Protein 1G5C (pdb70)

Nearest PDB structures (foldseek):
  1g5c-assembly3_E  TM=1.006E+00  e=4.387E-35  Methanothermobacter thermautotrophicus
  1g5c-assembly2_D  TM=8.814E-01  e=3.408E-27  Methanothermobacter thermautotrophicus
  1g5c-assembly3_F  TM=8.674E-01  e=1.877E-25  Methanothermobacter thermautotrophicus
  3las-assembly1_B  TM=7.040E-01  e=7.911E-14  Streptococcus mutans
  1ym3-assembly1_A-2  TM=6.738E-01  e=2.216E-08  Mycobacterium tuberculosis H37Rv

B-factor: mean 30.69, std 14.31, range [6.42, 85.07]

Organism: Methanothermobacter thermautotrophicus (strain ATCC 29096 / DSM 1053 / JCM 10044 / NBRC 100330 / Delta H) (NCBI:txid187420)

Secondary structure (DSSP, 8-state):
-HHHHHHHHTT----SGGGSSSS--EEEEEE--GGGTTHHHHHHT--TTS-EEEEETT----HHHHHHHHHHHHHH---EEEEEEESS--TTS--HHHHHHHHHHTT--HHHHHHHIIIIISS---HHHHHHHHHHHHHH-TTS-TTSEEEEEEE-TTT--EEEEE---/-HHHHHHHHT---SEEEEEE--GGGTTHHHHHHT--TTS-EEEEEGGG---HHHHHHHHHHHHTTT--EEEEEEETT-GGGS--HHHHHHHHHHTT--HHHHHHHHHHTS---S-HHHHHHHHHHHHHT-TTS-TTSEEEEEEE-TTT--EEEEE---/-HHHHHHHHHT----SGGGSSSS--EEEEEE--GGGTTHHHHHHT--TTS-EEEEETT----HHHHHHHHHHHHHH---EEEEEEESS-GGGS--HHHHHHHHHHSS--HHHHHHHHHHTSS----HHHHHHHHHHHHHT-TTS-TTSEEEEEEE-TTT--EEEEE---/-HHHHHHHHH----EEEEEE--GGGTTHHHHHHT--TTS-EEEEETTS---HHHHHHHHHHHHHHT--EEEEEEESS-GGGG--HHHHHHHHHHTT--HHHHHHHHHHHS---S-HHHHHHHHHHHHHT-TTS-TTSEEEEEEE-TTT--EEEEE---/-HHHHHHHHTT----SGGGSSSS--EEEEEE--GGGTTHHHHHHT--TTS-EEEEEGGG---HHHHHHHHHHHHHH---EEEEEEESS-S--TTTTHHHHHHHHTTT--STTGGGTSSS-S----SHHHHHHHHHHHHHH-TTS-TTSEEEEEEE-TTT--EEEEE---/-HHHHHHH---EEEEEE--GGGTTHHHHHHT--TTS-EEEEEGGG---HHHHHHHHHHHHTT---EEEEEEETT-GGGG--HHHHHHHHHHTT--HHHHHHHHHHS----S-HHHHHHHHHHHHHT-TTS-TTSEEEEEEE-TTT--EEEEE---

Foldseek 3Di:
DVVVVVVVVVPQDCQAPLSPDPAALEEEQEEPDPLCVPLQCVLVVHDPRRYHYHYYQQSAADPVNLVVVLCSCPVRVHQEYEYEYEPPRCLQPDDLVVVLVVCVVVVNDPVVSVVCCVVRNPDDHDGLVSQVVNQVVLCPDPSRDVSHWYFYWYAYSPPSDIDGSGGGD/DVVVQQVCLVVLAQEEEQEEPDPLCVPLVCNNRVHDPPNYHYHYYQQSAQDPVNLVVVLCCVVPVNHAEYEYEYEPPRCLQVDDLVVVLVVCVVVPHDPVVSVVCCVVRVDDDDDSLRRQVVNQVVLCPDPSHDVRRWYFYWYAYSPSSRIDGSGGGD/DVVVVVVVVVVQDCQAPLSPDPAALEEEQEEPDPLCVPLLCVLVVHDPRRYHYHYYQQSAQDVVNLVVVLCSCVVRVHQEYEYEYEPPRCLQPDPLVVVLVVCVVDPNDDVRNVVCCVVSNDPHAHGLRSQVVNLVVQCPDPSHDPSRWYFYWYAHSVPSDIDGSGGDD/DVVVQLVQLVVVAQEEEQEEPDPLCVPLVCNNRVHDPSHYHYHYYQQSADDPVNLVVVLCCVVPVNHQEYEYEGEPPGCQQPDPLVVVLVVCVVVPNDPVVNVVCCVVRVPDDDDNLVRQVVNQVCNCPDPSHDVRRWYFYWYAYSVPSNIDGNGGGD/DVVVVVVVVVVDDCQAPLSDDPAAAEEEQEEPDPLCVPLVCVLVVHDPRRYHYHYYQQSAQDVVNLVVVLCSCVVRVHAEYEYEYEPPGDDDPVPPCVVVVVCVVVDHDDVCVVVDVVVDDRPNPDRLVSQVVNQVVNCPDPSHDVRRWYFYWYAYSPPSDIDGSGGRD/DVVVQLPVLCQEEEQEEPDPLCVVLVCVRSVHDPPNYHYHYYQQSADDVVNLVVVLCCCPVVNHQEYEYEGEPPRCLLVDDLVVVLVVCVVVPDDPVVSVVVVVPSDDNPDHRLVSQVVNLVVQCPDPSRDLSRWYFYWYAYSVSSRIDGSGGGD

Structure (mmCIF, N/CA/C/O backbone):
data_1G5C
#
_entry.id   1G5C
#
_cell.length_a   54.670
_cell.length_b   113.210
_cell.length_c   156.180
_cell.angle_alpha   90.00
_cell.angle_beta   90.00
_cell.angle_gamma   90.00
#
_symmetry.space_group_name_H-M   'P 21 21 21'
#
loop_
_entity.id
_entity.type
_entity.pdbx_description
1 polymer 'BETA-CARBONIC ANHYDRASE'
2 non-polymer 'ZINC ION'
3 non-polymer 'CALCIUM ION'
4 non-polymer '4-(2-HYDROXYETHYL)-1-PIPERAZINE ETHANESULFONIC ACID'
5 water water
#
loop_
_atom_site.group_PDB
_atom_site.id
_atom_site.type_symbol
_atom_site.label_atom_id
_atom_site.label_alt_id
_atom_site.label_comp_id
_atom_site.label_asym_id
_atom_site.label_entity_id
_atom_site.label_seq_id
_atom_site.pdbx_PDB_ins_code
_atom_site.Cartn_x
_atom_site.Cartn_y
_atom_site.Cartn_z
_atom_site.occupancy
_atom_site.B_iso_or_equiv
_atom_site.auth_seq_id
_atom_site.auth_comp_id
_atom_site.auth_asym_id
_atom_site.auth_atom_id
_atom_site.pdbx_PDB_model_num
ATOM 1 N N . ILE A 1 2 ? -47.172 33.473 12.800 1.00 35.39 2 ILE A N 1
ATOM 2 C CA . ILE A 1 2 ? -46.211 33.510 13.934 1.00 34.29 2 ILE A CA 1
ATOM 3 C C . ILE A 1 2 ? -44.761 33.662 13.454 1.00 31.46 2 ILE A C 1
ATOM 4 O O . ILE A 1 2 ? -43.907 34.163 14.181 1.00 31.46 2 ILE A O 1
ATOM 9 N N . ILE A 1 3 ? -44.483 33.233 12.230 1.00 28.76 3 ILE A N 1
ATOM 10 C CA . ILE A 1 3 ? -43.129 33.330 11.700 1.00 29.25 3 ILE A CA 1
ATOM 11 C C . ILE A 1 3 ? -42.660 34.796 11.648 1.00 30.21 3 ILE A C 1
ATOM 12 O O . ILE A 1 3 ? -41.491 35.097 11.889 1.00 27.81 3 ILE A O 1
ATOM 17 N N . LYS A 1 4 ? -43.580 35.709 11.362 1.00 32.01 4 LYS A N 1
ATOM 18 C CA . LYS A 1 4 ? -43.240 37.125 11.290 1.00 34.70 4 LYS A CA 1
ATOM 19 C C . LYS A 1 4 ? -42.774 37.655 12.637 1.00 34.43 4 LYS A C 1
ATOM 20 O O . LYS A 1 4 ? -41.897 38.507 12.709 1.00 33.01 4 LYS A O 1
ATOM 26 N N . ASP A 1 5 ? -43.356 37.134 13.707 1.00 35.41 5 ASP A N 1
ATOM 27 C CA . ASP A 1 5 ? -42.987 37.564 15.041 1.00 35.41 5 ASP A CA 1
ATOM 28 C C . ASP A 1 5 ? -41.678 36.937 15.482 1.00 33.62 5 ASP A C 1
ATOM 29 O O . ASP A 1 5 ? -40.941 37.510 16.286 1.00 33.07 5 ASP A O 1
ATOM 34 N N . ILE A 1 6 ? -41.392 35.754 14.960 1.00 30.56 6 ILE A N 1
ATOM 35 C CA . ILE A 1 6 ? -40.151 35.080 15.302 1.00 31.57 6 ILE A CA 1
ATOM 36 C C . ILE A 1 6 ? -38.993 35.810 14.619 1.00 28.83 6 ILE A C 1
ATOM 37 O O . ILE A 1 6 ? -37.934 35.998 15.213 1.00 29.50 6 ILE A O 1
ATOM 42 N N . LEU A 1 7 ? -39.210 36.236 13.379 1.00 28.18 7 LEU A N 1
ATOM 43 C CA . LEU A 1 7 ? -38.177 36.943 12.621 1.00 29.38 7 LEU A CA 1
ATOM 44 C C . LEU A 1 7 ? -37.859 38.317 13.200 1.00 28.99 7 LEU A C 1
ATOM 45 O O . LEU A 1 7 ? -36.694 38.705 13.266 1.00 27.02 7 LEU A O 1
ATOM 50 N N . ARG A 1 8 ? -38.892 39.053 13.606 1.00 30.53 8 ARG A N 1
ATOM 51 C CA . ARG A 1 8 ? -38.703 40.379 14.184 1.00 30.98 8 ARG A CA 1
ATOM 52 C C . ARG A 1 8 ? -37.900 40.292 15.478 1.00 30.30 8 ARG A C 1
ATOM 53 O O . ARG A 1 8 ? -37.018 41.104 15.722 1.00 30.65 8 ARG A O 1
ATOM 61 N N . GLU A 1 9 ? -38.209 39.306 16.307 1.00 29.97 9 GLU A N 1
ATOM 62 C CA . GLU A 1 9 ? -37.494 39.132 17.563 1.00 29.86 9 GLU A CA 1
ATOM 63 C C . GLU A 1 9 ? -36.073 38.650 17.312 1.00 28.99 9 GLU A C 1
ATOM 64 O O . GLU A 1 9 ? -35.150 39.007 18.035 1.00 27.59 9 GLU A O 1
ATOM 70 N N . ASN A 1 10 ? -35.896 37.830 16.284 1.00 27.40 10 ASN A N 1
ATOM 71 C CA . ASN A 1 10 ? -34.567 37.322 15.974 1.00 27.00 10 ASN A CA 1
ATOM 72 C C . ASN A 1 10 ? -33.614 38.436 15.510 1.00 26.70 10 ASN A C 1
ATOM 73 O O . ASN A 1 10 ? -32.414 38.378 15.766 1.00 25.65 10 ASN A O 1
ATOM 78 N N . GLN A 1 11 ? -34.142 39.464 14.848 1.00 29.65 11 GLN A N 1
ATOM 79 C CA . GLN A 1 11 ? -33.276 40.545 14.374 1.00 31.81 11 GLN A CA 1
ATOM 80 C C . GLN A 1 11 ? -32.545 41.208 15.529 1.00 31.91 11 GLN A C 1
ATOM 81 O O . GLN A 1 11 ? -31.558 41.905 15.324 1.00 31.69 11 GLN A O 1
ATOM 87 N N . ASP A 1 12 ? -33.023 40.986 16.746 1.00 33.02 12 ASP A N 1
ATOM 88 C CA . ASP A 1 12 ? -32.372 41.565 17.910 1.00 35.16 12 ASP A CA 1
ATOM 89 C C . ASP A 1 12 ? -31.613 40.513 18.722 1.00 35.43 12 ASP A C 1
ATOM 90 O O . ASP A 1 12 ? -30.901 40.843 19.674 1.00 35.57 12 ASP A O 1
ATOM 95 N N . PHE A 1 13 ? -31.752 39.246 18.341 1.00 31.22 13 PHE A N 1
ATOM 96 C CA . PHE A 1 13 ? -31.058 38.183 19.057 1.00 29.48 13 PHE A CA 1
ATOM 97 C C . PHE A 1 13 ? -29.569 38.217 18.758 1.00 28.35 13 PHE A C 1
ATOM 98 O O . PHE A 1 13 ? -29.153 38.400 17.612 1.00 27.78 13 PHE A O 1
ATOM 106 N N . ARG A 1 14 ? -28.768 38.022 19.795 1.00 27.29 14 ARG A N 1
ATOM 107 C CA . ARG A 1 14 ? -27.326 38.029 19.636 1.00 28.24 14 ARG A CA 1
ATOM 108 C C . ARG A 1 14 ? -26.654 36.893 20.396 1.00 26.35 14 ARG A C 1
ATOM 109 O O . ARG A 1 14 ? -26.800 36.772 21.611 1.00 28.81 14 ARG A O 1
ATOM 117 N N . PHE A 1 15 ? -25.916 36.060 19.676 1.00 23.42 15 PHE A N 1
ATOM 118 C CA . PHE A 1 15 ? -25.181 34.966 20.296 1.00 22.16 15 PHE A CA 1
ATOM 119 C C . PHE A 1 15 ? -23.744 35.465 20.500 1.00 21.36 15 PHE A C 1
ATOM 120 O O . PHE A 1 15 ? -22.862 35.187 19.689 1.00 20.92 15 PHE A O 1
ATOM 128 N N . ARG A 1 16 ? -23.509 36.224 21.567 1.00 19.07 16 ARG A N 1
ATOM 129 C CA . ARG A 1 16 ? -22.160 36.727 21.821 1.00 19.30 16 ARG A CA 1
ATOM 130 C C . ARG A 1 16 ? -21.263 35.655 22.455 1.00 17.18 16 ARG A C 1
ATOM 131 O O . ARG A 1 16 ? -20.132 35.461 22.011 1.00 16.97 16 ARG A O 1
ATOM 139 N N . ASP A 1 17 ? -21.768 34.964 23.473 1.00 17.36 17 ASP A N 1
ATOM 140 C CA . ASP A 1 17 ? -21.010 33.899 24.139 1.00 16.20 17 ASP A CA 1
ATOM 141 C C . ASP A 1 17 ? -21.921 32.943 24.913 1.00 15.72 17 ASP A C 1
ATOM 142 O O . ASP A 1 17 ? -23.140 32.964 24.725 1.00 17.08 17 ASP A O 1
ATOM 147 N N . LEU A 1 18 ? -21.350 32.113 25.785 1.00 14.89 18 LEU A N 1
ATOM 148 C CA . LEU A 1 18 ? -22.156 31.129 26.505 1.00 16.71 18 LEU A CA 1
ATOM 149 C C . LEU A 1 18 ? -23.305 31.697 27.324 1.00 16.87 18 LEU A C 1
ATOM 150 O O . LEU A 1 18 ? -24.286 31.003 27.561 1.00 17.31 18 LEU A O 1
ATOM 155 N N . SER A 1 19 ? -23.214 32.968 27.708 1.00 17.13 19 SER A N 1
ATOM 156 C CA . SER A 1 19 ? -24.278 33.607 28.491 1.00 19.70 19 SER A CA 1
ATOM 157 C C . SER A 1 19 ? -25.595 33.722 27.742 1.00 19.68 19 SER A C 1
ATOM 158 O O . SER A 1 19 ? -26.647 33.928 28.357 1.00 19.75 19 SER A O 1
ATOM 161 N N . ASP A 1 20 ? -25.536 33.601 26.420 1.00 16.86 20 ASP A N 1
ATOM 162 C CA . ASP A 1 20 ? -26.732 33.692 25.595 1.00 20.32 20 ASP A CA 1
ATOM 163 C C . ASP A 1 20 ? -27.404 32.335 25.378 1.00 22.25 20 ASP A C 1
ATOM 164 O O . ASP A 1 20 ? -28.422 32.239 24.682 1.00 23.79 20 ASP A O 1
ATOM 169 N N . LEU A 1 21 ? -26.832 31.286 25.961 1.00 20.28 21 LEU A N 1
ATOM 170 C CA . LEU A 1 21 ? -27.399 29.948 25.832 1.00 21.75 21 LEU A CA 1
ATOM 171 C C . LEU A 1 21 ? -27.972 29.547 27.184 1.00 21.89 21 LEU A C 1
ATOM 172 O O . LEU A 1 21 ? -27.570 30.063 28.201 1.00 25.09 21 LEU A O 1
ATOM 177 N N . LYS A 1 22 ? -28.907 28.616 27.193 1.00 24.04 22 LYS A N 1
ATOM 178 C CA . LYS A 1 22 ? -29.526 28.194 28.435 1.00 24.11 22 LYS A CA 1
ATOM 179 C C . LYS A 1 22 ? -28.808 27.042 29.145 1.00 24.84 22 LYS A C 1
ATOM 180 O O . LYS A 1 22 ? -28.779 26.998 30.371 1.00 23.60 22 LYS A O 1
ATOM 186 N N . HIS A 1 23 ? -28.193 26.134 28.392 1.00 21.92 23 HIS A N 1
ATOM 187 C CA . HIS A 1 23 ? -27.568 24.972 29.012 1.00 22.50 23 HIS A CA 1
ATOM 188 C C . HIS A 1 23 ? -26.052 24.954 29.139 1.00 26.19 23 HIS A C 1
ATOM 189 O O . HIS A 1 23 ? -25.486 23.908 29.419 1.00 29.08 23 HIS A O 1
ATOM 196 N N . SER A 1 24 ? -25.387 26.085 28.938 1.00 25.28 24 SER A N 1
ATOM 197 C CA . SER A 1 24 ? -23.938 26.108 29.061 1.00 24.70 24 SER A CA 1
ATOM 198 C C . SER A 1 24 ? -23.543 26.719 30.394 1.00 23.77 24 SER A C 1
ATOM 199 O O . SER A 1 24 ? -24.360 27.334 31.075 1.00 21.50 24 SER A O 1
ATOM 202 N N . PRO A 1 25 ? -22.296 26.495 30.815 1.00 25.84 25 PRO A N 1
ATOM 203 C CA . PRO A 1 25 ? -21.771 27.046 32.076 1.00 23.42 25 PRO A CA 1
ATOM 204 C C . PRO A 1 25 ? -21.668 28.568 31.959 1.00 20.61 25 PRO A C 1
ATOM 205 O O . PRO A 1 25 ? -21.254 29.066 30.913 1.00 19.75 25 PRO A O 1
ATOM 209 N N . LYS A 1 26 ? -22.047 29.305 32.999 1.00 20.52 26 LYS A N 1
ATOM 210 C CA . LYS A 1 26 ? -21.915 30.763 32.953 1.00 20.64 26 LYS A CA 1
ATOM 211 C C . LYS A 1 26 ? -20.864 31.011 34.021 1.00 18.95 26 LYS A C 1
ATOM 212 O O . LYS A 1 26 ? -21.169 31.158 35.207 1.00 16.87 26 LYS A O 1
ATOM 218 N N . LEU A 1 27 ? -19.625 31.043 33.551 1.00 20.15 27 LEU A N 1
ATOM 219 C CA . LEU A 1 27 ? -18.405 31.155 34.353 1.00 19.13 27 LEU A CA 1
ATOM 220 C C . LEU A 1 27 ? -17.681 32.502 34.451 1.00 18.25 27 LEU A C 1
ATOM 221 O O . LEU A 1 27 ? -17.572 33.255 33.472 1.00 13.32 27 LEU A O 1
ATOM 226 N N . CYS A 1 28 ? -17.142 32.780 35.632 1.00 13.69 28 CYS A N 1
ATOM 227 C CA . CYS A 1 28 ? -16.328 33.978 35.821 1.00 14.42 28 CYS A CA 1
ATOM 228 C C . CYS A 1 28 ? -15.081 33.496 36.539 1.00 15.65 28 CYS A C 1
ATOM 229 O O . CYS A 1 28 ? -15.173 32.847 37.593 1.00 17.40 28 CYS A O 1
ATOM 232 N N . ILE A 1 29 ? -13.919 33.792 35.963 1.00 13.22 29 ILE A N 1
ATOM 233 C CA . ILE A 1 29 ? -12.643 33.393 36.545 1.00 13.18 29 ILE A CA 1
ATOM 234 C C . ILE A 1 29 ? -11.957 34.643 37.105 1.00 13.29 29 ILE A C 1
ATOM 235 O O . ILE A 1 29 ? -11.894 35.694 36.442 1.00 12.29 29 ILE A O 1
ATOM 240 N N . ILE A 1 30 ? -11.448 34.537 38.325 1.00 12.87 30 ILE A N 1
ATOM 241 C CA . ILE A 1 30 ? -10.717 35.637 38.940 1.00 10.58 30 ILE A CA 1
ATOM 242 C C . ILE A 1 30 ? -9.286 35.116 39.151 1.00 13.41 30 ILE A C 1
ATOM 243 O O . ILE A 1 30 ? -9.080 34.097 39.822 1.00 10.50 30 ILE A O 1
ATOM 248 N N . THR A 1 31 ? -8.304 35.790 38.561 1.00 10.89 31 THR A N 1
ATOM 249 C CA . THR A 1 31 ? -6.929 35.348 38.716 1.00 13.29 31 THR A CA 1
ATOM 250 C C . THR A 1 31 ? -5.923 36.502 38.706 1.00 13.60 31 THR A C 1
ATOM 251 O O . THR A 1 31 ? -6.306 37.682 38.818 1.00 13.58 31 THR A O 1
ATOM 255 N N . CYS A 1 32 ? -4.641 36.174 38.592 1.00 11.67 32 CYS A N 1
ATOM 256 C CA . CYS A 1 32 ? -3.593 37.186 38.650 1.00 11.91 32 CYS A CA 1
ATOM 257 C C . CYS A 1 32 ? -3.150 37.691 37.279 1.00 10.97 32 CYS A C 1
ATOM 258 O O . CYS A 1 32 ? -3.404 37.047 36.258 1.00 10.21 32 CYS A O 1
ATOM 261 N N . MET A 1 33 ? -2.442 38.825 37.272 1.00 12.06 33 MET A N 1
ATOM 262 C CA . MET A 1 33 ? -1.963 39.441 36.029 1.00 14.86 33 MET A CA 1
ATOM 263 C C . MET A 1 33 ? -0.645 38.829 35.528 1.00 15.51 33 MET A C 1
ATOM 264 O O . MET A 1 33 ? -0.136 39.201 34.448 1.00 14.83 33 MET A O 1
ATOM 269 N N . ASP A 1 34 ? -0.109 37.897 36.317 1.00 11.15 34 ASP A N 1
ATOM 270 C CA . ASP A 1 34 ? 1.135 37.195 36.010 1.00 9.29 34 ASP A CA 1
ATOM 271 C C . ASP A 1 34 ? 1.179 36.719 34.551 1.00 9.80 34 ASP A C 1
ATOM 272 O O . ASP A 1 34 ? 0.256 36.052 34.067 1.00 6.42 34 ASP A O 1
ATOM 277 N N . SER A 1 35 ? 2.259 37.046 33.853 1.00 10.72 35 SER A N 1
ATOM 278 C CA . SER A 1 35 ? 2.394 36.681 32.435 1.00 13.32 35 SER A CA 1
ATOM 279 C C . SER A 1 35 ? 2.475 35.193 32.145 1.00 14.27 35 SER A C 1
ATOM 280 O O . SER A 1 35 ? 2.200 34.766 31.015 1.00 11.00 35 SER A O 1
ATOM 283 N N . ARG A 1 36 ? 2.833 34.393 33.147 1.00 14.95 36 ARG A N 1
ATOM 284 C CA . ARG A 1 36 ? 2.932 32.953 32.932 1.00 15.18 36 ARG A CA 1
ATOM 285 C C . ARG A 1 36 ? 1.576 32.254 32.888 1.00 14.97 36 ARG A C 1
ATOM 286 O O . ARG A 1 36 ? 1.489 31.058 32.561 1.00 13.86 36 ARG A O 1
ATOM 294 N N . LEU A 1 37 ? 0.522 32.989 33.224 1.00 11.99 37 LEU A N 1
ATOM 295 C CA . LEU A 1 37 ? -0.823 32.421 33.191 1.00 13.28 37 LEU A CA 1
ATOM 296 C C . LEU A 1 37 ? -1.434 32.562 31.802 1.00 11.96 37 LEU A C 1
ATOM 297 O O . LEU A 1 37 ? -2.423 31.900 31.483 1.00 11.83 37 LEU A O 1
ATOM 302 N N . ILE A 1 38 ? -0.868 33.436 30.978 1.00 12.71 38 ILE A N 1
ATOM 303 C CA . ILE A 1 38 ? -1.406 33.615 29.629 1.00 12.65 38 ILE A CA 1
ATOM 304 C C . ILE A 1 38 ? -1.254 32.282 28.901 1.00 14.14 38 ILE A C 1
ATOM 305 O O . ILE A 1 38 ? -0.202 31.642 29.001 1.00 11.29 38 ILE A O 1
ATOM 310 N N . ASP A 1 39 ? -2.315 31.859 28.208 1.00 10.53 39 ASP A N 1
ATOM 311 C CA . ASP A 1 39 ? -2.332 30.605 27.442 1.00 10.92 39 ASP A CA 1
ATOM 312 C C . ASP A 1 39 ? -2.408 29.385 28.356 1.00 8.58 39 ASP A C 1
ATOM 313 O O . ASP A 1 39 ? -3.333 28.583 28.268 1.00 11.08 39 ASP A O 1
ATOM 318 N N . LEU A 1 40 ? -1.427 29.236 29.236 1.00 12.62 40 LEU A N 1
ATOM 319 C CA . LEU A 1 40 ? -1.402 28.096 30.150 1.00 12.53 40 LEU A CA 1
ATOM 320 C C . LEU A 1 40 ? -2.695 27.928 30.967 1.00 12.97 40 LEU A C 1
ATOM 321 O O . LEU A 1 40 ? -3.238 26.821 31.070 1.00 12.62 40 LEU A O 1
ATOM 326 N N . LEU A 1 41 ? -3.199 29.021 31.532 1.00 9.45 41 LEU A N 1
ATOM 327 C CA . LEU A 1 41 ? -4.407 28.936 32.358 1.00 10.37 41 LEU A CA 1
ATOM 328 C C . LEU A 1 41 ? -5.621 28.465 31.553 1.00 11.04 41 LEU A C 1
ATOM 329 O O . LEU A 1 41 ? -6.402 27.611 32.010 1.00 11.88 41 LEU A O 1
ATOM 334 N N . GLU A 1 42 ? -5.787 29.032 30.365 1.00 8.84 42 GLU A N 1
ATOM 335 C CA . GLU A 1 42 ? -6.880 28.640 29.487 1.00 13.28 42 GLU A CA 1
ATOM 336 C C . GLU A 1 42 ? -6.822 27.139 29.179 1.00 14.06 42 GLU A C 1
ATOM 337 O O . GLU A 1 42 ? -7.818 26.445 29.311 1.00 15.83 42 GLU A O 1
ATOM 343 N N . ARG A 1 43 ? -5.663 26.653 28.734 1.00 16.34 43 ARG A N 1
ATOM 344 C CA . ARG A 1 43 ? -5.496 25.225 28.413 1.00 15.85 43 ARG A CA 1
ATOM 345 C C . ARG A 1 43 ? -5.684 24.374 29.678 1.00 15.83 43 ARG A C 1
ATOM 346 O O . ARG A 1 43 ? -6.308 23.320 29.647 1.00 16.04 43 ARG A O 1
ATOM 354 N N . ALA A 1 44 ? -5.163 24.850 30.799 1.00 11.92 44 ALA A N 1
ATOM 355 C CA . ALA A 1 44 ? -5.272 24.101 32.042 1.00 15.95 44 ALA A CA 1
ATOM 356 C C . ALA A 1 44 ? -6.742 23.951 32.506 1.00 16.05 44 ALA A C 1
ATOM 357 O O . ALA A 1 44 ? -7.110 22.939 33.101 1.00 18.24 44 ALA A O 1
ATOM 359 N N . LEU A 1 45 ? -7.572 24.948 32.217 1.00 16.08 45 LEU A N 1
ATOM 360 C CA . LEU A 1 45 ? -8.985 24.918 32.602 1.00 17.84 45 LEU A CA 1
ATOM 361 C C . LEU A 1 45 ? -9.882 24.386 31.496 1.00 18.38 45 LEU A C 1
ATOM 362 O O . LEU A 1 45 ? -11.091 24.252 31.696 1.00 19.57 45 LEU A O 1
ATOM 367 N N . GLY A 1 46 ? -9.304 24.107 30.328 1.00 17.22 46 GLY A N 1
ATOM 368 C CA . GLY A 1 46 ? -10.094 23.607 29.215 1.00 17.58 46 GLY A CA 1
ATOM 369 C C . GLY A 1 46 ? -11.006 24.703 28.700 1.00 19.65 46 GLY A C 1
ATOM 370 O O . GLY A 1 46 ? -12.104 24.449 28.228 1.00 22.79 46 GLY A O 1
ATOM 371 N N . ILE A 1 47 ? -10.541 25.938 28.781 1.00 18.68 47 ILE A N 1
ATOM 372 C CA . ILE A 1 47 ? -11.330 27.079 28.357 1.00 21.43 47 ILE A CA 1
ATOM 373 C C . ILE A 1 47 ? -10.884 27.701 27.031 1.00 20.97 47 ILE A C 1
ATOM 374 O O . ILE A 1 47 ? -9.717 27.624 26.656 1.00 22.45 47 ILE A O 1
ATOM 379 N N . GLY A 1 48 ? -11.841 28.264 26.304 1.00 17.43 48 GLY A N 1
ATOM 380 C CA . GLY A 1 48 ? -11.536 28.905 25.040 1.00 17.27 48 GLY A CA 1
ATOM 381 C C . GLY A 1 48 ? -12.342 30.183 24.897 1.00 18.52 48 GLY A C 1
ATOM 382 O O . GLY A 1 48 ? -13.009 30.629 25.838 1.00 12.88 48 GLY A O 1
ATOM 383 N N . ARG A 1 49 ? -12.300 30.760 23.705 1.00 16.49 49 ARG A N 1
ATOM 384 C CA . ARG A 1 49 ? -12.997 31.997 23.435 1.00 18.07 49 ARG A CA 1
ATOM 385 C C . ARG A 1 49 ? -14.495 31.871 23.684 1.00 17.91 49 ARG A C 1
ATOM 386 O O . ARG A 1 49 ? -15.134 30.945 23.203 1.00 15.83 49 ARG A O 1
ATOM 394 N N . GLY A 1 50 ? -15.036 32.815 24.447 1.00 17.03 50 GLY A N 1
ATOM 395 C CA . GLY A 1 50 ? -16.450 32.823 24.766 1.00 13.12 50 GLY A CA 1
ATOM 396 C C . GLY A 1 50 ? -16.833 31.951 25.957 1.00 15.98 50 GLY A C 1
ATOM 397 O O . GLY A 1 50 ? -17.989 31.997 26.395 1.00 13.14 50 GLY A O 1
ATOM 398 N N . ASP A 1 51 ? -15.877 31.188 26.498 1.00 15.74 51 ASP A N 1
ATOM 399 C CA . ASP A 1 51 ? -16.146 30.268 27.619 1.00 16.15 51 ASP A CA 1
ATOM 400 C C . ASP A 1 51 ? -16.213 30.839 29.038 1.00 17.30 51 ASP A C 1
ATOM 401 O O . ASP A 1 51 ? -16.765 30.197 29.932 1.00 17.97 51 ASP A O 1
ATOM 406 N N . ALA A 1 52 ? -15.643 32.014 29.264 1.00 16.23 52 ALA A N 1
ATOM 407 C CA . ALA A 1 52 ? -15.685 32.594 30.604 1.00 15.49 52 ALA A CA 1
ATOM 408 C C . ALA A 1 52 ? -15.345 34.069 30.602 1.00 15.81 52 ALA A C 1
ATOM 409 O O . ALA A 1 52 ? -14.650 34.544 29.709 1.00 15.05 52 ALA A O 1
ATOM 411 N N . LYS A 1 53 ? -15.843 34.784 31.608 1.00 14.93 53 LYS A N 1
ATOM 412 C CA . LYS A 1 53 ? -15.552 36.201 31.787 1.00 15.54 53 LYS A CA 1
ATOM 413 C C . LYS A 1 53 ? -14.303 36.145 32.659 1.00 17.78 53 LYS A C 1
ATOM 414 O O . LYS A 1 53 ? -14.240 35.332 33.596 1.00 16.09 53 LYS A O 1
ATOM 420 N N . VAL A 1 54 ? -13.314 36.990 32.379 1.00 15.20 54 VAL A N 1
ATOM 421 C CA . VAL A 1 54 ? -12.066 36.907 33.141 1.00 13.28 54 VAL A CA 1
ATOM 422 C C . VAL A 1 54 ? -11.634 38.213 33.805 1.00 13.16 54 VAL A C 1
ATOM 423 O O . VAL A 1 54 ? -11.477 39.239 33.145 1.00 10.36 54 VAL A O 1
ATOM 427 N N . ILE A 1 55 ? -11.443 38.159 35.122 1.00 12.03 55 ILE A N 1
ATOM 428 C CA . ILE A 1 55 ? -10.998 39.319 35.892 1.00 8.95 55 ILE A CA 1
ATOM 429 C C . ILE A 1 55 ? -9.564 39.054 36.338 1.00 10.97 55 ILE A C 1
ATOM 430 O O . ILE A 1 55 ? -9.242 37.946 36.779 1.00 11.39 55 ILE A O 1
ATOM 435 N N . LYS A 1 56 ? -8.694 40.055 36.226 1.00 10.01 56 LYS A N 1
ATOM 436 C CA . LYS A 1 56 ? -7.295 39.889 36.622 1.00 12.44 56 LYS A CA 1
ATOM 437 C C . LYS A 1 56 ? -6.719 41.153 37.244 1.00 14.03 56 LYS A C 1
ATOM 438 O O . LYS A 1 56 ? -6.930 42.259 36.742 1.00 10.17 56 LYS A O 1
ATOM 444 N N . ASN A 1 57 ? -5.997 40.987 38.348 1.00 13.49 57 ASN A N 1
ATOM 445 C CA . ASN A 1 57 ? -5.344 42.116 38.995 1.00 15.39 57 ASN A CA 1
ATOM 446 C C . ASN A 1 57 ? -4.082 41.556 39.648 1.00 16.97 57 ASN A C 1
ATOM 447 O O . ASN A 1 57 ? -3.778 40.372 39.485 1.00 17.04 57 ASN A O 1
ATOM 452 N N . ALA A 1 58 ? -3.332 42.384 40.370 1.00 15.97 58 ALA A N 1
ATOM 453 C CA . ALA A 1 58 ? -2.098 41.894 40.974 1.00 16.71 58 ALA A CA 1
ATOM 454 C C . ALA A 1 58 ? -2.354 40.990 42.185 1.00 17.29 58 ALA A C 1
ATOM 455 O O . ALA A 1 58 ? -2.817 41.461 43.225 1.00 15.73 58 ALA A O 1
ATOM 457 N N . GLY A 1 59 ? -2.063 39.696 42.041 1.00 16.40 59 GLY A N 1
ATOM 458 C CA . GLY A 1 59 ? -2.248 38.758 43.143 1.00 12.62 59 GLY A CA 1
ATOM 459 C C . GLY A 1 59 ? -3.632 38.172 43.316 1.00 15.25 59 GLY A C 1
ATOM 460 O O . GLY A 1 59 ? -3.886 37.500 44.318 1.00 12.54 59 GLY A O 1
ATOM 461 N N . ASN A 1 60 ? -4.518 38.389 42.338 1.00 12.60 60 ASN A N 1
ATOM 462 C CA . ASN A 1 60 ? -5.900 37.912 42.404 1.00 13.92 60 ASN A CA 1
ATOM 463 C C . ASN A 1 60 ? -6.512 38.137 43.780 1.00 17.00 60 ASN A C 1
ATOM 464 O O . ASN A 1 60 ? -7.056 37.227 44.420 1.00 18.17 60 ASN A O 1
ATOM 469 N N . ILE A 1 61 ? -6.409 39.379 44.228 1.00 17.58 61 ILE A N 1
ATOM 470 C CA . ILE A 1 61 ? -6.957 39.795 45.513 1.00 19.17 61 ILE A CA 1
ATOM 471 C C . ILE A 1 61 ? -8.359 40.356 45.274 1.00 17.98 61 ILE A C 1
ATOM 472 O O . ILE A 1 61 ? -8.559 41.192 44.395 1.00 18.75 61 ILE A O 1
ATOM 477 N N . VAL A 1 62 ? -9.328 39.887 46.044 1.00 19.56 62 VAL A N 1
ATOM 478 C CA . VAL A 1 62 ? -10.702 40.339 45.894 1.00 19.42 62 VAL A CA 1
ATOM 479 C C . VAL A 1 62 ? -10.927 41.663 46.618 1.00 24.04 62 VAL A C 1
ATOM 480 O O . VAL A 1 62 ? -11.023 41.702 47.847 1.00 24.28 62 VAL A O 1
ATOM 484 N N . ASP A 1 63 ? -10.973 42.750 45.857 1.00 23.83 63 ASP A N 1
ATOM 485 C CA . ASP A 1 63 ? -11.208 44.073 46.427 1.00 24.86 63 ASP A CA 1
ATOM 486 C C . ASP A 1 63 ? -12.538 44.573 45.855 1.00 24.63 63 ASP A C 1
ATOM 487 O O . ASP A 1 63 ? -13.249 43.819 45.179 1.00 20.64 63 ASP A O 1
ATOM 492 N N . ASP A 1 64 ? -12.885 45.827 46.133 1.00 26.65 64 ASP A N 1
ATOM 493 C CA . ASP A 1 64 ? -14.146 46.394 45.650 1.00 26.84 64 ASP A CA 1
ATOM 494 C C . ASP A 1 64 ? -14.308 46.332 44.135 1.00 24.48 64 ASP A C 1
ATOM 495 O O . ASP A 1 64 ? -15.411 46.076 43.635 1.00 21.78 64 ASP A O 1
ATOM 500 N N . GLY A 1 65 ? -13.222 46.602 43.413 1.00 19.33 65 GLY A N 1
ATOM 501 C CA . GLY A 1 65 ? -13.267 46.575 41.959 1.00 21.24 65 GLY A CA 1
ATOM 502 C C . GLY A 1 65 ? -13.595 45.189 41.428 1.00 19.69 65 GLY A C 1
ATOM 503 O O . GLY A 1 65 ? -14.360 45.041 40.480 1.00 22.08 65 GLY A O 1
ATOM 504 N N . VAL A 1 66 ? -13.008 44.165 42.037 1.00 17.68 66 VAL A N 1
ATOM 505 C CA . VAL A 1 66 ? -13.266 42.803 41.617 1.00 17.36 66 VAL A CA 1
ATOM 506 C C . VAL A 1 66 ? -14.723 42.426 41.877 1.00 18.13 66 VAL A C 1
ATOM 507 O O . VAL A 1 66 ? -15.392 41.837 41.013 1.00 13.25 66 VAL A O 1
ATOM 511 N N . ILE A 1 67 ? -15.220 42.774 43.067 1.00 13.92 67 ILE A N 1
ATOM 512 C CA . ILE A 1 67 ? -16.593 42.455 43.415 1.00 16.01 67 ILE A CA 1
ATOM 513 C C . ILE A 1 67 ? -17.568 43.119 42.439 1.00 15.71 67 ILE A C 1
ATOM 514 O O . ILE A 1 67 ? -18.515 42.492 41.978 1.00 15.11 67 ILE A O 1
ATOM 519 N N . ARG A 1 68 ? -17.319 44.379 42.107 1.00 15.67 68 ARG A N 1
ATOM 520 C CA . ARG A 1 68 ? -18.176 45.090 41.172 1.00 19.25 68 ARG A CA 1
ATOM 521 C C . ARG A 1 68 ? -18.172 44.465 39.768 1.00 17.04 68 ARG A C 1
ATOM 522 O O . ARG A 1 68 ? -19.214 44.408 39.103 1.00 18.91 68 ARG A O 1
ATOM 530 N N . SER A 1 69 ? -17.013 43.994 39.315 1.00 15.00 69 SER A N 1
ATOM 531 C CA . SER A 1 69 ? -16.916 43.368 38.002 1.00 13.50 69 SER A CA 1
ATOM 532 C C . SER A 1 69 ? -17.619 42.019 38.036 1.00 12.93 69 SER A C 1
ATOM 533 O O . SER A 1 69 ? -18.312 41.637 37.089 1.00 12.96 69 SER A O 1
ATOM 536 N N . ALA A 1 70 ? -17.448 41.288 39.131 1.00 13.41 70 ALA A N 1
ATOM 537 C CA . ALA A 1 70 ? -18.108 39.991 39.258 1.00 13.37 70 ALA A CA 1
ATOM 538 C C . ALA A 1 70 ? -19.629 40.199 39.301 1.00 13.10 70 ALA A C 1
ATOM 539 O O . ALA A 1 70 ? -20.386 39.439 38.691 1.00 15.88 70 ALA A O 1
ATOM 541 N N . ALA A 1 71 ? -20.080 41.231 40.013 1.00 12.57 71 ALA A N 1
ATOM 542 C CA . ALA A 1 71 ? -21.516 41.527 40.086 1.00 15.13 71 ALA A CA 1
ATOM 543 C C . ALA A 1 71 ? -22.042 41.837 38.667 1.00 17.51 71 ALA A C 1
ATOM 544 O O . ALA A 1 71 ? -23.152 41.427 38.304 1.00 18.10 71 ALA A O 1
ATOM 546 N N . VAL A 1 72 ? -21.261 42.577 37.879 1.00 14.94 72 VAL A N 1
ATOM 547 C CA . VAL A 1 72 ? -21.679 42.867 36.515 1.00 16.72 72 VAL A CA 1
ATOM 548 C C . VAL A 1 72 ? -21.838 41.546 35.777 1.00 16.97 72 VAL A C 1
ATOM 549 O O . VAL A 1 72 ? -22.830 41.325 35.083 1.00 20.45 72 VAL A O 1
ATOM 553 N N . ALA A 1 73 ? -20.865 40.655 35.955 1.00 19.17 73 ALA A N 1
ATOM 554 C CA . ALA A 1 73 ? -20.903 39.362 35.298 1.00 16.84 73 ALA A CA 1
ATOM 555 C C . ALA A 1 73 ? -22.157 38.579 35.712 1.00 19.12 73 ALA A C 1
ATOM 556 O O . ALA A 1 73 ? -22.798 37.929 34.883 1.00 17.58 73 ALA A O 1
ATOM 558 N N . ILE A 1 74 ? -22.509 38.647 36.994 1.00 17.71 74 ILE A N 1
ATOM 559 C CA . ILE A 1 74 ? -23.680 37.933 37.496 1.00 15.13 74 ILE A CA 1
ATOM 560 C C . ILE A 1 74 ? -25.020 38.506 37.016 1.00 16.29 74 ILE A C 1
ATOM 561 O O . ILE A 1 74 ? -25.833 37.797 36.422 1.00 15.42 74 ILE A O 1
ATOM 566 N N . TYR A 1 75 ? -25.244 39.792 37.237 1.00 17.10 75 TYR A N 1
ATOM 567 C CA . TYR A 1 75 ? -26.526 40.380 36.883 1.00 19.06 75 TYR A CA 1
ATOM 568 C C . TYR A 1 75 ? -26.752 40.696 35.405 1.00 21.19 75 TYR A C 1
ATOM 569 O O . TYR A 1 75 ? -27.877 40.596 34.915 1.00 22.78 75 TYR A O 1
ATOM 578 N N . ALA A 1 76 ? -25.695 41.069 34.698 1.00 19.48 76 ALA A N 1
ATOM 579 C CA . ALA A 1 76 ? -25.823 41.408 33.285 1.00 21.51 76 ALA A CA 1
ATOM 580 C C . ALA A 1 76 ? -25.550 40.235 32.350 1.00 22.42 76 ALA A C 1
ATOM 581 O O . ALA A 1 76 ? -26.121 40.158 31.261 1.00 22.61 76 ALA A O 1
ATOM 583 N N . LEU A 1 77 ? -24.687 39.319 32.780 1.00 22.20 77 LEU A N 1
ATOM 584 C CA . LEU A 1 77 ? -24.291 38.205 31.935 1.00 23.72 77 LEU A CA 1
ATOM 585 C C . LEU A 1 77 ? -24.697 36.822 32.408 1.00 24.80 77 LEU A C 1
ATOM 586 O O . LEU A 1 77 ? -24.257 35.825 31.840 1.00 25.93 77 LEU A O 1
ATOM 591 N N . GLY A 1 78 ? -25.532 36.760 33.440 1.00 22.37 78 GLY A N 1
ATOM 592 C CA . GLY A 1 78 ? -25.998 35.477 33.943 1.00 22.13 78 GLY A CA 1
ATOM 593 C C . GLY A 1 78 ? -24.991 34.535 34.597 1.00 21.08 78 GLY A C 1
ATOM 594 O O . GLY A 1 78 ? -25.245 33.335 34.701 1.00 19.17 78 GLY A O 1
ATOM 595 N N . ASP A 1 79 ? -23.849 35.043 35.043 1.00 20.40 79 ASP A N 1
ATOM 596 C CA . ASP A 1 79 ? -22.871 34.164 35.687 1.00 19.89 79 ASP A CA 1
ATOM 597 C C . ASP A 1 79 ? -23.420 33.580 36.976 1.00 15.96 79 ASP A C 1
ATOM 598 O O . ASP A 1 79 ? -24.005 34.294 37.801 1.00 15.88 79 ASP A O 1
ATOM 603 N N . ASN A 1 80 ? -23.240 32.279 37.144 1.00 16.21 80 ASN A N 1
ATOM 604 C CA . ASN A 1 80 ? -23.738 31.616 38.338 1.00 18.82 80 ASN A CA 1
ATOM 605 C C . ASN A 1 80 ? -22.639 30.795 38.987 1.00 17.97 80 ASN A C 1
ATOM 606 O O . ASN A 1 80 ? -22.886 30.038 39.912 1.00 16.71 80 ASN A O 1
ATOM 611 N N . GLU A 1 81 ? -21.414 30.959 38.498 1.00 19.25 81 GLU A N 1
ATOM 612 C CA . GLU A 1 81 ? -20.274 30.246 39.063 1.00 19.31 81 GLU A CA 1
ATOM 613 C C . GLU A 1 81 ? -19.010 31.087 38.931 1.00 20.37 81 GLU A C 1
ATOM 614 O O . GLU A 1 81 ? -18.656 31.540 37.836 1.00 17.39 81 GLU A O 1
ATOM 620 N N . ILE A 1 82 ? -18.331 31.290 40.050 1.00 18.46 82 ILE A N 1
ATOM 621 C CA . ILE A 1 82 ? -17.103 32.075 40.061 1.00 17.08 82 ILE A CA 1
ATOM 622 C C . ILE A 1 82 ? -15.975 31.197 40.587 1.00 18.19 82 ILE A C 1
ATOM 623 O O . ILE A 1 82 ? -16.162 30.467 41.570 1.00 18.15 82 ILE A O 1
ATOM 628 N N . ILE A 1 83 ? -14.814 31.272 39.943 1.00 14.36 83 ILE A N 1
ATOM 629 C CA . ILE A 1 83 ? -13.650 30.494 40.360 1.00 13.30 83 ILE A CA 1
ATOM 630 C C . ILE A 1 83 ? -12.443 31.404 40.519 1.00 13.47 83 ILE A C 1
ATOM 631 O O . ILE A 1 83 ? -11.982 32.027 39.545 1.00 12.26 83 ILE A O 1
ATOM 636 N N . ILE A 1 84 ? -11.939 31.515 41.742 1.00 10.90 84 ILE A N 1
ATOM 637 C CA . ILE A 1 84 ? -10.748 32.316 41.949 1.00 10.85 84 ILE A CA 1
ATOM 638 C C . ILE A 1 84 ? -9.616 31.328 41.720 1.00 14.75 84 ILE A C 1
ATOM 639 O O . ILE A 1 84 ? -9.677 30.189 42.221 1.00 15.23 84 ILE A O 1
ATOM 644 N N . VAL A 1 85 ? -8.615 31.727 40.933 1.00 10.18 85 VAL A N 1
ATOM 645 C CA . VAL A 1 85 ? -7.467 30.865 40.680 1.00 9.57 85 VAL A CA 1
ATOM 646 C C . VAL A 1 85 ? -6.162 31.581 41.048 1.00 14.31 85 VAL A C 1
ATOM 647 O O . VAL A 1 85 ? -5.714 32.518 40.359 1.00 12.70 85 VAL A O 1
ATOM 651 N N . GLY A 1 86 ? -5.574 31.181 42.174 1.00 11.13 86 GLY A N 1
ATOM 652 C CA . GLY A 1 86 ? -4.299 31.762 42.546 1.00 10.69 86 GLY A CA 1
ATOM 653 C C . GLY A 1 86 ? -3.243 30.897 41.886 1.00 12.82 86 GLY A C 1
ATOM 654 O O . GLY A 1 86 ? -3.582 29.916 41.215 1.00 13.23 86 GLY A O 1
ATOM 655 N N . HIS A 1 87 ? -1.967 31.225 42.058 1.00 11.93 87 HIS A N 1
ATOM 656 C CA . HIS A 1 87 ? -0.935 30.401 41.445 1.00 14.78 87 HIS A CA 1
ATOM 657 C C . HIS A 1 87 ? 0.318 30.415 42.297 1.00 15.31 87 HIS A C 1
ATOM 658 O O . HIS A 1 87 ? 0.549 31.350 43.054 1.00 14.28 87 HIS A O 1
ATOM 665 N N . THR A 1 88 ? 1.128 29.374 42.158 1.00 15.47 88 THR A N 1
ATOM 666 C CA . THR A 1 88 ? 2.365 29.285 42.921 1.00 15.55 88 THR A CA 1
ATOM 667 C C . THR A 1 88 ? 3.347 30.314 42.379 1.00 17.59 88 THR A C 1
ATOM 668 O O . THR A 1 88 ? 3.267 30.718 41.207 1.00 19.74 88 THR A O 1
ATOM 672 N N . ASP A 1 89 ? 4.276 30.722 43.232 1.00 17.36 89 ASP A N 1
ATOM 673 C CA . ASP A 1 89 ? 5.303 31.707 42.897 1.00 18.43 89 ASP A CA 1
ATOM 674 C C . ASP A 1 89 ? 4.703 33.038 42.453 1.00 18.45 89 ASP A C 1
ATOM 675 O O . ASP A 1 89 ? 5.114 33.612 41.438 1.00 17.42 89 ASP A O 1
ATOM 680 N N . CYS A 1 90 ? 3.738 33.526 43.225 1.00 19.20 90 CYS A N 1
ATOM 681 C CA . CYS A 1 90 ? 3.084 34.801 42.929 1.00 22.06 90 CYS A CA 1
ATOM 682 C C . CYS A 1 90 ? 3.955 35.926 43.484 1.00 24.93 90 CYS A C 1
ATOM 683 O O . CYS A 1 90 ? 4.356 36.832 42.753 1.00 26.48 90 CYS A O 1
ATOM 686 N N . GLY A 1 91 ? 4.291 35.868 44.763 1.00 25.91 91 GLY A N 1
ATOM 687 C CA . GLY A 1 91 ? 5.154 36.904 45.298 1.00 33.99 91 GLY A CA 1
ATOM 688 C C . GLY A 1 91 ? 4.457 38.139 45.825 1.00 38.46 91 GLY A C 1
ATOM 689 O O . GLY A 1 91 ? 5.077 38.936 46.527 1.00 38.44 91 GLY A O 1
ATOM 690 N N . MET A 1 92 ? 3.187 38.330 45.475 1.00 40.42 92 MET A N 1
ATOM 691 C CA . MET A 1 92 ? 2.457 39.475 46.005 1.00 42.98 92 MET A CA 1
ATOM 692 C C . MET A 1 92 ? 2.482 39.214 47.500 1.00 46.38 92 MET A C 1
ATOM 693 O O . MET A 1 92 ? 2.202 40.089 48.320 1.00 45.68 92 MET A O 1
ATOM 698 N N . ALA A 1 93 ? 2.833 37.974 47.825 1.00 49.10 93 ALA A N 1
ATOM 699 C CA . ALA A 1 93 ? 2.959 37.510 49.192 1.00 53.01 93 ALA A CA 1
ATOM 700 C C . ALA A 1 93 ? 4.454 37.445 49.502 0.00 53.03 93 ALA A C 1
ATOM 701 O O . ALA A 1 93 ? 4.910 36.553 50.218 0.00 53.22 93 ALA A O 1
ATOM 703 N N . ARG A 1 94 ? 5.213 38.401 48.961 0.00 53.79 94 ARG A N 1
ATOM 704 C CA . ARG A 1 94 ? 6.657 38.441 49.193 1.00 54.44 94 ARG A CA 1
ATOM 705 C C . ARG A 1 94 ? 7.338 39.719 48.672 1.00 53.48 94 ARG A C 1
ATOM 706 O O . ARG A 1 94 ? 8.558 39.762 48.545 1.00 55.09 94 ARG A O 1
ATOM 714 N N . LEU A 1 95 ? 6.564 40.759 48.379 1.00 53.01 95 LEU A N 1
ATOM 715 C CA . LEU A 1 95 ? 7.129 42.005 47.844 1.00 52.14 95 LEU A CA 1
ATOM 716 C C . LEU A 1 95 ? 8.313 42.581 48.623 1.00 52.18 95 LEU A C 1
ATOM 717 O O . LEU A 1 95 ? 8.549 42.226 49.777 1.00 53.93 95 LEU A O 1
ATOM 722 N N . ASP A 1 96 ? 9.057 43.469 47.969 1.00 51.70 96 ASP A N 1
ATOM 723 C CA . ASP A 1 96 ? 10.216 44.133 48.566 1.00 52.17 96 ASP A CA 1
ATOM 724 C C . ASP A 1 96 ? 9.809 45.581 48.844 1.00 51.81 96 ASP A C 1
ATOM 725 O O . ASP A 1 96 ? 10.183 46.493 48.108 1.00 51.15 96 ASP A O 1
ATOM 730 N N . GLU A 1 97 ? 9.034 45.779 49.906 1.00 53.65 97 GLU A N 1
ATOM 731 C CA . GLU A 1 97 ? 8.544 47.104 50.281 1.00 54.84 97 GLU A CA 1
ATOM 732 C C . GLU A 1 97 ? 9.604 48.196 50.161 1.00 54.78 97 GLU A C 1
ATOM 733 O O . GLU A 1 97 ? 9.395 49.211 49.494 1.00 55.54 97 GLU A O 1
ATOM 739 N N . ASP A 1 98 ? 10.743 47.980 50.808 1.00 53.58 98 ASP A N 1
ATOM 740 C CA . ASP A 1 98 ? 11.826 48.950 50.791 1.00 52.82 98 ASP A CA 1
ATOM 741 C C . ASP A 1 98 ? 12.329 49.288 49.390 1.00 50.72 98 ASP A C 1
ATOM 742 O O . ASP A 1 98 ? 12.457 50.462 49.037 1.00 50.29 98 ASP A O 1
ATOM 747 N N . LEU A 1 99 ? 12.615 48.268 48.588 1.00 47.95 99 LEU A N 1
ATOM 748 C CA . LEU A 1 99 ? 13.109 48.510 47.234 1.00 46.12 99 LEU A CA 1
ATOM 749 C C . LEU A 1 99 ? 12.062 49.291 46.440 1.00 43.43 99 LEU A C 1
ATOM 750 O O . LEU A 1 99 ? 12.402 50.166 45.645 1.00 41.85 99 LEU A O 1
ATOM 755 N N . ILE A 1 100 ? 10.790 48.967 46.658 1.00 41.67 100 ILE A N 1
ATOM 756 C CA . ILE A 1 100 ? 9.708 49.650 45.957 1.00 40.51 100 ILE A CA 1
ATOM 757 C C . ILE A 1 100 ? 9.630 51.100 46.415 1.00 40.32 100 ILE A C 1
ATOM 758 O O . ILE A 1 100 ? 9.511 52.011 45.598 1.00 39.63 100 ILE A O 1
ATOM 763 N N . VAL A 1 101 ? 9.702 51.307 47.725 1.00 41.14 101 VAL A N 1
ATOM 764 C CA . VAL A 1 101 ? 9.649 52.653 48.280 1.00 42.97 101 VAL A CA 1
ATOM 765 C C . VAL A 1 101 ? 10.805 53.494 47.747 1.00 42.53 101 VAL A C 1
ATOM 766 O O . VAL A 1 101 ? 10.633 54.665 47.425 1.00 41.87 101 VAL A O 1
ATOM 770 N N . SER A 1 102 ? 11.980 52.884 47.653 1.00 44.17 102 SER A N 1
ATOM 771 C CA . SER A 1 102 ? 13.174 53.572 47.173 1.00 45.24 102 SER A CA 1
ATOM 772 C C . SER A 1 102 ? 13.038 54.097 45.750 1.00 45.18 102 SER A C 1
ATOM 773 O O . SER A 1 102 ? 13.516 55.189 45.429 1.00 42.46 102 SER A O 1
ATOM 776 N N . ARG A 1 103 ? 12.397 53.305 44.896 1.00 45.91 103 ARG A N 1
ATOM 777 C CA . ARG A 1 103 ? 12.206 53.680 43.498 1.00 45.53 103 ARG A CA 1
ATOM 778 C C . ARG A 1 103 ? 11.226 54.834 43.351 1.00 44.46 103 ARG A C 1
ATOM 779 O O . ARG A 1 103 ? 11.469 55.768 42.590 1.00 44.28 103 ARG A O 1
ATOM 787 N N . MET A 1 104 ? 10.121 54.773 44.086 1.00 44.47 104 MET A N 1
ATOM 788 C CA . MET A 1 104 ? 9.112 55.823 44.029 1.00 44.59 104 MET A CA 1
ATOM 789 C C . MET A 1 104 ? 9.720 57.121 44.548 1.00 47.58 104 MET A C 1
ATOM 790 O O . MET A 1 104 ? 9.596 58.181 43.932 1.00 46.46 104 MET A O 1
ATOM 795 N N . ARG A 1 105 ? 10.384 57.018 45.694 1.00 48.77 105 ARG A N 1
ATOM 796 C CA . ARG A 1 105 ? 11.024 58.159 46.317 1.00 50.39 105 ARG A CA 1
ATOM 797 C C . ARG A 1 105 ? 12.091 58.690 45.356 1.00 51.27 105 ARG A C 1
ATOM 798 O O . ARG A 1 105 ? 12.447 59.869 45.389 1.00 49.86 105 ARG A O 1
ATOM 806 N N . GLU A 1 106 ? 12.575 57.810 44.484 1.00 51.69 106 GLU A N 1
ATOM 807 C CA . GLU A 1 106 ? 13.591 58.160 43.495 1.00 53.05 106 GLU A CA 1
ATOM 808 C C . GLU A 1 106 ? 13.019 59.072 42.409 1.00 52.49 106 GLU A C 1
ATOM 809 O O . GLU A 1 106 ? 13.625 60.081 42.047 1.00 53.38 106 GLU A O 1
ATOM 815 N N . LEU A 1 107 ? 11.853 58.709 41.888 1.00 51.63 107 LEU A N 1
ATOM 816 C CA . LEU A 1 107 ? 11.203 59.499 40.847 1.00 51.59 107 LEU A CA 1
ATOM 817 C C . LEU A 1 107 ? 10.467 60.705 41.419 1.00 52.18 107 LEU A C 1
ATOM 818 O O . LEU A 1 107 ? 9.706 61.370 40.719 1.00 52.54 107 LEU A O 1
ATOM 823 N N . GLY A 1 108 ? 10.688 60.976 42.699 1.00 52.07 108 GLY A N 1
ATOM 824 C CA . GLY A 1 108 ? 10.055 62.120 43.327 1.00 51.68 108 GLY A CA 1
ATOM 825 C C . GLY A 1 108 ? 8.597 61.958 43.710 1.00 51.64 108 GLY A C 1
ATOM 826 O O . GLY A 1 108 ? 7.926 62.952 43.993 1.00 51.98 108 GLY A O 1
ATOM 827 N N . VAL A 1 109 ? 8.096 60.726 43.727 1.00 50.26 109 VAL A N 1
ATOM 828 C CA . VAL A 1 109 ? 6.705 60.496 44.099 1.00 48.17 109 VAL A CA 1
ATOM 829 C C . VAL A 1 109 ? 6.460 61.108 45.469 1.00 48.49 109 VAL A C 1
ATOM 830 O O . VAL A 1 109 ? 7.207 60.855 46.411 1.00 48.09 109 VAL A O 1
ATOM 834 N N . GLU A 1 110 ? 5.411 61.916 45.574 1.00 48.38 110 GLU A N 1
ATOM 835 C CA . GLU A 1 110 ? 5.072 62.568 46.835 1.00 48.53 110 GLU A CA 1
ATOM 836 C C . GLU A 1 110 ? 5.002 61.554 47.972 1.00 47.83 110 GLU A C 1
ATOM 837 O O . GLU A 1 110 ? 4.405 60.487 47.825 1.00 47.23 110 GLU A O 1
ATOM 843 N N . GLU A 1 111 ? 5.614 61.893 49.105 1.00 46.79 111 GLU A N 1
ATOM 844 C CA . GLU A 1 111 ? 5.620 61.003 50.260 1.00 47.34 111 GLU A CA 1
ATOM 845 C C . GLU A 1 111 ? 4.210 60.600 50.661 1.00 46.80 111 GLU A C 1
ATOM 846 O O . GLU A 1 111 ? 3.973 59.459 51.057 1.00 46.84 111 GLU A O 1
ATOM 852 N N . GLU A 1 112 ? 3.274 61.539 50.556 1.00 46.90 112 GLU A N 1
ATOM 853 C CA . GLU A 1 112 ? 1.886 61.269 50.910 1.00 46.41 112 GLU A CA 1
ATOM 854 C C . GLU A 1 112 ? 1.391 60.091 50.071 1.00 45.51 112 GLU A C 1
ATOM 855 O O . GLU A 1 112 ? 0.823 59.136 50.597 1.00 44.89 112 GLU A O 1
ATOM 861 N N . VAL A 1 113 ? 1.634 60.165 48.767 1.00 44.46 113 VAL A N 1
ATOM 862 C CA . VAL A 1 113 ? 1.227 59.114 47.844 1.00 44.87 113 VAL A CA 1
ATOM 863 C C . VAL A 1 113 ? 1.883 57.783 48.209 1.00 45.81 113 VAL A C 1
ATOM 864 O O . VAL A 1 113 ? 1.204 56.762 48.353 1.00 44.79 113 VAL A O 1
ATOM 868 N N . ILE A 1 114 ? 3.205 57.802 48.360 1.00 46.11 114 ILE A N 1
ATOM 869 C CA . ILE A 1 114 ? 3.957 56.601 48.706 1.00 47.86 114 ILE A CA 1
ATOM 870 C C . ILE A 1 114 ? 3.375 55.917 49.941 1.00 48.33 114 ILE A C 1
ATOM 871 O O . ILE A 1 114 ? 3.156 54.705 49.950 1.00 47.70 114 ILE A O 1
ATOM 876 N N . GLU A 1 115 ? 3.115 56.702 50.978 1.00 50.12 115 GLU A N 1
ATOM 877 C CA . GLU A 1 115 ? 2.561 56.170 52.217 1.00 50.88 115 GLU A CA 1
ATOM 878 C C . GLU A 1 115 ? 1.225 55.464 51.979 1.00 50.07 115 GLU A C 1
ATOM 879 O O . GLU A 1 115 ? 0.987 54.375 52.502 1.00 49.19 115 GLU A O 1
ATOM 885 N N . ASN A 1 116 ? 0.357 56.089 51.188 1.00 49.38 116 ASN A N 1
ATOM 886 C CA . ASN A 1 116 ? -0.950 55.515 50.875 1.00 48.18 116 ASN A CA 1
ATOM 887 C C . ASN A 1 116 ? -0.766 54.171 50.177 1.00 47.63 116 ASN A C 1
ATOM 888 O O . ASN A 1 116 ? -1.408 53.177 50.526 1.00 47.26 116 ASN A O 1
ATOM 893 N N . PHE A 1 117 ? 0.116 54.152 49.183 1.00 45.82 117 PHE A N 1
ATOM 894 C CA . PHE A 1 117 ? 0.392 52.941 48.432 1.00 44.70 117 PHE A CA 1
ATOM 895 C C . PHE A 1 117 ? 0.789 51.838 49.406 1.00 45.64 117 PHE A C 1
ATOM 896 O O . PHE A 1 117 ? 0.250 50.731 49.357 1.00 45.64 117 PHE A O 1
ATOM 904 N N . SER A 1 118 ? 1.723 52.159 50.300 1.00 47.47 118 SER A N 1
ATOM 905 C CA . SER A 1 118 ? 2.217 51.208 51.295 1.00 49.72 118 SER A CA 1
ATOM 906 C C . SER A 1 118 ? 1.124 50.517 52.100 1.00 51.34 118 SER A C 1
ATOM 907 O O . SER A 1 118 ? 1.101 49.288 52.210 1.00 50.56 118 SER A O 1
ATOM 910 N N . ILE A 1 119 ? 0.215 51.304 52.662 1.00 54.31 119 ILE A N 1
ATOM 911 C CA . ILE A 1 119 ? -0.860 50.746 53.471 1.00 57.21 119 ILE A CA 1
ATOM 912 C C . ILE A 1 119 ? -1.904 50.018 52.635 1.00 58.65 119 ILE A C 1
ATOM 913 O O . ILE A 1 119 ? -2.496 49.036 53.086 1.00 59.42 119 ILE A O 1
ATOM 918 N N . ASP A 1 120 ? -2.119 50.488 51.412 1.00 60.56 120 ASP A N 1
ATOM 919 C CA . ASP A 1 120 ? -3.120 49.892 50.533 1.00 61.56 120 ASP A CA 1
ATOM 920 C C . ASP A 1 120 ? -2.718 48.620 49.798 1.00 61.41 120 ASP A C 1
ATOM 921 O O . ASP A 1 120 ? -3.543 47.720 49.627 1.00 59.97 120 ASP A O 1
ATOM 926 N N . VAL A 1 121 ? -1.464 48.530 49.365 1.00 60.68 121 VAL A N 1
ATOM 927 C CA . VAL A 1 121 ? -1.041 47.354 48.619 1.00 61.15 121 VAL A CA 1
ATOM 928 C C . VAL A 1 121 ? 0.047 46.505 49.263 1.00 61.19 121 VAL A C 1
ATOM 929 O O . VAL A 1 121 ? 0.136 45.307 48.994 1.00 60.51 121 VAL A O 1
ATOM 933 N N . LEU A 1 122 ? 0.877 47.110 50.105 1.00 62.01 122 LEU A N 1
ATOM 934 C CA . LEU A 1 122 ? 1.946 46.358 50.747 1.00 62.16 122 LEU A CA 1
ATOM 935 C C . LEU A 1 122 ? 1.422 45.521 51.907 1.00 63.15 122 LEU A C 1
ATOM 936 O O . LEU A 1 122 ? 0.883 44.428 51.708 1.00 65.40 122 LEU A O 1
ATOM 941 N N . ASN A 1 123 ? 1.576 46.045 53.114 1.00 62.25 123 ASN A N 1
ATOM 942 C CA . ASN A 1 123 ? 1.138 45.368 54.328 1.00 62.12 123 ASN A CA 1
ATOM 943 C C . ASN A 1 123 ? -0.014 44.345 54.215 1.00 60.95 123 ASN A C 1
ATOM 944 O O . ASN A 1 123 ? 0.082 43.244 54.757 0.00 60.92 123 ASN A O 1
ATOM 949 N N . PRO A 1 124 ? -1.111 44.695 53.519 0.00 59.79 124 PRO A N 1
ATOM 950 C CA . PRO A 1 124 ? -2.269 43.798 53.360 0.00 58.71 124 PRO A CA 1
ATOM 951 C C . PRO A 1 124 ? -2.202 42.654 52.338 0.00 57.65 124 PRO A C 1
ATOM 952 O O . PRO A 1 124 ? -2.399 42.887 51.145 0.00 57.57 124 PRO A O 1
ATOM 956 N N . VAL A 1 125 ? -1.954 41.426 52.805 1.00 56.22 125 VAL A N 1
ATOM 957 C CA . VAL A 1 125 ? -1.914 40.247 51.923 1.00 55.33 125 VAL A CA 1
ATOM 958 C C . VAL A 1 125 ? -1.196 39.014 52.485 1.00 53.28 125 VAL A C 1
ATOM 959 O O . VAL A 1 125 ? -0.018 39.077 52.832 1.00 54.89 125 VAL A O 1
ATOM 963 N N . GLY A 1 126 ? -1.917 37.893 52.557 1.00 49.84 126 GLY A N 1
ATOM 964 C CA . GLY A 1 126 ? -1.341 36.653 53.056 1.00 45.37 126 GLY A CA 1
ATOM 965 C C . GLY A 1 126 ? -0.642 35.896 51.936 1.00 41.39 126 GLY A C 1
ATOM 966 O O . GLY A 1 126 ? -0.412 36.467 50.868 1.00 41.37 126 GLY A O 1
ATOM 967 N N . ASP A 1 127 ? -0.297 34.628 52.155 1.00 35.61 127 ASP A N 1
ATOM 968 C CA . ASP A 1 127 ? 0.364 33.858 51.104 1.00 31.57 127 ASP A CA 1
ATOM 969 C C . ASP A 1 127 ? -0.639 33.266 50.105 1.00 26.31 127 ASP A C 1
ATOM 970 O O . ASP A 1 127 ? -1.839 33.270 50.340 1.00 23.01 127 ASP A O 1
ATOM 975 N N . GLU A 1 128 ? -0.134 32.740 48.998 1.00 23.15 128 GLU A N 1
ATOM 976 C CA . GLU A 1 128 ? -1.000 32.239 47.930 1.00 21.73 128 GLU A CA 1
ATOM 977 C C . GLU A 1 128 ? -2.297 31.497 48.262 1.00 19.88 128 GLU A C 1
ATOM 978 O O . GLU A 1 128 ? -3.379 31.966 47.895 1.00 16.35 128 GLU A O 1
ATOM 984 N N . GLU A 1 129 ? -2.213 30.365 48.959 1.00 17.35 129 GLU A N 1
ATOM 985 C CA . GLU A 1 129 ? -3.418 29.602 49.265 1.00 18.67 129 GLU A CA 1
ATOM 986 C C . GLU A 1 129 ? -4.366 30.351 50.191 1.00 19.65 129 GLU A C 1
ATOM 987 O O . GLU A 1 129 ? -5.589 30.315 50.001 1.00 16.63 129 GLU A O 1
ATOM 993 N N . GLU A 1 130 ? -3.820 31.042 51.185 1.00 20.78 130 GLU A N 1
ATOM 994 C CA . GLU A 1 130 ? -4.679 31.769 52.108 1.00 21.86 130 GLU A CA 1
ATOM 995 C C . GLU A 1 130 ? -5.338 32.960 51.414 1.00 19.75 130 GLU A C 1
ATOM 996 O O . GLU A 1 130 ? -6.468 33.336 51.729 1.00 16.85 130 GLU A O 1
ATOM 1002 N N . ASN A 1 131 ? -4.631 33.567 50.474 1.00 18.45 131 ASN A N 1
ATOM 1003 C CA . ASN A 1 131 ? -5.218 34.690 49.739 1.00 18.32 131 ASN A CA 1
ATOM 1004 C C . ASN A 1 131 ? -6.447 34.219 48.961 1.00 15.11 131 ASN A C 1
ATOM 1005 O O . ASN A 1 131 ? -7.461 34.923 48.901 1.00 18.79 131 ASN A O 1
ATOM 1010 N N . VAL A 1 132 ? -6.369 33.028 48.365 1.00 15.58 132 VAL A N 1
ATOM 1011 C CA . VAL A 1 132 ? -7.502 32.483 47.628 1.00 15.19 132 VAL A CA 1
ATOM 1012 C C . VAL A 1 132 ? -8.715 32.214 48.554 1.00 18.09 132 VAL A C 1
ATOM 1013 O O . VAL A 1 132 ? -9.853 32.604 48.253 1.00 16.50 132 VAL A O 1
ATOM 1017 N N . ILE A 1 133 ? -8.469 31.533 49.670 1.00 19.61 133 ILE A N 1
ATOM 1018 C CA . ILE A 1 133 ? -9.518 31.222 50.631 1.00 16.94 133 ILE A CA 1
ATOM 1019 C C . ILE A 1 133 ? -10.143 32.520 51.115 1.00 17.97 133 ILE A C 1
ATOM 1020 O O . ILE A 1 133 ? -11.358 32.624 51.256 1.00 21.21 133 ILE A O 1
ATOM 1025 N N . GLU A 1 134 ? -9.305 33.511 51.380 1.00 18.65 134 GLU A N 1
ATOM 1026 C CA . GLU A 1 134 ? -9.782 34.807 51.842 1.00 20.30 134 GLU A CA 1
ATOM 1027 C C . GLU A 1 134 ? -10.675 35.447 50.764 1.00 20.03 134 GLU A C 1
ATOM 1028 O O . GLU A 1 134 ? -11.700 36.059 51.074 1.00 17.81 134 GLU A O 1
ATOM 1034 N N . GLY A 1 135 ? -10.281 35.311 49.498 1.00 16.61 135 GLY A N 1
ATOM 1035 C CA . GLY A 1 135 ? -11.079 35.881 48.423 1.00 13.27 135 GLY A CA 1
ATOM 1036 C C . GLY A 1 135 ? -12.427 35.197 48.353 1.00 15.13 135 GLY A C 1
ATOM 1037 O O . GLY A 1 135 ? -13.450 35.829 48.105 1.00 14.47 135 GLY A O 1
ATOM 1038 N N . VAL A 1 136 ? -12.440 33.889 48.566 1.00 15.28 136 VAL A N 1
ATOM 1039 C CA . VAL A 1 136 ? -13.701 33.155 48.535 1.00 17.99 136 VAL A CA 1
ATOM 1040 C C . VAL A 1 136 ? -14.613 33.702 49.636 1.00 20.37 136 VAL A C 1
ATOM 1041 O O . VAL A 1 136 ? -15.796 33.993 49.407 1.00 21.01 136 VAL A O 1
ATOM 1045 N N . LYS A 1 137 ? -14.060 33.869 50.830 1.00 21.73 137 LYS A N 1
ATOM 1046 C CA . LYS A 1 137 ? -14.856 34.389 51.931 1.00 24.28 137 LYS A CA 1
ATOM 1047 C C . LYS A 1 137 ? -15.428 35.772 51.630 1.00 21.39 137 LYS A C 1
ATOM 1048 O O . LYS A 1 137 ? -16.590 36.044 51.931 1.00 23.06 137 LYS A O 1
ATOM 1054 N N . ARG A 1 138 ? -14.626 36.646 51.030 1.00 19.54 138 ARG A N 1
ATOM 1055 C CA . ARG A 1 138 ? -15.098 37.981 50.694 1.00 20.56 138 ARG A CA 1
ATOM 1056 C C . ARG A 1 138 ? -16.246 37.965 49.703 1.00 20.81 138 ARG A C 1
ATOM 1057 O O . ARG A 1 138 ? -17.223 38.688 49.868 1.00 22.13 138 ARG A O 1
ATOM 1065 N N . LEU A 1 139 ? -16.130 37.143 48.668 1.00 19.47 139 LEU A N 1
ATOM 1066 C CA . LEU A 1 139 ? -17.185 37.069 47.668 1.00 20.39 139 LEU A CA 1
ATOM 1067 C C . LEU A 1 139 ? -18.459 36.508 48.288 1.00 21.76 139 LEU A C 1
ATOM 1068 O O . LEU A 1 139 ? -19.548 37.040 48.091 1.00 21.02 139 LEU A O 1
ATOM 1073 N N . LYS A 1 140 ? -18.319 35.432 49.046 1.00 24.12 140 LYS A N 1
ATOM 1074 C CA . LYS A 1 140 ? -19.474 34.815 49.677 1.00 26.36 140 LYS A CA 1
ATOM 1075 C C . LYS A 1 140 ? -20.140 35.701 50.727 1.00 25.72 140 LYS A C 1
ATOM 1076 O O . LYS A 1 140 ? -21.346 35.615 50.923 1.00 28.54 140 LYS A O 1
ATOM 1082 N N . SER A 1 141 ? -19.359 36.563 51.368 1.00 25.28 141 SER A N 1
ATOM 1083 C CA . SER A 1 141 ? -19.858 37.478 52.401 1.00 26.85 141 SER A CA 1
ATOM 1084 C C . SER A 1 141 ? -20.478 38.758 51.835 1.00 27.28 141 SER A C 1
ATOM 1085 O O . SER A 1 141 ? -21.200 39.472 52.534 1.00 25.89 141 SER A O 1
ATOM 1088 N N . SER A 1 142 ? -20.181 39.057 50.577 1.00 24.64 142 SER A N 1
ATOM 1089 C CA . SER A 1 142 ? -20.676 40.280 49.974 1.00 23.17 142 SER A CA 1
ATOM 1090 C C . SER A 1 142 ? -22.156 40.300 49.648 1.00 24.10 142 SER A C 1
ATOM 1091 O O . SER A 1 142 ? -22.682 39.376 49.030 1.00 24.00 142 SER A O 1
ATOM 1094 N N . PRO A 1 143 ? -22.856 41.366 50.080 1.00 23.36 143 PRO A N 1
ATOM 1095 C CA . PRO A 1 143 ? -24.292 41.498 49.806 1.00 24.12 143 PRO A CA 1
ATOM 1096 C C . PRO A 1 143 ? -24.570 41.638 48.296 1.00 23.87 143 PRO A C 1
ATOM 1097 O O . PRO A 1 143 ? -25.719 41.561 47.855 1.00 24.07 143 PRO A O 1
ATOM 1101 N N . LEU A 1 144 ? -23.515 41.835 47.504 1.00 23.94 144 LEU A N 1
ATOM 1102 C CA . LEU A 1 144 ? -23.660 41.948 46.048 1.00 23.03 144 LEU A CA 1
ATOM 1103 C C . LEU A 1 144 ? -23.589 40.570 45.389 1.00 23.12 144 LEU A C 1
ATOM 1104 O O . LEU A 1 144 ? -23.965 40.399 44.227 1.00 20.20 144 LEU A O 1
ATOM 1109 N N . ILE A 1 145 ? -23.085 39.590 46.128 1.00 21.13 145 ILE A N 1
ATOM 1110 C CA . ILE A 1 145 ? -22.969 38.239 45.590 1.00 22.39 145 ILE A CA 1
ATOM 1111 C C . ILE A 1 145 ? -24.067 37.337 46.185 1.00 22.65 145 ILE A C 1
ATOM 1112 O O . ILE A 1 145 ? -24.030 37.010 47.375 1.00 21.19 145 ILE A O 1
ATOM 1117 N N . PRO A 1 146 ? -25.055 36.926 45.367 1.00 20.28 146 PRO A N 1
ATOM 1118 C CA . PRO A 1 146 ? -26.137 36.064 45.867 1.00 21.83 146 PRO A CA 1
ATOM 1119 C C . PRO A 1 146 ? -25.587 34.702 46.266 1.00 23.77 146 PRO A C 1
ATOM 1120 O O . PRO A 1 146 ? -24.643 34.195 45.639 1.00 22.81 146 PRO A O 1
ATOM 1124 N N . GLU A 1 147 ? -26.167 34.099 47.301 1.00 23.13 147 GLU A N 1
ATOM 1125 C CA . GLU A 1 147 ? -25.685 32.794 47.728 1.00 21.95 147 GLU A CA 1
ATOM 1126 C C . GLU A 1 147 ? -25.978 31.740 46.690 1.00 19.16 147 GLU A C 1
ATOM 1127 O O . GLU A 1 147 ? -25.367 30.707 46.704 1.00 16.47 147 GLU A O 1
ATOM 1133 N N . SER A 1 148 ? -26.893 31.994 45.763 1.00 20.32 148 SER A N 1
ATOM 1134 C CA . SER A 1 148 ? -27.139 30.993 44.732 1.00 21.32 148 SER A CA 1
ATOM 1135 C C . SER A 1 148 ? -25.924 30.870 43.776 1.00 23.24 148 SER A C 1
ATOM 1136 O O . SER A 1 148 ? -25.872 29.965 42.938 1.00 19.83 148 SER A O 1
ATOM 1139 N N . ILE A 1 149 ? -24.953 31.778 43.901 1.00 21.62 149 ILE A N 1
ATOM 1140 C CA . ILE A 1 149 ? -23.758 31.738 43.048 1.00 21.18 149 ILE A CA 1
ATOM 1141 C C . ILE A 1 149 ? -22.694 30.793 43.633 1.00 20.60 149 ILE A C 1
ATOM 1142 O O . ILE A 1 149 ? -22.343 30.891 44.806 1.00 17.47 149 ILE A O 1
ATOM 1147 N N . GLY A 1 150 ? -22.182 29.871 42.825 1.00 18.72 150 GLY A N 1
ATOM 1148 C CA . GLY A 1 150 ? -21.154 28.981 43.337 1.00 18.35 150 GLY A CA 1
ATOM 1149 C C . GLY A 1 150 ? -19.808 29.684 43.297 1.00 20.11 150 GLY A C 1
ATOM 1150 O O . GLY A 1 150 ? -19.456 30.268 42.268 1.00 23.55 150 GLY A O 1
ATOM 1151 N N . VAL A 1 151 ? -19.058 29.649 44.400 1.00 17.13 151 VAL A N 1
ATOM 1152 C CA . VAL A 1 151 ? -17.752 30.309 44.463 1.00 16.86 151 VAL A CA 1
ATOM 1153 C C . VAL A 1 151 ? -16.695 29.293 44.891 1.00 18.14 151 VAL A C 1
ATOM 1154 O O . VAL A 1 151 ? -16.755 28.730 45.997 1.00 16.38 151 VAL A O 1
ATOM 1158 N N . HIS A 1 152 ? -15.745 29.043 43.991 1.00 13.47 152 HIS A N 1
ATOM 1159 C CA . HIS A 1 152 ? -14.701 28.056 44.217 1.00 13.41 152 HIS A CA 1
ATOM 1160 C C . HIS A 1 152 ? -13.326 28.697 44.288 1.00 16.37 152 HIS A C 1
ATOM 1161 O O . HIS A 1 152 ? -13.095 29.764 43.720 1.00 16.58 152 HIS A O 1
ATOM 1168 N N . GLY A 1 153 ? -12.412 28.036 44.989 1.00 17.15 153 GLY A N 1
ATOM 1169 C CA . GLY A 1 153 ? -11.066 28.551 45.116 1.00 16.15 153 GLY A CA 1
ATOM 1170 C C . GLY A 1 153 ? -10.089 27.467 44.715 1.00 18.48 153 GLY A C 1
ATOM 1171 O O . GLY A 1 153 ? -10.177 26.340 45.205 1.00 15.25 153 GLY A O 1
ATOM 1172 N N . LEU A 1 154 ? -9.157 27.809 43.827 1.00 16.18 154 LEU A N 1
ATOM 1173 C CA . LEU A 1 154 ? -8.170 26.861 43.337 1.00 14.52 154 LEU A CA 1
ATOM 1174 C C . LEU A 1 154 ? -6.832 27.550 43.283 1.00 17.23 154 LEU A C 1
ATOM 1175 O O . LEU A 1 154 ? -6.755 28.778 43.288 1.00 16.38 154 LEU A O 1
ATOM 1180 N N . ILE A 1 155 ? -5.774 26.748 43.251 1.00 13.79 155 ILE A N 1
ATOM 1181 C CA . ILE A 1 155 ? -4.451 27.293 43.071 1.00 16.16 155 ILE A CA 1
ATOM 1182 C C . ILE A 1 155 ? -3.808 26.441 41.976 1.00 17.18 155 ILE A C 1
ATOM 1183 O O . ILE A 1 155 ? -3.914 25.203 41.992 1.00 16.56 155 ILE A O 1
ATOM 1188 N N . ILE A 1 156 ? -3.175 27.100 41.010 1.00 15.45 156 ILE A N 1
ATOM 1189 C CA . ILE A 1 156 ? -2.532 26.386 39.915 1.00 15.85 156 ILE A CA 1
ATOM 1190 C C . ILE A 1 156 ? -1.003 26.437 40.024 1.00 14.81 156 ILE A C 1
ATOM 1191 O O . ILE A 1 156 ? -0.446 27.455 40.424 1.00 14.07 156 ILE A O 1
ATOM 1196 N N . ASP A 1 157 ? -0.337 25.331 39.685 1.00 14.48 157 ASP A N 1
ATOM 1197 C CA . ASP A 1 157 ? 1.129 2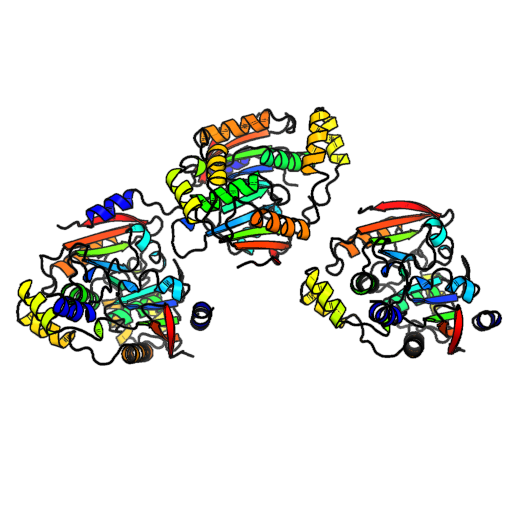5.285 39.675 1.00 14.60 157 ASP A CA 1
ATOM 1198 C C . ASP A 1 157 ? 1.524 26.128 38.458 1.00 16.27 157 ASP A C 1
ATOM 1199 O O . ASP A 1 157 ? 1.180 25.781 37.330 1.00 16.94 157 ASP A O 1
ATOM 1204 N N . ILE A 1 158 ? 2.257 27.215 38.676 1.00 16.99 158 ILE A N 1
ATOM 1205 C CA . ILE A 1 158 ? 2.613 28.107 37.588 1.00 19.32 158 ILE A CA 1
ATOM 1206 C C . ILE A 1 158 ? 3.494 27.508 36.478 1.00 20.77 158 ILE A C 1
ATOM 1207 O O . ILE A 1 158 ? 3.556 28.039 35.361 1.00 21.47 158 ILE A O 1
ATOM 1212 N N . ASN A 1 159 ? 4.147 26.388 36.754 1.00 20.72 159 ASN A N 1
ATOM 1213 C CA . ASN A 1 159 ? 4.985 25.779 35.733 1.00 20.92 159 ASN A CA 1
ATOM 1214 C C . ASN A 1 159 ? 4.352 24.598 35.008 1.00 21.75 159 ASN A C 1
ATOM 1215 O O . ASN A 1 159 ? 4.634 24.371 33.836 1.00 22.69 159 ASN A O 1
ATOM 1220 N N . THR A 1 160 ? 3.486 23.859 35.690 1.00 19.43 160 THR A N 1
ATOM 1221 C CA . THR A 1 160 ? 2.873 22.674 35.103 1.00 17.60 160 THR A CA 1
ATOM 1222 C C . THR A 1 160 ? 1.392 22.821 34.713 1.00 19.49 160 THR A C 1
ATOM 1223 O O . THR A 1 160 ? 0.900 22.071 33.870 1.00 18.81 160 THR A O 1
ATOM 1227 N N . GLY A 1 161 ? 0.683 23.772 35.323 1.00 19.26 161 GLY A N 1
ATOM 1228 C CA . GLY A 1 161 ? -0.728 23.957 35.007 1.00 14.60 161 GLY A CA 1
ATOM 1229 C C . GLY A 1 161 ? -1.638 23.053 35.828 1.00 15.30 161 GLY A C 1
ATOM 1230 O O . GLY A 1 161 ? -2.865 23.064 35.682 1.00 15.78 161 GLY A O 1
ATOM 1231 N N . ARG A 1 162 ? -1.052 22.264 36.715 1.00 16.38 162 ARG A N 1
ATOM 1232 C CA . ARG A 1 162 ? -1.865 21.366 37.538 1.00 17.69 162 ARG A CA 1
ATOM 1233 C C . ARG A 1 162 ? -2.650 22.162 38.576 1.00 14.35 162 ARG A C 1
ATOM 1234 O O . ARG A 1 162 ? -2.093 23.016 39.252 1.00 15.14 162 ARG A O 1
ATOM 1242 N N . LEU A 1 163 ? -3.948 21.883 38.681 1.00 16.59 163 LEU A N 1
ATOM 1243 C CA . LEU A 1 163 ? -4.826 22.567 39.632 1.00 17.41 163 LEU A CA 1
ATOM 1244 C C . LEU A 1 163 ? -4.973 21.820 40.948 1.00 17.85 163 LEU A C 1
ATOM 1245 O O . LEU A 1 163 ? -5.102 20.606 40.966 1.00 19.17 163 LEU A O 1
ATOM 1250 N N . LYS A 1 164 ? -4.969 22.567 42.045 1.00 20.05 164 LYS A N 1
ATOM 1251 C CA . LYS A 1 164 ? -5.162 22.004 43.370 1.00 17.56 164 LYS A CA 1
ATOM 1252 C C . LYS A 1 164 ? -6.378 22.723 43.961 1.00 17.00 164 LYS A C 1
ATOM 1253 O O . LYS A 1 164 ? -6.394 23.940 44.063 1.00 15.07 164 LYS A O 1
ATOM 1259 N N . PRO A 1 165 ? -7.431 21.982 44.319 1.00 16.88 165 PRO A N 1
ATOM 1260 C CA . PRO A 1 165 ? -8.577 22.698 44.879 1.00 20.25 165 PRO A CA 1
ATOM 1261 C C . PRO A 1 165 ? -8.358 23.127 46.326 1.00 19.74 165 PRO A C 1
ATOM 1262 O O . PRO A 1 165 ? -7.782 22.379 47.114 1.00 21.88 165 PRO A O 1
ATOM 1266 N N . LEU A 1 166 ? -8.788 24.347 46.656 1.00 19.28 166 LEU A N 1
ATOM 1267 C CA . LEU A 1 166 ? -8.661 24.877 48.014 1.00 18.82 166 LEU A CA 1
ATOM 1268 C C . LEU A 1 166 ? -10.036 24.913 48.666 1.00 20.64 166 LEU A C 1
ATOM 1269 O O . LEU A 1 166 ? -10.177 24.694 49.866 1.00 19.59 166 LEU A O 1
ATOM 1274 N N . TYR A 1 167 ? -11.053 25.200 47.864 1.00 20.27 167 TYR A N 1
ATOM 1275 C CA . TYR A 1 167 ? -12.413 25.244 48.362 1.00 21.20 167 TYR A CA 1
ATOM 1276 C C . TYR A 1 167 ? -13.370 24.963 47.236 1.00 21.15 167 TYR A C 1
ATOM 1277 O O . TYR A 1 167 ? -13.319 25.593 46.184 1.00 19.96 167 TYR A O 1
ATOM 1286 N N . LEU A 1 168 ? -14.246 23.998 47.465 1.00 19.66 168 LEU A N 1
ATOM 1287 C CA . LEU A 1 168 ? -15.243 23.635 46.466 1.00 24.60 168 LEU A CA 1
ATOM 1288 C C . LEU A 1 168 ? -16.654 23.845 46.956 1.00 28.09 168 LEU A C 1
ATOM 1289 O O . LEU A 1 168 ? -17.062 23.287 47.990 1.00 26.17 168 LEU A O 1
ATOM 1294 N N . ASP A 1 169 ? -17.374 24.706 46.236 1.00 31.59 169 ASP A N 1
ATOM 1295 C CA . ASP A 1 169 ? -18.743 25.079 46.569 1.00 37.31 169 ASP A CA 1
ATOM 1296 C C . ASP A 1 169 ? -19.658 24.109 45.769 1.00 40.42 169 ASP A C 1
ATOM 1297 O O . ASP A 1 169 ? -19.184 23.218 45.023 1.00 38.31 169 ASP A O 1
ATOM 1302 N N . GLU A 1 170 ? -20.946 24.408 45.900 1.00 45.62 170 GLU A N 1
ATOM 1303 C CA . GLU A 1 170 ? -22.065 23.824 45.214 1.00 51.41 170 GLU A CA 1
ATOM 1304 C C . GLU A 1 170 ? -22.726 22.792 46.046 1.00 52.26 170 GLU A C 1
ATOM 1305 O O . GLU A 1 170 ? -23.838 22.877 46.619 1.00 52.67 170 GLU A O 1
ATOM 1312 N N . ILE B 1 2 ? 6.819 48.089 22.665 1.00 42.93 2 ILE B N 1
ATOM 1313 C CA . ILE B 1 2 ? 6.516 47.129 21.568 1.00 42.68 2 ILE B CA 1
ATOM 1314 C C . ILE B 1 2 ? 5.212 47.454 20.837 1.00 42.62 2 ILE B C 1
ATOM 1315 O O . ILE B 1 2 ? 4.793 46.712 19.942 1.00 42.03 2 ILE B O 1
ATOM 1320 N N . ILE B 1 3 ? 4.583 48.569 21.204 1.00 40.35 3 ILE B N 1
ATOM 1321 C CA . ILE B 1 3 ? 3.330 48.964 20.577 1.00 38.68 3 ILE B CA 1
ATOM 1322 C C . ILE B 1 3 ? 3.458 49.002 19.054 1.00 39.54 3 ILE B C 1
ATOM 1323 O O . ILE B 1 3 ? 2.491 48.741 18.333 1.00 37.42 3 ILE B O 1
ATOM 1328 N N . LYS B 1 4 ? 4.656 49.315 18.572 1.00 39.42 4 LYS B N 1
ATOM 1329 C CA . LYS B 1 4 ? 4.902 49.392 17.138 1.00 43.66 4 LYS B CA 1
ATOM 1330 C C . LYS B 1 4 ? 4.815 48.004 16.522 1.00 43.55 4 LYS B C 1
ATOM 1331 O O . LYS B 1 4 ? 4.133 47.796 15.519 1.00 46.03 4 LYS B O 1
ATOM 1337 N N . ASP B 1 5 ? 5.514 47.055 17.130 1.00 42.10 5 ASP B N 1
ATOM 1338 C CA . ASP B 1 5 ? 5.511 45.685 16.648 1.00 40.29 5 ASP B CA 1
ATOM 1339 C C . ASP B 1 5 ? 4.091 45.115 16.686 1.00 39.35 5 ASP B C 1
ATOM 1340 O O . ASP B 1 5 ? 3.652 44.426 15.761 1.00 37.30 5 ASP B O 1
ATOM 1345 N N . ILE B 1 6 ? 3.376 45.412 17.764 1.00 37.12 6 ILE B N 1
ATOM 1346 C CA . ILE B 1 6 ? 2.013 44.933 17.928 1.00 35.78 6 ILE B CA 1
ATOM 1347 C C . ILE B 1 6 ? 1.113 45.390 16.778 1.00 35.36 6 ILE B C 1
ATOM 1348 O O . ILE B 1 6 ? 0.390 44.584 16.188 1.00 33.75 6 ILE B O 1
ATOM 1353 N N . LEU B 1 7 ? 1.166 46.677 16.452 1.00 35.41 7 LEU B N 1
ATOM 1354 C CA . LEU B 1 7 ? 0.347 47.205 15.370 1.00 38.27 7 LEU B CA 1
ATOM 1355 C C . LEU B 1 7 ? 0.719 46.579 14.034 1.00 39.40 7 LEU B C 1
ATOM 1356 O O . LEU B 1 7 ? -0.149 46.301 13.202 1.00 38.08 7 LEU B O 1
ATOM 1361 N N . ARG B 1 8 ? 2.013 46.364 13.829 1.00 41.26 8 ARG B N 1
ATOM 1362 C CA . ARG B 1 8 ? 2.486 45.767 12.591 1.00 43.96 8 ARG B CA 1
ATOM 1363 C C . ARG B 1 8 ? 2.015 44.324 12.562 1.00 45.56 8 ARG B C 1
ATOM 1364 O O . ARG B 1 8 ? 1.513 43.838 11.549 1.00 46.78 8 ARG B O 1
ATOM 1372 N N . GLU B 1 9 ? 2.163 43.651 13.698 1.00 45.37 9 GLU B N 1
ATOM 1373 C CA . GLU B 1 9 ? 1.759 42.260 13.818 1.00 45.07 9 GLU B CA 1
ATOM 1374 C C . GLU B 1 9 ? 0.262 42.133 13.530 1.00 44.00 9 GLU B C 1
ATOM 1375 O O . GLU B 1 9 ? -0.169 41.181 12.882 1.00 42.56 9 GLU B O 1
ATOM 1381 N N . ASN B 1 10 ? -0.523 43.105 13.990 1.00 41.70 10 ASN B N 1
ATOM 1382 C CA . ASN B 1 10 ? -1.966 43.060 13.792 1.00 41.98 10 ASN B CA 1
ATOM 1383 C C . ASN B 1 10 ? -2.388 43.093 12.324 1.00 44.23 10 ASN B C 1
ATOM 1384 O O . ASN B 1 10 ? -3.449 42.582 11.964 1.00 40.11 10 ASN B O 1
ATOM 1389 N N . GLN B 1 11 ? -1.572 43.713 11.480 1.00 49.49 11 GLN B N 1
ATOM 1390 C CA . GLN B 1 11 ? -1.877 43.753 10.057 1.00 56.14 11 GLN B CA 1
ATOM 1391 C C . GLN B 1 11 ? -1.672 42.313 9.605 1.00 59.03 11 GLN B C 1
ATOM 1392 O O . GLN B 1 11 ? -1.945 41.953 8.461 1.00 59.81 11 GLN B O 1
ATOM 1398 N N . ASP B 1 12 ? -1.199 41.505 10.553 1.00 62.87 12 ASP B N 1
ATOM 1399 C CA . ASP B 1 12 ? -0.902 40.087 10.374 1.00 65.75 12 ASP B CA 1
ATOM 1400 C C . ASP B 1 12 ? 0.381 39.903 9.590 1.00 67.06 12 ASP B C 1
ATOM 1401 O O . ASP B 1 12 ? 1.320 39.299 10.152 1.00 67.89 12 ASP B O 1
ATOM 1406 N N . SER B 1 24 ? 9.385 39.946 34.337 1.00 47.08 24 SER B N 1
ATOM 1407 C CA . SER B 1 24 ? 10.300 40.177 33.176 1.00 46.62 24 SER B CA 1
ATOM 1408 C C . SER B 1 24 ? 9.704 40.996 32.033 1.00 43.66 24 SER B C 1
ATOM 1409 O O . SER B 1 24 ? 10.299 41.985 31.611 1.00 46.03 24 SER B O 1
ATOM 1412 N N . PRO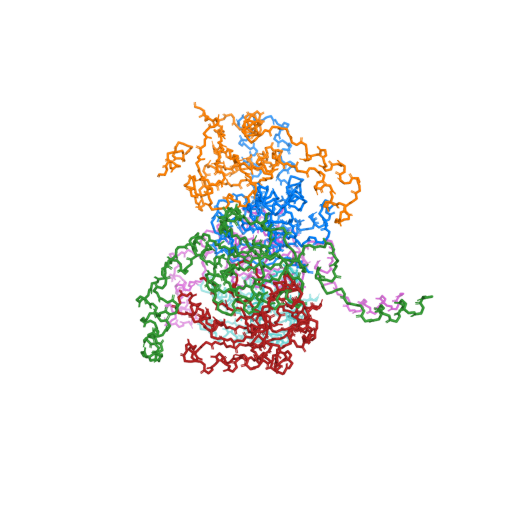 B 1 25 ? 8.522 40.606 31.525 1.00 40.07 25 PRO B N 1
ATOM 1413 C CA . PRO B 1 25 ? 7.899 41.353 30.419 1.00 36.58 25 PRO B CA 1
ATOM 1414 C C . PRO B 1 25 ? 7.861 42.842 30.759 1.00 31.47 25 PRO B C 1
ATOM 1415 O O . PRO B 1 25 ? 7.578 43.204 31.898 1.00 32.65 25 PRO B O 1
ATOM 1419 N N . LYS B 1 26 ? 8.148 43.699 29.782 1.00 29.82 26 LYS B N 1
ATOM 1420 C CA . LYS B 1 26 ? 8.163 45.125 30.006 1.00 27.19 26 LYS B CA 1
ATOM 1421 C C . LYS B 1 26 ? 6.775 45.711 29.776 1.00 25.17 26 LYS B C 1
ATOM 1422 O O . LYS B 1 26 ? 6.525 46.868 30.124 1.00 22.24 26 LYS B O 1
ATOM 1428 N N . LEU B 1 27 ? 5.869 44.902 29.220 1.00 22.26 27 LEU B N 1
ATOM 1429 C CA . LEU B 1 27 ? 4.516 45.340 28.870 1.00 19.31 27 LEU B CA 1
ATOM 1430 C C . LEU B 1 27 ? 3.402 44.931 29.823 1.00 21.55 27 LEU B C 1
ATOM 1431 O O . LEU B 1 27 ? 3.446 43.858 30.423 1.00 21.01 27 LEU B O 1
ATOM 1436 N N . CYS B 1 28 ? 2.404 45.806 29.941 1.00 18.94 28 CYS B N 1
ATOM 1437 C CA . CYS B 1 28 ? 1.217 45.557 30.732 1.00 17.43 28 CYS B CA 1
ATOM 1438 C C . CYS B 1 28 ? 0.014 45.932 29.857 1.00 20.67 28 CYS B C 1
ATOM 1439 O O . CYS B 1 28 ? -0.064 47.041 29.293 1.00 19.82 28 CYS B O 1
ATOM 1442 N N . ILE B 1 29 ? -0.917 44.998 29.725 1.00 17.97 29 ILE B N 1
ATOM 1443 C CA . ILE B 1 29 ? -2.118 45.244 28.945 1.00 15.28 29 ILE B CA 1
ATOM 1444 C C . ILE B 1 29 ? -3.275 45.330 29.929 1.00 17.09 29 ILE B C 1
ATOM 1445 O O . ILE B 1 29 ? -3.354 44.530 30.865 1.00 14.64 29 ILE B O 1
ATOM 1450 N N . ILE B 1 30 ? -4.144 46.320 29.720 1.00 11.14 30 ILE B N 1
ATOM 1451 C CA . ILE B 1 30 ? -5.334 46.513 30.532 1.00 11.27 30 ILE B CA 1
ATOM 1452 C C . ILE B 1 30 ? -6.483 46.348 29.539 1.00 12.13 30 ILE B C 1
ATOM 1453 O O . ILE B 1 30 ? -6.553 47.082 28.544 1.00 13.40 30 ILE B O 1
ATOM 1458 N N . THR B 1 31 ? -7.363 45.374 29.770 1.00 8.82 31 THR B N 1
ATOM 1459 C CA . THR B 1 31 ? -8.468 45.180 28.844 1.00 10.38 31 THR B CA 1
ATOM 1460 C C . THR B 1 31 ? -9.721 44.734 29.576 1.00 13.67 31 THR B C 1
ATOM 1461 O O . THR B 1 31 ? -9.768 44.815 30.814 1.00 9.65 31 THR B O 1
ATOM 1465 N N . CYS B 1 32 ? -10.743 44.306 28.824 1.00 12.71 32 CYS B N 1
ATOM 1466 C CA . CYS B 1 32 ? -12.020 43.902 29.405 1.00 13.96 32 CYS B CA 1
ATOM 1467 C C . CYS B 1 32 ? -12.137 42.420 29.757 1.00 10.48 32 CYS B C 1
ATOM 1468 O O . CYS B 1 32 ? -11.397 41.598 29.229 1.00 10.71 32 CYS B O 1
ATOM 1471 N N . MET B 1 33 ? -13.091 42.088 30.630 1.00 10.88 33 MET B N 1
ATOM 1472 C CA . MET B 1 33 ? -13.308 40.691 31.048 1.00 11.52 33 MET B CA 1
ATOM 1473 C C . MET B 1 33 ? -14.108 39.878 30.026 1.00 12.27 33 MET B C 1
ATOM 1474 O O . MET B 1 33 ? -14.276 38.668 30.175 1.00 13.88 33 MET B O 1
ATOM 1479 N N . ASP B 1 34 ? -14.602 40.557 28.996 1.00 9.02 34 ASP B N 1
ATOM 1480 C CA . ASP B 1 34 ? -15.401 39.936 27.924 1.00 11.80 34 ASP B CA 1
ATOM 1481 C C . ASP B 1 34 ? -14.780 38.613 27.458 1.00 11.12 34 ASP B C 1
ATOM 1482 O O . ASP B 1 34 ? -13.588 38.553 27.110 1.00 10.22 34 ASP B O 1
ATOM 1487 N N . SER B 1 35 ? -15.589 37.557 27.441 1.00 12.97 35 SER B N 1
ATOM 1488 C CA . SER B 1 35 ? -15.100 36.233 27.048 1.00 13.45 35 SER B CA 1
ATOM 1489 C C . SER B 1 35 ? -14.609 36.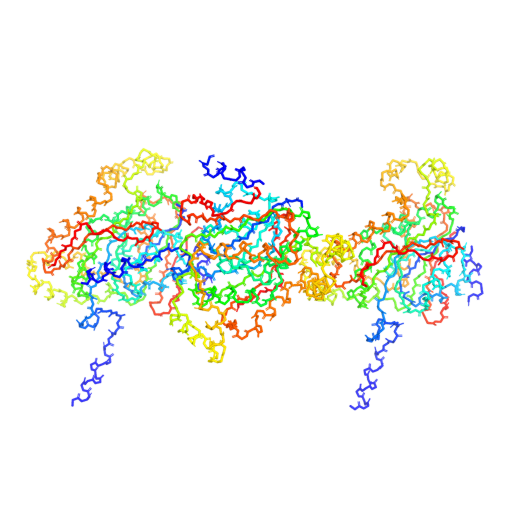143 25.598 1.00 13.83 35 SER B C 1
ATOM 1490 O O . SER B 1 35 ? -13.797 35.266 25.256 1.00 8.59 35 SER B O 1
ATOM 1493 N N . ARG B 1 36 ? -15.113 37.035 24.750 1.00 11.04 36 ARG B N 1
ATOM 1494 C CA . ARG B 1 36 ? -14.730 37.027 23.334 1.00 13.69 36 ARG B CA 1
ATOM 1495 C C . ARG B 1 36 ? -13.285 37.483 23.112 1.00 13.27 36 ARG B C 1
ATOM 1496 O O . ARG B 1 36 ? -12.727 37.307 22.030 1.00 15.30 36 ARG B O 1
ATOM 1504 N N . LEU B 1 37 ? -12.676 38.059 24.148 1.00 12.89 37 LEU B N 1
ATOM 1505 C CA . LEU B 1 37 ? -11.277 38.479 24.062 1.00 12.53 37 LEU B CA 1
ATOM 1506 C C . LEU B 1 37 ? -10.322 37.297 24.321 1.00 13.06 37 LEU B C 1
ATOM 1507 O O . LEU B 1 37 ? -9.134 37.360 23.969 1.00 11.15 37 LEU B O 1
ATOM 1512 N N . ILE B 1 38 ? -10.825 36.216 24.923 1.00 12.70 38 ILE B N 1
ATOM 1513 C CA . ILE B 1 38 ? -9.967 35.047 25.186 1.00 13.13 38 ILE B CA 1
ATOM 1514 C C . ILE B 1 38 ? -9.460 34.474 23.857 1.00 14.42 38 ILE B C 1
ATOM 1515 O O . ILE B 1 38 ? -10.249 34.238 22.932 1.00 14.39 38 ILE B O 1
ATOM 1520 N N . ASP B 1 39 ? -8.145 34.273 23.789 1.00 12.74 39 ASP B N 1
ATOM 1521 C CA . ASP B 1 39 ? -7.427 33.761 22.618 1.00 13.60 39 ASP B CA 1
ATOM 1522 C C . ASP B 1 39 ? -7.369 34.754 21.452 1.00 17.41 39 ASP B C 1
ATOM 1523 O O . ASP B 1 39 ? -6.319 34.933 20.834 1.00 17.13 39 ASP B O 1
ATOM 1528 N N . LEU B 1 40 ? -8.484 35.427 21.177 1.00 17.55 40 LEU B N 1
ATOM 1529 C CA . LEU B 1 40 ? -8.510 36.397 20.095 1.00 17.29 40 LEU B CA 1
ATOM 1530 C C . LEU B 1 40 ? -7.497 37.510 20.334 1.00 19.66 40 LEU B C 1
ATOM 1531 O O . LEU B 1 40 ? -6.757 37.885 19.427 1.00 20.24 40 LEU B O 1
ATOM 1536 N N . LEU B 1 41 ? -7.464 38.046 21.555 1.00 16.19 41 LEU B N 1
ATOM 1537 C CA . LEU B 1 41 ? -6.556 39.143 21.864 1.00 17.50 41 LEU B CA 1
ATOM 1538 C C . LEU B 1 41 ? -5.081 38.725 21.752 1.00 19.10 41 LEU B C 1
ATOM 1539 O O . LEU B 1 41 ? -4.244 39.485 21.250 1.00 18.00 41 LEU B O 1
ATOM 1544 N N . GLU B 1 42 ? -4.771 37.521 22.222 1.00 18.42 42 GLU B N 1
ATOM 1545 C CA . GLU B 1 42 ? -3.415 36.988 22.156 1.00 19.34 42 GLU B CA 1
ATOM 1546 C C . GLU B 1 42 ? -2.912 36.907 20.707 1.00 22.04 42 GLU B C 1
ATOM 1547 O O . GLU B 1 42 ? -1.799 37.342 20.414 1.00 23.24 42 GLU B O 1
ATOM 1553 N N . ARG B 1 43 ? -3.719 36.335 19.813 1.00 22.76 43 ARG B N 1
ATOM 1554 C CA . ARG B 1 43 ? -3.318 36.213 18.408 1.00 24.50 43 ARG B CA 1
ATOM 1555 C C . ARG B 1 43 ? -3.283 37.582 17.737 1.00 23.87 43 ARG B C 1
ATOM 1556 O O . ARG B 1 43 ? -2.375 37.877 16.961 1.00 23.47 43 ARG B O 1
ATOM 1564 N N . ALA B 1 44 ? -4.270 38.422 18.045 1.00 23.39 44 ALA B N 1
ATOM 1565 C CA . ALA B 1 44 ? -4.343 39.748 17.452 1.00 23.20 44 ALA B CA 1
ATOM 1566 C C . ALA B 1 44 ? -3.147 40.634 17.793 1.00 22.29 44 ALA B C 1
ATOM 1567 O O . ALA B 1 44 ? -2.668 41.387 16.952 1.00 23.75 44 ALA B O 1
ATOM 1569 N N . LEU B 1 45 ? -2.658 40.551 19.022 1.00 19.93 45 LEU B N 1
ATOM 1570 C CA . LEU B 1 45 ? -1.525 41.373 19.435 1.00 18.83 45 LEU B CA 1
ATOM 1571 C C . LEU B 1 45 ? -0.185 40.676 19.262 1.00 19.70 45 LEU B C 1
ATOM 1572 O O . LEU B 1 45 ? 0.865 41.307 19.390 1.00 21.91 45 LEU B O 1
ATOM 1577 N N . GLY B 1 46 ? -0.218 39.382 18.971 1.00 17.87 46 GLY B N 1
ATOM 1578 C CA . GLY B 1 46 ? 1.020 38.635 18.861 1.00 20.86 46 GLY B CA 1
ATOM 1579 C C . GLY B 1 46 ? 1.593 38.439 20.260 1.00 21.93 46 GLY B C 1
ATOM 1580 O O . GLY B 1 46 ? 2.795 38.376 20.450 1.00 23.93 46 GLY B O 1
ATOM 1581 N N . ILE B 1 47 ? 0.719 38.355 21.255 1.00 22.55 47 ILE B N 1
ATOM 1582 C CA . ILE B 1 47 ? 1.150 38.177 22.637 1.00 23.76 47 ILE B CA 1
ATOM 1583 C C . ILE B 1 47 ? 0.838 36.765 23.158 1.00 24.90 47 ILE B C 1
ATOM 1584 O O . ILE B 1 47 ? -0.280 36.262 22.984 1.00 28.94 47 ILE B O 1
ATOM 1589 N N . GLY B 1 48 ? 1.832 36.125 23.770 1.00 22.47 48 GLY B N 1
ATOM 1590 C CA . GLY B 1 48 ? 1.653 34.780 24.295 1.00 17.53 48 GLY B CA 1
ATOM 1591 C C . GLY B 1 48 ? 2.172 34.654 25.717 1.00 17.13 48 GLY B C 1
ATOM 1592 O O . GLY B 1 48 ? 2.489 35.653 26.355 1.00 15.98 48 GLY B O 1
ATOM 1593 N N . ARG B 1 49 ? 2.274 33.425 26.210 1.00 18.05 49 ARG B N 1
ATOM 1594 C CA . ARG B 1 49 ? 2.731 33.195 27.570 1.00 17.23 49 ARG B CA 1
ATOM 1595 C C . ARG B 1 49 ? 4.036 33.916 27.866 1.00 18.05 49 ARG B C 1
ATOM 1596 O O . ARG B 1 49 ? 5.009 33.792 27.121 1.00 19.13 49 ARG B O 1
ATOM 1604 N N . GLY B 1 50 ? 4.042 34.673 28.956 1.00 17.49 50 GLY B N 1
ATOM 1605 C CA . GLY B 1 50 ? 5.231 35.397 29.364 1.00 18.30 50 GLY B CA 1
ATOM 1606 C C . GLY B 1 50 ? 5.491 36.722 28.668 1.00 20.35 50 GLY B C 1
ATOM 1607 O O . GLY B 1 50 ? 6.494 37.357 28.958 1.00 20.32 50 GLY B O 1
ATOM 1608 N N . ASP B 1 51 ? 4.599 37.168 27.781 1.00 18.85 51 ASP B N 1
ATOM 1609 C CA . ASP B 1 51 ? 4.834 38.427 27.063 1.00 19.42 51 ASP B CA 1
ATOM 1610 C C . ASP B 1 51 ? 4.276 39.688 27.709 1.00 18.68 51 ASP B C 1
ATOM 1611 O O . ASP B 1 51 ? 4.597 40.805 27.277 1.00 19.32 51 ASP B O 1
ATOM 1616 N N . ALA B 1 52 ? 3.457 39.538 28.741 1.00 15.69 52 ALA B N 1
ATOM 1617 C CA . ALA B 1 52 ? 2.898 40.721 29.365 1.00 14.70 52 ALA B CA 1
ATOM 1618 C C . ALA B 1 52 ? 2.124 40.431 30.621 1.00 14.17 52 ALA B C 1
ATOM 1619 O O . ALA B 1 52 ? 1.660 39.321 30.821 1.00 15.22 52 ALA B O 1
ATOM 1621 N N . LYS B 1 53 ? 2.008 41.442 31.473 1.00 11.85 53 LYS B N 1
ATOM 1622 C CA . LYS B 1 53 ? 1.172 41.329 32.652 1.00 13.97 53 LYS B CA 1
ATOM 1623 C C . LYS B 1 53 ? -0.191 41.725 32.104 1.00 14.70 53 LYS B C 1
ATOM 1624 O O . LYS B 1 53 ? -0.280 42.636 31.265 1.00 15.26 53 LYS B O 1
ATOM 1630 N N . VAL B 1 54 ? -1.254 41.072 32.566 1.00 12.96 54 VAL B N 1
ATOM 1631 C CA . VAL B 1 54 ? -2.576 41.406 32.065 1.00 10.00 54 VAL B CA 1
ATOM 1632 C C . VAL B 1 54 ? -3.578 41.724 33.160 1.00 12.87 54 VAL B C 1
ATOM 1633 O O . VAL B 1 54 ? -3.820 40.908 34.044 1.00 11.94 54 VAL B O 1
ATOM 1637 N N . ILE B 1 55 ? -4.163 42.913 33.082 1.00 9.64 55 ILE B N 1
ATOM 1638 C CA . ILE B 1 55 ? -5.173 43.368 34.035 1.00 11.62 55 ILE B CA 1
ATOM 1639 C C . ILE B 1 55 ? -6.510 43.410 33.294 1.00 13.81 55 ILE B C 1
ATOM 1640 O O . ILE B 1 55 ? -6.595 43.967 32.192 1.00 14.69 55 ILE B O 1
ATOM 1645 N N . LYS B 1 56 ? -7.554 42.848 33.895 1.00 13.34 56 LYS B N 1
ATOM 1646 C CA . LYS B 1 56 ? -8.867 42.802 33.257 1.00 11.63 56 LYS B CA 1
ATOM 1647 C C . LYS B 1 56 ? -9.990 43.105 34.238 1.00 13.31 56 LYS B C 1
ATOM 1648 O O . LYS B 1 56 ? -9.966 42.633 35.369 1.00 7.09 56 LYS B O 1
ATOM 1654 N N . ASN B 1 57 ? -10.967 43.902 33.805 1.00 13.63 57 ASN B N 1
ATOM 1655 C CA . ASN B 1 57 ? -12.128 44.186 34.641 1.00 12.43 57 ASN B CA 1
ATOM 1656 C C . ASN B 1 57 ? -13.297 44.507 33.706 1.00 12.84 57 ASN B C 1
ATOM 1657 O O . ASN B 1 57 ? -13.146 44.472 32.479 1.00 14.15 57 ASN B O 1
ATOM 1662 N N . ALA B 1 58 ? -14.457 44.798 34.279 1.00 11.07 58 ALA B N 1
ATOM 1663 C CA . ALA B 1 58 ? -15.645 45.098 33.502 1.00 13.69 58 ALA B CA 1
ATOM 1664 C C . ALA B 1 58 ? -15.488 46.412 32.729 1.00 16.84 58 ALA B C 1
ATOM 1665 O O . ALA B 1 58 ? -15.486 47.492 33.321 1.00 15.19 58 ALA B O 1
ATOM 1667 N N . GLY B 1 59 ? -15.343 46.294 31.410 1.00 17.89 59 GLY B N 1
ATOM 1668 C CA . GLY B 1 59 ? -15.203 47.453 30.536 1.00 16.83 59 GLY B CA 1
ATOM 1669 C C . GLY B 1 59 ? -13.850 48.153 30.503 1.00 17.44 59 GLY B C 1
ATOM 1670 O O . GLY B 1 59 ? -13.781 49.304 30.090 1.00 18.19 59 GLY B O 1
ATOM 1671 N N . ASN B 1 60 ? -12.775 47.462 30.882 1.00 12.28 60 ASN B N 1
ATOM 1672 C CA . ASN B 1 60 ? -11.430 48.058 30.941 1.00 13.27 60 ASN B CA 1
ATOM 1673 C C . ASN B 1 60 ? -11.456 49.486 31.497 1.00 15.92 60 ASN B C 1
ATOM 1674 O O . ASN B 1 60 ? -10.852 50.409 30.950 1.00 14.00 60 ASN B O 1
ATOM 1679 N N . ILE B 1 61 ? -12.174 49.651 32.598 1.00 15.81 61 ILE B N 1
ATOM 1680 C CA . ILE B 1 61 ? -12.274 50.944 33.250 1.00 18.98 61 ILE B CA 1
ATOM 1681 C C . ILE B 1 61 ? -11.091 51.097 34.201 1.00 21.09 61 ILE B C 1
ATOM 1682 O O . ILE B 1 61 ? -10.841 50.233 35.038 1.00 22.03 61 ILE B O 1
ATOM 1687 N N . VAL B 1 62 ? -10.349 52.189 34.052 1.00 18.82 62 VAL B N 1
ATOM 1688 C CA . VAL B 1 62 ? -9.205 52.449 34.907 1.00 20.52 62 VAL B CA 1
ATOM 1689 C C . VAL B 1 62 ? -9.654 53.080 36.231 1.00 21.66 62 VAL B C 1
ATOM 1690 O O . VAL B 1 62 ? -9.976 54.263 36.280 1.00 23.05 62 VAL B O 1
ATOM 1694 N N . ASP B 1 63 ? -9.712 52.269 37.284 1.00 21.05 63 ASP B N 1
ATOM 1695 C CA . ASP B 1 63 ? -10.102 52.731 38.606 1.00 22.77 63 ASP B CA 1
ATOM 1696 C C . ASP B 1 63 ? -8.890 52.588 39.521 1.00 22.35 63 ASP B C 1
ATOM 1697 O O . ASP B 1 63 ? -7.812 52.258 39.052 1.00 22.16 63 ASP B O 1
ATOM 1702 N N . ASP B 1 64 ? -9.057 52.849 40.817 1.00 25.46 64 ASP B N 1
ATOM 1703 C CA . ASP B 1 64 ? -7.940 52.763 41.760 1.00 27.42 64 ASP B CA 1
ATOM 1704 C C . ASP B 1 64 ? -7.312 51.378 41.801 1.00 25.53 64 ASP B C 1
ATOM 1705 O O . ASP B 1 64 ? -6.099 51.243 41.973 1.00 24.43 64 ASP B O 1
ATOM 1710 N N . GLY B 1 65 ? -8.145 50.352 41.647 1.00 24.19 65 GLY B N 1
ATOM 1711 C CA . GLY B 1 65 ? -7.651 48.987 41.645 1.00 23.07 65 GLY B CA 1
ATOM 1712 C C . GLY B 1 65 ? -6.735 48.722 40.460 1.00 20.77 65 GLY B C 1
ATOM 1713 O O . GLY B 1 65 ? -5.673 48.116 40.606 1.00 22.25 65 GLY B O 1
ATOM 1714 N N . VAL B 1 66 ? -7.147 49.163 39.279 1.00 19.03 66 VAL B N 1
ATOM 1715 C CA . VAL B 1 66 ? -6.335 48.979 38.074 1.00 17.34 66 VAL B CA 1
ATOM 1716 C C . VAL B 1 66 ? -5.016 49.741 38.200 1.00 18.00 66 VAL B C 1
ATOM 1717 O O . VAL B 1 66 ? -3.947 49.240 37.843 1.00 19.07 66 VAL B O 1
ATOM 1721 N N . ILE B 1 67 ? -5.095 50.959 38.721 1.00 19.97 67 ILE B N 1
ATOM 1722 C CA . ILE B 1 67 ? -3.909 51.796 38.884 1.00 19.63 67 ILE B CA 1
ATOM 1723 C C . ILE B 1 67 ? -2.924 51.171 39.874 1.00 18.82 67 ILE B C 1
ATOM 1724 O O . ILE B 1 67 ? -1.709 51.174 39.649 1.00 18.53 67 ILE B O 1
ATOM 1729 N N . ARG B 1 68 ? -3.438 50.606 40.961 1.00 21.67 68 ARG B N 1
ATOM 1730 C CA . ARG B 1 68 ? -2.539 49.990 41.934 1.00 22.46 68 ARG B CA 1
ATOM 1731 C C . ARG B 1 68 ? -1.851 48.760 41.353 1.00 19.30 68 ARG B C 1
ATOM 1732 O O . ARG B 1 68 ? -0.677 48.518 41.625 1.00 19.92 68 ARG B O 1
ATOM 1740 N N . SER B 1 69 ? -2.573 47.987 40.549 1.00 17.83 69 SER B N 1
ATOM 1741 C CA . SER B 1 69 ? -1.975 46.800 39.923 1.00 16.30 69 SER B CA 1
ATOM 1742 C C . SER B 1 69 ? -0.922 47.234 38.901 1.00 15.97 69 SER B C 1
ATOM 1743 O O . SER B 1 69 ? 0.132 46.601 38.757 1.00 14.67 69 SER B O 1
ATOM 1746 N N . ALA B 1 70 ? -1.214 48.311 38.176 1.00 15.78 70 ALA B N 1
ATOM 1747 C CA . ALA B 1 70 ? -0.272 48.834 37.192 1.00 17.87 70 ALA B CA 1
ATOM 1748 C C . ALA B 1 70 ? 0.976 49.335 37.940 1.00 16.56 70 ALA B C 1
ATOM 1749 O O . ALA B 1 70 ? 2.106 49.096 37.523 1.00 19.86 70 ALA B O 1
ATOM 1751 N N . ALA B 1 71 ? 0.761 50.022 39.054 1.00 17.05 71 ALA B N 1
ATOM 1752 C CA . ALA B 1 71 ? 1.874 50.548 39.850 1.00 16.27 71 ALA B CA 1
ATOM 1753 C C . ALA B 1 71 ? 2.767 49.402 40.340 1.00 16.33 71 ALA B C 1
ATOM 1754 O O . ALA B 1 71 ? 3.987 49.513 40.355 1.00 16.80 71 ALA B O 1
ATOM 1756 N N . VAL B 1 72 ? 2.151 48.296 40.734 1.00 18.66 72 VAL B N 1
ATOM 1757 C CA . VAL B 1 72 ? 2.922 47.144 41.188 1.00 19.48 72 VAL B CA 1
ATOM 1758 C C . VAL B 1 72 ? 3.757 46.576 40.037 1.00 21.45 72 VAL B C 1
ATOM 1759 O O . VAL B 1 72 ? 4.949 46.318 40.195 1.00 24.03 72 VAL B O 1
ATOM 1763 N N . ALA B 1 73 ? 3.144 46.395 38.872 1.00 18.62 73 ALA B N 1
ATOM 1764 C CA . ALA B 1 73 ? 3.881 45.879 37.722 1.00 19.25 73 ALA B CA 1
ATOM 1765 C C . ALA B 1 73 ? 5.063 46.786 37.374 1.00 20.23 73 ALA B C 1
ATOM 1766 O O . ALA B 1 73 ? 6.113 46.312 36.938 1.00 20.76 73 ALA B O 1
ATOM 1768 N N . ILE B 1 74 ? 4.884 48.094 37.563 1.00 18.39 74 ILE B N 1
ATOM 1769 C CA . ILE B 1 74 ? 5.933 49.059 37.252 1.00 20.44 74 ILE B CA 1
ATOM 1770 C C . ILE B 1 74 ? 7.094 49.065 38.257 1.00 21.59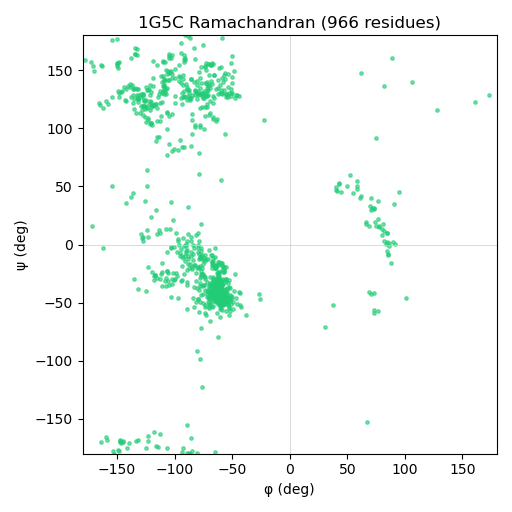 74 ILE B C 1
ATOM 1771 O O . ILE B 1 74 ? 8.241 48.846 37.887 1.00 20.10 74 ILE B O 1
ATOM 1776 N N . TYR B 1 75 ? 6.782 49.329 39.520 1.00 23.52 75 TYR B N 1
ATOM 1777 C CA . TYR B 1 75 ? 7.800 49.407 40.564 1.00 27.18 75 TYR B CA 1
ATOM 1778 C C . TYR B 1 75 ? 8.401 48.107 41.073 1.00 27.45 75 TYR B C 1
ATOM 1779 O O . TYR B 1 75 ? 9.438 48.122 41.724 1.00 28.79 75 TYR B O 1
ATOM 1788 N N . ALA B 1 76 ? 7.764 46.983 40.803 1.00 27.27 76 ALA B N 1
ATOM 1789 C CA . ALA B 1 76 ? 8.310 45.736 41.301 1.00 28.01 76 ALA B CA 1
ATOM 1790 C C . ALA B 1 76 ? 8.674 44.815 40.171 1.00 28.24 76 ALA B C 1
ATOM 1791 O O . ALA B 1 76 ? 9.572 43.998 40.304 1.00 29.09 76 ALA B O 1
ATOM 1793 N N . LEU B 1 77 ? 8.002 44.964 39.034 1.00 29.01 77 LEU B N 1
ATOM 1794 C CA . LEU B 1 77 ? 8.255 44.058 37.921 1.00 28.33 77 LEU B CA 1
ATOM 1795 C C . LEU B 1 77 ? 8.836 44.625 36.641 1.00 28.41 77 LEU B C 1
ATOM 1796 O O . LEU B 1 77 ? 8.602 44.064 35.571 1.00 26.74 77 LEU B O 1
ATOM 1801 N N . GLY B 1 78 ? 9.621 45.700 36.764 1.00 29.29 78 GLY B N 1
ATOM 1802 C CA . GLY B 1 78 ? 10.283 46.311 35.612 1.00 27.81 78 GLY B CA 1
ATOM 1803 C C . GLY B 1 78 ? 9.372 46.590 34.434 1.00 29.09 78 GLY B C 1
ATOM 1804 O O . GLY B 1 78 ? 9.663 46.252 33.293 1.00 33.92 78 GLY B O 1
ATOM 1805 N N . ASP B 1 79 ? 8.265 47.242 34.716 1.00 29.65 79 ASP B N 1
ATOM 1806 C CA . ASP B 1 79 ? 7.276 47.554 33.708 1.00 28.99 79 ASP B CA 1
ATOM 1807 C C . ASP B 1 79 ? 7.375 48.986 33.186 1.00 25.32 79 ASP B C 1
ATOM 1808 O O . ASP B 1 79 ? 7.241 49.915 33.965 1.00 25.31 79 ASP B O 1
ATOM 1813 N N . ASN B 1 80 ? 7.565 49.162 31.878 1.00 24.60 80 ASN B N 1
ATOM 1814 C CA . ASN B 1 80 ? 7.698 50.518 31.316 1.00 26.23 80 ASN B CA 1
ATOM 1815 C C . ASN B 1 80 ? 6.704 50.894 30.221 1.00 26.01 80 ASN B C 1
ATOM 1816 O O . ASN B 1 80 ? 6.814 51.966 29.622 1.00 24.10 80 ASN B O 1
ATOM 1821 N N . GLU B 1 81 ? 5.732 50.035 29.954 1.00 23.82 81 GLU B N 1
ATOM 1822 C CA . GLU B 1 81 ? 4.778 50.341 28.889 1.00 24.16 81 GLU B CA 1
ATOM 1823 C C . GLU B 1 81 ? 3.422 49.738 29.185 1.00 21.79 81 GLU B C 1
ATOM 1824 O O . GLU B 1 81 ? 3.321 48.560 29.539 1.00 18.25 81 GLU B O 1
ATOM 1830 N N . ILE B 1 82 ? 2.390 50.564 29.039 1.00 18.86 82 ILE B N 1
ATOM 1831 C CA . ILE B 1 82 ? 1.022 50.153 29.283 1.00 18.05 82 ILE B CA 1
ATOM 1832 C C . ILE B 1 82 ? 0.152 50.390 28.053 1.00 19.69 82 ILE B C 1
ATOM 1833 O O . ILE B 1 82 ? 0.194 51.465 27.431 1.00 18.83 82 ILE B O 1
ATOM 1838 N N . ILE B 1 83 ? -0.630 49.379 27.702 1.00 16.19 83 ILE B N 1
ATOM 1839 C CA . ILE B 1 83 ? -1.537 49.492 26.573 1.00 16.32 83 ILE B CA 1
ATOM 1840 C C . ILE B 1 83 ? -2.941 49.164 27.025 1.00 13.68 83 ILE B C 1
ATOM 1841 O O . ILE B 1 83 ? -3.200 48.051 27.498 1.00 14.64 83 ILE B O 1
ATOM 1846 N N . ILE B 1 84 ? -3.839 50.134 26.910 1.00 11.88 84 ILE B N 1
ATOM 1847 C CA . ILE B 1 84 ? -5.237 49.902 27.240 1.00 14.89 84 ILE B CA 1
ATOM 1848 C C . ILE B 1 84 ? -5.872 49.486 25.910 1.00 17.27 84 ILE B C 1
ATOM 1849 O O . ILE B 1 84 ? -5.702 50.172 24.891 1.00 16.34 84 ILE B O 1
ATOM 1854 N N . VAL B 1 85 ? -6.566 48.352 25.915 1.00 14.37 85 VAL B N 1
ATOM 1855 C CA . VAL B 1 85 ? -7.230 47.845 24.722 1.00 12.36 85 VAL B CA 1
ATOM 1856 C C . VAL B 1 85 ? -8.724 47.705 24.992 1.00 15.01 85 VAL B C 1
ATOM 1857 O O . VAL B 1 85 ? -9.158 46.788 25.694 1.00 15.64 85 VAL B O 1
ATOM 1861 N N . GLY B 1 86 ? -9.512 48.636 24.472 1.00 10.91 86 GLY B N 1
ATOM 1862 C CA . GLY B 1 86 ? -10.943 48.534 24.634 1.00 12.31 86 GLY B CA 1
ATOM 1863 C C . GLY B 1 86 ? -11.392 47.677 23.465 1.00 11.72 86 GLY B C 1
ATOM 1864 O O . GLY B 1 86 ? -10.556 47.257 22.663 1.00 11.41 86 GLY B O 1
ATOM 1865 N N . HIS B 1 87 ? -12.689 47.421 23.341 1.00 11.47 87 HIS B N 1
ATOM 1866 C CA . HIS B 1 87 ? -13.181 46.610 22.229 1.00 11.18 87 HIS B CA 1
ATOM 1867 C C . HIS B 1 87 ? -14.591 47.034 21.859 1.00 13.51 87 HIS B C 1
ATOM 1868 O O . HIS B 1 87 ? -15.329 47.542 22.693 1.00 11.64 87 HIS B O 1
ATOM 1875 N N . THR B 1 88 ? -14.970 46.782 20.607 1.00 15.93 88 THR B N 1
ATOM 1876 C CA . THR B 1 88 ? -16.300 47.137 20.136 1.00 16.27 88 THR B CA 1
ATOM 1877 C C . THR B 1 88 ? -17.324 46.197 20.745 1.00 20.10 88 THR B C 1
ATOM 1878 O O . THR B 1 88 ? -17.001 45.071 21.148 1.00 20.61 88 THR B O 1
ATOM 1882 N N . ASP B 1 89 ? -18.558 46.677 20.820 1.00 18.97 89 ASP B N 1
ATOM 1883 C CA . ASP B 1 89 ? -19.651 45.894 21.353 1.00 18.96 89 ASP B CA 1
ATOM 1884 C C . ASP B 1 89 ? -19.406 45.494 22.820 1.00 18.11 89 ASP B C 1
ATOM 1885 O O . ASP B 1 89 ? -19.712 44.386 23.225 1.00 15.07 89 ASP B O 1
ATOM 1890 N N . CYS B 1 90 ? -18.859 46.415 23.605 1.00 19.07 90 CYS B N 1
ATOM 1891 C CA . CYS B 1 90 ? -18.600 46.163 25.023 1.00 19.46 90 CYS B CA 1
ATOM 1892 C C . CYS B 1 90 ? -19.879 46.307 25.846 1.00 19.55 90 CYS B C 1
ATOM 1893 O O . CYS B 1 90 ? -20.572 47.312 25.763 1.00 20.00 90 CYS B O 1
ATOM 1896 N N . GLY B 1 91 ? -20.164 45.306 26.669 1.00 21.92 91 GLY B N 1
ATOM 1897 C CA . GLY B 1 91 ? -21.362 45.333 27.489 1.00 21.56 91 GLY B CA 1
ATOM 1898 C C . GLY B 1 91 ? -21.532 46.543 28.388 1.00 22.06 91 GLY B C 1
ATOM 1899 O O . GLY B 1 91 ? -22.667 46.957 28.653 1.00 17.65 91 GLY B O 1
ATOM 1900 N N . MET B 1 92 ? -20.420 47.117 28.854 1.00 22.01 92 MET B N 1
ATOM 1901 C CA . MET B 1 92 ? -20.485 48.281 29.730 1.00 25.37 92 MET B CA 1
ATOM 1902 C C . MET B 1 92 ? -21.027 49.534 29.034 1.00 27.34 92 MET B C 1
ATOM 1903 O O . MET B 1 92 ? -21.390 50.503 29.699 1.00 25.30 92 MET B O 1
ATOM 1908 N N . ALA B 1 93 ? -21.073 49.515 27.703 1.00 27.22 93 ALA B N 1
ATOM 1909 C CA . ALA B 1 93 ? -21.589 50.655 26.954 1.00 29.69 93 ALA B CA 1
ATOM 1910 C C . ALA B 1 93 ? -23.040 50.403 26.503 1.00 32.70 93 ALA B C 1
ATOM 1911 O O . ALA B 1 93 ? -23.671 51.269 25.901 1.00 34.64 93 ALA B O 1
ATOM 1913 N N . ARG B 1 94 ? -23.567 49.217 26.803 1.00 33.96 94 ARG B N 1
ATOM 1914 C CA . ARG B 1 94 ? -24.943 48.877 26.418 1.00 34.32 94 ARG B CA 1
ATOM 1915 C C . ARG B 1 94 ? -25.673 48.189 27.570 1.00 33.04 94 ARG B C 1
ATOM 1916 O O . ARG B 1 94 ? -26.371 47.195 27.375 1.00 33.14 94 ARG B O 1
ATOM 1924 N N . LEU B 1 95 ? -25.500 48.736 28.770 1.00 31.70 95 LEU B N 1
ATOM 1925 C CA . LEU B 1 95 ? -26.121 48.200 29.975 1.00 31.88 95 LEU B CA 1
ATOM 1926 C C . LEU B 1 95 ? -27.642 48.387 30.011 1.00 33.58 95 LEU B C 1
ATOM 1927 O O . LEU B 1 95 ? -28.147 49.506 29.904 1.00 32.60 95 LEU B O 1
ATOM 1932 N N . ASP B 1 96 ? -28.367 47.285 30.159 1.00 34.43 96 ASP B N 1
ATOM 1933 C CA . ASP B 1 96 ? -29.819 47.341 30.254 1.00 35.72 96 ASP B CA 1
ATOM 1934 C C . ASP B 1 96 ? -30.153 47.358 31.744 1.00 35.26 96 ASP B C 1
ATOM 1935 O O . ASP B 1 96 ? -30.319 46.306 32.361 1.00 33.61 96 ASP B O 1
ATOM 1940 N N . GLU B 1 97 ? -30.241 48.557 32.307 1.00 35.10 97 GLU B N 1
ATOM 1941 C CA . GLU B 1 97 ? -30.525 48.748 33.730 1.00 38.37 97 GLU B CA 1
ATOM 1942 C C . GLU B 1 97 ? -31.725 47.968 34.269 1.00 38.16 97 GLU B C 1
ATOM 1943 O O . GLU B 1 97 ? -31.597 47.215 35.238 1.00 38.14 97 GLU B O 1
ATOM 1949 N N . ASP B 1 98 ? -32.888 48.143 33.650 1.00 39.17 98 ASP B N 1
ATOM 1950 C CA . ASP B 1 98 ? -34.097 47.452 34.111 1.00 40.26 98 ASP B CA 1
ATOM 1951 C C . ASP B 1 98 ? -33.937 45.938 34.126 1.00 37.57 98 ASP B C 1
ATOM 1952 O O . ASP B 1 98 ? -34.380 45.267 35.053 1.00 36.43 98 ASP B O 1
ATOM 1957 N N . LEU B 1 99 ? -33.302 45.408 33.092 1.00 36.58 99 LEU B N 1
ATOM 1958 C CA . LEU B 1 99 ? -33.079 43.979 32.998 1.00 36.20 99 LEU B CA 1
ATOM 1959 C C . LEU B 1 99 ? -32.161 43.547 34.148 1.00 35.19 99 LEU B C 1
ATOM 1960 O O . LEU B 1 99 ? -32.364 42.499 34.754 1.00 35.84 99 LEU B O 1
ATOM 1965 N N . ILE B 1 100 ? -31.159 44.370 34.444 1.00 30.63 100 ILE B N 1
ATOM 1966 C CA . ILE B 1 100 ? -30.208 44.078 35.518 1.00 27.54 100 ILE B CA 1
ATOM 1967 C C . ILE B 1 100 ? -30.875 44.206 36.901 1.00 27.41 100 ILE B C 1
ATOM 1968 O O . ILE B 1 100 ? -30.654 43.378 37.791 1.00 23.90 100 ILE B O 1
ATOM 1973 N N . VAL B 1 101 ? -31.689 45.240 37.081 1.00 25.75 101 VAL B N 1
ATOM 1974 C CA . VAL B 1 101 ? -32.386 45.424 38.353 1.00 28.02 101 VAL B CA 1
ATOM 1975 C C . VAL B 1 101 ? -33.325 44.230 38.581 1.00 27.48 101 VAL B C 1
ATOM 1976 O O . VAL B 1 101 ? -33.445 43.721 39.699 1.00 27.62 101 VAL B O 1
ATOM 1980 N N . SER B 1 102 ? -33.984 43.789 37.511 1.00 29.89 102 SER B N 1
ATOM 1981 C CA . SER B 1 102 ? -34.898 42.641 37.570 1.00 32.42 102 SER B CA 1
ATOM 1982 C C . SER B 1 102 ? -34.160 41.396 38.053 1.00 30.89 102 SER B C 1
ATOM 1983 O O . SER B 1 102 ? -34.649 40.681 38.926 1.00 30.36 102 SER B O 1
ATOM 1986 N N . ARG B 1 103 ? -32.986 41.143 37.480 1.00 29.94 103 ARG B N 1
ATOM 1987 C CA . ARG B 1 103 ? -32.176 39.983 37.868 1.00 31.82 103 ARG B CA 1
ATOM 1988 C C . ARG B 1 103 ? -31.821 40.037 39.347 1.00 29.52 103 ARG B C 1
ATOM 1989 O O . ARG B 1 103 ? -31.923 39.037 40.060 1.00 27.83 103 ARG B O 1
ATOM 1997 N N . MET B 1 104 ? -31.401 41.213 39.799 1.00 27.59 104 MET B N 1
ATOM 1998 C CA . MET B 1 104 ? -31.008 41.402 41.190 1.00 27.59 104 MET B CA 1
ATOM 1999 C C . MET B 1 104 ? -32.144 41.088 42.154 1.00 27.42 104 MET B C 1
ATOM 2000 O O . MET B 1 104 ? -31.944 40.403 43.159 1.00 25.15 104 MET B O 1
ATOM 2005 N N . ARG B 1 105 ? -33.336 41.595 41.858 1.00 31.48 105 ARG B N 1
ATOM 2006 C CA . ARG B 1 105 ? -34.476 41.344 42.740 1.00 34.82 105 ARG B CA 1
ATOM 2007 C C . ARG B 1 105 ? -34.852 39.871 42.695 1.00 34.33 105 ARG B C 1
ATOM 2008 O O . ARG B 1 105 ? -35.064 39.248 43.732 1.00 35.44 105 ARG B O 1
ATOM 2016 N N . GLU B 1 106 ? -34.944 39.321 41.491 1.00 34.75 106 GLU B N 1
ATOM 2017 C CA . GLU B 1 106 ? -35.279 37.915 41.335 1.00 37.82 106 GLU B CA 1
ATOM 2018 C C . GLU B 1 106 ? -34.334 37.035 42.149 1.00 38.33 106 GLU B C 1
ATOM 2019 O O . GLU B 1 106 ? -34.743 35.989 42.668 1.00 36.82 106 GLU B O 1
ATOM 2025 N N . LEU B 1 107 ? -33.077 37.466 42.269 1.00 35.35 107 LEU B N 1
ATOM 2026 C CA . LEU B 1 107 ? -32.086 36.709 43.024 1.00 33.11 107 LEU B CA 1
ATOM 2027 C C . LEU B 1 107 ? -32.134 37.044 44.510 1.00 30.85 107 LEU B C 1
ATOM 2028 O O . LEU B 1 107 ? -31.281 36.604 45.275 1.00 27.44 107 LEU B O 1
ATOM 2033 N N . GLY B 1 108 ? -33.120 37.846 44.907 1.00 31.16 108 GLY B N 1
ATOM 2034 C CA . GLY B 1 108 ? -33.278 38.209 46.312 1.00 31.02 108 GLY B CA 1
ATOM 2035 C C . GLY B 1 108 ? -32.397 39.304 46.897 1.00 31.24 108 GLY B C 1
ATOM 2036 O O . GLY B 1 108 ? -32.331 39.464 48.118 1.00 30.51 108 GLY B O 1
ATOM 2037 N N . VAL B 1 109 ? -31.724 40.069 46.046 1.00 30.58 109 VAL B N 1
ATOM 2038 C CA . VAL B 1 109 ? -30.852 41.135 46.526 1.00 30.70 109 VAL B CA 1
ATOM 2039 C C . VAL B 1 109 ? -31.667 42.278 47.144 1.00 31.21 109 VAL B C 1
ATOM 2040 O O . VAL B 1 109 ? -32.666 42.707 46.576 1.00 28.03 109 VAL B O 1
ATOM 2044 N N . GLU B 1 110 ? -31.235 42.764 48.305 1.00 32.28 110 GLU B N 1
ATOM 2045 C CA . GLU B 1 110 ? -31.943 43.848 48.989 1.00 35.95 110 GLU B CA 1
ATOM 2046 C C . GLU B 1 110 ? -32.035 45.119 48.145 1.00 37.29 110 GLU B C 1
ATOM 2047 O O . GLU B 1 110 ? -31.186 45.380 47.286 1.00 36.40 110 GLU B O 1
ATOM 2053 N N . GLU B 1 111 ? -33.078 45.907 48.397 1.00 37.76 111 GLU B N 1
ATOM 2054 C CA . GLU B 1 111 ? -33.304 47.141 47.652 1.00 39.00 111 GLU B CA 1
ATOM 2055 C C . GLU B 1 111 ? -32.197 48.166 47.858 1.00 38.06 111 GLU B C 1
ATOM 2056 O O . GLU B 1 111 ? -31.872 48.927 46.952 1.00 37.35 111 GLU B O 1
ATOM 2062 N N . GLU B 1 112 ? -31.617 48.176 49.049 1.00 37.49 112 GLU B N 1
ATOM 2063 C CA . GLU B 1 112 ? -30.554 49.121 49.344 1.00 38.64 112 GLU B CA 1
ATOM 2064 C C . GLU B 1 112 ? -29.323 48.838 48.485 1.00 37.21 112 GLU B C 1
ATOM 2065 O O . GLU B 1 112 ? -28.710 49.754 47.935 1.00 33.46 112 GLU B O 1
ATOM 2071 N N . VAL B 1 113 ? -28.966 47.561 48.380 1.00 34.28 113 VAL B N 1
ATOM 2072 C CA . VAL B 1 113 ? -27.808 47.155 47.593 1.00 32.88 113 VAL B CA 1
ATOM 2073 C C . VAL B 1 113 ? -28.044 47.538 46.138 1.00 31.85 113 VAL B C 1
ATOM 2074 O O . VAL B 1 113 ? -27.181 48.125 45.484 1.00 32.33 113 VAL B O 1
ATOM 2078 N N . ILE B 1 114 ? -29.228 47.205 45.648 1.00 28.99 114 ILE B N 1
ATOM 2079 C CA . ILE B 1 114 ? -29.605 47.497 44.277 1.00 30.26 114 ILE B CA 1
ATOM 2080 C C . ILE B 1 114 ? -29.378 48.976 43.939 1.00 30.81 114 ILE B C 1
ATOM 2081 O O . ILE B 1 114 ? -28.638 49.300 43.012 1.00 28.58 114 ILE B O 1
ATOM 2086 N N . GLU B 1 115 ? -30.004 49.865 44.705 1.00 30.86 115 GLU B N 1
ATOM 2087 C CA . GLU B 1 115 ? -29.874 51.301 44.465 1.00 33.35 115 GLU B CA 1
ATOM 2088 C C . GLU B 1 115 ? -28.420 51.761 44.413 1.00 31.11 115 GLU B C 1
ATOM 2089 O O . GLU B 1 115 ? -28.005 52.438 43.466 1.00 32.13 115 GLU B O 1
ATOM 2095 N N . ASN B 1 116 ? -27.648 51.398 45.430 1.00 29.76 116 ASN B N 1
ATOM 2096 C CA . ASN B 1 116 ? -26.235 51.770 45.493 1.00 30.15 116 ASN B CA 1
ATOM 2097 C C . ASN B 1 116 ? -25.453 51.236 44.287 1.00 32.27 116 ASN B C 1
ATOM 2098 O O . ASN B 1 116 ? -24.622 51.936 43.696 1.00 25.83 116 ASN B O 1
ATOM 2103 N N . PHE B 1 117 ? -25.738 49.994 43.914 1.00 30.25 117 PHE B N 1
ATOM 2104 C CA . PHE B 1 117 ? -25.058 49.383 42.784 1.00 32.31 117 PHE B CA 1
ATOM 2105 C C . PHE B 1 117 ? -25.375 50.083 41.453 1.00 34.04 117 PHE B C 1
ATOM 2106 O O . PHE B 1 117 ? -24.475 50.319 40.651 1.00 32.70 117 PHE B O 1
ATOM 2114 N N . SER B 1 118 ? -26.643 50.416 41.221 1.00 34.29 118 SER B N 1
ATOM 2115 C CA . SER B 1 118 ? -27.017 51.061 39.964 1.00 40.42 118 SER B CA 1
ATOM 2116 C C . SER B 1 118 ? -26.324 52.406 39.771 1.00 41.17 118 SER B C 1
ATOM 2117 O O . SER B 1 118 ? -25.988 52.786 38.645 1.00 42.19 118 SER B O 1
ATOM 2120 N N . ILE B 1 119 ? -26.102 53.117 40.872 1.00 41.40 119 ILE B N 1
ATOM 2121 C CA . ILE B 1 119 ? -25.438 54.410 40.818 1.00 42.41 119 ILE B CA 1
ATOM 2122 C C . ILE B 1 119 ? -23.926 54.248 40.678 1.00 42.93 119 ILE B C 1
ATOM 2123 O O . ILE B 1 119 ? -23.277 54.983 39.931 1.00 42.30 119 ILE B O 1
ATOM 2128 N N . ASP B 1 120 ? -23.374 53.269 41.382 1.00 43.28 120 ASP B N 1
ATOM 2129 C CA . ASP B 1 120 ? -21.939 53.019 41.348 1.00 45.37 120 ASP B CA 1
ATOM 2130 C C . ASP B 1 120 ? -21.403 52.369 40.076 1.00 44.76 120 ASP B C 1
ATOM 2131 O O . ASP B 1 120 ? -20.244 52.575 39.725 1.00 43.57 120 ASP B O 1
ATOM 2136 N N . VAL B 1 121 ? -22.229 51.595 39.379 1.00 43.96 121 VAL B N 1
ATOM 2137 C CA . VAL B 1 121 ? -21.741 50.898 38.191 1.00 45.23 121 VAL B CA 1
ATOM 2138 C C . VAL B 1 121 ? -22.622 50.930 36.949 1.00 45.64 121 VAL B C 1
ATOM 2139 O O . VAL B 1 121 ? -22.118 50.889 35.828 1.00 45.91 121 VAL B O 1
ATOM 2143 N N . LEU B 1 122 ? -23.932 51.012 37.142 1.00 46.51 122 LEU B N 1
ATOM 2144 C CA . LEU B 1 122 ? -24.856 50.975 36.020 1.00 47.65 122 LEU B CA 1
ATOM 2145 C C . LEU B 1 122 ? -25.047 52.247 35.202 1.00 48.80 122 LEU B C 1
ATOM 2146 O O . LEU B 1 122 ? -25.841 52.266 34.261 1.00 48.17 122 LEU B O 1
ATOM 2151 N N . ASN B 1 123 ? -24.314 53.303 35.530 1.00 49.84 123 ASN B N 1
ATOM 2152 C CA . ASN B 1 123 ? -24.460 54.542 34.781 1.00 51.05 123 ASN B CA 1
ATOM 2153 C C . ASN B 1 123 ? -23.141 55.021 34.196 1.00 51.00 123 ASN B C 1
ATOM 2154 O O . ASN B 1 123 ? -22.765 56.181 34.367 1.00 50.47 123 ASN B O 1
ATOM 2159 N N . PRO B 1 124 ? -22.411 54.131 33.503 1.00 50.91 124 PRO B N 1
ATOM 2160 C CA . PRO B 1 124 ? -21.135 54.541 32.914 1.00 50.14 124 PRO B CA 1
ATOM 2161 C C . PRO B 1 124 ? -21.392 55.653 31.908 1.00 49.83 124 PRO B C 1
ATOM 2162 O O . PRO B 1 124 ? -22.475 55.733 31.327 1.00 49.76 124 PRO B O 1
ATOM 2166 N N . VAL B 1 125 ? -20.410 56.518 31.712 0.00 49.30 125 VAL B N 1
ATOM 2167 C CA . VAL B 1 125 ? -20.562 57.596 30.752 0.00 48.61 125 VAL B CA 1
ATOM 2168 C C . VAL B 1 125 ? -19.467 57.424 29.715 1.00 47.54 125 VAL B C 1
ATOM 2169 O O . VAL B 1 125 ? -18.307 57.210 30.060 1.00 49.55 125 VAL B O 1
ATOM 2173 N N . GLY B 1 126 ? -19.836 57.484 28.444 1.00 43.90 126 GLY B N 1
ATOM 2174 C CA . GLY B 1 126 ? -18.839 57.332 27.405 1.00 38.30 126 GLY B CA 1
ATOM 2175 C C . GLY B 1 126 ? -18.884 55.998 26.687 1.00 35.14 126 GLY B C 1
ATOM 2176 O O . GLY B 1 126 ? -19.095 54.944 27.299 1.00 34.15 126 GLY B O 1
ATOM 2177 N N . ASP B 1 127 ? -18.687 56.046 25.376 1.00 29.17 127 ASP B N 1
ATOM 2178 C CA . ASP B 1 127 ? -18.685 54.847 24.561 1.00 26.95 127 ASP B CA 1
ATOM 2179 C C . ASP B 1 127 ? -17.311 54.179 24.685 1.00 23.15 127 ASP B C 1
ATOM 2180 O O . ASP B 1 127 ? -16.436 54.678 25.388 1.00 21.76 127 ASP B O 1
ATOM 2185 N N . GLU B 1 128 ? -17.111 53.062 24.003 1.00 21.86 128 GLU B N 1
ATOM 2186 C CA . GLU B 1 128 ? -15.846 52.346 24.105 1.00 19.21 128 GLU B CA 1
ATOM 2187 C C . GLU B 1 128 ? -14.582 53.179 23.849 1.00 20.61 128 GLU B C 1
ATOM 2188 O O . GLU B 1 128 ? -13.608 53.088 24.607 1.00 17.53 128 GLU B O 1
ATOM 2194 N N . GLU B 1 129 ? -14.584 53.986 22.790 1.00 18.10 129 GLU B N 1
ATOM 2195 C CA . GLU B 1 129 ? -13.414 54.795 22.472 1.00 20.17 129 GLU B CA 1
ATOM 2196 C C . GLU B 1 129 ? -13.158 55.839 23.543 1.00 19.97 129 GLU B C 1
ATOM 2197 O O . GLU B 1 129 ? -12.035 55.983 24.031 1.00 21.03 129 GLU B O 1
ATOM 2203 N N . GLU B 1 130 ? -14.210 56.553 23.920 1.00 19.26 130 GLU B N 1
ATOM 2204 C CA . GLU B 1 130 ? -14.100 57.571 24.952 1.00 19.33 130 GLU B CA 1
ATOM 2205 C C . GLU B 1 130 ? -13.570 56.985 26.248 1.00 19.21 130 GLU B C 1
ATOM 2206 O O . GLU B 1 130 ? -12.758 57.609 26.922 1.00 17.89 130 GLU B O 1
ATOM 2212 N N . ASN B 1 131 ? -14.040 55.788 26.599 1.00 16.90 131 ASN B N 1
ATOM 2213 C CA . ASN B 1 131 ? -13.588 55.140 27.826 1.00 17.67 131 ASN B CA 1
ATOM 2214 C C . ASN B 1 131 ? -12.087 54.825 27.780 1.00 17.21 131 ASN B C 1
ATOM 2215 O O . ASN B 1 131 ? -11.395 54.956 28.794 1.00 18.36 131 ASN B O 1
ATOM 2220 N N . VAL B 1 132 ? -11.586 54.406 26.619 1.00 15.28 132 VAL B N 1
ATOM 2221 C CA . VAL B 1 132 ? -10.163 54.128 26.481 1.00 17.16 132 VAL B CA 1
ATOM 2222 C C . VAL B 1 132 ? -9.366 55.420 26.715 1.00 20.53 132 VAL B C 1
ATOM 2223 O O . VAL B 1 132 ? -8.416 55.445 27.500 1.00 19.29 132 VAL B O 1
ATOM 2227 N N . ILE B 1 133 ? -9.754 56.486 26.018 1.00 21.09 133 ILE B N 1
ATOM 2228 C CA . ILE B 1 133 ? -9.084 57.785 26.141 1.00 21.10 133 ILE B CA 1
ATOM 2229 C C . ILE B 1 133 ? -9.081 58.281 27.597 1.00 20.10 133 ILE B C 1
ATOM 2230 O O . ILE B 1 133 ? -8.067 58.766 28.103 1.00 20.71 133 ILE B O 1
ATOM 2235 N N . GLU B 1 134 ? -10.222 58.176 28.263 1.00 19.21 134 GLU B N 1
ATOM 2236 C CA . GLU B 1 134 ? -10.327 58.595 29.652 1.00 20.22 134 GLU B CA 1
ATOM 2237 C C . GLU B 1 134 ? -9.360 57.747 30.486 1.00 19.88 134 GLU B C 1
ATOM 2238 O O . GLU B 1 134 ? -8.705 58.247 31.408 1.00 18.35 134 GLU B O 1
ATOM 2244 N N . GLY B 1 135 ? -9.249 56.469 30.131 1.00 20.23 135 GLY B N 1
ATOM 2245 C CA . GLY B 1 135 ? -8.347 55.578 30.838 1.00 21.09 135 GLY B CA 1
ATOM 2246 C C . GLY B 1 135 ? -6.900 56.003 30.639 1.00 20.88 135 GLY B C 1
ATOM 2247 O O . GLY B 1 135 ? -6.099 55.968 31.576 1.00 19.45 135 GLY B O 1
ATOM 2248 N N . VAL B 1 136 ? -6.550 56.403 29.416 1.00 18.85 136 VAL B N 1
ATOM 2249 C CA . VAL B 1 136 ? -5.194 56.860 29.140 1.00 16.75 136 VAL B CA 1
ATOM 2250 C C . VAL B 1 136 ? -4.865 58.076 30.028 1.00 20.89 136 VAL B C 1
ATOM 2251 O O . VAL B 1 136 ? -3.771 58.166 30.630 1.00 21.08 136 VAL B O 1
ATOM 2255 N N . LYS B 1 137 ? -5.815 59.006 30.111 1.00 18.86 137 LYS B N 1
ATOM 2256 C CA . LYS B 1 137 ? -5.633 60.221 30.911 1.00 20.27 137 LYS B CA 1
ATOM 2257 C C . LYS B 1 137 ? -5.527 59.945 32.396 1.00 20.88 137 LYS B C 1
ATOM 2258 O O . LYS B 1 137 ? -4.727 60.574 33.089 1.00 21.74 137 LYS B O 1
ATOM 2264 N N . ARG B 1 138 ? -6.342 59.023 32.899 1.00 22.05 138 ARG B N 1
ATOM 2265 C CA . ARG B 1 138 ? -6.290 58.705 34.315 1.00 24.04 138 ARG B CA 1
ATOM 2266 C C . ARG B 1 138 ? -4.911 58.167 34.681 1.00 25.97 138 ARG B C 1
ATOM 2267 O O . ARG B 1 138 ? -4.355 58.528 35.725 1.00 25.56 138 ARG B O 1
ATOM 2275 N N . LEU B 1 139 ? -4.346 57.322 33.824 1.00 23.39 139 LEU B N 1
ATOM 2276 C CA . LEU B 1 139 ? -3.030 56.771 34.112 1.00 25.94 139 LEU B CA 1
ATOM 2277 C C . LEU B 1 139 ? -1.948 57.843 33.953 1.00 28.26 139 LEU B C 1
ATOM 2278 O O . LEU B 1 139 ? -1.028 57.929 34.764 1.00 27.62 139 LEU B O 1
ATOM 2283 N N . LYS B 1 140 ? -2.064 58.643 32.899 1.00 29.38 140 LYS B N 1
ATOM 2284 C CA . LYS B 1 140 ? -1.102 59.698 32.626 1.00 32.54 140 LYS B CA 1
ATOM 2285 C C . LYS B 1 140 ? -1.066 60.737 33.739 1.00 33.45 140 LYS B C 1
ATOM 2286 O O . LYS B 1 140 ? -0.026 61.326 34.007 1.00 33.90 140 LYS B O 1
ATOM 2292 N N . SER B 1 141 ? -2.201 60.970 34.388 1.00 33.64 141 SER B N 1
ATOM 2293 C CA . SER B 1 141 ? -2.249 61.959 35.451 1.00 33.53 141 SER B CA 1
ATOM 2294 C C . SER B 1 141 ? -2.108 61.378 36.851 1.00 32.98 141 SER B C 1
ATOM 2295 O O . SER B 1 141 ? -2.201 62.111 37.833 1.00 31.25 141 SER B O 1
ATOM 2298 N N . SER B 1 142 ? -1.890 60.071 36.959 1.00 31.42 142 SER B N 1
ATOM 2299 C CA . SER B 1 142 ? -1.743 59.462 38.285 1.00 30.29 142 SER B CA 1
ATOM 2300 C C . SER B 1 142 ? -0.327 59.615 38.826 1.00 29.50 142 SER B C 1
ATOM 2301 O O . SER B 1 142 ? 0.645 59.347 38.124 1.00 30.57 142 SER B O 1
ATOM 2304 N N . PRO B 1 143 ? -0.199 60.046 40.090 1.00 30.70 143 PRO B N 1
ATOM 2305 C CA . PRO B 1 143 ? 1.101 60.237 40.746 1.00 31.42 143 PRO B CA 1
ATOM 2306 C C . PRO B 1 143 ? 1.886 58.929 40.869 1.00 31.56 143 PRO B C 1
ATOM 2307 O O . PRO B 1 143 ? 3.116 58.937 40.945 1.00 31.89 143 PRO B O 1
ATOM 2311 N N . LEU B 1 144 ? 1.158 57.811 40.886 1.00 31.57 144 LEU B N 1
ATOM 2312 C CA . LEU B 1 144 ? 1.745 56.479 41.014 1.00 28.59 144 LEU B CA 1
ATOM 2313 C C . LEU B 1 144 ? 2.322 55.960 39.708 1.00 29.51 144 LEU B C 1
ATOM 2314 O O . LEU B 1 144 ? 2.975 54.914 39.680 1.00 31.32 144 LEU B O 1
ATOM 2319 N N . ILE B 1 145 ? 2.070 56.678 38.621 1.00 29.13 145 ILE B N 1
ATOM 2320 C CA . ILE B 1 145 ? 2.572 56.262 37.316 1.00 28.63 145 ILE B CA 1
ATOM 2321 C C . ILE B 1 145 ? 3.635 57.223 36.821 1.00 28.58 145 ILE B C 1
ATOM 2322 O O . ILE B 1 145 ? 3.330 58.363 36.504 1.00 27.98 145 ILE B O 1
ATOM 2327 N N . PRO B 1 146 ? 4.901 56.774 36.760 1.00 30.36 146 PRO B N 1
ATOM 2328 C CA . PRO B 1 146 ? 5.998 57.619 36.292 1.00 29.78 146 PRO B CA 1
ATOM 2329 C C . PRO B 1 146 ? 5.724 58.218 34.924 1.00 32.56 146 PRO B C 1
ATOM 2330 O O . PRO B 1 146 ? 5.255 57.537 34.004 1.00 28.48 146 PRO B O 1
ATOM 2334 N N . GLU B 1 147 ? 6.018 59.505 34.791 1.00 34.70 147 GLU B N 1
ATOM 2335 C CA . GLU B 1 147 ? 5.804 60.190 33.527 1.00 35.87 147 GLU B CA 1
ATOM 2336 C C . GLU B 1 147 ? 6.598 59.524 32.396 1.00 32.99 147 GLU B C 1
ATOM 2337 O O . GLU B 1 147 ? 6.314 59.762 31.229 1.00 34.49 147 GLU B O 1
ATOM 2343 N N . SER B 1 148 ? 7.573 58.680 32.742 1.00 30.47 148 SER B N 1
ATOM 2344 C CA . SER B 1 148 ? 8.399 57.989 31.741 1.00 29.95 148 SER B CA 1
ATOM 2345 C C . SER B 1 148 ? 7.748 56.708 31.206 1.00 27.65 148 SER B C 1
ATOM 2346 O O . SER B 1 148 ? 8.251 56.094 30.267 1.00 26.19 148 SER B O 1
ATOM 2349 N N . ILE B 1 149 ? 6.642 56.298 31.816 1.00 26.87 149 ILE B N 1
ATOM 2350 C CA . ILE B 1 149 ? 5.931 55.106 31.374 1.00 25.47 149 ILE B CA 1
ATOM 2351 C C . ILE B 1 149 ? 5.127 55.435 30.110 1.00 25.64 149 ILE B C 1
ATOM 2352 O O . ILE B 1 149 ? 4.393 56.414 30.080 1.00 24.72 149 ILE B O 1
ATOM 2357 N N . GLY B 1 150 ? 5.271 54.625 29.070 1.00 24.63 150 GLY B N 1
ATOM 2358 C CA . GLY B 1 150 ? 4.505 54.861 27.854 1.00 24.58 150 GLY B CA 1
ATOM 2359 C C . GLY B 1 150 ? 3.105 54.319 28.078 1.00 24.15 150 GLY B C 1
ATOM 2360 O O . GLY B 1 150 ? 2.962 53.200 28.568 1.00 20.22 150 GLY B O 1
ATOM 2361 N N . VAL B 1 151 ? 2.085 55.109 27.742 1.00 22.49 151 VAL B N 1
ATOM 2362 C CA . VAL B 1 151 ? 0.689 54.720 27.918 1.00 21.04 151 VAL B CA 1
ATOM 2363 C C . VAL B 1 151 ? -0.075 54.884 26.606 1.00 22.50 151 VAL B C 1
ATOM 2364 O O . VAL B 1 151 ? -0.316 56.001 26.153 1.00 22.88 151 VAL B O 1
ATOM 2368 N N . HIS B 1 152 ? -0.476 53.763 26.013 1.00 21.07 152 HIS B N 1
ATOM 2369 C CA . HIS B 1 152 ? -1.183 53.775 24.738 1.00 19.70 152 HIS B CA 1
ATOM 2370 C C . HIS B 1 152 ? -2.641 53.365 24.862 1.00 18.38 152 HIS B C 1
ATOM 2371 O O . HIS B 1 152 ? -3.029 52.693 25.822 1.00 18.30 152 HIS B O 1
ATOM 2378 N N . GLY B 1 153 ? -3.449 53.770 23.884 1.00 16.22 153 GLY B N 1
ATOM 2379 C CA . GLY B 1 153 ? -4.857 53.415 23.887 1.00 16.72 153 GLY B CA 1
ATOM 2380 C C . GLY B 1 153 ? -5.270 52.868 22.525 1.00 19.75 153 GLY B C 1
ATOM 2381 O O . GLY B 1 153 ? -5.049 53.525 21.504 1.00 18.08 153 GLY B O 1
ATOM 2382 N N . LEU B 1 154 ? -5.855 51.668 22.504 1.00 17.70 154 LEU B N 1
ATOM 2383 C CA . LEU B 1 154 ? -6.292 51.043 21.258 1.00 17.31 154 LEU B CA 1
ATOM 2384 C C . LEU B 1 154 ? -7.681 50.480 21.455 1.00 18.13 154 LEU B C 1
ATOM 2385 O O . LEU B 1 154 ? -8.161 50.340 22.591 1.00 15.18 154 LEU B O 1
ATOM 2390 N N . ILE B 1 155 ? -8.348 50.181 20.347 1.00 16.87 155 ILE B N 1
ATOM 2391 C CA . ILE B 1 155 ? -9.644 49.527 20.427 1.00 18.41 155 ILE B CA 1
ATOM 2392 C C . ILE B 1 155 ? -9.602 48.416 19.380 1.00 18.40 155 ILE B C 1
ATOM 2393 O O . ILE B 1 155 ? -9.117 48.616 18.269 1.00 19.64 155 ILE B O 1
ATOM 2398 N N . ILE B 1 156 ? -10.047 47.222 19.767 1.00 19.62 156 ILE B N 1
ATOM 2399 C CA . ILE B 1 156 ? -10.048 46.075 18.867 1.00 18.39 156 ILE B CA 1
ATOM 2400 C C . ILE B 1 156 ? -11.467 45.690 18.460 1.00 19.59 156 ILE B C 1
ATOM 2401 O O . ILE B 1 156 ? -12.408 45.814 19.251 1.00 18.43 156 ILE B O 1
ATOM 2406 N N . ASP B 1 157 ? -11.625 45.237 17.220 1.00 20.15 157 ASP B N 1
ATOM 2407 C CA . ASP B 1 157 ? -12.936 44.805 16.754 1.00 20.59 157 ASP B CA 1
ATOM 2408 C C . ASP B 1 157 ? -13.134 43.440 17.402 1.00 20.31 157 ASP B C 1
ATOM 2409 O O . ASP B 1 157 ? -12.367 42.502 17.158 1.00 20.80 157 ASP B O 1
ATOM 2414 N N . ILE B 1 158 ? -14.165 43.335 18.231 1.00 21.21 158 ILE B N 1
ATOM 2415 C CA . ILE B 1 158 ? -14.414 42.110 18.973 1.00 20.25 158 ILE B CA 1
ATOM 2416 C C . ILE B 1 158 ? -14.627 40.871 18.108 1.00 23.48 158 ILE B C 1
ATOM 2417 O O . ILE B 1 158 ? -14.491 39.751 18.599 1.00 21.06 158 ILE B O 1
ATOM 2422 N N . ASN B 1 159 ? -14.945 41.057 16.827 1.00 22.60 159 ASN B N 1
ATOM 2423 C CA . ASN B 1 159 ? -15.159 39.905 15.956 1.00 25.84 159 ASN B CA 1
ATOM 2424 C C . ASN B 1 159 ? -14.021 39.634 14.977 1.00 27.69 159 ASN B C 1
ATOM 2425 O O . ASN B 1 159 ? -13.712 38.475 14.711 1.00 30.06 159 ASN B O 1
ATOM 2430 N N . THR B 1 160 ? -13.363 40.682 14.476 1.00 26.56 160 THR B N 1
ATOM 2431 C CA . THR B 1 160 ? -12.274 40.495 13.505 1.00 25.75 160 THR B CA 1
ATOM 2432 C C . THR B 1 160 ? -10.853 40.519 14.061 1.00 27.77 160 THR B C 1
ATOM 2433 O O . THR B 1 160 ? -9.951 39.921 13.474 1.00 26.62 160 THR B O 1
ATOM 2437 N N . GLY B 1 161 ? -10.643 41.221 15.172 1.00 25.50 161 GLY B N 1
ATOM 2438 C CA . GLY B 1 161 ? -9.313 41.285 15.747 1.00 25.15 161 GLY B CA 1
ATOM 2439 C C . GLY B 1 161 ? -8.515 42.472 15.234 1.00 25.11 161 GLY B C 1
ATOM 2440 O O . GLY B 1 161 ? -7.364 42.662 15.621 1.00 24.82 161 GLY B O 1
ATOM 2441 N N . ARG B 1 162 ? -9.123 43.277 14.369 1.00 25.91 162 ARG B N 1
ATOM 2442 C CA . ARG B 1 162 ? -8.446 44.448 13.812 1.00 26.31 162 ARG B CA 1
ATOM 2443 C C . ARG B 1 162 ? -8.301 45.529 14.868 1.00 23.35 162 ARG B C 1
ATOM 2444 O O . ARG B 1 162 ? -9.271 45.900 15.517 1.00 21.15 162 ARG B O 1
ATOM 2452 N N . LEU B 1 163 ? -7.080 46.021 15.044 1.00 23.55 163 LEU B N 1
ATOM 2453 C CA . LEU B 1 163 ? -6.803 47.080 16.019 1.00 24.65 163 LEU B CA 1
ATOM 2454 C C . LEU B 1 163 ? -6.885 48.466 15.392 1.00 26.89 163 LEU B C 1
ATOM 2455 O O . LEU B 1 163 ? -6.482 48.662 14.246 1.00 25.36 163 LEU B O 1
ATOM 2460 N N . LYS B 1 164 ? -7.413 49.420 16.154 1.00 26.06 164 LYS B N 1
ATOM 2461 C CA . LYS B 1 164 ? -7.501 50.803 15.707 1.00 24.33 164 LYS B CA 1
ATOM 2462 C C . LYS B 1 164 ? -6.816 51.654 16.780 1.00 26.39 164 LYS B C 1
ATOM 2463 O O . LYS B 1 164 ? -7.234 51.662 17.948 1.00 23.27 164 LYS B O 1
ATOM 2469 N N . PRO B 1 165 ? -5.749 52.377 16.410 1.00 26.10 165 PRO B N 1
ATOM 2470 C CA . PRO B 1 165 ? -5.103 53.185 17.447 1.00 24.78 165 PRO B CA 1
ATOM 2471 C C . PRO B 1 165 ? -5.925 54.419 17.812 1.00 22.93 165 PRO B C 1
ATOM 2472 O O . PRO B 1 165 ? -6.525 55.050 16.957 1.00 25.58 165 PRO B O 1
ATOM 2476 N N . LEU B 1 166 ? -5.987 54.726 19.099 1.00 21.41 166 LEU B N 1
ATOM 2477 C CA . LEU B 1 166 ? -6.727 55.884 19.568 1.00 19.87 166 LEU B CA 1
ATOM 2478 C C . LEU B 1 166 ? -5.703 56.886 20.081 1.00 20.73 166 LEU B C 1
ATOM 2479 O O . LEU B 1 166 ? -5.862 58.093 19.935 1.00 19.68 166 LEU B O 1
ATOM 2484 N N . TYR B 1 167 ? -4.644 56.372 20.688 1.00 20.98 167 TYR B N 1
ATOM 2485 C CA . TYR B 1 167 ? -3.573 57.219 21.185 1.00 19.79 167 TYR B CA 1
ATOM 2486 C C . TYR B 1 167 ? -2.276 56.451 21.338 1.00 22.20 167 TYR B C 1
ATOM 2487 O O . TYR B 1 167 ? -2.216 55.465 22.073 1.00 21.89 167 TYR B O 1
ATOM 2496 N N . LEU B 1 168 ? -1.238 56.902 20.635 1.00 21.61 168 LEU B N 1
ATOM 2497 C CA . LEU B 1 168 ? 0.081 56.278 20.701 1.00 27.74 168 LEU B CA 1
ATOM 2498 C C . LEU B 1 168 ? 1.043 57.254 21.376 1.00 28.93 168 LEU B C 1
ATOM 2499 O O . LEU B 1 168 ? 1.231 58.369 20.897 1.00 27.95 168 LEU B O 1
ATOM 2504 N N . ASP B 1 169 ? 1.649 56.820 22.478 1.00 31.02 169 ASP B N 1
ATOM 2505 C CA . ASP B 1 169 ? 2.550 57.652 23.266 1.00 36.37 169 ASP B CA 1
ATOM 2506 C C . ASP B 1 169 ? 3.942 57.931 22.672 1.00 42.50 169 ASP B C 1
ATOM 2507 O O . ASP B 1 169 ? 4.468 57.146 21.890 1.00 43.12 169 ASP B O 1
ATOM 2512 N N . GLU B 1 170 ? 4.505 59.070 23.080 1.00 49.83 170 GLU B N 1
ATOM 2513 C CA . GLU B 1 170 ? 5.825 59.590 22.685 1.00 56.71 170 GLU B CA 1
ATOM 2514 C C . GLU B 1 170 ? 6.163 59.650 21.201 1.00 58.63 170 GLU B C 1
ATOM 2515 O O . GLU B 1 170 ? 5.885 60.707 20.591 1.00 60.83 170 GLU B O 1
ATOM 2522 N N . ILE C 1 2 ? -74.500 23.471 36.897 1.00 31.52 2 ILE C N 1
ATOM 2523 C CA . ILE C 1 2 ? -73.558 22.924 35.874 1.00 29.92 2 ILE C CA 1
ATOM 2524 C C . ILE C 1 2 ? -72.172 22.617 36.468 1.00 28.51 2 ILE C C 1
ATOM 2525 O O . ILE C 1 2 ? -71.361 21.944 35.836 1.00 28.54 2 ILE C O 1
ATOM 2530 N N . ILE C 1 3 ? -71.899 23.100 37.678 1.00 25.45 3 ILE C N 1
ATOM 2531 C CA . ILE C 1 3 ? -70.592 22.885 38.308 1.00 25.25 3 ILE C CA 1
ATOM 2532 C C . ILE C 1 3 ? -70.128 21.419 38.315 1.00 26.46 3 ILE C C 1
ATOM 2533 O O . ILE C 1 3 ? -68.969 21.125 38.022 1.00 22.91 3 ILE C O 1
ATOM 2538 N N . LYS C 1 4 ? -71.028 20.499 38.646 1.00 28.50 4 LYS C N 1
ATOM 2539 C CA . LYS C 1 4 ? -70.669 19.089 38.684 1.00 28.80 4 LYS C CA 1
ATOM 2540 C C . LYS C 1 4 ? -70.080 18.633 37.350 1.00 27.21 4 LYS C C 1
ATOM 2541 O O . LYS C 1 4 ? -69.078 17.923 37.323 1.00 27.08 4 LYS C O 1
ATOM 2547 N N . ASP C 1 5 ? -70.704 19.039 36.249 1.00 27.09 5 ASP C N 1
ATOM 2548 C CA . ASP C 1 5 ? -70.218 18.665 34.926 1.00 25.70 5 ASP C CA 1
ATOM 2549 C C . ASP C 1 5 ? -68.868 19.309 34.633 1.00 24.18 5 ASP C C 1
ATOM 2550 O O . ASP C 1 5 ? -68.008 18.694 34.012 1.00 23.20 5 ASP C O 1
ATOM 2555 N N . ILE C 1 6 ? -68.692 20.558 35.055 1.00 21.89 6 ILE C N 1
ATOM 2556 C CA . ILE C 1 6 ? -67.425 21.237 34.833 1.00 22.23 6 ILE C CA 1
ATOM 2557 C C . ILE C 1 6 ? -66.303 20.472 35.544 1.00 21.06 6 ILE C C 1
ATOM 2558 O O . ILE C 1 6 ? -65.232 20.259 34.974 1.00 21.15 6 ILE C O 1
ATOM 2563 N N . LEU C 1 7 ? -66.545 20.068 36.787 1.00 20.20 7 LEU C N 1
ATOM 2564 C CA . LEU C 1 7 ? -65.529 19.336 37.546 1.00 22.25 7 LEU C CA 1
ATOM 2565 C C . LEU C 1 7 ? -65.250 17.970 36.934 1.00 25.29 7 LEU C C 1
ATOM 2566 O O . LEU C 1 7 ? -64.107 17.500 36.915 1.00 23.51 7 LEU C O 1
ATOM 2571 N N . ARG C 1 8 ? -66.304 17.347 36.427 1.00 26.95 8 ARG C N 1
ATOM 2572 C CA . ARG C 1 8 ? -66.210 16.040 35.792 1.00 29.30 8 ARG C CA 1
ATOM 2573 C C . ARG C 1 8 ? -65.262 16.144 34.600 1.00 27.03 8 ARG C C 1
ATOM 2574 O O . ARG C 1 8 ? -64.305 15.398 34.490 1.00 27.16 8 ARG C O 1
ATOM 2582 N N . GLU C 1 9 ? -65.547 17.077 33.704 1.00 28.45 9 GLU C N 1
ATOM 2583 C CA . GLU C 1 9 ? -64.719 17.276 32.523 1.00 28.12 9 GLU C CA 1
ATOM 2584 C C . GLU C 1 9 ? -63.292 17.698 32.854 1.00 27.35 9 GLU C C 1
ATOM 2585 O O . GLU C 1 9 ? -62.349 17.295 32.173 1.00 26.60 9 GLU C O 1
ATOM 2591 N N . ASN C 1 10 ? -63.130 18.514 33.891 1.00 23.56 10 ASN C N 1
ATOM 2592 C CA . ASN C 1 10 ? -61.802 18.989 34.273 1.00 21.78 10 ASN C CA 1
ATOM 2593 C C . ASN C 1 10 ? -60.906 17.835 34.692 1.00 24.41 10 ASN C C 1
ATOM 2594 O O . ASN C 1 10 ? -59.691 17.886 34.495 1.00 24.09 10 ASN C O 1
ATOM 2599 N N . GLN C 1 11 ? -61.499 16.785 35.248 1.00 25.30 11 GLN C N 1
ATOM 2600 C CA . GLN C 1 11 ? -60.702 15.641 35.673 1.00 28.94 11 GLN C CA 1
ATOM 2601 C C . GLN C 1 11 ? -59.929 15.040 34.507 1.00 27.90 11 GLN C C 1
ATOM 2602 O O . GLN C 1 11 ? -58.847 14.506 34.690 1.00 28.21 11 GLN C O 1
ATOM 2608 N N . ASP C 1 12 ? -60.482 15.134 33.305 1.00 27.78 12 ASP C N 1
ATOM 2609 C CA . ASP C 1 12 ? -59.812 14.584 32.137 1.00 32.39 12 ASP C CA 1
ATOM 2610 C C . ASP C 1 12 ? -59.001 15.638 31.376 1.00 31.05 12 ASP C C 1
ATOM 2611 O O . ASP C 1 12 ? -58.360 15.322 30.378 1.00 29.45 12 ASP C O 1
ATOM 2616 N N . PHE C 1 13 ? -59.022 16.881 31.856 1.00 27.97 13 PHE C N 1
ATOM 2617 C CA . PHE C 1 13 ? -58.305 17.963 31.192 1.00 24.68 13 PHE C CA 1
ATOM 2618 C C . PHE C 1 13 ? -56.801 17.855 31.367 1.00 22.96 13 PHE C C 1
ATOM 2619 O O . PHE C 1 13 ? -56.306 17.745 32.486 1.00 20.98 13 PHE C O 1
ATOM 2627 N N . ARG C 1 14 ? -56.074 17.902 30.258 1.00 23.74 14 ARG C N 1
ATOM 2628 C CA . ARG C 1 14 ? -54.620 17.824 30.307 1.00 25.53 14 ARG C CA 1
ATOM 2629 C C . ARG C 1 14 ? -53.933 18.935 29.512 1.00 24.40 14 ARG C C 1
ATOM 2630 O O . ARG C 1 14 ? -54.020 18.980 28.290 1.00 25.17 14 ARG C O 1
ATOM 2638 N N . PHE C 1 15 ? -53.245 19.816 30.228 1.00 20.25 15 PHE C N 1
ATOM 2639 C CA . PHE C 1 15 ? -52.487 20.912 29.632 1.00 21.26 15 PHE C CA 1
ATOM 2640 C C . PHE C 1 15 ? -51.066 20.356 29.434 1.00 22.72 15 PHE C C 1
ATOM 2641 O O . PHE C 1 15 ? -50.193 20.535 30.285 1.00 22.27 15 PHE C O 1
ATOM 2649 N N . ARG C 1 16 ? -50.850 19.647 28.329 1.00 20.10 16 ARG C N 1
ATOM 2650 C CA . ARG C 1 16 ? -49.533 19.090 28.046 1.00 18.29 16 ARG C CA 1
ATOM 2651 C C . ARG C 1 16 ? -48.651 20.172 27.425 1.00 17.48 16 ARG C C 1
ATOM 2652 O O . ARG C 1 16 ? -47.526 20.373 27.863 1.00 15.29 16 ARG C O 1
ATOM 2660 N N . ASP C 1 17 ? -49.169 20.866 26.411 1.00 15.25 17 ASP C N 1
ATOM 2661 C CA . ASP C 1 17 ? -48.422 21.939 25.764 1.00 17.34 17 ASP C CA 1
ATOM 2662 C C . ASP C 1 17 ? -49.346 22.901 25.032 1.00 17.22 17 ASP C C 1
ATOM 2663 O O . ASP C 1 17 ? -50.567 22.861 25.218 1.00 18.12 17 ASP C O 1
ATOM 2668 N N . LEU C 1 18 ? -48.774 23.768 24.203 1.00 14.67 18 LEU C N 1
ATOM 2669 C CA . LEU C 1 18 ? -49.573 24.764 23.520 1.00 15.89 18 LEU C CA 1
ATOM 2670 C C . LEU C 1 18 ? -50.694 24.200 22.658 1.00 19.42 18 LEU C C 1
ATOM 2671 O O . LEU C 1 18 ? -51.626 24.928 22.308 1.00 18.07 18 LEU C O 1
ATOM 2676 N N . SER C 1 19 ? -50.609 22.920 22.302 1.00 16.88 19 SER C N 1
ATOM 2677 C CA . SER C 1 19 ? -51.661 22.309 21.490 1.00 19.39 19 SER C CA 1
ATOM 2678 C C . SER C 1 19 ? -52.980 22.220 22.253 1.00 19.13 19 SER C C 1
ATOM 2679 O O . SER C 1 19 ? -54.049 22.055 21.654 1.00 17.86 19 SER C O 1
ATOM 2682 N N . ASP C 1 20 ? -52.905 22.352 23.574 1.00 17.52 20 ASP C N 1
ATOM 2683 C CA . ASP C 1 20 ? -54.089 22.250 24.421 1.00 17.40 20 ASP C CA 1
ATOM 2684 C C . ASP C 1 20 ? -54.797 23.581 24.627 1.00 19.14 20 ASP C C 1
ATOM 2685 O O . ASP C 1 20 ? -55.853 23.641 25.258 1.00 21.24 20 ASP C O 1
ATOM 2690 N N . LEU C 1 21 ? -54.206 24.648 24.104 1.00 18.17 21 LEU C N 1
ATOM 2691 C CA . LEU C 1 21 ? -54.792 25.974 24.218 1.00 17.38 21 LEU C CA 1
ATOM 2692 C C . LEU C 1 21 ? -55.376 26.331 22.855 1.00 20.68 21 LEU C C 1
ATOM 2693 O O . LEU C 1 21 ? -55.027 25.742 21.825 1.00 18.08 21 LEU C O 1
ATOM 2698 N N . LYS C 1 22 ? -56.276 27.295 22.847 1.00 18.53 22 LYS C N 1
ATOM 2699 C CA . LYS C 1 22 ? -56.915 27.665 21.612 1.00 21.35 22 LYS C CA 1
ATOM 2700 C C . LYS C 1 22 ? -56.169 28.747 20.839 1.00 21.04 22 LYS C C 1
ATOM 2701 O O . LYS C 1 22 ? -56.133 28.705 19.614 1.00 18.63 22 LYS C O 1
ATOM 2707 N N . HIS C 1 23 ? -55.545 29.682 21.554 1.00 17.93 23 HIS C N 1
ATOM 2708 C CA . HIS C 1 23 ? -54.906 30.829 20.917 1.00 18.95 23 HIS C CA 1
ATOM 2709 C C . HIS C 1 23 ? -53.392 30.845 20.763 1.00 21.60 23 HIS C C 1
ATOM 2710 O O . HIS C 1 23 ? -52.846 31.770 20.176 1.00 23.03 23 HIS C O 1
ATOM 2717 N N . SER C 1 24 ? -52.703 29.840 21.275 1.00 20.65 24 SER C N 1
ATOM 2718 C CA . SER C 1 24 ? -51.261 29.842 21.117 1.00 22.08 24 SER C CA 1
ATOM 2719 C C . SER C 1 24 ? -50.907 29.290 19.743 1.00 20.70 24 SER C C 1
ATOM 2720 O O . SER C 1 24 ? -51.724 28.636 19.098 1.00 18.35 24 SER C O 1
ATOM 2723 N N . PRO C 1 25 ? -49.695 29.588 19.259 1.00 21.26 25 PRO C N 1
ATOM 2724 C CA . PRO C 1 25 ? -49.292 29.075 17.944 1.00 22.10 25 PRO C CA 1
ATOM 2725 C C . PRO C 1 25 ? -49.094 27.566 18.068 1.00 19.37 25 PRO C C 1
ATOM 2726 O O . PRO C 1 25 ? -48.690 27.081 19.126 1.00 17.94 25 PRO C O 1
ATOM 2730 N N . LYS C 1 26 ? -49.406 26.834 17.006 1.00 21.30 26 LYS C N 1
ATOM 2731 C CA . LYS C 1 26 ? -49.249 25.377 16.977 1.00 22.85 26 LYS C CA 1
ATOM 2732 C C . LYS C 1 26 ? -48.171 25.193 15.904 1.00 20.84 26 LYS C C 1
ATOM 2733 O O . LYS C 1 26 ? -48.463 25.100 14.700 1.00 19.46 26 LYS C O 1
ATOM 2739 N N . LEU C 1 27 ? -46.932 25.146 16.378 1.00 20.27 27 LEU C N 1
ATOM 2740 C CA . LEU C 1 27 ? -45.740 25.086 15.544 1.00 22.38 27 LEU C CA 1
ATOM 2741 C C . LEU C 1 27 ? -44.975 23.771 15.422 1.00 18.88 27 LEU C C 1
ATOM 2742 O O . LEU C 1 27 ? -44.790 23.053 16.389 1.00 17.29 27 LEU C O 1
ATOM 2747 N N . CYS C 1 28 ? -44.491 23.484 14.220 1.00 18.76 28 CYS C N 1
ATOM 2748 C CA . CYS C 1 28 ? -43.675 22.297 14.027 1.00 17.70 28 CYS C CA 1
ATOM 2749 C C . CYS C 1 28 ? -42.403 22.787 13.344 1.00 18.80 28 CYS C C 1
ATOM 2750 O O . CYS C 1 28 ? -42.466 23.501 12.335 1.00 19.68 28 CYS C O 1
ATOM 2753 N N . ILE C 1 29 ? -41.256 22.431 13.915 1.00 17.08 29 ILE C N 1
ATOM 2754 C CA . ILE C 1 29 ? -39.966 22.831 13.371 1.00 16.55 29 ILE C CA 1
ATOM 2755 C C . ILE C 1 29 ? -39.258 21.622 12.763 1.00 16.56 29 ILE C C 1
ATOM 2756 O O . ILE C 1 29 ? -39.153 20.560 13.389 1.00 13.99 29 ILE C O 1
ATOM 2761 N N . ILE C 1 30 ? -38.794 21.777 11.530 1.00 14.38 30 ILE C N 1
ATOM 2762 C CA . ILE C 1 30 ? -38.059 20.712 10.851 1.00 12.98 30 ILE C CA 1
ATOM 2763 C C . ILE C 1 30 ? -36.635 21.238 10.640 1.00 13.50 30 ILE C C 1
ATOM 2764 O O . ILE C 1 30 ? -36.415 22.235 9.949 1.00 11.65 30 ILE C O 1
ATOM 2769 N N . THR C 1 31 ? -35.665 20.574 11.247 1.00 15.88 31 THR C N 1
ATOM 2770 C CA . THR C 1 31 ? -34.295 21.032 11.115 1.00 15.81 31 THR C CA 1
ATOM 2771 C C . THR C 1 31 ? -33.288 19.883 11.078 1.00 15.57 31 THR C C 1
ATOM 2772 O O . THR C 1 31 ? -33.668 18.721 10.934 1.00 14.02 31 THR C O 1
ATOM 2776 N N . CYS C 1 32 ? -32.000 20.211 11.176 1.00 17.61 32 CYS C N 1
ATOM 2777 C CA . CYS C 1 32 ? -30.932 19.214 11.115 1.00 16.55 32 CYS C CA 1
ATOM 2778 C C . CYS C 1 32 ? -30.504 18.668 12.484 1.00 17.08 32 CYS C C 1
ATOM 2779 O O . CYS C 1 32 ? -30.735 19.296 13.522 1.00 16.44 32 CYS C O 1
ATOM 2782 N N . MET C 1 33 ? -29.872 17.496 12.469 1.00 17.86 33 MET C N 1
ATOM 2783 C CA . MET C 1 33 ? -29.383 16.836 13.685 1.00 18.59 33 MET C CA 1
ATOM 2784 C C . MET C 1 33 ? -28.057 17.423 14.181 1.00 18.49 33 MET C C 1
ATOM 2785 O O . MET C 1 33 ? -27.520 16.987 15.209 1.00 19.30 33 MET C O 1
ATOM 2790 N N . ASP C 1 34 ? -27.550 18.419 13.461 1.00 16.46 34 ASP C N 1
ATOM 2791 C CA . ASP C 1 34 ? -26.275 19.067 13.787 1.00 18.38 34 ASP C CA 1
ATOM 2792 C C . ASP C 1 34 ? -26.223 19.499 15.256 1.00 18.94 34 ASP C C 1
ATOM 2793 O O . ASP C 1 34 ? -27.135 20.173 15.743 1.00 16.48 34 ASP C O 1
ATOM 2798 N N . SER C 1 35 ? -25.142 19.139 15.944 1.00 16.41 35 SER C N 1
ATOM 2799 C CA . SER C 1 35 ? -24.998 19.452 17.361 1.00 19.36 35 SER C CA 1
ATOM 2800 C C . SER C 1 35 ? -24.899 20.932 17.688 1.00 18.19 35 SER C C 1
ATOM 2801 O O . SER C 1 35 ? -25.108 21.322 18.828 1.00 18.25 35 SER C O 1
ATOM 2804 N N . ARG C 1 36 ? -24.579 21.759 16.700 1.00 18.19 36 ARG C N 1
ATOM 2805 C CA . ARG C 1 36 ? -24.462 23.188 16.952 1.00 19.02 36 ARG C CA 1
ATOM 2806 C C . ARG C 1 36 ? -25.813 23.896 17.040 1.00 16.03 36 ARG C C 1
ATOM 2807 O O . ARG C 1 36 ? -25.884 25.040 17.459 1.00 17.39 36 ARG C O 1
ATOM 2815 N N . LEU C 1 37 ? -26.878 23.202 16.655 1.00 15.95 37 LEU C N 1
ATOM 2816 C CA . LEU C 1 37 ? -28.226 23.753 16.720 1.00 14.11 37 LEU C CA 1
ATOM 2817 C C . LEU C 1 37 ? -28.849 23.566 18.116 1.00 13.75 37 LEU C C 1
ATOM 2818 O O . LEU C 1 37 ? -29.793 24.268 18.470 1.00 15.31 37 LEU C O 1
ATOM 2823 N N . ILE C 1 38 ? -28.329 22.617 18.893 1.00 13.82 38 ILE C N 1
ATOM 2824 C CA . ILE C 1 38 ? -28.819 22.381 20.258 1.00 14.10 38 ILE C CA 1
ATOM 2825 C C . ILE C 1 38 ? -28.644 23.679 21.052 1.00 12.13 38 ILE C C 1
ATOM 2826 O O . ILE C 1 38 ? -27.577 24.284 21.001 1.00 12.02 38 ILE C O 1
ATOM 2831 N N . ASP C 1 39 ? -29.706 24.112 21.733 1.00 12.43 39 ASP C N 1
ATOM 2832 C CA . ASP C 1 39 ? -29.707 25.333 22.561 1.00 14.71 39 ASP C CA 1
ATOM 2833 C C . ASP C 1 39 ? -29.803 26.609 21.712 1.00 14.80 39 ASP C C 1
ATOM 2834 O O . ASP C 1 39 ? -30.716 27.407 21.882 1.00 14.66 39 ASP C O 1
ATOM 2839 N N . LEU C 1 40 ? -28.866 26.787 20.788 1.00 15.06 40 LEU C N 1
ATOM 2840 C CA . LEU C 1 40 ? -28.844 27.963 19.908 1.00 14.26 40 LEU C CA 1
ATOM 2841 C C . LEU C 1 40 ? -30.127 28.187 19.084 1.00 14.51 40 LEU C C 1
ATOM 2842 O O . LEU C 1 40 ? -30.648 29.305 19.020 1.00 14.70 40 LEU C O 1
ATOM 2847 N N . LEU C 1 41 ? -30.633 27.138 18.440 1.00 14.19 41 LEU C N 1
ATOM 2848 C CA . LEU C 1 41 ? -31.842 27.275 17.630 1.00 14.39 41 LEU C CA 1
ATOM 2849 C C . LEU C 1 41 ? -33.031 27.698 18.491 1.00 15.15 41 LEU C C 1
ATOM 2850 O O . LEU C 1 41 ? -33.811 28.569 18.092 1.00 14.67 41 LEU C O 1
ATOM 2855 N N . GLU C 1 42 ? -33.169 27.080 19.665 1.00 15.47 42 GLU C N 1
ATOM 2856 C CA . GLU C 1 42 ? -34.255 27.422 20.584 1.00 15.51 42 GLU C CA 1
ATOM 2857 C C . GLU C 1 42 ? -34.206 28.895 20.953 1.00 18.09 42 GLU C C 1
ATOM 2858 O O . GLU C 1 42 ? -35.215 29.602 20.884 1.00 20.61 42 GLU C O 1
ATOM 2864 N N . ARG C 1 43 ? -33.031 29.355 21.370 1.00 18.36 43 ARG C N 1
ATOM 2865 C CA . ARG C 1 43 ? -32.865 30.754 21.748 1.00 18.73 43 ARG C CA 1
ATOM 2866 C C . ARG C 1 43 ? -33.018 31.696 20.543 1.00 19.65 43 ARG C C 1
ATOM 2867 O O . ARG C 1 43 ? -33.469 32.832 20.686 1.00 18.10 43 ARG C O 1
ATOM 2875 N N . ALA C 1 44 ? -32.662 31.215 19.357 1.00 17.16 44 ALA C N 1
ATOM 2876 C CA . ALA C 1 44 ? -32.751 32.037 18.160 1.00 17.68 44 ALA C CA 1
ATOM 2877 C C . ALA C 1 44 ? -34.190 32.177 17.666 1.00 18.48 44 ALA C C 1
ATOM 2878 O O . ALA C 1 44 ? -34.527 33.150 16.993 1.00 17.19 44 ALA C O 1
ATOM 2880 N N . LEU C 1 45 ? -35.033 31.203 18.004 1.00 17.36 45 LEU C N 1
ATOM 2881 C CA . LEU C 1 45 ? -36.430 31.231 17.603 1.00 16.76 45 LEU C CA 1
ATOM 2882 C C . LEU C 1 45 ? -37.309 31.757 18.737 1.00 18.80 45 LEU C C 1
ATOM 2883 O O . LEU C 1 45 ? -38.510 31.969 18.551 1.00 21.11 45 LEU C O 1
ATOM 2888 N N . GLY C 1 46 ? -36.708 31.974 19.903 1.00 18.96 46 GLY C N 1
ATOM 2889 C CA . GLY C 1 46 ? -37.461 32.453 21.048 1.00 19.26 46 GLY C CA 1
ATOM 2890 C C . GLY C 1 46 ? -38.365 31.343 21.561 1.00 21.44 46 GLY C C 1
ATOM 2891 O O . GLY C 1 46 ? -39.433 31.604 22.095 1.00 24.62 46 GLY C O 1
ATOM 2892 N N . ILE C 1 47 ? -37.921 30.100 21.407 1.00 21.69 47 ILE C N 1
ATOM 2893 C CA . ILE C 1 47 ? -38.690 28.923 21.812 1.00 22.62 47 ILE C CA 1
ATOM 2894 C C . ILE C 1 47 ? -38.234 28.274 23.119 1.00 23.63 47 ILE C C 1
ATOM 2895 O O . ILE C 1 47 ? -37.056 28.311 23.483 1.00 24.85 47 ILE C O 1
ATOM 2900 N N . GLY C 1 48 ? -39.192 27.685 23.827 1.00 23.86 48 GLY C N 1
ATOM 2901 C CA . GLY C 1 48 ? -38.892 27.012 25.073 1.00 18.69 48 GLY C CA 1
ATOM 2902 C C . GLY C 1 48 ? -39.716 25.742 25.183 1.00 17.39 48 GLY C C 1
ATOM 2903 O O . GLY C 1 48 ? -40.437 25.377 24.252 1.00 12.28 48 GLY C O 1
ATOM 2904 N N . ARG C 1 49 ? -39.616 25.082 26.333 1.00 14.76 49 ARG C N 1
ATOM 2905 C CA . ARG C 1 49 ? -40.334 23.849 26.575 1.00 16.52 49 ARG C CA 1
ATOM 2906 C C . ARG C 1 49 ? -41.824 24.025 26.291 1.00 18.65 49 ARG C C 1
ATOM 2907 O O . ARG C 1 49 ? -42.456 24.983 26.762 1.00 17.61 49 ARG C O 1
ATOM 2915 N N . GLY C 1 50 ? -42.377 23.102 25.509 1.00 16.66 50 GLY C N 1
ATOM 2916 C CA . GLY C 1 50 ? -43.791 23.158 25.163 1.00 14.98 50 GLY C CA 1
ATOM 2917 C C . GLY C 1 50 ? -44.167 24.036 23.969 1.00 17.13 50 GLY C C 1
ATOM 2918 O O . GLY C 1 50 ? -45.316 23.977 23.507 1.00 15.69 50 GLY C O 1
ATOM 2919 N N . ASP C 1 51 ? -43.218 24.821 23.441 1.00 16.85 51 ASP C N 1
ATOM 2920 C CA . ASP C 1 51 ? -43.514 25.731 22.325 1.00 17.56 51 ASP C CA 1
ATOM 2921 C C . ASP C 1 51 ? -43.581 25.203 20.893 1.00 17.33 51 ASP C C 1
ATOM 2922 O O . ASP C 1 51 ? -44.158 25.873 20.025 1.00 15.16 51 ASP C O 1
ATOM 2927 N N . ALA C 1 52 ? -43.006 24.034 20.629 1.00 12.29 52 ALA C N 1
ATOM 2928 C CA . ALA C 1 52 ? -43.030 23.506 19.265 1.00 14.08 52 ALA C CA 1
ATOM 2929 C C . ALA C 1 52 ? -42.707 22.030 19.177 1.00 14.32 52 ALA C C 1
ATOM 2930 O O . ALA C 1 52 ? -42.037 21.474 20.049 1.00 14.62 52 ALA C O 1
ATOM 2932 N N . LYS C 1 53 ? -43.211 21.384 18.128 1.00 16.99 53 LYS C N 1
ATOM 2933 C CA . LYS C 1 53 ? -42.918 19.972 17.896 1.00 16.17 53 LYS C CA 1
ATOM 2934 C C . LYS C 1 53 ? -41.646 20.060 17.058 1.00 18.44 53 LYS C C 1
ATOM 2935 O O . LYS C 1 53 ? -41.569 20.880 16.133 1.00 18.84 53 LYS C O 1
ATOM 2941 N N . VAL C 1 54 ? -40.651 19.237 17.370 1.00 15.86 54 VAL C N 1
ATOM 2942 C CA . VAL C 1 54 ? -39.391 19.309 16.637 1.00 17.01 54 VAL C CA 1
ATOM 2943 C C . VAL C 1 54 ? -38.981 18.028 15.944 1.00 16.94 54 VAL C C 1
ATOM 2944 O O . VAL C 1 54 ? -38.837 16.983 16.583 1.00 16.86 54 VAL C O 1
ATOM 2948 N N . ILE C 1 55 ? -38.780 18.124 14.632 1.00 14.08 55 ILE C N 1
ATOM 2949 C CA . ILE C 1 55 ? -38.362 16.991 13.810 1.00 14.36 55 ILE C CA 1
ATOM 2950 C C . ILE C 1 55 ? -36.927 17.269 13.355 1.00 15.61 55 ILE C C 1
ATOM 2951 O O . ILE C 1 55 ? -36.629 18.355 12.851 1.00 14.60 55 ILE C O 1
ATOM 2956 N N . LYS C 1 56 ? -36.044 16.292 13.532 1.00 16.52 56 LYS C N 1
ATOM 2957 C CA . LYS C 1 56 ? -34.636 16.453 13.159 1.00 16.27 56 LYS C CA 1
ATOM 2958 C C . LYS C 1 56 ? -34.077 15.227 12.447 1.00 16.90 56 LYS C C 1
ATOM 2959 O O . LYS C 1 56 ? -34.355 14.101 12.851 1.00 15.18 56 LYS C O 1
ATOM 2965 N N . ASN C 1 57 ? -33.306 15.457 11.381 1.00 14.87 57 ASN C N 1
ATOM 2966 C CA . ASN C 1 57 ? -32.669 14.372 10.654 1.00 17.51 57 ASN C CA 1
ATOM 2967 C C . ASN C 1 57 ? -31.414 14.915 9.957 1.00 16.95 57 ASN C C 1
ATOM 2968 O O . ASN C 1 57 ? -31.116 16.111 10.049 1.00 18.93 57 ASN C O 1
ATOM 2973 N N . ALA C 1 58 ? -30.653 14.042 9.312 1.00 17.54 58 ALA C N 1
ATOM 2974 C CA . ALA C 1 58 ? -29.419 14.472 8.646 1.00 17.57 58 ALA C CA 1
ATOM 2975 C C . ALA C 1 58 ? -29.697 15.450 7.512 1.00 17.24 58 ALA C C 1
ATOM 2976 O O . ALA C 1 58 ? -30.223 15.060 6.471 1.00 20.22 58 ALA C O 1
ATOM 2978 N N . GLY C 1 59 ? -29.353 16.717 7.722 1.00 17.70 59 GLY C N 1
ATOM 2979 C CA . GLY C 1 59 ? -29.548 17.740 6.707 1.00 18.14 59 GLY C CA 1
ATOM 2980 C C . GLY C 1 59 ? -30.958 18.286 6.505 1.00 21.15 59 GLY C C 1
ATOM 2981 O O . GLY C 1 59 ? -31.233 18.936 5.490 1.00 17.01 59 GLY C O 1
ATOM 2982 N N . ASN C 1 60 ? -31.850 18.052 7.465 1.00 20.12 60 ASN C N 1
ATOM 2983 C CA . ASN C 1 60 ? -33.235 18.506 7.364 1.00 22.03 60 ASN C CA 1
ATOM 2984 C C . ASN C 1 60 ? -33.822 18.268 5.963 1.00 22.01 60 ASN C C 1
ATOM 2985 O O . ASN C 1 60 ? -34.362 19.171 5.324 1.00 20.56 60 ASN C O 1
ATOM 2990 N N . ILE C 1 61 ? -33.712 17.022 5.514 1.00 24.39 61 ILE C N 1
ATOM 2991 C CA . ILE C 1 61 ? -34.210 16.594 4.204 1.00 25.41 61 ILE C CA 1
ATOM 2992 C C . ILE C 1 61 ? -35.626 16.048 4.361 1.00 23.93 61 ILE C C 1
ATOM 2993 O O . ILE C 1 61 ? -35.852 15.091 5.102 1.00 20.81 61 ILE C O 1
ATOM 2998 N N . VAL C 1 62 ? -36.577 16.655 3.665 1.00 22.72 62 VAL C N 1
ATOM 2999 C CA . VAL C 1 62 ? -37.952 16.207 3.740 1.00 21.25 62 VAL C CA 1
ATOM 3000 C C . VAL C 1 62 ? -38.156 14.919 2.960 1.00 25.76 62 VAL C C 1
ATOM 3001 O O . VAL C 1 62 ? -38.292 14.929 1.731 1.00 25.11 62 VAL C O 1
ATOM 3005 N N . ASP C 1 63 ? -38.171 13.809 3.679 1.00 24.74 63 ASP C N 1
ATOM 3006 C CA . ASP C 1 63 ? -38.394 12.523 3.058 1.00 25.23 63 ASP C CA 1
ATOM 3007 C C . ASP C 1 63 ? -39.751 12.081 3.592 1.00 26.45 63 ASP C C 1
ATOM 3008 O O . ASP C 1 63 ? -40.503 12.900 4.117 1.00 25.66 63 ASP C O 1
ATOM 3013 N N . ASP C 1 64 ? -40.072 10.800 3.476 1.00 28.33 64 ASP C N 1
ATOM 3014 C CA . ASP C 1 64 ? -41.367 10.334 3.943 1.00 29.47 64 ASP C CA 1
ATOM 3015 C C . ASP C 1 64 ? -41.518 10.197 5.458 1.00 27.87 64 ASP C C 1
ATOM 3016 O O . ASP C 1 64 ? -42.634 10.265 5.972 1.00 24.38 64 ASP C O 1
ATOM 3021 N N . GLY C 1 65 ? -40.407 10.000 6.162 1.00 24.70 65 GLY C N 1
ATOM 3022 C CA . GLY C 1 65 ? -40.468 9.923 7.607 1.00 24.45 65 GLY C CA 1
ATOM 3023 C C . GLY C 1 65 ? -40.878 11.295 8.126 1.00 23.95 65 GLY C C 1
ATOM 3024 O O . GLY C 1 65 ? -41.733 11.414 8.997 1.00 24.79 65 GLY C O 1
ATOM 3025 N N . VAL C 1 66 ? -40.283 12.341 7.562 1.00 24.08 66 VAL C N 1
ATOM 3026 C CA . VAL C 1 66 ? -40.582 13.711 7.969 1.00 21.87 66 VAL C CA 1
ATOM 3027 C C . VAL C 1 66 ? -42.043 14.069 7.723 1.00 22.44 66 VAL C C 1
ATOM 3028 O O . VAL C 1 66 ? -42.710 14.659 8.580 1.00 19.76 66 VAL C O 1
ATOM 3032 N N . ILE C 1 67 ? -42.539 13.722 6.540 1.00 21.63 67 ILE C N 1
ATOM 3033 C CA . ILE C 1 67 ? -43.927 14.009 6.193 1.00 23.56 67 ILE C CA 1
ATOM 3034 C C . ILE C 1 67 ? -44.896 13.308 7.154 1.00 22.45 67 ILE C C 1
ATOM 3035 O O . ILE C 1 67 ? -45.882 13.896 7.602 1.00 22.00 67 ILE C O 1
ATOM 3040 N N . ARG C 1 68 ? -44.610 12.059 7.487 1.00 21.93 68 ARG C N 1
ATOM 3041 C CA . ARG C 1 68 ? -45.469 11.318 8.401 1.00 25.44 68 ARG C CA 1
ATOM 3042 C C . ARG C 1 68 ? -45.498 11.946 9.806 1.00 23.40 68 ARG C C 1
ATOM 3043 O O . ARG C 1 68 ? -46.558 12.005 10.446 1.00 20.46 68 ARG C O 1
ATOM 3051 N N . SER C 1 69 ? -44.341 12.392 10.291 1.00 19.38 69 SER C N 1
ATOM 3052 C CA . SER C 1 69 ? -44.269 13.015 11.613 1.00 17.63 69 SER C CA 1
ATOM 3053 C C . SER C 1 69 ? -44.954 14.376 11.577 1.00 17.03 69 SER C C 1
ATOM 3054 O O . SER C 1 69 ? -45.626 14.761 12.529 1.00 17.77 69 SER C O 1
ATOM 3057 N N . ALA C 1 70 ? -44.780 15.109 10.481 1.00 15.54 70 ALA C N 1
ATOM 3058 C CA . ALA C 1 70 ? -45.436 16.404 10.326 1.00 16.17 70 ALA C CA 1
ATOM 3059 C C . ALA C 1 70 ? -46.949 16.194 10.323 1.00 16.99 70 ALA C C 1
ATOM 3060 O O . ALA C 1 70 ? -47.696 16.969 10.930 1.00 16.21 70 ALA C O 1
ATOM 3062 N N . ALA C 1 71 ? -47.396 15.146 9.628 1.00 16.33 71 ALA C N 1
ATOM 3063 C CA . ALA C 1 71 ? -48.820 14.812 9.546 1.00 17.75 71 ALA C CA 1
ATOM 3064 C C . ALA C 1 71 ? -49.367 14.501 10.939 1.00 19.76 71 ALA C C 1
ATOM 3065 O O . ALA C 1 71 ? -50.471 14.917 11.284 1.00 18.58 71 ALA C O 1
ATOM 3067 N N . VAL C 1 72 ? -48.604 13.747 11.728 1.00 18.86 72 VAL C N 1
ATOM 3068 C CA . VAL C 1 72 ? -49.038 13.447 13.082 1.00 19.17 72 VAL C CA 1
ATOM 3069 C C . VAL C 1 72 ? -49.188 14.767 13.836 1.00 20.65 72 VAL C C 1
ATOM 3070 O O . VAL C 1 72 ? -50.166 14.973 14.564 1.00 19.97 72 VAL C O 1
ATOM 3074 N N . ALA C 1 73 ? -48.219 15.665 13.644 1.00 18.64 73 ALA C N 1
ATOM 3075 C CA . ALA C 1 73 ? -48.242 16.955 14.318 1.00 18.70 73 ALA C CA 1
ATOM 3076 C C . ALA C 1 73 ? -49.485 17.765 13.939 1.00 18.60 73 ALA C C 1
ATOM 3077 O O . ALA C 1 73 ? -50.110 18.399 14.788 1.00 16.63 73 ALA C O 1
ATOM 3079 N N . ILE C 1 74 ? -49.827 17.749 12.657 1.00 18.16 74 ILE C N 1
ATOM 3080 C CA . ILE C 1 74 ? -50.978 18.492 12.177 1.00 18.22 74 ILE C CA 1
ATOM 3081 C C . ILE C 1 74 ? -52.311 17.926 12.638 1.00 19.57 74 ILE C C 1
ATOM 3082 O O . ILE C 1 74 ? -53.129 18.645 13.202 1.00 20.24 74 ILE C O 1
ATOM 3087 N N . TYR C 1 75 ? -52.521 16.633 12.433 1.00 20.76 75 TYR C N 1
ATOM 3088 C CA . TYR C 1 75 ? -53.805 16.023 12.773 1.00 22.48 75 TYR C CA 1
ATOM 3089 C C . TYR C 1 75 ? -54.032 15.641 14.225 1.00 22.78 75 TYR C C 1
ATOM 3090 O O . TYR C 1 75 ? -55.162 15.682 14.709 1.00 23.34 75 TYR C O 1
ATOM 3099 N N . ALA C 1 76 ? -52.973 15.275 14.928 1.00 22.63 76 ALA C N 1
ATOM 3100 C CA . ALA C 1 76 ? -53.122 14.896 16.321 1.00 21.45 76 ALA C CA 1
ATOM 3101 C C . ALA C 1 76 ? -52.874 16.050 17.280 1.00 21.39 76 ALA C C 1
ATOM 3102 O O . ALA C 1 76 ? -53.496 16.116 18.345 1.00 22.84 76 ALA C O 1
ATOM 3104 N N . LEU C 1 77 ? -51.993 16.976 16.908 1.00 19.35 77 LEU C N 1
ATOM 3105 C CA . LEU C 1 77 ? -51.670 18.070 17.814 1.00 20.55 77 LEU C CA 1
ATOM 3106 C C . LEU C 1 77 ? -52.120 19.445 17.361 1.00 19.38 77 LEU C C 1
ATOM 3107 O O . LEU C 1 77 ? -51.742 20.450 17.953 1.00 20.75 77 LEU C O 1
ATOM 3112 N N . GLY C 1 78 ? -52.927 19.491 16.309 1.00 20.20 78 GLY C N 1
ATOM 3113 C CA . GLY C 1 78 ? -53.416 20.766 15.823 1.00 20.71 78 GLY C CA 1
ATOM 3114 C C . GLY C 1 78 ? -52.396 21.698 15.178 1.00 20.53 78 GLY C C 1
ATOM 3115 O O . GLY C 1 78 ? -52.677 22.882 15.002 1.00 19.83 78 GLY C O 1
ATOM 3116 N N . ASP C 1 79 ? -51.225 21.196 14.805 1.00 19.94 79 ASP C N 1
ATOM 3117 C CA . ASP C 1 79 ? -50.226 22.073 14.177 1.00 21.54 79 ASP C CA 1
ATOM 3118 C C . ASP C 1 79 ? -50.749 22.703 12.891 1.00 19.35 79 ASP C C 1
ATOM 3119 O O . ASP C 1 79 ? -51.307 22.020 12.042 1.00 19.72 79 ASP C O 1
ATOM 3124 N N . ASN C 1 80 ? -50.561 24.006 12.739 1.00 17.49 80 ASN C N 1
ATOM 3125 C CA . ASN C 1 80 ? -51.033 24.669 11.535 1.00 20.61 80 ASN C CA 1
ATOM 3126 C C . ASN C 1 80 ? -49.948 25.496 10.875 1.00 18.73 80 ASN C C 1
ATOM 3127 O O . ASN C 1 80 ? -50.200 26.194 9.900 1.00 17.66 80 ASN C O 1
ATOM 3132 N N . GLU C 1 81 ? -48.737 25.406 11.408 1.00 18.20 81 GLU C N 1
ATOM 3133 C CA . GLU C 1 81 ? -47.598 26.142 10.863 1.00 20.57 81 GLU C CA 1
ATOM 3134 C C . GLU C 1 81 ? -46.336 25.294 10.956 1.00 19.13 81 GLU C C 1
ATOM 3135 O O . GLU C 1 81 ? -45.970 24.805 12.036 1.00 15.37 81 GLU C O 1
ATOM 3141 N N . ILE C 1 82 ? -45.683 25.103 9.818 1.00 18.04 82 ILE C N 1
ATOM 3142 C CA . ILE C 1 82 ? -44.457 24.320 9.779 1.00 17.82 82 ILE C CA 1
ATOM 3143 C C . ILE C 1 82 ? -43.309 25.191 9.287 1.00 20.71 82 ILE C C 1
ATOM 3144 O O . ILE C 1 82 ? -43.466 25.976 8.334 1.00 17.96 82 ILE C O 1
ATOM 3149 N N . ILE C 1 83 ? -42.158 25.073 9.943 1.00 19.15 83 ILE C N 1
ATOM 3150 C CA . ILE C 1 83 ? -40.996 25.854 9.543 1.00 17.73 83 ILE C CA 1
ATOM 3151 C C . ILE C 1 83 ? -39.787 24.954 9.366 1.00 19.27 83 ILE C C 1
ATOM 3152 O O . ILE C 1 83 ? -39.361 24.251 10.309 1.00 13.99 83 ILE C O 1
ATOM 3157 N N . ILE C 1 84 ? -39.258 24.944 8.148 1.00 14.66 84 ILE C N 1
ATOM 3158 C CA . ILE C 1 84 ? -38.067 24.173 7.874 1.00 15.97 84 ILE C CA 1
ATOM 3159 C C . ILE C 1 84 ? -36.938 25.149 8.136 1.00 16.72 84 ILE C C 1
ATOM 3160 O O . ILE C 1 84 ? -36.954 26.258 7.607 1.00 16.05 84 ILE C O 1
ATOM 3165 N N . VAL C 1 85 ? -35.988 24.759 8.983 1.00 15.86 85 VAL C N 1
ATOM 3166 C CA . VAL C 1 85 ? -34.843 25.615 9.273 1.00 13.91 85 VAL C CA 1
ATOM 3167 C C . VAL C 1 85 ? -33.532 24.898 8.887 1.00 18.43 85 VAL C C 1
ATOM 3168 O O . VAL C 1 85 ? -33.086 23.952 9.555 1.00 16.62 85 VAL C O 1
ATOM 3172 N N . GLY C 1 86 ? -32.942 25.317 7.774 1.00 18.40 86 GLY C N 1
ATOM 3173 C CA . GLY C 1 86 ? -31.680 24.734 7.371 1.00 17.14 86 GLY C CA 1
ATOM 3174 C C . GLY C 1 86 ? -30.660 25.571 8.112 1.00 16.60 86 GLY C C 1
ATOM 3175 O O . GLY C 1 86 ? -31.041 26.485 8.847 1.00 16.24 86 GLY C O 1
ATOM 3176 N N . HIS C 1 87 ? -29.381 25.269 7.936 1.00 16.26 87 HIS C N 1
ATOM 3177 C CA . HIS C 1 87 ? -28.317 26.017 8.599 1.00 17.10 87 HIS C CA 1
ATOM 3178 C C . HIS C 1 87 ? -27.049 26.040 7.748 1.00 19.14 87 HIS C C 1
ATOM 3179 O O . HIS C 1 87 ? -26.783 25.108 6.970 1.00 18.93 87 HIS C O 1
ATOM 3186 N N . THR C 1 88 ? -26.261 27.098 7.915 1.00 21.81 88 THR C N 1
ATOM 3187 C CA . THR C 1 88 ? -25.015 27.227 7.178 1.00 22.87 88 THR C CA 1
ATOM 3188 C C . THR C 1 88 ? -24.022 26.181 7.659 1.00 25.69 88 THR C C 1
ATOM 3189 O O . THR C 1 88 ? -24.091 25.704 8.805 1.00 24.78 88 THR C O 1
ATOM 3193 N N . ASP C 1 89 ? -23.096 25.823 6.774 1.00 23.40 89 ASP C N 1
ATOM 3194 C CA . ASP C 1 89 ? -22.072 24.838 7.077 1.00 24.25 89 ASP C CA 1
ATOM 3195 C C . ASP C 1 89 ? -22.647 23.478 7.489 1.00 23.92 89 ASP C C 1
ATOM 3196 O O . ASP C 1 89 ? -22.251 22.902 8.501 1.00 22.13 89 ASP C O 1
ATOM 3201 N N . CYS C 1 90 ? -23.573 22.959 6.688 1.00 24.79 90 CYS C N 1
ATOM 3202 C CA . CYS C 1 90 ? -24.186 21.665 6.960 1.00 26.95 90 CYS C CA 1
ATOM 3203 C C . CYS C 1 90 ? -23.402 20.581 6.227 1.00 28.26 90 CYS C C 1
ATOM 3204 O O . CYS C 1 90 ? -23.194 20.663 5.023 1.00 27.45 90 CYS C O 1
ATOM 3207 N N . GLY C 1 91 ? -22.977 19.561 6.965 1.00 33.31 91 GLY C N 1
ATOM 3208 C CA . GLY C 1 91 ? -22.210 18.474 6.377 1.00 36.07 91 GLY C CA 1
ATOM 3209 C C . GLY C 1 91 ? -22.845 17.760 5.190 1.00 40.25 91 GLY C C 1
ATOM 3210 O O . GLY C 1 91 ? -22.130 17.248 4.315 1.00 40.72 91 GLY C O 1
ATOM 3211 N N . MET C 1 92 ? -24.178 17.717 5.144 1.00 40.82 92 MET C N 1
ATOM 3212 C CA . MET C 1 92 ? -24.869 17.045 4.045 1.00 41.52 92 MET C CA 1
ATOM 3213 C C . MET C 1 92 ? -24.671 17.746 2.712 1.00 41.50 92 MET C C 1
ATOM 3214 O O . MET C 1 92 ? -24.949 17.173 1.661 1.00 42.16 92 MET C O 1
ATOM 3219 N N . ALA C 1 93 ? -24.180 18.978 2.754 1.00 44.83 93 ALA C N 1
ATOM 3220 C CA . ALA C 1 93 ? -23.965 19.752 1.537 0.00 46.86 93 ALA C CA 1
ATOM 3221 C C . ALA C 1 93 ? -22.559 19.588 0.974 0.00 48.50 93 ALA C C 1
ATOM 3222 O O . ALA C 1 93 ? -22.233 20.159 -0.067 0.00 48.73 93 ALA C O 1
ATOM 3224 N N . ARG C 1 94 ? -21.727 18.808 1.656 1.00 50.68 94 ARG C N 1
ATOM 3225 C CA . ARG C 1 94 ? -20.355 18.592 1.200 1.00 51.79 94 ARG C CA 1
ATOM 3226 C C . ARG C 1 94 ? -19.793 17.265 1.693 1.00 51.53 94 ARG C C 1
ATOM 3227 O O . ARG C 1 94 ? -18.698 17.212 2.252 1.00 53.87 94 ARG C O 1
ATOM 3235 N N . LEU C 1 95 ? -20.543 16.192 1.486 1.00 50.42 95 LEU C N 1
ATOM 3236 C CA . LEU C 1 95 ? -20.092 14.879 1.918 1.00 50.73 95 LEU C CA 1
ATOM 3237 C C . LEU C 1 95 ? -18.959 14.374 1.031 1.00 49.99 95 LEU C C 1
ATOM 3238 O O . LEU C 1 95 ? -18.881 14.721 -0.152 1.00 49.90 95 LEU C O 1
ATOM 3243 N N . ASP C 1 96 ? -18.079 13.563 1.613 1.00 48.55 96 ASP C N 1
ATOM 3244 C CA . ASP C 1 96 ? -16.967 12.975 0.874 1.00 46.08 96 ASP C CA 1
ATOM 3245 C C . ASP C 1 96 ? -17.420 11.561 0.563 1.00 44.58 96 ASP C C 1
ATOM 3246 O O . ASP C 1 96 ? -17.082 10.616 1.274 1.00 43.28 96 ASP C O 1
ATOM 3251 N N . GLU C 1 97 ? -18.212 11.435 -0.494 1.00 46.27 97 GLU C N 1
ATOM 3252 C CA . GLU C 1 97 ? -18.764 10.155 -0.920 1.00 48.31 97 GLU C CA 1
ATOM 3253 C C . GLU C 1 97 ? -17.720 9.042 -0.946 1.00 50.16 97 GLU C C 1
ATOM 3254 O O . GLU C 1 97 ? -17.970 7.937 -0.461 1.00 51.58 97 GLU C O 1
ATOM 3260 N N . ASP C 1 98 ? -16.550 9.333 -1.506 1.00 49.76 98 ASP C N 1
ATOM 3261 C CA . ASP C 1 98 ? -15.482 8.339 -1.582 1.00 50.35 98 ASP C CA 1
ATOM 3262 C C . ASP C 1 98 ? -14.998 7.903 -0.201 1.00 49.40 98 ASP C C 1
ATOM 3263 O O . ASP C 1 98 ? -14.826 6.711 0.059 1.00 48.96 98 ASP C O 1
ATOM 3268 N N . LEU C 1 99 ? -14.772 8.871 0.681 1.00 49.42 99 LEU C N 1
ATOM 3269 C CA . LEU C 1 99 ? -14.299 8.576 2.028 1.00 49.99 99 LEU C CA 1
ATOM 3270 C C . LEU C 1 99 ? -15.338 7.729 2.760 1.00 49.58 99 LEU C C 1
ATOM 3271 O O . LEU C 1 99 ? -14.993 6.799 3.489 1.00 48.07 99 LEU C O 1
ATOM 3276 N N . ILE C 1 100 ? -16.610 8.062 2.553 1.00 49.78 100 ILE C N 1
ATOM 3277 C CA . ILE C 1 100 ? -17.718 7.346 3.179 1.00 49.43 100 ILE C CA 1
ATOM 3278 C C . ILE C 1 100 ? -17.825 5.915 2.668 1.00 49.61 100 ILE C C 1
ATOM 3279 O O . ILE C 1 100 ? -17.858 4.969 3.457 1.00 50.59 100 ILE C O 1
ATOM 3284 N N . VAL C 1 101 ? -17.885 5.760 1.351 1.00 49.49 101 VAL C N 1
ATOM 3285 C CA . VAL C 1 101 ? -17.996 4.436 0.748 1.00 51.20 101 VAL C CA 1
ATOM 3286 C C . VAL C 1 101 ? -16.785 3.578 1.109 1.00 51.73 101 VAL C C 1
ATOM 3287 O O . VAL C 1 101 ? -16.874 2.353 1.160 1.00 53.60 101 VAL C O 1
ATOM 3291 N N . SER C 1 102 ? -15.657 4.227 1.369 1.00 53.08 102 SER C N 1
ATOM 3292 C CA . SER C 1 102 ? -14.434 3.516 1.723 1.00 54.09 102 SER C CA 1
ATOM 3293 C C . SER C 1 102 ? -14.487 2.986 3.148 1.00 53.91 102 SER C C 1
ATOM 3294 O O . SER C 1 102 ? -13.942 1.919 3.439 1.00 52.60 102 SER C O 1
ATOM 3297 N N . ARG C 1 103 ? -15.133 3.742 4.032 1.00 53.34 103 ARG C N 1
ATOM 3298 C CA . ARG C 1 103 ? -15.264 3.345 5.428 1.00 52.94 103 ARG C CA 1
ATOM 3299 C C . ARG C 1 103 ? -16.290 2.229 5.564 1.00 52.87 103 ARG C C 1
ATOM 3300 O O . ARG C 1 103 ? -16.218 1.418 6.488 1.00 53.86 103 ARG C O 1
ATOM 3308 N N . MET C 1 104 ? -17.242 2.191 4.637 1.00 53.29 104 MET C N 1
ATOM 3309 C CA . MET C 1 104 ? -18.273 1.161 4.643 1.00 54.01 104 MET C CA 1
ATOM 3310 C C . MET C 1 104 ? -17.678 -0.131 4.103 1.00 55.65 104 MET C C 1
ATOM 3311 O O . MET C 1 104 ? -18.135 -1.230 4.428 1.00 55.03 104 MET C O 1
ATOM 3316 N N . ARG C 1 105 ? -16.658 0.011 3.264 1.00 57.53 105 ARG C N 1
ATOM 3317 C CA . ARG C 1 105 ? -15.983 -1.143 2.694 1.00 59.26 105 ARG C CA 1
ATOM 3318 C C . ARG C 1 105 ? -14.950 -1.665 3.683 1.00 61.22 105 ARG C C 1
ATOM 3319 O O . ARG C 1 105 ? -14.751 -2.872 3.797 1.00 61.42 105 ARG C O 1
ATOM 3327 N N . GLU C 1 106 ? -14.304 -0.753 4.405 1.00 63.93 106 GLU C N 1
ATOM 3328 C CA . GLU C 1 106 ? -13.320 -1.149 5.404 1.00 66.33 106 GLU C CA 1
ATOM 3329 C C . GLU C 1 106 ? -14.067 -2.045 6.382 1.00 68.21 106 GLU C C 1
ATOM 3330 O O . GLU C 1 106 ? -13.504 -2.984 6.945 1.00 68.46 106 GLU C O 1
ATOM 3336 N N . LEU C 1 107 ? -15.347 -1.740 6.572 1.00 70.13 107 LEU C N 1
ATOM 3337 C CA . LEU C 1 107 ? -16.205 -2.517 7.458 1.00 71.78 107 LEU C CA 1
ATOM 3338 C C . LEU C 1 107 ? -16.941 -3.557 6.615 1.00 72.24 107 LEU C C 1
ATOM 3339 O O . LEU C 1 107 ? -16.853 -3.544 5.387 1.00 72.50 107 LEU C O 1
ATOM 3344 N N . GLY C 1 108 ? -17.667 -4.453 7.274 1.00 72.51 108 GLY C N 1
ATOM 3345 C CA . GLY C 1 108 ? -18.389 -5.494 6.563 1.00 73.67 108 GLY C CA 1
ATOM 3346 C C . GLY C 1 108 ? -19.368 -5.059 5.482 1.00 74.61 108 GLY C C 1
ATOM 3347 O O . GLY C 1 108 ? -19.423 -5.675 4.418 1.00 74.67 108 GLY C O 1
ATOM 3348 N N . VAL C 1 109 ? -20.141 -4.009 5.755 1.00 74.93 109 VAL C N 1
ATOM 3349 C CA . VAL C 1 109 ? -21.145 -3.487 4.822 1.00 74.75 109 VAL C CA 1
ATOM 3350 C C . VAL C 1 109 ? -20.898 -3.863 3.359 1.00 74.43 109 VAL C C 1
ATOM 3351 O O . VAL C 1 109 ? -20.002 -3.321 2.709 1.00 74.22 109 VAL C O 1
ATOM 3355 N N . GLU C 1 110 ? -21.713 -4.781 2.845 1.00 73.57 110 GLU C N 1
ATOM 3356 C CA . GLU C 1 110 ? -21.581 -5.250 1.470 1.00 72.87 110 GLU C CA 1
ATOM 3357 C C . GLU C 1 110 ? -22.130 -4.279 0.424 1.00 72.08 110 GLU C C 1
ATOM 3358 O O . GLU C 1 110 ? -23.042 -3.499 0.694 1.00 72.85 110 GLU C O 1
ATOM 3364 N N . GLU C 1 111 ? -21.565 -4.360 -0.778 1.00 70.35 111 GLU C N 1
ATOM 3365 C CA . GLU C 1 111 ? -21.908 -3.495 -1.908 1.00 68.78 111 GLU C CA 1
ATOM 3366 C C . GLU C 1 111 ? -23.375 -3.188 -2.199 1.00 67.19 111 GLU C C 1
ATOM 3367 O O . GLU C 1 111 ? -23.707 -2.050 -2.530 1.00 66.96 111 GLU C O 1
ATOM 3373 N N . GLU C 1 112 ? -24.251 -4.182 -2.101 1.00 65.36 112 GLU C N 1
ATOM 3374 C CA . GLU C 1 112 ? -25.666 -3.953 -2.383 1.00 63.57 112 GLU C CA 1
ATOM 3375 C C . GLU C 1 112 ? -26.229 -2.883 -1.459 1.00 62.54 112 GLU C C 1
ATOM 3376 O O . GLU C 1 112 ? -27.104 -2.113 -1.846 1.00 63.31 112 GLU C O 1
ATOM 3382 N N . VAL C 1 113 ? -25.719 -2.845 -0.232 1.00 61.07 113 VAL C N 1
ATOM 3383 C CA . VAL C 1 113 ? -26.158 -1.867 0.753 1.00 58.52 113 VAL C CA 1
ATOM 3384 C C . VAL C 1 113 ? -25.556 -0.505 0.423 1.00 58.07 113 VAL C C 1
ATOM 3385 O O . VAL C 1 113 ? -26.266 0.499 0.350 1.00 57.42 113 VAL C O 1
ATOM 3389 N N . ILE C 1 114 ? -24.243 -0.480 0.219 1.00 58.10 114 ILE C N 1
ATOM 3390 C CA . ILE C 1 114 ? -23.535 0.752 -0.106 1.00 57.39 114 ILE C CA 1
ATOM 3391 C C . ILE C 1 114 ? -24.220 1.467 -1.261 1.00 57.95 114 ILE C C 1
ATOM 3392 O O . ILE C 1 114 ? -24.457 2.673 -1.206 1.00 57.69 114 ILE C O 1
ATOM 3397 N N . GLU C 1 115 ? -24.539 0.706 -2.303 1.00 58.08 115 GLU C N 1
ATOM 3398 C CA . GLU C 1 115 ? -25.197 1.233 -3.490 1.00 58.65 115 GLU C CA 1
ATOM 3399 C C . GLU C 1 115 ? -26.469 2.003 -3.136 1.00 58.56 115 GLU C C 1
ATOM 3400 O O . GLU C 1 115 ? -26.625 3.167 -3.509 1.00 58.11 115 GLU C O 1
ATOM 3406 N N . ASN C 1 116 ? -27.375 1.353 -2.413 1.00 58.75 116 ASN C N 1
ATOM 3407 C CA . ASN C 1 116 ? -28.627 1.988 -2.016 1.00 58.87 116 ASN C CA 1
ATOM 3408 C C . ASN C 1 116 ? -28.373 3.239 -1.183 1.00 58.41 116 ASN C C 1
ATOM 3409 O O . ASN C 1 116 ? -28.908 4.312 -1.468 1.00 59.66 116 ASN C O 1
ATOM 3414 N N . PHE C 1 117 ? -27.553 3.098 -0.150 1.00 57.47 117 PHE C N 1
ATOM 3415 C CA . PHE C 1 117 ? -27.227 4.217 0.720 1.00 55.93 117 PHE C CA 1
ATOM 3416 C C . PHE C 1 117 ? -26.653 5.345 -0.124 1.00 56.34 117 PHE C C 1
ATOM 3417 O O . PHE C 1 117 ? -27.038 6.506 0.023 1.00 55.78 117 PHE C O 1
ATOM 3425 N N . SER C 1 118 ? -25.741 4.981 -1.021 1.00 57.02 118 SER C N 1
ATOM 3426 C CA . SER C 1 118 ? -25.079 5.939 -1.895 1.00 57.99 118 SER C CA 1
ATOM 3427 C C . SER C 1 118 ? -26.000 6.640 -2.886 1.00 58.16 118 SER C C 1
ATOM 3428 O O . SER C 1 118 ? -25.550 7.500 -3.634 1.00 60.79 118 SER C O 1
ATOM 3431 N N . ILE C 1 119 ? -27.279 6.276 -2.905 1.00 57.58 119 ILE C N 1
ATOM 3432 C CA . ILE C 1 119 ? -28.222 6.915 -3.816 1.00 55.80 119 ILE C CA 1
ATOM 3433 C C . ILE C 1 119 ? -29.310 7.637 -3.028 1.00 55.34 119 ILE C C 1
ATOM 3434 O O . ILE C 1 119 ? -29.854 8.647 -3.478 1.00 54.62 119 ILE C O 1
ATOM 3439 N N . ASP C 1 120 ? -29.625 7.116 -1.848 1.00 54.67 120 ASP C N 1
ATOM 3440 C CA . ASP C 1 120 ? -30.632 7.735 -0.992 1.00 54.28 120 ASP C CA 1
ATOM 3441 C C . ASP C 1 120 ? -29.991 8.911 -0.264 1.00 53.48 120 ASP C C 1
ATOM 3442 O O . ASP C 1 120 ? -30.546 10.007 -0.209 1.00 51.26 120 ASP C O 1
ATOM 3447 N N . VAL C 1 121 ? -28.806 8.662 0.282 1.00 52.91 121 VAL C N 1
ATOM 3448 C CA . VAL C 1 121 ? -28.067 9.658 1.041 1.00 52.30 121 VAL C CA 1
ATOM 3449 C C . VAL C 1 121 ? -27.020 10.365 0.196 1.00 52.45 121 VAL C C 1
ATOM 3450 O O . VAL C 1 121 ? -26.900 11.585 0.243 1.00 52.30 121 VAL C O 1
ATOM 3454 N N . LEU C 1 122 ? -26.259 9.590 -0.571 1.00 53.43 122 LEU C N 1
ATOM 3455 C CA . LEU C 1 122 ? -25.215 10.142 -1.426 1.00 52.92 122 LEU C CA 1
ATOM 3456 C C . LEU C 1 122 ? -25.745 10.340 -2.843 0.00 53.14 122 LEU C C 1
ATOM 3457 O O . LEU C 1 122 ? -26.558 9.551 -3.322 0.00 53.20 122 LEU C O 1
ATOM 3462 N N . ASN C 1 123 ? -25.284 11.409 -3.487 1.00 53.46 123 ASN C N 1
ATOM 3463 C CA . ASN C 1 123 ? -25.660 11.794 -4.853 0.00 52.76 123 ASN C CA 1
ATOM 3464 C C . ASN C 1 123 ? -26.692 12.919 -4.930 0.00 52.52 123 ASN C C 1
ATOM 3465 O O . ASN C 1 123 ? -26.529 13.857 -5.711 0.00 52.45 123 ASN C O 1
ATOM 3470 N N . PRO C 1 124 ? -27.771 12.845 -4.130 1.00 52.01 124 PRO C N 1
ATOM 3471 C CA . PRO C 1 124 ? -28.777 13.910 -4.182 1.00 52.21 124 PRO C CA 1
ATOM 3472 C C . PRO C 1 124 ? -28.192 15.292 -3.914 1.00 51.67 124 PRO C C 1
ATOM 3473 O O . PRO C 1 124 ? -28.050 15.708 -2.764 0.00 51.48 124 PRO C O 1
ATOM 3477 N N . VAL C 1 125 ? -27.857 15.995 -4.990 0.00 50.43 125 VAL C N 1
ATOM 3478 C CA . VAL C 1 125 ? -27.288 17.328 -4.878 0.00 49.27 125 VAL C CA 1
ATOM 3479 C C . VAL C 1 125 ? -28.263 18.228 -4.137 0.00 48.27 125 VAL C C 1
ATOM 3480 O O . VAL C 1 125 ? -29.364 17.813 -3.775 0.00 48.25 125 VAL C O 1
ATOM 3484 N N . GLY C 1 126 ? -27.849 19.468 -3.928 1.00 47.06 126 GLY C N 1
ATOM 3485 C CA . GLY C 1 126 ? -28.682 20.422 -3.231 1.00 45.33 126 GLY C CA 1
ATOM 3486 C C . GLY C 1 126 ? -27.879 21.036 -2.105 1.00 43.03 126 GLY C C 1
ATOM 3487 O O . GLY C 1 126 ? -27.456 20.337 -1.188 1.00 44.96 126 GLY C O 1
ATOM 3488 N N . ASP C 1 127 ? -27.636 22.337 -2.188 1.00 39.01 127 ASP C N 1
ATOM 3489 C CA . ASP C 1 127 ? -26.892 23.011 -1.141 1.00 37.87 127 ASP C CA 1
ATOM 3490 C C . ASP C 1 127 ? -27.915 23.386 -0.057 1.00 34.84 127 ASP C C 1
ATOM 3491 O O . ASP C 1 127 ? -29.099 23.056 -0.197 1.00 30.15 127 ASP C O 1
ATOM 3496 N N . GLU C 1 128 ? -27.469 24.068 1.001 1.00 31.91 128 GLU C N 1
ATOM 3497 C CA . GLU C 1 128 ? -28.353 24.440 2.115 1.00 31.86 128 GLU C CA 1
ATOM 3498 C C . GLU C 1 128 ? -29.643 25.185 1.790 1.00 30.04 128 GLU C C 1
ATOM 3499 O O . GLU C 1 128 ? -30.732 24.695 2.090 1.00 29.62 128 GLU C O 1
ATOM 3505 N N . GLU C 1 129 ? -29.534 26.367 1.198 1.00 29.90 129 GLU C N 1
ATOM 3506 C CA . GLU C 1 129 ? -30.719 27.149 0.874 1.00 28.64 129 GLU C CA 1
ATOM 3507 C C . GLU C 1 129 ? -31.644 26.445 -0.111 1.00 28.23 129 GLU C C 1
ATOM 3508 O O . GLU C 1 129 ? -32.870 26.535 0.001 1.00 26.41 129 GLU C O 1
ATOM 3514 N N . GLU C 1 130 ? -31.057 25.738 -1.070 1.00 28.28 130 GLU C N 1
ATOM 3515 C CA . GLU C 1 130 ? -31.842 25.024 -2.073 1.00 29.55 130 GLU C CA 1
ATOM 3516 C C . GLU C 1 130 ? -32.554 23.831 -1.450 1.00 26.62 130 GLU C C 1
ATOM 3517 O O . GLU C 1 130 ? -33.674 23.506 -1.827 1.00 24.37 130 GLU C O 1
ATOM 3523 N N . ASN C 1 131 ? -31.895 23.171 -0.500 1.00 25.40 131 ASN C N 1
ATOM 3524 C CA . ASN C 1 131 ? -32.505 22.026 0.167 1.00 25.77 131 ASN C CA 1
ATOM 3525 C C . ASN C 1 131 ? -33.736 22.476 0.955 1.00 21.74 131 ASN C C 1
ATOM 3526 O O . ASN C 1 131 ? -34.736 21.776 0.990 1.00 21.57 131 ASN C O 1
ATOM 3531 N N . VAL C 1 132 ? -33.660 23.649 1.578 1.00 21.93 132 VAL C N 1
ATOM 3532 C CA . VAL C 1 132 ? -34.786 24.174 2.341 1.00 23.99 132 VAL C CA 1
ATOM 3533 C C . VAL C 1 132 ? -35.956 24.395 1.392 1.00 25.85 132 VAL C C 1
ATOM 3534 O O . VAL C 1 132 ? -37.079 23.971 1.663 1.00 26.73 132 VAL C O 1
ATOM 3538 N N . ILE C 1 133 ? -35.690 25.061 0.273 1.00 26.98 133 ILE C N 1
ATOM 3539 C CA . ILE C 1 133 ? -36.733 25.327 -0.712 1.00 27.56 133 ILE C CA 1
ATOM 3540 C C . ILE C 1 133 ? -37.319 24.019 -1.249 1.00 26.76 133 ILE C C 1
ATOM 3541 O O . ILE C 1 133 ? -38.527 23.916 -1.427 1.00 26.74 133 ILE C O 1
ATOM 3546 N N . GLU C 1 134 ? -36.477 23.017 -1.488 1.00 28.32 134 GLU C N 1
ATOM 3547 C CA . GLU C 1 134 ? -36.976 21.737 -1.988 1.00 30.61 134 GLU C CA 1
ATOM 3548 C C . GLU C 1 134 ? -37.873 21.087 -0.932 1.00 30.00 134 GLU C C 1
ATOM 3549 O O . GLU C 1 134 ? -38.840 20.396 -1.268 1.00 28.79 134 GLU C O 1
ATOM 3555 N N . GLY C 1 135 ? -37.543 21.304 0.342 1.00 26.45 135 GLY C N 1
ATOM 3556 C CA . GLY C 1 135 ? -38.341 20.740 1.412 1.00 22.89 135 GLY C CA 1
ATOM 3557 C C . GLY C 1 135 ? -39.704 21.401 1.462 1.00 22.53 135 GLY C C 1
ATOM 3558 O O . GLY C 1 135 ? -40.726 20.733 1.614 1.00 22.88 135 GLY C O 1
ATOM 3559 N N . VAL C 1 136 ? -39.724 22.722 1.335 1.00 22.64 136 VAL C N 1
ATOM 3560 C CA . VAL C 1 136 ? -40.973 23.463 1.347 1.00 23.04 136 VAL C CA 1
ATOM 3561 C C . VAL C 1 136 ? -41.877 22.899 0.263 1.00 26.94 136 VAL C C 1
ATOM 3562 O O . VAL C 1 136 ? -43.050 22.604 0.508 1.00 25.56 136 VAL C O 1
ATOM 3566 N N . LYS C 1 137 ? -41.315 22.735 -0.932 1.00 26.47 137 LYS C N 1
ATOM 3567 C CA . LYS C 1 137 ? -42.069 22.212 -2.060 1.00 28.89 137 LYS C CA 1
ATOM 3568 C C . LYS C 1 137 ? -42.526 20.775 -1.852 1.00 27.50 137 LYS C C 1
ATOM 3569 O O . LYS C 1 137 ? -43.644 20.424 -2.224 1.00 25.51 137 LYS C O 1
ATOM 3575 N N . ARG C 1 138 ? -41.682 19.938 -1.255 1.00 26.50 138 ARG C N 1
ATOM 3576 C CA . ARG C 1 138 ? -42.084 18.558 -1.004 1.00 27.28 138 ARG C CA 1
ATOM 3577 C C . ARG C 1 138 ? -43.252 18.517 -0.029 1.00 28.10 138 ARG C C 1
ATOM 3578 O O . ARG C 1 138 ? -44.160 17.701 -0.177 1.00 28.66 138 ARG C O 1
ATOM 3586 N N . LEU C 1 139 ? -43.225 19.399 0.964 1.00 27.14 139 LEU C N 1
ATOM 3587 C CA . LEU C 1 139 ? -44.296 19.460 1.957 1.00 28.95 139 LEU C CA 1
ATOM 3588 C C . LEU C 1 139 ? -45.586 20.010 1.353 1.00 29.37 139 LEU C C 1
ATOM 3589 O O . LEU C 1 139 ? -46.654 19.424 1.509 1.00 29.10 139 LEU C O 1
ATOM 3594 N N . LYS C 1 140 ? -45.481 21.131 0.656 1.00 30.53 140 LYS C N 1
ATOM 3595 C CA . LYS C 1 140 ? -46.654 21.746 0.054 1.00 34.90 140 LYS C CA 1
ATOM 3596 C C . LYS C 1 140 ? -47.333 20.889 -1.006 1.00 35.81 140 LYS C C 1
ATOM 3597 O O . LYS C 1 140 ? -48.544 20.989 -1.192 1.00 36.48 140 LYS C O 1
ATOM 3603 N N . SER C 1 141 ? -46.567 20.034 -1.678 1.00 35.57 141 SER C N 1
ATOM 3604 C CA . SER C 1 141 ? -47.120 19.174 -2.719 1.00 35.61 141 SER C CA 1
ATOM 3605 C C . SER C 1 141 ? -47.618 17.817 -2.197 1.00 36.33 141 SER C C 1
ATOM 3606 O O . SER C 1 141 ? -48.123 16.990 -2.965 1.00 35.73 141 SER C O 1
ATOM 3609 N N . SER C 1 142 ? -47.475 17.576 -0.898 1.00 33.19 142 SER C N 1
ATOM 3610 C CA . SER C 1 142 ? -47.937 16.319 -0.335 1.00 28.82 142 SER C CA 1
ATOM 3611 C C . SER C 1 142 ? -49.429 16.372 -0.054 1.00 28.83 142 SER C C 1
ATOM 3612 O O . SER C 1 142 ? -49.932 17.343 0.516 1.00 28.70 142 SER C O 1
ATOM 3615 N N . PRO C 1 143 ? -50.161 15.326 -0.464 1.00 29.79 143 PRO C N 1
ATOM 3616 C CA . PRO C 1 143 ? -51.609 15.252 -0.246 1.00 30.01 143 PRO C CA 1
ATOM 3617 C C . PRO C 1 143 ? -51.923 15.102 1.244 1.00 29.28 143 PRO C C 1
ATOM 3618 O O . PRO C 1 143 ? -53.080 15.179 1.651 1.00 31.55 143 PRO C O 1
ATOM 3622 N N . LEU C 1 144 ? -50.883 14.878 2.048 1.00 28.23 144 LEU C N 1
ATOM 3623 C CA . LEU C 1 144 ? -51.039 14.730 3.490 1.00 27.86 144 LEU C CA 1
ATOM 3624 C C . LEU C 1 144 ? -50.951 16.082 4.194 1.00 28.72 144 LEU C C 1
ATOM 3625 O O . LEU C 1 144 ? -51.279 16.191 5.377 1.00 28.32 144 LEU C O 1
ATOM 3630 N N . ILE C 1 145 ? -50.498 17.104 3.467 1.00 25.60 145 ILE C N 1
ATOM 3631 C CA . ILE C 1 145 ? -50.338 18.437 4.036 1.00 25.19 145 ILE C CA 1
ATOM 3632 C C . ILE C 1 145 ? -51.325 19.451 3.419 1.00 26.13 145 ILE C C 1
ATOM 3633 O O . ILE C 1 145 ? -51.148 19.888 2.293 1.00 22.54 145 ILE C O 1
ATOM 3638 N N . PRO C 1 146 ? -52.368 19.842 4.167 1.00 29.91 146 PRO C N 1
ATOM 3639 C CA . PRO C 1 146 ? -53.385 20.803 3.716 1.00 30.80 146 PRO C CA 1
ATOM 3640 C C . PRO C 1 146 ? -52.800 22.156 3.339 1.00 30.62 146 PRO C C 1
ATOM 3641 O O . PRO C 1 146 ? -51.862 22.623 3.986 1.00 30.42 146 PRO C O 1
ATOM 3645 N N . GLU C 1 147 ? -53.352 22.792 2.303 1.00 30.26 147 GLU C N 1
ATOM 3646 C CA . GLU C 1 147 ? -52.848 24.101 1.894 1.00 29.80 147 GLU C CA 1
ATOM 3647 C C . GLU C 1 147 ? -53.179 25.094 2.978 1.00 27.47 147 GLU C C 1
ATOM 3648 O O . GLU C 1 147 ? -52.641 26.168 2.990 1.00 27.96 147 GLU C O 1
ATOM 3654 N N . SER C 1 148 ? -54.067 24.750 3.898 1.00 26.65 148 SER C N 1
ATOM 3655 C CA . SER C 1 148 ? -54.364 25.693 4.965 1.00 25.46 148 SER C CA 1
ATOM 3656 C C . SER C 1 148 ? -53.197 25.724 5.971 1.00 26.18 148 SER C C 1
ATOM 3657 O O . SER C 1 148 ? -53.145 26.585 6.841 1.00 25.89 148 SER C O 1
ATOM 3660 N N . ILE C 1 149 ? -52.272 24.770 5.848 1.00 24.38 149 ILE C N 1
ATOM 3661 C CA . ILE C 1 149 ? -51.105 24.695 6.740 1.00 24.63 149 ILE C CA 1
ATOM 3662 C C . ILE C 1 149 ? -49.976 25.578 6.192 1.00 23.07 149 ILE C C 1
ATOM 3663 O O . ILE C 1 149 ? -49.551 25.417 5.042 1.00 22.43 149 ILE C O 1
ATOM 3668 N N . GLY C 1 150 ? -49.490 26.508 7.007 1.00 23.70 150 GLY C N 1
ATOM 3669 C CA . GLY C 1 150 ? -48.408 27.376 6.561 1.00 22.90 150 GLY C CA 1
ATOM 3670 C C . GLY C 1 150 ? -47.072 26.645 6.549 1.00 23.36 150 GLY C C 1
ATOM 3671 O O . GLY C 1 150 ? -46.708 25.987 7.527 1.00 22.37 150 GLY C O 1
ATOM 3672 N N . VAL C 1 151 ? -46.344 26.734 5.436 1.00 20.41 151 VAL C N 1
ATOM 3673 C CA . VAL C 1 151 ? -45.049 26.072 5.322 1.00 20.36 151 VAL C CA 1
ATOM 3674 C C . VAL C 1 151 ? -43.978 27.088 4.925 1.00 21.43 151 VAL C C 1
ATOM 3675 O O . VAL C 1 151 ? -43.952 27.594 3.789 1.00 22.63 151 VAL C O 1
ATOM 3679 N N . HIS C 1 152 ? -43.104 27.379 5.881 1.00 19.31 152 HIS C N 1
ATOM 3680 C CA . HIS C 1 152 ? -42.043 28.362 5.721 1.00 20.14 152 HIS C CA 1
ATOM 3681 C C . HIS C 1 152 ? -40.656 27.748 5.607 1.00 19.44 152 HIS C C 1
ATOM 3682 O O . HIS C 1 152 ? -40.416 26.632 6.073 1.00 20.34 152 HIS C O 1
ATOM 3689 N N . GLY C 1 153 ? -39.736 28.500 5.008 1.00 21.15 153 GLY C N 1
ATOM 3690 C CA . GLY C 1 153 ? -38.371 28.024 4.854 1.00 19.35 153 GLY C CA 1
ATOM 3691 C C . GLY C 1 153 ? -37.358 29.075 5.283 1.00 21.85 153 GLY C C 1
ATOM 3692 O O . GLY C 1 153 ? -37.360 30.189 4.754 1.00 18.40 153 GLY C O 1
ATOM 3693 N N . LEU C 1 154 ? -36.495 28.724 6.240 1.00 18.86 154 LEU C N 1
ATOM 3694 C CA . LEU C 1 154 ? -35.472 29.642 6.730 1.00 19.35 154 LEU C CA 1
ATOM 3695 C C . LEU C 1 154 ? -34.130 28.940 6.791 1.00 19.76 154 LEU C C 1
ATOM 3696 O O . LEU C 1 154 ? -34.038 27.725 6.674 1.00 18.76 154 LEU C O 1
ATOM 3701 N N . ILE C 1 155 ? -33.083 29.726 6.991 1.00 22.33 155 ILE C N 1
ATOM 3702 C CA . ILE C 1 155 ? -31.765 29.171 7.163 1.00 21.36 155 ILE C CA 1
ATOM 3703 C C . ILE C 1 155 ? -31.134 29.993 8.273 1.00 21.79 155 ILE C C 1
ATOM 3704 O O . ILE C 1 155 ? -31.262 31.223 8.304 1.00 22.38 155 ILE C O 1
ATOM 3709 N N . ILE C 1 156 ? -30.473 29.316 9.201 1.00 20.68 156 ILE C N 1
ATOM 3710 C CA . ILE C 1 156 ? -29.847 30.007 10.319 1.00 19.31 156 ILE C CA 1
ATOM 3711 C C . ILE C 1 156 ? -28.322 29.958 10.231 1.00 19.27 156 ILE C C 1
ATOM 3712 O O . ILE C 1 156 ? -27.743 28.937 9.855 1.00 20.87 156 ILE C O 1
ATOM 3717 N N . ASP C 1 157 ? -27.677 31.070 10.560 1.00 19.61 157 ASP C N 1
ATOM 3718 C CA . ASP C 1 157 ? -26.217 31.124 10.575 1.00 18.33 157 ASP C CA 1
ATOM 3719 C C . ASP C 1 157 ? -25.823 30.259 11.782 1.00 20.24 157 ASP C C 1
ATOM 3720 O O . ASP C 1 157 ? -26.081 30.618 12.935 1.00 21.98 157 ASP C O 1
ATOM 3725 N N . ILE C 1 158 ? -25.209 29.116 11.519 1.00 23.00 158 ILE C N 1
ATOM 3726 C CA . ILE C 1 158 ? -24.836 28.196 12.586 1.00 24.37 158 ILE C CA 1
ATOM 3727 C C . ILE C 1 158 ? -23.936 28.777 13.682 1.00 27.99 158 ILE C C 1
ATOM 3728 O O . ILE C 1 158 ? -23.857 28.222 14.784 1.00 28.75 158 ILE C O 1
ATOM 3733 N N . ASN C 1 159 ? -23.259 29.883 13.385 1.00 29.15 159 ASN C N 1
ATOM 3734 C CA . ASN C 1 159 ? -22.373 30.509 14.360 1.00 28.96 159 ASN C CA 1
ATOM 3735 C C . ASN C 1 159 ? -22.980 31.713 15.077 1.00 27.34 159 ASN C C 1
ATOM 3736 O O . ASN C 1 159 ? -22.635 31.989 16.219 1.00 27.50 159 ASN C O 1
ATOM 3741 N N . THR C 1 160 ? -23.886 32.431 14.426 1.00 25.68 160 THR C N 1
ATOM 3742 C CA . THR C 1 160 ? -24.473 33.608 15.060 1.00 25.68 160 THR C CA 1
ATOM 3743 C C . THR C 1 160 ? -25.947 33.480 15.445 1.00 23.86 160 THR C C 1
ATOM 3744 O O . THR C 1 160 ? -26.453 34.285 16.228 1.00 25.22 160 THR C O 1
ATOM 3748 N N . GLY C 1 161 ? -26.633 32.488 14.889 1.00 23.47 161 GLY C N 1
ATOM 3749 C CA . GLY C 1 161 ? -28.041 32.317 15.191 1.00 22.33 161 GLY C CA 1
ATOM 3750 C C . GLY C 1 161 ? -28.933 33.266 14.403 1.00 21.50 161 GLY C C 1
ATOM 3751 O O . GLY C 1 161 ? -30.129 33.344 14.638 1.00 23.87 161 GLY C O 1
ATOM 3752 N N . ARG C 1 162 ? -28.367 33.984 13.445 1.00 22.78 162 ARG C N 1
ATOM 3753 C CA . ARG C 1 162 ? -29.169 34.919 12.665 1.00 21.10 162 ARG C CA 1
ATOM 3754 C C . ARG C 1 162 ? -30.009 34.178 11.632 1.00 20.35 162 ARG C C 1
ATOM 3755 O O . ARG C 1 162 ? -29.486 33.343 10.891 1.00 18.33 162 ARG C O 1
ATOM 3763 N N . LEU C 1 163 ? -31.303 34.493 11.586 1.00 20.18 163 LEU C N 1
ATOM 3764 C CA . LEU C 1 163 ? -32.225 33.857 10.651 1.00 23.18 163 LEU C CA 1
ATOM 3765 C C . LEU C 1 163 ? -32.388 34.610 9.323 1.00 23.35 163 LEU C C 1
ATOM 3766 O O . LEU C 1 163 ? -32.517 35.826 9.292 1.00 21.82 163 LEU C O 1
ATOM 3771 N N . LYS C 1 164 ? -32.396 33.864 8.228 1.00 23.73 164 LYS C N 1
ATOM 3772 C CA . LYS C 1 164 ? -32.588 34.458 6.916 1.00 24.23 164 LYS C CA 1
ATOM 3773 C C . LYS C 1 164 ? -33.776 33.769 6.259 1.00 24.28 164 LYS C C 1
ATOM 3774 O O . LYS C 1 164 ? -33.754 32.567 6.027 1.00 21.90 164 LYS C O 1
ATOM 3780 N N . PRO C 1 165 ? -34.844 34.521 5.967 1.00 26.29 165 PRO C N 1
ATOM 3781 C CA . PRO C 1 165 ? -36.005 33.890 5.329 1.00 28.04 165 PRO C CA 1
ATOM 3782 C C . PRO C 1 165 ? -35.745 33.502 3.874 1.00 29.11 165 PRO C C 1
ATOM 3783 O O . PRO C 1 165 ? -35.200 34.290 3.106 1.00 29.06 165 PRO C O 1
ATOM 3787 N N . LEU C 1 166 ? -36.120 32.277 3.512 1.00 27.65 166 LEU C N 1
ATOM 3788 C CA . LEU C 1 166 ? -35.944 31.785 2.153 1.00 26.71 166 LEU C CA 1
ATOM 3789 C C . LEU C 1 166 ? -37.301 31.709 1.463 1.00 29.45 166 LEU C C 1
ATOM 3790 O O . LEU C 1 166 ? -37.403 31.855 0.253 1.00 29.39 166 LEU C O 1
ATOM 3795 N N . TYR C 1 167 ? -38.346 31.490 2.251 1.00 29.48 167 TYR C N 1
ATOM 3796 C CA . TYR C 1 167 ? -39.699 31.439 1.720 1.00 28.78 167 TYR C CA 1
ATOM 3797 C C . TYR C 1 167 ? -40.737 31.613 2.815 1.00 29.61 167 TYR C C 1
ATOM 3798 O O . TYR C 1 167 ? -40.829 30.802 3.736 1.00 26.96 167 TYR C O 1
ATOM 3807 N N . LEU C 1 168 ? -41.518 32.681 2.706 1.00 30.08 168 LEU C N 1
ATOM 3808 C CA . LEU C 1 168 ? -42.566 32.958 3.676 1.00 33.37 168 LEU C CA 1
ATOM 3809 C C . LEU C 1 168 ? -43.949 32.768 3.035 1.00 35.88 168 LEU C C 1
ATOM 3810 O O . LEU C 1 168 ? -44.280 33.381 2.021 1.00 30.74 168 LEU C O 1
ATOM 3815 N N . ASP C 1 169 ? -44.741 31.883 3.629 1.00 38.54 169 ASP C N 1
ATOM 3816 C CA . ASP C 1 169 ? -46.091 31.584 3.155 1.00 42.08 169 ASP C CA 1
ATOM 3817 C C . ASP C 1 169 ? -47.034 32.560 3.865 1.00 44.67 169 ASP C C 1
ATOM 3818 O O . ASP C 1 169 ? -46.610 33.638 4.277 1.00 45.68 169 ASP C O 1
ATOM 3823 N N . GLU C 1 170 ? -48.303 32.187 3.999 1.00 49.48 170 GLU C N 1
ATOM 3824 C CA . GLU C 1 170 ? -49.289 33.011 4.709 1.00 54.61 170 GLU C CA 1
ATOM 3825 C C . GLU C 1 170 ? -49.464 34.459 4.255 1.00 56.55 170 GLU C C 1
ATOM 3826 O O . GLU C 1 170 ? -50.636 34.869 4.077 1.00 57.18 170 GLU C O 1
ATOM 3833 N N . ILE D 1 2 ? -20.306 7.276 27.212 1.00 44.40 2 ILE D N 1
ATOM 3834 C CA . ILE D 1 2 ? -21.024 8.501 27.667 1.00 44.62 2 ILE D CA 1
ATOM 3835 C C . ILE D 1 2 ? -22.274 8.125 28.471 1.00 44.73 2 ILE D C 1
ATOM 3836 O O . ILE D 1 2 ? -22.607 8.777 29.463 1.00 45.10 2 ILE D O 1
ATOM 3841 N N . ILE D 1 3 ? -22.947 7.060 28.039 1.00 42.79 3 ILE D N 1
ATOM 3842 C CA . ILE D 1 3 ? -24.171 6.590 28.677 1.00 41.96 3 ILE D CA 1
ATOM 3843 C C . ILE D 1 3 ? -24.097 6.522 30.202 1.00 42.47 3 ILE D C 1
ATOM 3844 O O . ILE D 1 3 ? -24.970 7.054 30.899 1.00 39.24 3 ILE D O 1
ATOM 3849 N N . LYS D 1 4 ? -23.061 5.871 30.721 1.00 41.60 4 LYS D N 1
ATOM 3850 C CA . LYS D 1 4 ? -22.917 5.751 32.163 1.00 43.40 4 LYS D CA 1
ATOM 3851 C C . LYS D 1 4 ? -22.644 7.098 32.827 1.00 42.57 4 LYS D C 1
ATOM 3852 O O . LYS D 1 4 ? -23.004 7.306 33.981 1.00 43.59 4 LYS D O 1
ATOM 3858 N N . ASP D 1 5 ? -22.020 8.018 32.102 1.00 42.01 5 ASP D N 1
ATOM 3859 C CA . ASP D 1 5 ? -21.746 9.336 32.658 1.00 42.95 5 ASP D CA 1
ATOM 3860 C C . ASP D 1 5 ? -23.069 10.092 32.701 1.00 43.58 5 ASP D C 1
ATOM 3861 O O . ASP D 1 5 ? -23.289 10.953 33.556 1.00 44.85 5 ASP D O 1
ATOM 3866 N N . ILE D 1 6 ? -23.948 9.756 31.762 1.00 42.25 6 ILE D N 1
ATOM 3867 C CA . ILE D 1 6 ? -25.266 10.371 31.666 1.00 41.88 6 ILE D CA 1
ATOM 3868 C C . ILE D 1 6 ? -26.187 9.817 32.750 1.00 41.62 6 ILE D C 1
ATOM 3869 O O . ILE D 1 6 ? -26.930 10.564 33.383 1.00 40.04 6 ILE D O 1
ATOM 3874 N N . LEU D 1 7 ? -26.130 8.503 32.955 1.00 43.23 7 LEU D N 1
ATOM 3875 C CA . LEU D 1 7 ? -26.948 7.848 33.969 1.00 45.51 7 LEU D CA 1
ATOM 3876 C C . LEU D 1 7 ? -26.597 8.349 35.367 1.00 46.82 7 LEU D C 1
ATOM 3877 O O . LEU D 1 7 ? -27.473 8.489 36.221 1.00 47.33 7 LEU D O 1
ATOM 3882 N N . ARG D 1 8 ? -25.315 8.621 35.592 1.00 48.58 8 ARG D N 1
ATOM 3883 C CA . ARG D 1 8 ? -24.846 9.121 36.883 1.00 50.03 8 ARG D CA 1
ATOM 3884 C C . ARG D 1 8 ? -25.196 10.600 37.004 1.00 51.51 8 ARG D C 1
ATOM 3885 O O . ARG D 1 8 ? -25.663 11.058 38.047 1.00 52.13 8 ARG D O 1
ATOM 3893 N N . GLU D 1 9 ? -24.966 11.332 35.918 1.00 51.79 9 GLU D N 1
ATOM 3894 C CA . GLU D 1 9 ? -25.232 12.763 35.856 1.00 51.68 9 GLU D CA 1
ATOM 3895 C C . GLU D 1 9 ? -26.711 13.056 36.081 1.00 51.10 9 GLU D C 1
ATOM 3896 O O . GLU D 1 9 ? -27.069 14.082 36.663 1.00 50.43 9 GLU D O 1
ATOM 3902 N N . ASN D 1 10 ? -27.568 12.151 35.618 1.00 50.02 10 ASN D N 1
ATOM 3903 C CA . ASN D 1 10 ? -29.008 12.322 35.783 1.00 48.06 10 ASN D CA 1
ATOM 3904 C C . ASN D 1 10 ? -29.432 11.984 37.208 1.00 49.26 10 ASN D C 1
ATOM 3905 O O . ASN D 1 10 ? -30.474 12.437 37.677 1.00 47.37 10 ASN D O 1
ATOM 3910 N N . GLN D 1 11 ? -28.623 11.180 37.891 1.00 51.55 11 GLN D N 1
ATOM 3911 C CA . GLN D 1 11 ? -28.916 10.814 39.274 1.00 53.32 11 GLN D CA 1
ATOM 3912 C C . GLN D 1 11 ? -28.530 12.017 40.122 1.00 54.29 11 GLN D C 1
ATOM 3913 O O . GLN D 1 11 ? -29.386 12.733 40.639 1.00 55.81 11 GLN D O 1
ATOM 3919 N N . ASP D 1 12 ? -27.223 12.227 40.242 0.00 54.56 12 ASP D N 1
ATOM 3920 C CA . ASP D 1 12 ? -26.663 13.328 41.016 0.00 54.76 12 ASP D CA 1
ATOM 3921 C C . ASP D 1 12 ? -26.840 14.658 40.289 0.00 55.02 12 ASP D C 1
ATOM 3922 O O . ASP D 1 12 ? -25.820 15.247 39.875 0.00 55.14 12 ASP D O 1
ATOM 3927 N N . SER D 1 24 ? -17.619 16.114 15.063 1.00 49.38 24 SER D N 1
ATOM 3928 C CA . SER D 1 24 ? -17.100 16.450 16.415 1.00 49.21 24 SER D CA 1
ATOM 3929 C C . SER D 1 24 ? -17.647 15.542 17.538 1.00 46.95 24 SER D C 1
ATOM 3930 O O . SER D 1 24 ? -16.904 14.727 18.074 1.00 47.55 24 SER D O 1
ATOM 3933 N N . PRO D 1 25 ? -18.939 15.665 17.911 1.00 45.03 25 PRO D N 1
ATOM 3934 C CA . PRO D 1 25 ? -19.480 14.809 18.979 1.00 42.39 25 PRO D CA 1
ATOM 3935 C C . PRO D 1 25 ? -19.508 13.335 18.580 1.00 39.96 25 PRO D C 1
ATOM 3936 O O . PRO D 1 25 ? -19.740 12.999 17.418 1.00 41.14 25 PRO D O 1
ATOM 3940 N N . LYS D 1 26 ? -19.283 12.456 19.546 1.00 35.24 26 LYS D N 1
ATOM 3941 C CA . LYS D 1 26 ? -19.285 11.019 19.275 1.00 33.81 26 LYS D CA 1
ATOM 3942 C C . LYS D 1 26 ? -20.641 10.374 19.570 1.00 29.67 26 LYS D C 1
ATOM 3943 O O . LYS D 1 26 ? -20.879 9.213 19.232 1.00 26.00 26 LYS D O 1
ATOM 3949 N N . LEU D 1 27 ? -21.525 11.142 20.197 1.00 27.05 27 LEU D N 1
ATOM 3950 C CA . LEU D 1 27 ? -22.846 10.656 20.597 1.00 23.68 27 LEU D CA 1
ATOM 3951 C C . LEU D 1 27 ? -23.962 11.072 19.646 1.00 22.54 27 LEU D C 1
ATOM 3952 O O . LEU D 1 27 ? -23.959 12.175 19.106 1.00 18.44 27 LEU D O 1
ATOM 3957 N N . CYS D 1 28 ? -24.915 10.172 19.461 1.00 18.96 28 CYS D N 1
ATOM 3958 C CA . CYS D 1 28 ? -26.086 10.452 18.653 1.00 24.06 28 CYS D CA 1
ATOM 3959 C C . CYS D 1 28 ? -27.291 10.067 19.508 1.00 24.75 28 CYS D C 1
ATOM 3960 O O . CYS D 1 28 ? -27.352 8.949 20.042 1.00 25.35 28 CYS D O 1
ATOM 3963 N N . ILE D 1 29 ? -28.229 11.000 19.655 1.00 21.59 29 ILE D N 1
ATOM 3964 C CA . ILE D 1 29 ? -29.436 10.762 20.439 1.00 19.32 29 ILE D CA 1
ATOM 3965 C C . ILE D 1 29 ? -30.625 10.660 19.488 1.00 19.40 29 ILE D C 1
ATOM 3966 O O . ILE D 1 29 ? -30.735 11.444 18.551 1.00 20.36 29 ILE D O 1
ATOM 3971 N N . ILE D 1 30 ? -31.489 9.671 19.719 1.00 16.09 30 ILE D N 1
ATOM 3972 C CA . ILE D 1 30 ? -32.694 9.490 18.916 1.00 16.10 30 ILE D CA 1
ATOM 3973 C C . ILE D 1 30 ? -33.845 9.631 19.894 1.00 18.02 30 ILE D C 1
ATOM 3974 O O . ILE D 1 30 ? -33.935 8.873 20.864 1.00 17.90 30 ILE D O 1
ATOM 3979 N N . THR D 1 31 ? -34.714 10.614 19.664 1.00 16.31 31 THR D N 1
ATOM 3980 C CA . THR D 1 31 ? -35.822 10.828 20.585 1.00 15.42 31 THR D CA 1
ATOM 3981 C C . THR D 1 31 ? -37.087 11.325 19.890 1.00 15.70 31 THR D C 1
ATOM 3982 O O . THR D 1 31 ? -37.162 11.309 18.657 1.00 15.82 31 THR D O 1
ATOM 3986 N N . CYS D 1 32 ? -38.088 11.731 20.676 1.00 17.48 32 CYS D N 1
ATOM 3987 C CA . CYS D 1 32 ? -39.370 12.177 20.131 1.00 16.47 32 CYS D CA 1
ATOM 3988 C C . CYS D 1 32 ? -39.472 13.676 19.869 1.00 14.36 32 CYS D C 1
ATOM 3989 O O . CYS D 1 32 ? -38.782 14.470 20.498 1.00 12.72 32 CYS D O 1
ATOM 3992 N N . MET D 1 33 ? -40.380 14.044 18.961 1.00 15.32 33 MET D N 1
ATOM 3993 C CA . MET D 1 33 ? -40.622 15.438 18.601 1.00 14.44 33 MET D CA 1
ATOM 3994 C C . MET D 1 33 ? -41.457 16.179 19.652 1.00 16.02 33 MET D C 1
ATOM 3995 O O . MET D 1 33 ? -41.699 17.379 19.521 1.00 14.68 33 MET D O 1
ATOM 4000 N N . ASP D 1 34 ? -41.890 15.459 20.688 1.00 13.67 34 ASP D N 1
ATOM 4001 C CA . ASP D 1 34 ? -42.705 16.024 21.767 1.00 14.37 34 ASP D CA 1
ATOM 4002 C C . ASP D 1 34 ? -42.110 17.350 22.269 1.00 14.84 34 ASP D C 1
ATOM 4003 O O . ASP D 1 34 ? -40.937 17.420 22.642 1.00 13.05 34 ASP D O 1
ATOM 4008 N N . SER D 1 35 ? -42.924 18.404 22.281 1.00 15.73 35 SER D N 1
ATOM 4009 C CA . SER D 1 35 ? -42.450 19.717 22.724 1.00 16.17 35 SER D CA 1
ATOM 4010 C C . SER D 1 35 ? -41.963 19.771 24.180 1.00 15.34 35 SER D C 1
ATOM 4011 O O . SER D 1 35 ? -41.175 20.652 24.549 1.00 15.66 35 SER D O 1
ATOM 4014 N N . ARG D 1 36 ? -42.435 18.850 25.013 1.00 14.04 36 ARG D N 1
ATOM 4015 C CA . ARG D 1 36 ? -42.033 18.863 26.423 1.00 16.03 36 ARG D CA 1
ATOM 4016 C C . ARG D 1 36 ? -40.589 18.386 26.626 1.00 13.35 36 ARG D C 1
ATOM 4017 O O . ARG D 1 36 ? -40.040 18.505 27.718 1.00 15.92 36 ARG D O 1
ATOM 4025 N N . LEU D 1 37 ? -39.972 17.860 25.572 1.00 12.29 37 LEU D N 1
ATOM 4026 C CA . LEU D 1 37 ? -38.580 17.405 25.657 1.00 13.28 37 LEU D CA 1
ATOM 4027 C C . LEU D 1 37 ? -37.619 18.580 25.431 1.00 12.80 37 LEU D C 1
ATOM 4028 O O . LEU D 1 37 ? -36.445 18.510 25.778 1.00 14.47 37 LEU D O 1
ATOM 4033 N N . ILE D 1 38 ? -38.116 19.656 24.831 1.00 13.13 38 ILE D N 1
ATOM 4034 C CA . ILE D 1 38 ? -37.285 20.833 24.598 1.00 15.09 38 ILE D CA 1
ATOM 4035 C C . ILE D 1 38 ? -36.794 21.358 25.957 1.00 14.48 38 ILE D C 1
ATOM 4036 O O . ILE D 1 38 ? -37.586 21.531 26.873 1.00 13.02 38 ILE D O 1
ATOM 4041 N N . ASP D 1 39 ? -35.486 21.592 26.053 1.00 14.96 39 ASP D N 1
ATOM 4042 C CA . ASP D 1 39 ? -34.793 22.052 27.262 1.00 17.67 39 ASP D CA 1
ATOM 4043 C C . ASP D 1 39 ? -34.732 21.039 28.411 1.00 18.53 39 ASP D C 1
ATOM 4044 O O . ASP D 1 39 ? -33.690 20.914 29.067 1.00 18.64 39 ASP D O 1
ATOM 4049 N N . LEU D 1 40 ? -35.821 20.309 28.651 1.00 17.18 40 LEU D N 1
ATOM 4050 C CA . LEU D 1 40 ? -35.827 19.305 29.730 1.00 18.76 40 LEU D CA 1
ATOM 4051 C C . LEU D 1 40 ? -34.828 18.191 29.423 1.00 19.35 40 LEU D C 1
ATOM 4052 O O . LEU D 1 40 ? -34.081 17.753 30.291 1.00 17.87 40 LEU D O 1
ATOM 4057 N N . LEU D 1 41 ? -34.832 17.718 28.182 1.00 18.60 41 LEU D N 1
ATOM 4058 C CA . LEU D 1 41 ? -33.930 16.654 27.804 1.00 19.92 41 LEU D CA 1
ATOM 4059 C C . LEU D 1 41 ? -32.466 17.079 27.935 1.00 21.58 41 LEU D C 1
ATOM 4060 O O . LEU D 1 41 ? -31.649 16.319 28.478 1.00 16.24 41 LEU D O 1
ATOM 4065 N N . GLU D 1 42 ? -32.127 18.280 27.452 1.00 20.42 42 GLU D N 1
ATOM 4066 C CA . GLU D 1 42 ? -30.752 18.760 27.558 1.00 21.26 42 GLU D CA 1
ATOM 4067 C C . GLU D 1 42 ? -30.260 18.745 29.012 1.00 24.08 42 GLU D C 1
ATOM 4068 O O . GLU D 1 42 ? -29.171 18.252 29.308 1.00 22.88 42 GLU D O 1
ATOM 4074 N N . ARG D 1 43 ? -31.061 19.292 29.919 1.00 24.37 43 ARG D N 1
ATOM 4075 C CA . ARG D 1 43 ? -30.677 19.326 31.323 1.00 27.41 43 ARG D CA 1
ATOM 4076 C C . ARG D 1 43 ? -30.656 17.929 31.959 1.00 25.88 43 ARG D C 1
ATOM 4077 O O . ARG D 1 43 ? -29.753 17.602 32.715 1.00 27.11 43 ARG D O 1
ATOM 4085 N N . ALA D 1 44 ? -31.638 17.097 31.643 1.00 24.96 44 ALA D N 1
ATOM 4086 C CA . ALA D 1 44 ? -31.681 15.752 32.213 1.00 26.14 44 ALA D CA 1
ATOM 4087 C C . ALA D 1 44 ? -30.500 14.876 31.799 1.00 26.33 44 ALA D C 1
ATOM 4088 O O . ALA D 1 44 ? -30.027 14.038 32.573 1.00 25.31 44 ALA D O 1
ATOM 4090 N N . LEU D 1 45 ? -30.029 15.064 30.574 1.00 26.05 45 LEU D N 1
ATOM 4091 C CA . LEU D 1 45 ? -28.927 14.269 30.058 1.00 25.25 45 LEU D CA 1
ATOM 4092 C C . LEU D 1 45 ? -27.575 14.937 30.280 1.00 25.83 45 LEU D C 1
ATOM 4093 O O . LEU D 1 45 ? -26.540 14.267 30.232 1.00 27.49 45 LEU D O 1
ATOM 4098 N N . GLY D 1 46 ? -27.595 16.245 30.530 1.00 24.64 46 GLY D N 1
ATOM 4099 C CA . GLY D 1 46 ? -26.365 16.997 30.714 1.00 26.90 46 GLY D CA 1
ATOM 4100 C C . GLY D 1 46 ? -25.712 17.251 29.364 1.00 26.45 46 GLY D C 1
ATOM 4101 O O . GLY D 1 46 ? -24.496 17.224 29.236 1.00 27.95 46 GLY D O 1
ATOM 4102 N N . ILE D 1 47 ? -26.529 17.501 28.346 1.00 28.13 47 ILE D N 1
ATOM 4103 C CA . ILE D 1 47 ? -26.021 17.716 26.996 1.00 27.82 47 ILE D CA 1
ATOM 4104 C C . ILE D 1 47 ? -26.412 19.079 26.460 1.00 27.89 47 ILE D C 1
ATOM 4105 O O . ILE D 1 47 ? -27.595 19.414 26.405 1.00 31.77 47 ILE D O 1
ATOM 4110 N N . GLY D 1 48 ? -25.417 19.871 26.084 1.00 25.13 48 GLY D N 1
ATOM 4111 C CA . GLY D 1 48 ? -25.692 21.187 25.536 1.00 23.65 48 GLY D CA 1
ATOM 4112 C C . GLY D 1 48 ? -25.205 21.312 24.102 1.00 21.74 48 GLY D C 1
ATOM 4113 O O . GLY D 1 48 ? -24.956 20.311 23.414 1.00 18.18 48 GLY D O 1
ATOM 4114 N N . ARG D 1 49 ? -25.060 22.549 23.648 1.00 21.21 49 ARG D N 1
ATOM 4115 C CA . ARG D 1 49 ? -24.604 22.808 22.293 1.00 20.10 49 ARG D CA 1
ATOM 4116 C C . ARG D 1 49 ? -23.290 22.092 22.000 1.00 20.08 49 ARG D C 1
ATOM 4117 O O . ARG D 1 49 ? -22.313 22.236 22.734 1.00 19.93 49 ARG D O 1
ATOM 4125 N N . GLY D 1 50 ? -23.276 21.322 20.920 1.00 21.44 50 GLY D N 1
ATOM 4126 C CA . GLY D 1 50 ? -22.074 20.613 20.521 1.00 19.10 50 GLY D CA 1
ATOM 4127 C C . GLY D 1 50 ? -21.842 19.252 21.151 1.00 21.58 50 GLY D C 1
ATOM 4128 O O . GLY D 1 50 ? -20.871 18.603 20.788 1.00 20.76 50 GLY D O 1
ATOM 4129 N N . ASP D 1 51 ? -22.721 18.789 22.044 1.00 18.39 51 ASP D N 1
ATOM 4130 C CA . ASP D 1 51 ? -22.491 17.502 22.709 1.00 22.24 51 ASP D CA 1
ATOM 4131 C C . ASP D 1 51 ? -23.055 16.248 22.043 1.00 22.03 51 ASP D C 1
ATOM 4132 O O . ASP D 1 51 ? -22.751 15.136 22.474 1.00 22.65 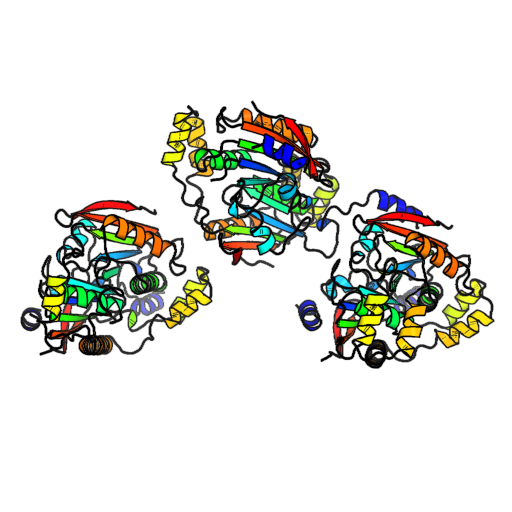51 ASP D O 1
ATOM 4137 N N . ALA D 1 52 ? -23.838 16.412 20.981 1.00 19.34 52 ALA D N 1
ATOM 4138 C CA . ALA D 1 52 ? -24.390 15.249 20.292 1.00 20.83 52 ALA D CA 1
ATOM 4139 C C . ALA D 1 52 ? -25.233 15.576 19.066 1.00 19.76 52 ALA D C 1
ATOM 4140 O O . ALA D 1 52 ? -25.719 16.696 18.908 1.00 20.18 52 ALA D O 1
ATOM 4142 N N . LYS D 1 53 ? -25.379 14.585 18.191 1.00 18.88 53 LYS D N 1
ATOM 4143 C CA . LYS D 1 53 ? -26.214 14.720 17.003 1.00 18.82 53 LYS D CA 1
ATOM 4144 C C . LYS D 1 53 ? -27.592 14.345 17.525 1.00 18.50 53 LYS D C 1
ATOM 4145 O O . LYS D 1 53 ? -27.710 13.439 18.350 1.00 20.91 53 LYS D O 1
ATOM 4151 N N . VAL D 1 54 ? -28.633 15.024 17.058 1.00 16.49 54 VAL D N 1
ATOM 4152 C CA . VAL D 1 54 ? -29.974 14.721 17.537 1.00 15.27 54 VAL D CA 1
ATOM 4153 C C . VAL D 1 54 ? -30.983 14.445 16.432 1.00 16.24 54 VAL D C 1
ATOM 4154 O O . VAL D 1 54 ? -31.244 15.295 15.583 1.00 14.41 54 VAL D O 1
ATOM 4158 N N . ILE D 1 55 ? -31.542 13.240 16.456 1.00 14.88 55 ILE D N 1
ATOM 4159 C CA . ILE D 1 55 ? -32.549 12.822 15.494 1.00 16.02 55 ILE D CA 1
ATOM 4160 C C . ILE D 1 55 ? -33.891 12.775 16.242 1.00 17.00 55 ILE D C 1
ATOM 4161 O O . ILE D 1 55 ? -33.999 12.173 17.326 1.00 14.76 55 ILE D O 1
ATOM 4166 N N . LYS D 1 56 ? -34.907 13.412 15.673 1.00 14.38 56 LYS D N 1
ATOM 4167 C CA . LYS D 1 56 ? -36.224 13.456 16.319 1.00 15.08 56 LYS D CA 1
ATOM 4168 C C . LYS D 1 56 ? -37.373 13.198 15.357 1.00 17.07 56 LYS D C 1
ATOM 4169 O O . LYS D 1 56 ? -37.408 13.770 14.262 1.00 14.64 56 LYS D O 1
ATOM 4175 N N . ASN D 1 57 ? -38.306 12.340 15.770 1.00 15.98 57 ASN D N 1
ATOM 4176 C CA . ASN D 1 57 ? -39.480 12.059 14.953 1.00 17.46 57 ASN D CA 1
ATOM 4177 C C . ASN D 1 57 ? -40.670 11.696 15.836 1.00 16.15 57 ASN D C 1
ATOM 4178 O O . ASN D 1 57 ? -40.540 11.643 17.060 1.00 16.49 57 ASN D O 1
ATOM 4183 N N . ALA D 1 58 ? -41.829 11.476 15.223 1.00 14.16 58 ALA D N 1
ATOM 4184 C CA . ALA D 1 58 ? -43.033 11.127 15.972 1.00 17.70 58 ALA D CA 1
ATOM 4185 C C . ALA D 1 58 ? -42.884 9.783 16.692 1.00 18.61 58 ALA D C 1
ATOM 4186 O O . ALA D 1 58 ? -42.913 8.721 16.061 1.00 17.03 58 ALA D O 1
ATOM 4188 N N . GLY D 1 59 ? -42.722 9.846 18.015 1.00 19.13 59 GLY D N 1
ATOM 4189 C CA . GLY D 1 59 ? -42.588 8.644 18.834 1.00 19.02 59 GLY D CA 1
ATOM 4190 C C . GLY D 1 59 ? -41.209 7.987 18.881 1.00 20.44 59 GLY D C 1
ATOM 4191 O O . GLY D 1 59 ? -41.104 6.836 19.307 1.00 20.37 59 GLY D O 1
ATOM 4192 N N . ASN D 1 60 ? -40.156 8.708 18.492 1.00 17.27 60 ASN D N 1
ATOM 4193 C CA . ASN D 1 60 ? -38.794 8.151 18.454 1.00 18.81 60 ASN D CA 1
ATOM 4194 C C . ASN D 1 60 ? -38.811 6.726 17.899 1.00 22.41 60 ASN D C 1
ATOM 4195 O O . ASN D 1 60 ? -38.194 5.802 18.437 1.00 21.58 60 ASN D O 1
ATOM 4200 N N . ILE D 1 61 ? -39.547 6.561 16.807 1.00 23.73 61 ILE D N 1
ATOM 4201 C CA . ILE D 1 61 ? -39.671 5.278 16.143 1.00 25.53 61 ILE D CA 1
ATOM 4202 C C . ILE D 1 61 ? -38.526 5.145 15.146 1.00 27.68 61 ILE D C 1
ATOM 4203 O O . ILE D 1 61 ? -38.273 6.065 14.364 1.00 27.41 61 ILE D O 1
ATOM 4208 N N . VAL D 1 62 ? -37.822 4.017 15.177 1.00 25.87 62 VAL D N 1
ATOM 4209 C CA . VAL D 1 62 ? -36.711 3.811 14.253 1.00 27.46 62 VAL D CA 1
ATOM 4210 C C . VAL D 1 62 ? -37.186 3.258 12.909 1.00 27.40 62 VAL D C 1
ATOM 4211 O O . VAL D 1 62 ? -37.661 2.135 12.834 1.00 30.63 62 VAL D O 1
ATOM 4215 N N . ASP D 1 63 ? -37.070 4.058 11.855 1.00 28.17 63 ASP D N 1
ATOM 4216 C CA . ASP D 1 63 ? -37.470 3.634 10.515 1.00 30.66 63 ASP D CA 1
ATOM 4217 C C . ASP D 1 63 ? -36.264 3.823 9.592 1.00 31.04 63 ASP D C 1
ATOM 4218 O O . ASP D 1 63 ? -35.187 4.180 10.063 1.00 30.29 63 ASP D O 1
ATOM 4223 N N . ASP D 1 64 ? -36.438 3.585 8.293 1.00 32.19 64 ASP D N 1
ATOM 4224 C CA . ASP D 1 64 ? -35.338 3.720 7.338 1.00 35.11 64 ASP D CA 1
ATOM 4225 C C . ASP D 1 64 ? -34.694 5.097 7.352 1.00 33.11 64 ASP D C 1
ATOM 4226 O O . ASP D 1 64 ? -33.476 5.220 7.217 1.00 32.88 64 ASP D O 1
ATOM 4231 N N . GLY D 1 65 ? -35.514 6.132 7.498 1.00 32.28 65 GLY D N 1
ATOM 4232 C CA . GLY D 1 65 ? -34.986 7.486 7.532 1.00 29.67 65 GLY D CA 1
ATOM 4233 C C . GLY D 1 65 ? -34.085 7.697 8.737 1.00 29.48 65 GLY D C 1
ATOM 4234 O O . GLY D 1 65 ? -33.011 8.282 8.621 1.00 32.01 65 GLY D O 1
ATOM 4235 N N . VAL D 1 66 ? -34.519 7.222 9.899 1.00 25.54 66 VAL D N 1
ATOM 4236 C CA . VAL D 1 66 ? -33.731 7.359 11.114 1.00 25.79 66 VAL D CA 1
ATOM 4237 C C . VAL D 1 66 ? -32.409 6.616 10.969 1.00 24.67 66 VAL D C 1
ATOM 4238 O O . VAL D 1 66 ? -31.348 7.129 11.326 1.00 24.12 66 VAL D O 1
ATOM 4242 N N . ILE D 1 67 ? -32.484 5.402 10.441 1.00 26.11 67 ILE D N 1
ATOM 4243 C CA . ILE D 1 67 ? -31.304 4.572 10.241 1.00 25.97 67 ILE D CA 1
ATOM 4244 C C . ILE D 1 67 ? -30.308 5.222 9.289 1.00 25.66 67 ILE D C 1
ATOM 4245 O O . ILE D 1 67 ? -29.106 5.178 9.520 1.00 26.45 67 ILE D O 1
ATOM 4250 N N . ARG D 1 68 ? -30.808 5.829 8.218 1.00 27.11 68 ARG D N 1
ATOM 4251 C CA . ARG D 1 68 ? -29.931 6.490 7.260 1.00 27.13 68 ARG D CA 1
ATOM 4252 C C . ARG D 1 68 ? -29.247 7.690 7.906 1.00 25.83 68 ARG D C 1
ATOM 4253 O O . ARG D 1 68 ? -28.079 7.966 7.634 1.00 25.05 68 ARG D O 1
ATOM 4261 N N . SER D 1 69 ? -29.969 8.406 8.769 1.00 24.03 69 SER D N 1
ATOM 4262 C CA . SER D 1 69 ? -29.384 9.561 9.439 1.00 19.59 69 SER D CA 1
ATOM 4263 C C . SER D 1 69 ? -28.312 9.109 10.418 1.00 21.17 69 SER D C 1
ATOM 4264 O O . SER D 1 69 ? -27.255 9.743 10.538 1.00 21.70 69 SER D O 1
ATOM 4267 N N . ALA D 1 70 ? -28.592 8.023 11.134 1.00 18.83 70 ALA D N 1
ATOM 4268 C CA . ALA D 1 70 ? -27.628 7.490 12.083 1.00 22.39 70 ALA D CA 1
ATOM 4269 C C . ALA D 1 70 ? -26.405 6.994 11.295 1.00 21.56 70 ALA D C 1
ATOM 4270 O O . ALA D 1 70 ? -25.274 7.191 11.703 1.00 20.80 70 ALA D O 1
ATOM 4272 N N . ALA D 1 71 ? -26.646 6.347 10.164 1.00 25.14 71 ALA D N 1
ATOM 4273 C CA . ALA D 1 71 ? -25.558 5.844 9.326 1.00 27.90 71 ALA D CA 1
ATOM 4274 C C . ALA D 1 71 ? -24.636 6.997 8.921 1.00 28.30 71 ALA D C 1
ATOM 4275 O O . ALA D 1 71 ? -23.410 6.873 8.953 1.00 31.45 71 ALA D O 1
ATOM 4277 N N . VAL D 1 72 ? -25.232 8.120 8.543 1.00 29.46 72 VAL D N 1
ATOM 4278 C CA . VAL D 1 72 ? -24.475 9.307 8.151 1.00 29.79 72 VAL D CA 1
ATOM 4279 C C . VAL D 1 72 ? -23.617 9.786 9.329 1.00 29.05 72 VAL D C 1
ATOM 4280 O O . VAL D 1 72 ? -22.418 10.040 9.191 1.00 30.37 72 VAL D O 1
ATOM 4284 N N . ALA D 1 73 ? -24.237 9.899 10.494 1.00 27.30 73 ALA D N 1
ATOM 4285 C CA . ALA D 1 73 ? -23.537 10.346 11.690 1.00 27.25 73 ALA D CA 1
ATOM 4286 C C . ALA D 1 73 ? -22.333 9.455 11.973 1.00 27.25 73 ALA D C 1
ATOM 4287 O O . ALA D 1 73 ? -21.279 9.926 12.412 1.00 26.67 73 ALA D O 1
ATOM 4289 N N . ILE D 1 74 ? -22.510 8.162 11.739 1.00 26.55 74 ILE D N 1
ATOM 4290 C CA . ILE D 1 74 ? -21.456 7.188 11.977 1.00 30.78 74 ILE D CA 1
ATOM 4291 C C . ILE D 1 74 ? -20.315 7.242 10.953 1.00 30.90 74 ILE D C 1
ATOM 4292 O O . ILE D 1 74 ? -19.169 7.500 11.323 1.00 29.54 74 ILE D O 1
ATOM 4297 N N . TYR D 1 75 ? -20.635 7.019 9.678 1.00 31.18 75 TYR D N 1
ATOM 4298 C CA . TYR D 1 75 ? -19.622 7.003 8.621 1.00 32.07 75 TYR D CA 1
ATOM 4299 C C . TYR D 1 75 ? -19.017 8.330 8.177 1.00 34.00 75 TYR D C 1
ATOM 4300 O O . TYR D 1 75 ? -17.994 8.339 7.497 1.00 35.43 75 TYR D O 1
ATOM 4309 N N . ALA D 1 76 ? -19.626 9.449 8.545 1.00 35.25 76 ALA D N 1
ATOM 4310 C CA . ALA D 1 76 ? -19.084 10.735 8.134 1.00 35.49 76 ALA D CA 1
ATOM 4311 C C . ALA D 1 76 ? -18.699 11.640 9.301 1.00 38.44 76 ALA D C 1
ATOM 4312 O O . ALA D 1 76 ? -17.853 12.520 9.145 1.00 39.47 76 ALA D O 1
ATOM 4314 N N . LEU D 1 77 ? -19.297 11.421 10.472 1.00 38.65 77 LEU D N 1
ATOM 4315 C CA . LEU D 1 77 ? -19.000 12.273 11.618 1.00 39.14 77 LEU D CA 1
ATOM 4316 C C . LEU D 1 77 ? -18.425 11.587 12.853 1.00 38.64 77 LEU D C 1
ATOM 4317 O O . LEU D 1 77 ? -18.546 12.105 13.962 1.00 40.92 77 LEU D O 1
ATOM 4322 N N . GLY D 1 78 ? -17.808 10.429 12.664 1.00 38.69 78 GLY D N 1
ATOM 4323 C CA . GLY D 1 78 ? -17.196 9.720 13.777 1.00 39.32 78 GLY D CA 1
ATOM 4324 C C . GLY D 1 78 ? -18.116 9.496 14.955 1.00 39.10 78 GLY D C 1
ATOM 4325 O O . GLY D 1 78 ? -17.847 9.929 16.070 1.00 42.10 78 GLY D O 1
ATOM 4326 N N . ASP D 1 79 ? -19.209 8.801 14.696 1.00 37.90 79 ASP D N 1
ATOM 4327 C CA . ASP D 1 79 ? -20.203 8.501 15.706 1.00 35.81 79 ASP D CA 1
ATOM 4328 C C . ASP D 1 79 ? -19.987 7.079 16.197 1.00 33.65 79 ASP D C 1
ATOM 4329 O O . ASP D 1 79 ? -19.930 6.163 15.390 1.00 34.07 79 ASP D O 1
ATOM 4334 N N . ASN D 1 80 ? -19.874 6.878 17.504 1.00 32.86 80 ASN D N 1
ATOM 4335 C CA . ASN D 1 80 ? -19.666 5.524 18.001 1.00 33.51 80 ASN D CA 1
ATOM 4336 C C . ASN D 1 80 ? -20.658 5.124 19.081 1.00 32.83 80 ASN D C 1
ATOM 4337 O O . ASN D 1 80 ? -20.574 4.027 19.631 1.00 33.12 80 ASN D O 1
ATOM 4342 N N . GLU D 1 81 ? -21.602 6.001 19.393 1.00 31.25 81 GLU D N 1
ATOM 4343 C CA . GLU D 1 81 ? -22.574 5.672 20.426 1.00 30.31 81 GLU D CA 1
ATOM 4344 C C . GLU D 1 81 ? -23.938 6.278 20.130 1.00 30.31 81 GLU D C 1
ATOM 4345 O O . GLU D 1 81 ? -24.044 7.470 19.819 1.00 25.61 81 GLU D O 1
ATOM 4351 N N . ILE D 1 82 ? -24.975 5.446 20.231 1.00 26.61 82 ILE D N 1
ATOM 4352 C CA . ILE D 1 82 ? -26.343 5.875 19.979 1.00 24.84 82 ILE D CA 1
ATOM 4353 C C . ILE D 1 82 ? -27.229 5.593 21.185 1.00 25.74 82 ILE D C 1
ATOM 4354 O O . ILE D 1 82 ? -27.184 4.503 21.764 1.00 28.50 82 ILE D O 1
ATOM 4359 N N . ILE D 1 83 ? -28.019 6.580 21.588 1.00 21.30 83 ILE D N 1
ATOM 4360 C CA . ILE D 1 83 ? -28.921 6.367 22.707 1.00 21.39 83 ILE D CA 1
ATOM 4361 C C . ILE D 1 83 ? -30.333 6.733 22.295 1.00 20.66 83 ILE D C 1
ATOM 4362 O O . ILE D 1 83 ? -30.588 7.877 21.917 1.00 19.99 83 ILE D O 1
ATOM 4367 N N . ILE D 1 84 ? -31.241 5.763 22.340 1.00 20.12 84 ILE D N 1
ATOM 4368 C CA . ILE D 1 84 ? -32.636 6.034 22.022 1.00 19.17 84 ILE D CA 1
ATOM 4369 C C . ILE D 1 84 ? -33.300 6.431 23.335 1.00 20.42 84 ILE D C 1
ATOM 4370 O O . ILE D 1 84 ? -33.227 5.695 24.324 1.00 18.44 84 ILE D O 1
ATOM 4375 N N . VAL D 1 85 ? -33.922 7.604 23.351 1.00 18.73 85 VAL D N 1
ATOM 4376 C CA . VAL D 1 85 ? -34.603 8.076 24.543 1.00 15.75 85 VAL D CA 1
ATOM 4377 C C . VAL D 1 85 ? -36.102 8.195 24.280 1.00 17.45 85 VAL D C 1
ATOM 4378 O O . VAL D 1 85 ? -36.557 9.080 23.553 1.00 18.21 85 VAL D O 1
ATOM 4382 N N . GLY D 1 86 ? -36.867 7.271 24.836 1.00 16.43 86 GLY D N 1
ATOM 4383 C CA . GLY D 1 86 ? -38.304 7.352 24.684 1.00 16.96 86 GLY D CA 1
ATOM 4384 C C . GLY D 1 86 ? -38.748 8.159 25.894 1.00 15.11 86 GLY D C 1
ATOM 4385 O O . GLY D 1 86 ? -37.913 8.542 26.719 1.00 14.62 86 GLY D O 1
ATOM 4386 N N . HIS D 1 87 ? -40.042 8.404 26.030 1.00 15.02 87 HIS D N 1
ATOM 4387 C CA . HIS D 1 87 ? -40.528 9.162 27.176 1.00 15.68 87 HIS D CA 1
ATOM 4388 C C . HIS D 1 87 ? -41.931 8.746 27.546 1.00 17.03 87 HIS D C 1
ATOM 4389 O O . HIS D 1 87 ? -42.685 8.274 26.697 1.00 18.06 87 HIS D O 1
ATOM 4396 N N . THR D 1 88 ? -42.279 8.928 28.819 1.00 17.67 88 THR D N 1
ATOM 4397 C CA . THR D 1 88 ? -43.617 8.599 29.294 1.00 19.35 88 THR D CA 1
ATOM 4398 C C . THR D 1 88 ? -44.650 9.543 28.681 1.00 20.57 88 THR D C 1
ATOM 4399 O O . THR D 1 88 ? -44.323 10.656 28.260 1.00 20.19 88 THR D O 1
ATOM 4403 N N . ASP D 1 89 ? -45.894 9.086 28.622 1.00 19.69 89 ASP D N 1
ATOM 4404 C CA . ASP D 1 89 ? -46.987 9.882 28.082 1.00 21.10 89 ASP D CA 1
ATOM 4405 C C . ASP D 1 89 ? -46.730 10.387 26.656 1.00 19.81 89 ASP D C 1
ATOM 4406 O O . ASP D 1 89 ? -47.011 11.538 26.329 1.00 17.00 89 ASP D O 1
ATOM 4411 N N . CYS D 1 90 ? -46.230 9.493 25.810 1.00 20.07 90 CYS D N 1
ATOM 4412 C CA . CYS D 1 90 ? -45.945 9.810 24.409 1.00 20.88 90 CYS D CA 1
ATOM 4413 C C . CYS D 1 90 ? -47.221 9.748 23.571 1.00 19.99 90 CYS D C 1
ATOM 4414 O O . CYS D 1 90 ? -47.974 8.769 23.635 1.00 19.96 90 CYS D O 1
ATOM 4417 N N . GLY D 1 91 ? -47.457 10.797 22.785 1.00 19.75 91 GLY D N 1
ATOM 4418 C CA . GLY D 1 91 ? -48.639 10.846 21.944 1.00 17.94 91 GLY D CA 1
ATOM 4419 C C . GLY D 1 91 ? -48.850 9.633 21.044 1.00 21.71 91 GLY D C 1
ATOM 4420 O O . GLY D 1 91 ? -49.990 9.204 20.831 1.00 20.09 91 GLY D O 1
ATOM 4421 N N . MET D 1 92 ? -47.767 9.068 20.515 1.00 19.94 92 MET D N 1
ATOM 4422 C CA . MET D 1 92 ? -47.894 7.917 19.623 1.00 24.01 92 MET D CA 1
ATOM 4423 C C . MET D 1 92 ? -48.520 6.688 20.292 1.00 25.94 92 MET D C 1
ATOM 4424 O O . MET D 1 92 ? -49.089 5.827 19.619 1.00 26.46 92 MET D O 1
ATOM 4429 N N . ALA D 1 93 ? -48.415 6.610 21.614 1.00 28.51 93 ALA D N 1
ATOM 4430 C CA . ALA D 1 93 ? -48.979 5.486 22.352 1.00 31.49 93 ALA D CA 1
ATOM 4431 C C . ALA D 1 93 ? -50.454 5.699 22.703 1.00 32.85 93 ALA D C 1
ATOM 4432 O O . ALA D 1 93 ? -51.108 4.794 23.210 1.00 35.51 93 ALA D O 1
ATOM 4434 N N . ARG D 1 94 ? -50.975 6.891 22.429 1.00 32.98 94 ARG D N 1
ATOM 4435 C CA . ARG D 1 94 ? -52.365 7.204 22.754 1.00 32.04 94 ARG D CA 1
ATOM 4436 C C . ARG D 1 94 ? -53.087 7.972 21.649 1.00 31.74 94 ARG D C 1
ATOM 4437 O O . ARG D 1 94 ? -53.854 8.894 21.917 1.00 30.66 94 ARG D O 1
ATOM 4445 N N . LEU D 1 95 ? -52.852 7.578 20.404 1.00 32.34 95 LEU D N 1
ATOM 4446 C CA . LEU D 1 95 ? -53.493 8.241 19.273 1.00 34.59 95 LEU D CA 1
ATOM 4447 C C . LEU D 1 95 ? -55.016 8.137 19.333 1.00 37.45 95 LEU D C 1
ATOM 4448 O O . LEU D 1 95 ? -55.564 7.085 19.650 1.00 37.02 95 LEU D O 1
ATOM 4453 N N . ASP D 1 96 ? -55.686 9.241 19.023 1.00 40.39 96 ASP D N 1
ATOM 4454 C CA . ASP D 1 96 ? -57.143 9.299 19.004 1.00 41.66 96 ASP D CA 1
ATOM 4455 C C . ASP D 1 96 ? -57.556 9.225 17.534 1.00 41.48 96 ASP D C 1
ATOM 4456 O O . ASP D 1 96 ? -57.837 10.248 16.907 1.00 40.72 96 ASP D O 1
ATOM 4461 N N . GLU D 1 97 ? -57.577 8.012 16.994 1.00 42.90 97 GLU D N 1
ATOM 4462 C CA . GLU D 1 97 ? -57.921 7.775 15.594 1.00 43.77 97 GLU D CA 1
ATOM 4463 C C . GLU D 1 97 ? -59.123 8.567 15.098 1.00 43.13 97 GLU D C 1
ATOM 4464 O O . GLU D 1 97 ? -59.047 9.247 14.072 1.00 42.80 97 GLU D O 1
ATOM 4470 N N . ASP D 1 98 ? -60.229 8.481 15.827 1.00 42.29 98 ASP D N 1
ATOM 4471 C CA . ASP D 1 98 ? -61.448 9.186 15.438 1.00 42.48 98 ASP D CA 1
ATOM 4472 C C . ASP D 1 98 ? -61.233 10.686 15.275 1.00 40.04 98 ASP D C 1
ATOM 4473 O O . ASP D 1 98 ? -61.645 11.269 14.271 1.00 40.51 98 ASP D O 1
ATOM 4478 N N . LEU D 1 99 ? -60.593 11.320 16.251 1.00 37.78 99 LEU D N 1
ATOM 4479 C CA . LEU D 1 99 ? -60.341 12.751 16.139 1.00 35.38 99 LEU D CA 1
ATOM 4480 C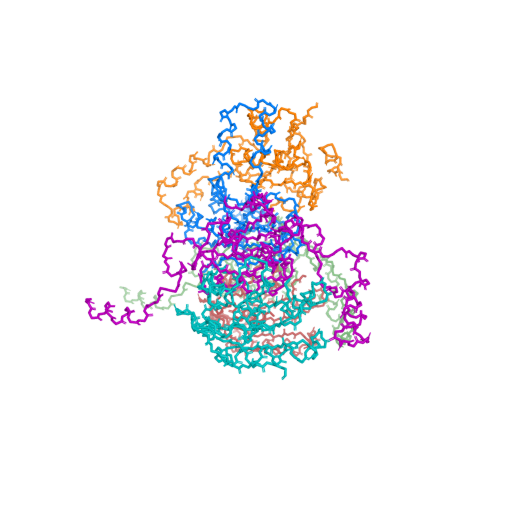 C . LEU D 1 99 ? -59.434 13.028 14.947 1.00 33.74 99 LEU D C 1
ATOM 4481 O O . LEU D 1 99 ? -59.682 13.940 14.159 1.00 36.64 99 LEU D O 1
ATOM 4486 N N . ILE D 1 100 ? -58.383 12.229 14.810 1.00 31.86 100 ILE D N 1
ATOM 4487 C CA . ILE D 1 100 ? -57.431 12.398 13.717 1.00 28.48 100 ILE D CA 1
ATOM 4488 C C . ILE D 1 100 ? -58.109 12.323 12.355 1.00 27.31 100 ILE D C 1
ATOM 4489 O O . ILE D 1 100 ? -57.932 13.211 11.522 1.00 27.35 100 ILE D O 1
ATOM 4494 N N . VAL D 1 101 ? -58.889 11.269 12.128 1.00 28.97 101 VAL D N 1
ATOM 4495 C CA . VAL D 1 101 ? -59.610 11.116 10.863 1.00 28.50 101 VAL D CA 1
ATOM 4496 C C . VAL D 1 101 ? -60.535 12.322 10.663 1.00 28.95 101 VAL D C 1
ATOM 4497 O O . VAL D 1 101 ? -60.688 12.828 9.540 1.00 26.72 101 VAL D O 1
ATOM 4501 N N . SER D 1 102 ? -61.138 12.790 11.755 1.00 31.37 102 SER D N 1
ATOM 4502 C CA . SER D 1 102 ? -62.037 13.944 11.696 1.00 34.54 102 SER D CA 1
ATOM 4503 C C . SER D 1 102 ? -61.291 15.164 11.199 1.00 35.56 102 SER D C 1
ATOM 4504 O O . SER D 1 102 ? -61.726 15.831 10.258 1.00 36.70 102 SER D O 1
ATOM 4507 N N . ARG D 1 103 ? -60.166 15.460 11.846 1.00 35.54 103 ARG D N 1
ATOM 4508 C CA . ARG D 1 103 ? -59.348 16.601 11.468 1.00 34.28 103 ARG D CA 1
ATOM 4509 C C . ARG D 1 103 ? -59.008 16.520 9.986 1.00 33.54 103 ARG D C 1
ATOM 4510 O O . ARG D 1 103 ? -59.110 17.503 9.256 1.00 34.43 103 ARG D O 1
ATOM 4518 N N . MET D 1 104 ? -58.609 15.334 9.548 1.00 32.96 104 MET D N 1
ATOM 4519 C CA . MET D 1 104 ? -58.225 15.127 8.163 1.00 32.82 104 MET D CA 1
ATOM 4520 C C . MET D 1 104 ? -59.329 15.466 7.170 1.00 33.69 104 MET D C 1
ATOM 4521 O O . MET D 1 104 ? -59.119 16.212 6.216 1.00 32.96 104 MET D O 1
ATOM 4526 N N . ARG D 1 105 ? -60.509 14.915 7.401 1.00 35.91 105 ARG D N 1
ATOM 4527 C CA . ARG D 1 105 ? -61.660 15.139 6.516 1.00 38.54 105 ARG D CA 1
ATOM 4528 C C . ARG D 1 105 ? -62.011 16.612 6.483 1.00 39.20 105 ARG D C 1
ATOM 4529 O O . ARG D 1 105 ? -62.146 17.247 5.427 1.00 40.40 105 ARG D O 1
ATOM 4537 N N . GLU D 1 106 ? -62.067 17.177 7.666 1.00 38.75 106 GLU D N 1
ATOM 4538 C CA . GLU D 1 106 ? -62.329 18.599 7.915 1.00 40.89 106 GLU D CA 1
ATOM 4539 C C . GLU D 1 106 ? -61.375 19.521 7.200 1.00 40.79 106 GLU D C 1
ATOM 4540 O O . GLU D 1 106 ? -61.745 20.635 6.871 1.00 40.97 106 GLU D O 1
ATOM 4546 N N . LEU D 1 107 ? -60.153 19.053 6.985 1.00 39.59 107 LEU D N 1
ATOM 4547 C CA . LEU D 1 107 ? -59.184 19.866 6.295 1.00 37.85 107 LEU D CA 1
ATOM 4548 C C . LEU D 1 107 ? -59.193 19.582 4.793 1.00 37.30 107 LEU D C 1
ATOM 4549 O O . LEU D 1 107 ? -58.363 20.107 4.051 1.00 36.23 107 LEU D O 1
ATOM 4554 N N . GLY D 1 108 ? -60.132 18.746 4.346 1.00 36.74 108 GLY D N 1
ATOM 4555 C CA . GLY D 1 108 ? -60.235 18.444 2.927 1.00 36.62 108 GLY D CA 1
ATOM 4556 C C . GLY D 1 108 ? -59.352 17.349 2.350 1.00 37.62 108 GLY D C 1
ATOM 4557 O O . GLY D 1 108 ? -59.285 17.193 1.134 1.00 38.97 108 GLY D O 1
ATOM 4558 N N . VAL D 1 109 ? -58.667 16.587 3.196 1.00 36.44 109 VAL D N 1
ATOM 4559 C CA . VAL D 1 109 ? -57.821 15.508 2.700 1.00 34.30 109 VAL D CA 1
ATOM 4560 C C . VAL D 1 109 ? -58.698 14.425 2.062 1.00 34.02 109 VAL D C 1
ATOM 4561 O O . VAL D 1 109 ? -59.650 13.947 2.680 1.00 32.71 109 VAL D O 1
ATOM 4565 N N . GLU D 1 110 ? -58.377 14.046 0.828 1.00 33.70 110 GLU D N 1
ATOM 4566 C CA . GLU D 1 110 ? -59.126 13.006 0.110 1.00 36.07 110 GLU D CA 1
ATOM 4567 C C . GLU D 1 110 ? -59.174 11.695 0.903 1.00 37.59 110 GLU D C 1
ATOM 4568 O O . GLU D 1 110 ? -58.232 11.356 1.628 1.00 36.23 110 GLU D O 1
ATOM 4574 N N . GLU D 1 111 ? -60.272 10.958 0.747 1.00 37.84 111 GLU D N 1
ATOM 4575 C CA . GLU D 1 111 ? -60.474 9.693 1.451 1.00 38.34 111 GLU D CA 1
ATOM 4576 C C . GLU D 1 111 ? -59.366 8.660 1.286 1.00 37.77 111 GLU D C 1
ATOM 4577 O O . GLU D 1 111 ? -58.997 7.996 2.252 1.00 39.36 111 GLU D O 1
ATOM 4583 N N . GLU D 1 112 ? -58.839 8.507 0.076 1.00 37.61 112 GLU D N 1
ATOM 4584 C CA . GLU D 1 112 ? -57.781 7.524 -0.146 1.00 36.46 112 GLU D CA 1
ATOM 4585 C C . GLU D 1 112 ? -56.543 7.836 0.689 1.00 34.62 112 GLU D C 1
ATOM 4586 O O . GLU D 1 112 ? -55.957 6.944 1.300 1.00 33.44 112 GLU D O 1
ATOM 4592 N N . VAL D 1 113 ? -56.142 9.101 0.711 1.00 33.22 113 VAL D N 1
ATOM 4593 C CA . VAL D 1 113 ? -54.980 9.502 1.491 1.00 32.38 113 VAL D CA 1
ATOM 4594 C C . VAL D 1 113 ? -55.241 9.139 2.946 1.00 33.51 113 VAL D C 1
ATOM 4595 O O . VAL D 1 113 ? -54.374 8.596 3.631 1.00 31.68 113 VAL D O 1
ATOM 4599 N N . ILE D 1 114 ? -56.450 9.436 3.407 1.00 33.58 114 ILE D N 1
ATOM 4600 C CA . ILE D 1 114 ? -56.830 9.144 4.778 1.00 35.65 114 ILE D CA 1
ATOM 4601 C C . ILE D 1 114 ? -56.728 7.647 5.063 1.00 36.56 114 ILE D C 1
ATOM 4602 O O . ILE D 1 114 ? -56.190 7.240 6.091 1.00 36.79 114 ILE D O 1
ATOM 4607 N N . GLU D 1 115 ? -57.242 6.831 4.146 1.00 36.68 115 GLU D N 1
ATOM 4608 C CA . GLU D 1 115 ? -57.221 5.384 4.326 1.00 38.91 115 GLU D CA 1
ATOM 4609 C C . GLU D 1 115 ? -55.801 4.844 4.449 1.00 38.10 115 GLU D C 1
ATOM 4610 O O . GLU D 1 115 ? -55.500 4.059 5.350 1.00 39.17 115 GLU D O 1
ATOM 4616 N N . ASN D 1 116 ? -54.932 5.270 3.544 1.00 36.98 116 ASN D N 1
ATOM 4617 C CA . ASN D 1 116 ? -53.544 4.835 3.561 1.00 37.04 116 ASN D CA 1
ATOM 4618 C C . ASN D 1 116 ? -52.794 5.311 4.813 1.00 37.00 116 ASN D C 1
ATOM 4619 O O . ASN D 1 116 ? -51.947 4.594 5.347 1.00 34.51 116 ASN D O 1
ATOM 4624 N N . PHE D 1 117 ? -53.115 6.512 5.289 1.00 37.78 117 PHE D N 1
ATOM 4625 C CA . PHE D 1 117 ? -52.466 7.067 6.482 1.00 37.97 117 PHE D CA 1
ATOM 4626 C C . PHE D 1 117 ? -52.848 6.302 7.751 1.00 40.72 117 PHE D C 1
ATOM 4627 O O . PHE D 1 117 ? -51.992 5.998 8.593 1.00 37.89 117 PHE D O 1
ATOM 4635 N N . SER D 1 118 ? -54.135 5.994 7.885 1.00 43.21 118 SER D N 1
ATOM 4636 C CA . SER D 1 118 ? -54.629 5.263 9.054 1.00 47.29 118 SER D CA 1
ATOM 4637 C C . SER D 1 118 ? -53.839 3.974 9.287 1.00 49.29 118 SER D C 1
ATOM 4638 O O . SER D 1 118 ? -53.309 3.739 10.379 1.00 49.55 118 SER D O 1
ATOM 4641 N N . ILE D 1 119 ? -53.764 3.145 8.250 1.00 51.03 119 ILE D N 1
ATOM 4642 C CA . ILE D 1 119 ? -53.062 1.871 8.334 1.00 53.53 119 ILE D CA 1
ATOM 4643 C C . ILE D 1 119 ? -51.547 2.004 8.472 1.00 55.10 119 ILE D C 1
ATOM 4644 O O . ILE D 1 119 ? -50.906 1.195 9.146 1.00 56.03 119 ILE D O 1
ATOM 4649 N N . ASP D 1 120 ? -50.975 3.028 7.852 1.00 57.12 120 ASP D N 1
ATOM 4650 C CA . ASP D 1 120 ? -49.534 3.235 7.912 1.00 60.07 120 ASP D CA 1
ATOM 4651 C C . ASP D 1 120 ? -49.011 3.933 9.168 1.00 60.66 120 ASP D C 1
ATOM 4652 O O . ASP D 1 120 ? -47.851 3.747 9.534 1.00 60.16 120 ASP D O 1
ATOM 4657 N N . VAL D 1 121 ? -49.849 4.722 9.836 1.00 61.37 121 VAL D N 1
ATOM 4658 C CA . VAL D 1 121 ? -49.384 5.454 11.014 1.00 61.64 121 VAL D CA 1
ATOM 4659 C C . VAL D 1 121 ? -50.246 5.384 12.272 1.00 62.91 121 VAL D C 1
ATOM 4660 O O . VAL D 1 121 ? -49.720 5.317 13.382 1.00 62.10 121 VAL D O 1
ATOM 4664 N N . LEU D 1 122 ? -51.563 5.407 12.106 1.00 64.21 122 LEU D N 1
ATOM 4665 C CA . LEU D 1 122 ? -52.467 5.390 13.250 1.00 66.68 122 LEU D CA 1
ATOM 4666 C C . LEU D 1 122 ? -52.671 4.045 13.933 1.00 68.40 122 LEU D C 1
ATOM 4667 O O . LEU D 1 122 ? -53.631 3.872 14.683 1.00 69.96 122 LEU D O 1
ATOM 4672 N N . ASN D 1 123 ? -51.771 3.097 13.695 1.00 69.93 123 ASN D N 1
ATOM 4673 C CA . ASN D 1 123 ? -51.903 1.786 14.320 1.00 69.76 123 ASN D CA 1
ATOM 4674 C C . ASN D 1 123 ? -50.665 1.352 15.093 1.00 68.83 123 ASN D C 1
ATOM 4675 O O . ASN D 1 123 ? -50.315 0.171 15.088 1.00 68.37 123 ASN D O 1
ATOM 4680 N N . PRO D 1 124 ? -49.987 2.295 15.773 1.00 67.71 124 PRO D N 1
ATOM 4681 C CA . PRO D 1 124 ? -48.792 1.907 16.527 1.00 65.75 124 PRO D CA 1
ATOM 4682 C C . PRO D 1 124 ? -49.066 0.677 17.387 1.00 63.92 124 PRO D C 1
ATOM 4683 O O . PRO D 1 124 ? -50.192 0.458 17.834 1.00 63.47 124 PRO D O 1
ATOM 4687 N N . VAL D 1 125 ? -48.039 -0.132 17.598 0.00 61.29 125 VAL D N 1
ATOM 4688 C CA . VAL D 1 125 ? -48.180 -1.324 18.415 0.00 58.69 125 VAL D CA 1
ATOM 4689 C C . VAL D 1 125 ? -47.173 -1.237 19.548 1.00 56.25 125 VAL D C 1
ATOM 4690 O O . VAL D 1 125 ? -46.013 -0.892 19.330 1.00 57.43 125 VAL D O 1
ATOM 4694 N N . GLY D 1 126 ? -47.624 -1.531 20.762 1.00 53.50 126 GLY D N 1
ATOM 4695 C CA . GLY D 1 126 ? -46.734 -1.489 21.909 1.00 48.75 126 GLY D CA 1
ATOM 4696 C C . GLY D 1 126 ? -46.666 -0.135 22.585 1.00 44.28 126 GLY D C 1
ATOM 4697 O O . GLY D 1 126 ? -47.023 0.889 21.989 1.00 44.35 126 GLY D O 1
ATOM 4698 N N . ASP D 1 127 ? -46.206 -0.134 23.834 1.00 39.42 127 ASP D N 1
ATOM 4699 C CA . ASP D 1 127 ? -46.084 1.095 24.607 1.00 34.53 127 ASP D CA 1
ATOM 4700 C C . ASP D 1 127 ? -44.679 1.708 24.502 1.00 31.50 127 ASP D C 1
ATOM 4701 O O . ASP D 1 127 ? -43.817 1.177 23.799 1.00 27.91 127 ASP D O 1
ATOM 4706 N N . GLU D 1 128 ? -44.453 2.816 25.204 1.00 26.31 128 GLU D N 1
ATOM 4707 C CA . GLU D 1 128 ? -43.173 3.511 25.142 1.00 25.71 128 GLU D CA 1
ATOM 4708 C C . GLU D 1 128 ? -41.897 2.689 25.377 1.00 26.08 128 GLU D C 1
ATOM 4709 O O . GLU D 1 128 ? -40.908 2.851 24.648 1.00 24.94 128 GLU D O 1
ATOM 4715 N N . GLU D 1 129 ? -41.900 1.812 26.375 1.00 24.84 129 GLU D N 1
ATOM 4716 C CA . GLU D 1 129 ? -40.717 0.996 26.647 1.00 25.17 129 GLU D CA 1
ATOM 4717 C C . GLU D 1 129 ? -40.480 -0.064 25.567 1.00 25.33 129 GLU D C 1
ATOM 4718 O O . GLU D 1 129 ? -39.357 -0.240 25.095 1.00 25.55 129 GLU D O 1
ATOM 4724 N N . GLU D 1 130 ? -41.532 -0.764 25.166 1.00 24.43 130 GLU D N 1
ATOM 4725 C CA . GLU D 1 130 ? -41.393 -1.772 24.124 1.00 28.45 130 GLU D CA 1
ATOM 4726 C C . GLU D 1 130 ? -40.863 -1.126 22.852 1.00 27.38 130 GLU D C 1
ATOM 4727 O O . GLU D 1 130 ? -40.029 -1.703 22.145 1.00 26.48 130 GLU D O 1
ATOM 4733 N N . ASN D 1 131 ? -41.357 0.077 22.558 1.00 25.20 131 ASN D N 1
ATOM 4734 C CA . ASN D 1 131 ? -40.938 0.797 21.360 1.00 23.27 131 ASN D CA 1
ATOM 4735 C C . ASN D 1 131 ? -39.438 1.103 21.381 1.00 20.62 131 ASN D C 1
ATOM 4736 O O . ASN D 1 131 ? -38.766 0.984 20.362 1.00 22.94 131 ASN D O 1
ATOM 4741 N N . VAL D 1 132 ? -38.923 1.502 22.540 1.00 21.44 132 VAL D N 1
ATOM 4742 C CA . VAL D 1 132 ? -37.501 1.801 22.671 1.00 23.05 132 VAL D CA 1
ATOM 4743 C C . VAL D 1 132 ? -36.707 0.539 22.353 1.00 26.28 132 VAL D C 1
ATOM 4744 O O . VAL D 1 132 ? -35.833 0.550 21.485 1.00 26.67 132 VAL D O 1
ATOM 4748 N N . ILE D 1 133 ? -37.014 -0.541 23.068 1.00 27.69 133 ILE D N 1
ATOM 4749 C CA . ILE D 1 133 ? -36.342 -1.824 22.861 1.00 31.03 133 ILE D CA 1
ATOM 4750 C C . ILE D 1 133 ? -36.407 -2.228 21.390 1.00 30.71 133 ILE D C 1
ATOM 4751 O O . ILE D 1 133 ? -35.397 -2.595 20.802 1.00 32.96 133 ILE D O 1
ATOM 4756 N N . GLU D 1 134 ? -37.591 -2.151 20.792 1.00 31.33 134 GLU D N 1
ATOM 4757 C CA . GLU D 1 134 ? -37.739 -2.502 19.384 1.00 34.22 134 GLU D CA 1
ATOM 4758 C C . GLU D 1 134 ? -36.787 -1.666 18.537 1.00 33.25 134 GLU D C 1
ATOM 4759 O O . GLU D 1 134 ? -36.176 -2.172 17.596 1.00 35.04 134 GLU D O 1
ATOM 4765 N N . GLY D 1 135 ? -36.664 -0.386 18.879 1.00 30.08 135 GLY D N 1
ATOM 4766 C CA . GLY D 1 135 ? -35.783 0.487 18.134 1.00 27.61 135 GLY D CA 1
ATOM 4767 C C . GLY D 1 135 ? -34.332 0.048 18.257 1.00 29.47 135 GLY D C 1
ATOM 4768 O O . GLY D 1 135 ? -33.584 0.081 17.284 1.00 26.35 135 GLY D O 1
ATOM 4769 N N . VAL D 1 136 ? -33.928 -0.337 19.464 1.00 29.41 136 VAL D N 1
ATOM 4770 C CA . VAL D 1 136 ? -32.565 -0.799 19.712 1.00 30.63 136 VAL D CA 1
ATOM 4771 C C . VAL D 1 136 ? -32.291 -2.014 18.817 1.00 32.61 136 VAL D C 1
ATOM 4772 O O . VAL D 1 136 ? -31.276 -2.085 18.127 1.00 33.91 136 VAL D O 1
ATOM 4776 N N . LYS D 1 137 ? -33.209 -2.969 18.828 1.00 32.41 137 LYS D N 1
ATOM 4777 C CA . LYS D 1 137 ? -33.055 -4.160 18.004 1.00 33.51 137 LYS D CA 1
ATOM 4778 C C . LYS D 1 137 ? -32.975 -3.814 16.519 1.00 32.44 137 LYS D C 1
ATOM 4779 O O . LYS D 1 137 ? -32.191 -4.411 15.784 1.00 32.05 137 LYS D O 1
ATOM 4785 N N . ARG D 1 138 ? -33.776 -2.854 16.065 1.00 32.26 138 ARG D N 1
ATOM 4786 C CA . ARG D 1 138 ? -33.735 -2.474 14.654 1.00 32.03 138 ARG D CA 1
ATOM 4787 C C . ARG D 1 138 ? -32.387 -1.866 14.272 1.00 31.87 138 ARG D C 1
ATOM 4788 O O . ARG D 1 138 ? -31.876 -2.120 13.184 1.00 31.54 138 ARG D O 1
ATOM 4796 N N . LEU D 1 139 ? -31.813 -1.052 15.153 1.00 29.61 139 LEU D N 1
ATOM 4797 C CA . LEU D 1 139 ? -30.518 -0.453 14.857 1.00 30.94 139 LEU D CA 1
ATOM 4798 C C . LEU D 1 139 ? -29.437 -1.529 14.889 1.00 31.74 139 LEU D C 1
ATOM 4799 O O . LEU D 1 139 ? -28.667 -1.676 13.936 1.00 32.04 139 LEU D O 1
ATOM 4804 N N . LYS D 1 140 ? -29.406 -2.292 15.977 1.00 32.50 140 LYS D N 1
ATOM 4805 C CA . LYS D 1 140 ? -28.423 -3.352 16.158 1.00 34.24 140 LYS D CA 1
ATOM 4806 C C . LYS D 1 140 ? -28.394 -4.352 15.016 1.00 36.19 140 LYS D C 1
ATOM 4807 O O . LYS D 1 140 ? -27.325 -4.809 14.620 1.00 40.54 140 LYS D O 1
ATOM 4813 N N . SER D 1 141 ? -29.562 -4.696 14.485 1.00 37.19 141 SER D N 1
ATOM 4814 C CA . SER D 1 141 ? -29.637 -5.672 13.405 1.00 37.13 141 SER D CA 1
ATOM 4815 C C . SER D 1 141 ? -29.535 -5.071 12.013 1.00 37.21 141 SER D C 1
ATOM 4816 O O . SER D 1 141 ? -29.635 -5.782 11.022 1.00 37.16 141 SER D O 1
ATOM 4819 N N . SER D 1 142 ? -29.339 -3.765 11.924 1.00 37.45 142 SER D N 1
ATOM 4820 C CA . SER D 1 142 ? -29.240 -3.139 10.617 1.00 36.84 142 SER D CA 1
ATOM 4821 C C . SER D 1 142 ? -27.861 -3.293 9.990 1.00 38.37 142 SER D C 1
ATOM 4822 O O . SER D 1 142 ? -26.838 -3.165 10.664 1.00 38.77 142 SER D O 1
ATOM 4825 N N . PRO D 1 143 ? -27.823 -3.591 8.683 1.00 39.68 143 PRO D N 1
ATOM 4826 C CA . PRO D 1 143 ? -26.582 -3.764 7.922 1.00 40.85 143 PRO D CA 1
ATOM 4827 C C . PRO D 1 143 ? -25.736 -2.494 7.957 1.00 41.01 143 PRO D C 1
ATOM 4828 O O . PRO D 1 143 ? -24.504 -2.554 7.947 1.00 41.68 143 PRO D O 1
ATOM 4832 N N . LEU D 1 144 ? -26.413 -1.348 8.013 1.00 39.27 144 LEU D N 1
ATOM 4833 C CA . LEU D 1 144 ? -25.750 -0.048 8.021 1.00 35.97 144 LEU D CA 1
ATOM 4834 C C . LEU D 1 144 ? -25.128 0.365 9.338 1.00 36.16 144 LEU D C 1
ATOM 4835 O O . LEU D 1 144 ? -24.381 1.338 9.385 1.00 36.10 144 LEU D O 1
ATOM 4840 N N . ILE D 1 145 ? -25.436 -0.354 10.408 1.00 34.17 145 ILE D N 1
ATOM 4841 C CA . ILE D 1 145 ? -24.890 -0.003 11.705 1.00 33.84 145 ILE D CA 1
ATOM 4842 C C . ILE D 1 145 ? -23.807 -0.991 12.126 1.00 34.53 145 ILE D C 1
ATOM 4843 O O . ILE D 1 145 ? -24.094 -2.158 12.365 1.00 33.34 145 ILE D O 1
ATOM 4848 N N . PRO D 1 146 ? -22.549 -0.530 12.227 1.00 35.92 146 PRO D N 1
ATOM 4849 C CA . PRO D 1 146 ? -21.440 -1.404 12.629 1.00 36.73 146 PRO D CA 1
ATOM 4850 C C . PRO D 1 146 ? -21.683 -2.027 14.001 1.00 36.92 146 PRO D C 1
ATOM 4851 O O . PRO D 1 146 ? -22.177 -1.363 14.918 1.00 36.91 146 PRO D O 1
ATOM 4855 N N . GLU D 1 147 ? -21.327 -3.298 14.142 1.00 37.41 147 GLU D N 1
ATOM 4856 C CA . GLU D 1 147 ? -21.505 -4.011 15.405 1.00 39.90 147 GLU D CA 1
ATOM 4857 C C . GLU D 1 147 ? -20.776 -3.332 16.568 1.00 37.12 147 GLU D C 1
ATOM 4858 O O . GLU D 1 147 ? -21.143 -3.518 17.726 1.00 37.07 147 GLU D O 1
ATOM 4864 N N . SER D 1 148 ? -19.745 -2.552 16.254 1.00 35.64 148 SER D N 1
ATOM 4865 C CA . SER D 1 148 ? -18.961 -1.862 17.277 1.00 36.34 148 SER D CA 1
ATOM 4866 C C . SER D 1 148 ? -19.663 -0.616 17.824 1.00 32.38 148 SER D C 1
ATOM 4867 O O . SER D 1 148 ? -19.227 -0.033 18.809 1.00 30.61 148 SER D O 1
ATOM 4870 N N . ILE D 1 149 ? -20.742 -0.205 17.168 1.00 31.75 149 ILE D N 1
ATOM 4871 C CA . ILE D 1 149 ? -21.505 0.960 17.607 1.00 27.45 149 ILE D CA 1
ATOM 4872 C C . ILE D 1 149 ? -22.314 0.593 18.844 1.00 27.39 149 ILE D C 1
ATOM 4873 O O . ILE D 1 149 ? -23.067 -0.375 18.828 1.00 28.48 149 ILE D O 1
ATOM 4878 N N . GLY D 1 150 ? -22.156 1.357 19.915 1.00 25.62 150 GLY D N 1
ATOM 4879 C CA . GLY D 1 150 ? -22.932 1.075 21.109 1.00 29.78 150 GLY D CA 1
ATOM 4880 C C . GLY D 1 150 ? -24.332 1.644 20.942 1.00 28.90 150 GLY D C 1
ATOM 4881 O O . GLY D 1 150 ? -24.482 2.810 20.582 1.00 30.01 150 GLY D O 1
ATOM 4882 N N . VAL D 1 151 ? -25.357 0.825 21.173 1.00 28.36 151 VAL D N 1
ATOM 4883 C CA . VAL D 1 151 ? -26.744 1.286 21.044 1.00 26.73 151 VAL D CA 1
ATOM 4884 C C . VAL D 1 151 ? -27.532 1.071 22.333 1.00 25.54 151 VAL D C 1
ATOM 4885 O O . VAL D 1 151 ? -27.872 -0.060 22.674 1.00 27.55 151 VAL D O 1
ATOM 4889 N N . HIS D 1 152 ? -27.838 2.165 23.028 1.00 24.42 152 HIS D N 1
ATOM 4890 C CA . HIS D 1 152 ? -28.562 2.111 24.300 1.00 24.69 152 HIS D CA 1
ATOM 4891 C C . HIS D 1 152 ? -30.029 2.528 24.215 1.00 24.86 152 HIS D C 1
ATOM 4892 O O . HIS D 1 152 ? -30.459 3.172 23.259 1.00 23.01 152 HIS D O 1
ATOM 4899 N N . GLY D 1 153 ? -30.790 2.154 25.236 1.00 24.88 153 GLY D N 1
ATOM 4900 C CA . GLY D 1 153 ? -32.194 2.488 25.272 1.00 23.84 153 GLY D CA 1
ATOM 4901 C C . GLY D 1 153 ? -32.573 2.986 26.645 1.00 24.33 153 GLY D C 1
ATOM 4902 O O . GLY D 1 153 ? -32.322 2.304 27.645 1.00 22.39 153 GLY D O 1
ATOM 4903 N N . LEU D 1 154 ? -33.161 4.181 26.685 1.00 23.93 154 LEU D N 1
ATOM 4904 C CA . LEU D 1 154 ? -33.587 4.814 27.933 1.00 22.06 154 LEU D CA 1
ATOM 4905 C C . LEU D 1 154 ? -35.007 5.332 27.768 1.00 22.25 154 LEU D C 1
ATOM 4906 O O . LEU D 1 154 ? -35.502 5.469 26.647 1.00 20.77 154 LEU D O 1
ATOM 4911 N N . ILE D 1 155 ? -35.657 5.612 28.892 1.00 20.79 155 ILE D N 1
ATOM 4912 C CA . ILE D 1 155 ? -36.978 6.216 28.866 1.00 23.21 155 ILE D CA 1
ATOM 4913 C C . ILE D 1 155 ? -36.969 7.271 29.957 1.00 23.57 155 ILE D C 1
ATOM 4914 O O . ILE D 1 155 ? -36.590 6.999 31.109 1.00 25.48 155 ILE D O 1
ATOM 4919 N N . ILE D 1 156 ? -37.342 8.493 29.588 1.00 20.06 156 ILE D N 1
ATOM 4920 C CA . ILE D 1 156 ? -37.352 9.582 30.548 1.00 16.73 156 ILE D CA 1
ATOM 4921 C C . ILE D 1 156 ? -38.765 9.934 30.990 1.00 20.13 156 ILE D C 1
ATOM 4922 O O . ILE D 1 156 ? -39.714 9.791 30.220 1.00 19.92 156 ILE D O 1
ATOM 4927 N N . ASP D 1 157 ? -38.911 10.368 32.242 1.00 20.96 157 ASP D N 1
ATOM 4928 C CA . ASP D 1 157 ? -40.219 10.784 32.742 1.00 21.09 157 ASP D CA 1
ATOM 4929 C C . ASP D 1 157 ? -40.414 12.184 32.156 1.00 21.56 157 ASP D C 1
ATOM 4930 O O . ASP D 1 157 ? -39.662 13.106 32.460 1.00 20.10 157 ASP D O 1
ATOM 4935 N N . ILE D 1 158 ? -41.431 12.332 31.322 1.00 21.87 158 ILE D N 1
ATOM 4936 C CA . ILE D 1 158 ? -41.674 13.585 30.619 1.00 20.22 158 ILE D CA 1
ATOM 4937 C C . ILE D 1 158 ? -41.906 14.801 31.511 1.00 23.02 158 ILE D C 1
ATOM 4938 O O . ILE D 1 158 ? -41.789 15.935 31.054 1.00 23.55 158 ILE D O 1
ATOM 4943 N N . ASN D 1 159 ? -42.197 14.570 32.788 1.00 25.43 159 ASN D N 1
ATOM 4944 C CA . ASN D 1 159 ? -42.432 15.662 33.720 1.00 29.18 159 ASN D CA 1
ATOM 4945 C C . ASN D 1 159 ? -41.294 15.924 34.704 1.00 31.18 159 ASN D C 1
ATOM 4946 O O . ASN D 1 159 ? -41.082 17.064 35.108 1.00 34.16 159 ASN D O 1
ATOM 4951 N N . THR D 1 160 ? -40.561 14.884 35.096 1.00 30.52 160 THR D N 1
ATOM 4952 C CA . THR D 1 160 ? -39.474 15.063 36.064 1.00 28.56 160 THR D CA 1
ATOM 4953 C C . THR D 1 160 ? -38.070 14.999 35.481 1.00 28.88 160 THR D C 1
ATOM 4954 O O . THR D 1 160 ? -37.134 15.545 36.063 1.00 29.32 160 THR D O 1
ATOM 4958 N N . GLY D 1 161 ? -37.913 14.326 34.345 1.00 27.43 161 GLY D N 1
ATOM 4959 C CA . GLY D 1 161 ? -36.594 14.234 33.739 1.00 27.50 161 GLY D CA 1
ATOM 4960 C C . GLY D 1 161 ? -35.804 13.037 34.235 1.00 27.49 161 GLY D C 1
ATOM 4961 O O . GLY D 1 161 ? -34.643 12.832 33.852 1.00 25.17 161 GLY D O 1
ATOM 4962 N N . ARG D 1 162 ? -36.435 12.242 35.095 1.00 26.51 162 ARG D N 1
ATOM 4963 C CA . ARG D 1 162 ? -35.782 11.056 35.642 1.00 28.53 162 ARG D CA 1
ATOM 4964 C C . ARG D 1 162 ? -35.645 9.988 34.576 1.00 27.47 162 ARG D C 1
ATOM 4965 O O . ARG D 1 162 ? -36.625 9.630 33.912 1.00 25.29 162 ARG D O 1
ATOM 4973 N N . LEU D 1 163 ? -34.421 9.485 34.427 1.00 27.83 163 LEU D N 1
ATOM 4974 C CA . LEU D 1 163 ? -34.103 8.501 33.399 1.00 27.86 163 LEU D CA 1
ATOM 4975 C C . LEU D 1 163 ? -34.240 7.074 33.963 1.00 30.21 163 LEU D C 1
ATOM 4976 O O . LEU D 1 163 ? -33.964 6.810 35.144 1.00 32.58 163 LEU D O 1
ATOM 4981 N N . LYS D 1 164 ? -34.670 6.151 33.111 1.00 28.95 164 LYS D N 1
ATOM 4982 C CA . LYS D 1 164 ? -34.807 4.744 33.476 1.00 28.03 164 LYS D CA 1
ATOM 4983 C C . LYS D 1 164 ? -34.169 3.945 32.345 1.00 28.60 164 LYS D C 1
ATOM 4984 O O . LYS D 1 164 ? -34.658 3.943 31.212 1.00 28.83 164 LYS D O 1
ATOM 4990 N N . PRO D 1 165 ? -33.058 3.262 32.635 1.00 29.43 165 PRO D N 1
ATOM 4991 C CA . PRO D 1 165 ? -32.394 2.479 31.593 1.00 28.93 165 PRO D CA 1
ATOM 4992 C C . PRO D 1 165 ? -33.231 1.294 31.175 1.00 28.11 165 PRO D C 1
ATOM 4993 O O . PRO D 1 165 ? -33.874 0.665 32.004 1.00 29.47 165 PRO D O 1
ATOM 4997 N N . LEU D 1 166 ? -33.252 0.999 29.884 1.00 25.56 166 LEU D N 1
ATOM 4998 C CA . LEU D 1 166 ? -34.019 -0.139 29.410 1.00 25.48 166 LEU D CA 1
ATOM 4999 C C . LEU D 1 166 ? -33.049 -1.154 28.838 1.00 26.10 166 LEU D C 1
ATOM 5000 O O . LEU D 1 166 ? -33.299 -2.355 28.854 1.00 24.85 166 LEU D O 1
ATOM 5005 N N . TYR D 1 167 ? -31.930 -0.656 28.331 1.00 25.53 167 TYR D N 1
ATOM 5006 C CA . TYR D 1 167 ? -30.921 -1.516 27.757 1.00 26.77 167 TYR D CA 1
ATOM 5007 C C . TYR D 1 167 ? -29.603 -0.794 27.592 1.00 27.68 167 TYR D C 1
ATOM 5008 O O . TYR D 1 167 ? -29.514 0.222 26.895 1.00 24.00 167 TYR D O 1
ATOM 5017 N N . LEU D 1 168 ? -28.582 -1.323 28.253 1.00 27.77 168 LEU D N 1
ATOM 5018 C CA . LEU D 1 168 ? -27.245 -0.763 28.182 1.00 31.59 168 LEU D CA 1
ATOM 5019 C C . LEU D 1 168 ? -26.407 -1.708 27.330 1.00 35.01 168 LEU D C 1
ATOM 5020 O O . LEU D 1 168 ? -26.457 -2.930 27.501 1.00 32.34 168 LEU D O 1
ATOM 5025 N N . ASP D 1 169 ? -25.637 -1.135 26.412 1.00 36.58 169 ASP D N 1
ATOM 5026 C CA . ASP D 1 169 ? -24.829 -1.923 25.499 1.00 38.21 169 ASP D CA 1
ATOM 5027 C C . ASP D 1 169 ? -23.337 -2.086 25.824 1.00 40.96 169 ASP D C 1
ATOM 5028 O O . ASP D 1 169 ? -22.707 -1.222 26.428 1.00 40.70 169 ASP D O 1
ATOM 5033 N N . GLU D 1 170 ? -22.809 -3.226 25.383 1.00 45.15 170 GLU D N 1
ATOM 5034 C CA . GLU D 1 170 ? -21.420 -3.672 25.536 1.00 46.52 170 GLU D CA 1
ATOM 5035 C C . GLU D 1 170 ? -20.306 -2.627 25.428 0.00 47.42 170 GLU D C 1
ATOM 5036 O O . GLU D 1 170 ? -19.704 -2.305 26.475 0.00 47.75 170 GLU D O 1
ATOM 5043 N N . ILE E 1 2 ? -18.249 21.397 86.950 1.00 34.66 2 ILE E N 1
ATOM 5044 C CA . ILE E 1 2 ? -17.906 21.529 88.392 1.00 34.55 2 ILE E CA 1
ATOM 5045 C C . ILE E 1 2 ? -16.542 20.894 88.680 1.00 32.71 2 ILE E C 1
ATOM 5046 O O . ILE E 1 2 ? -15.960 20.246 87.799 1.00 27.86 2 ILE E O 1
ATOM 5051 N N . ILE E 1 3 ? -16.044 21.073 89.908 1.00 29.59 3 ILE E N 1
ATOM 5052 C CA . ILE E 1 3 ? -14.721 20.559 90.277 1.00 28.75 3 ILE E CA 1
ATOM 5053 C C . ILE E 1 3 ? -14.435 19.124 89.922 1.00 27.05 3 ILE E C 1
ATOM 5054 O O . ILE E 1 3 ? -13.319 18.820 89.525 1.00 24.79 3 ILE E O 1
ATOM 5059 N N . LYS E 1 4 ? -15.427 18.247 90.084 1.00 27.57 4 LYS E N 1
ATOM 5060 C CA . LYS E 1 4 ? -15.252 16.825 89.772 1.00 29.46 4 LYS E CA 1
ATOM 5061 C C . LYS E 1 4 ? -14.775 16.647 88.325 1.00 30.06 4 LYS E C 1
ATOM 5062 O O . LYS E 1 4 ? -13.872 15.853 88.045 1.00 29.15 4 LYS E O 1
ATOM 5068 N N . ASP E 1 5 ? -15.385 17.387 87.406 1.00 29.53 5 ASP E N 1
ATOM 5069 C CA . ASP E 1 5 ? -14.998 17.293 86.010 1.00 31.31 5 ASP E CA 1
ATOM 5070 C C . ASP E 1 5 ? -13.616 17.905 85.822 1.00 32.34 5 ASP E C 1
ATOM 5071 O O . ASP E 1 5 ? -12.754 17.318 85.156 1.00 32.97 5 ASP E O 1
ATOM 5076 N N . ILE E 1 6 ? -13.394 19.073 86.423 1.00 29.50 6 ILE E N 1
ATOM 5077 C CA . ILE E 1 6 ? -12.102 19.733 86.313 1.00 28.07 6 ILE E CA 1
ATOM 5078 C C . ILE E 1 6 ? -11.004 18.796 86.804 1.00 26.76 6 ILE E C 1
ATOM 5079 O O . ILE E 1 6 ? -10.015 18.588 86.117 1.00 27.51 6 ILE E O 1
ATOM 5084 N N . LEU E 1 7 ? -11.184 18.214 87.984 1.00 25.82 7 LEU E N 1
ATOM 5085 C CA . LEU E 1 7 ? -10.178 17.309 88.522 1.00 27.96 7 LEU E CA 1
ATOM 5086 C C . LEU E 1 7 ? -9.897 16.079 87.645 1.00 30.72 7 LEU E C 1
ATOM 5087 O O . LEU E 1 7 ? -8.747 15.683 87.485 1.00 30.87 7 LEU E O 1
ATOM 5092 N N . ARG E 1 8 ? -10.938 15.470 87.088 1.00 33.06 8 ARG E N 1
ATOM 5093 C CA . ARG E 1 8 ? -10.757 14.293 86.234 1.00 35.93 8 ARG E CA 1
ATOM 5094 C C . ARG E 1 8 ? -9.916 14.640 85.014 1.00 36.15 8 ARG E C 1
ATOM 5095 O O . ARG E 1 8 ? -8.941 13.969 84.705 1.00 36.01 8 ARG E O 1
ATOM 5103 N N . GLU E 1 9 ? -10.302 15.701 84.320 1.00 37.45 9 GLU E N 1
ATOM 5104 C CA . GLU E 1 9 ? -9.572 16.123 83.141 1.00 38.36 9 GLU E CA 1
ATOM 5105 C C . GLU E 1 9 ? -8.150 16.567 83.472 1.00 37.26 9 GLU E C 1
ATOM 5106 O O . GLU E 1 9 ? -7.238 16.364 82.676 1.00 38.65 9 GLU E O 1
ATOM 5112 N N . ASN E 1 10 ? -7.945 17.153 84.649 1.00 33.35 10 ASN E N 1
ATOM 5113 C CA . ASN E 1 10 ? -6.604 17.597 85.002 1.00 31.07 10 ASN E CA 1
ATOM 5114 C C . ASN E 1 10 ? -5.640 16.428 85.172 1.00 30.28 10 ASN E C 1
ATOM 5115 O O . ASN E 1 10 ? -4.467 16.540 84.845 1.00 26.49 10 ASN E O 1
ATOM 5120 N N . GLN E 1 11 ? -6.129 15.311 85.694 1.00 32.06 11 GLN E N 1
ATOM 5121 C CA . GLN E 1 11 ? -5.257 14.159 85.886 1.00 35.15 11 GLN E CA 1
ATOM 5122 C C . GLN E 1 11 ? -4.596 13.701 84.588 1.00 35.17 11 GLN E C 1
ATOM 5123 O O . GLN E 1 11 ? -3.558 13.046 84.623 1.00 35.05 11 GLN E O 1
ATOM 5129 N N . ASP E 1 12 ? -5.193 14.054 83.452 1.00 33.75 12 ASP E N 1
ATOM 5130 C CA . ASP E 1 12 ? -4.631 13.689 82.161 1.00 36.05 12 ASP E CA 1
ATOM 5131 C C . ASP E 1 12 ? -3.932 14.868 81.475 1.00 35.17 12 ASP E C 1
ATOM 5132 O O . ASP E 1 12 ? -3.344 14.720 80.400 1.00 35.16 12 ASP E O 1
ATOM 5137 N N . PHE E 1 13 ? -3.982 16.034 82.111 1.00 31.06 13 PHE E N 1
ATOM 5138 C CA . PHE E 1 13 ? -3.324 17.218 81.569 1.00 28.91 13 PHE E CA 1
ATOM 5139 C C . PHE E 1 13 ? -1.831 17.105 81.874 1.00 26.57 13 PHE E C 1
ATOM 5140 O O . PHE E 1 13 ? -1.442 16.628 82.932 1.00 25.60 13 PHE E O 1
ATOM 5148 N N . ARG E 1 14 ? -0.998 17.549 80.946 1.00 27.23 14 ARG E N 1
ATOM 5149 C CA . ARG E 1 14 ? 0.450 17.515 81.143 1.00 28.89 14 ARG E CA 1
ATOM 5150 C C . ARG E 1 14 ? 1.091 18.762 80.557 1.00 28.22 14 ARG E C 1
ATOM 5151 O O . ARG E 1 14 ? 0.920 19.066 79.376 1.00 29.41 14 ARG E O 1
ATOM 5159 N N . PHE E 1 15 ? 1.826 19.486 81.385 1.00 25.11 15 PHE E N 1
ATOM 5160 C CA . PHE E 1 15 ? 2.520 20.673 80.925 1.00 25.66 15 PHE E CA 1
ATOM 5161 C C . PHE E 1 15 ? 3.909 20.180 80.555 1.00 24.05 15 PHE E C 1
ATOM 5162 O O . PHE E 1 15 ? 4.830 20.242 81.364 1.00 26.18 15 PHE E O 1
ATOM 5170 N N . ARG E 1 16 ? 4.055 19.665 79.340 1.00 22.30 16 ARG E N 1
ATOM 5171 C CA . ARG E 1 16 ? 5.349 19.176 78.891 1.00 18.28 16 ARG E CA 1
ATOM 5172 C C . ARG E 1 16 ? 6.241 20.351 78.500 1.00 20.00 16 ARG E C 1
ATOM 5173 O O . ARG E 1 16 ? 7.390 20.429 78.933 1.00 18.45 16 ARG E O 1
ATOM 5181 N N . ASP E 1 17 ? 5.717 21.266 77.686 1.00 19.57 17 ASP E N 1
ATOM 5182 C CA . ASP E 1 17 ? 6.483 22.444 77.271 1.00 19.72 17 ASP E CA 1
ATOM 5183 C C . ASP E 1 17 ? 5.589 23.536 76.684 1.00 17.66 17 ASP E C 1
ATOM 5184 O O . ASP E 1 17 ? 4.363 23.447 76.775 1.00 19.17 17 ASP E O 1
ATOM 5189 N N . LEU E 1 18 ? 6.186 24.566 76.089 1.00 17.27 18 LEU E N 1
ATOM 5190 C CA . LEU E 1 18 ? 5.392 25.676 75.547 1.00 18.27 18 LEU E CA 1
ATOM 5191 C C . LEU E 1 18 ? 4.316 25.284 74.544 1.00 18.50 18 LEU E C 1
ATOM 5192 O O . LEU E 1 18 ? 3.374 26.046 74.313 1.00 20.61 18 LEU E O 1
ATOM 5197 N N . SER E 1 19 ? 4.438 24.103 73.954 1.00 18.48 19 SER E N 1
ATOM 5198 C CA . SER E 1 19 ? 3.426 23.657 73.005 1.00 21.67 19 SER E CA 1
ATOM 5199 C C . SER E 1 19 ? 2.089 23.403 73.680 1.00 23.49 19 SER E C 1
ATOM 5200 O O . SER E 1 19 ? 1.048 23.322 73.013 1.00 21.53 19 SER E O 1
ATOM 5203 N N . ASP E 1 20 ? 2.113 23.277 75.004 1.00 23.08 20 ASP E N 1
ATOM 5204 C CA . ASP E 1 20 ? 0.886 23.022 75.745 1.00 24.00 20 ASP E CA 1
ATOM 5205 C C . ASP E 1 20 ? 0.178 24.303 76.176 1.00 22.37 20 ASP E C 1
ATOM 5206 O O . ASP E 1 20 ? -0.931 24.256 76.700 1.00 24.63 20 ASP E O 1
ATOM 5211 N N . LEU E 1 21 ? 0.809 25.444 75.937 1.00 23.38 21 LEU E N 1
ATOM 5212 C CA . LEU E 1 21 ? 0.212 26.728 76.308 1.00 25.18 21 LEU E CA 1
ATOM 5213 C C . LEU E 1 21 ? -0.337 27.442 75.070 1.00 24.60 21 LEU E C 1
ATOM 5214 O O . LEU E 1 21 ? 0.203 27.316 73.976 1.00 23.55 21 LEU E O 1
ATOM 5219 N N . LYS E 1 22 ? -1.401 28.212 75.246 1.00 24.62 22 LYS E N 1
ATOM 5220 C CA . LYS E 1 22 ? -2.016 28.898 74.117 1.00 23.82 22 LYS E CA 1
ATOM 5221 C C . LYS E 1 22 ? -1.292 30.139 73.581 1.00 23.48 22 LYS E C 1
ATOM 5222 O O . LYS E 1 22 ? -1.267 30.369 72.374 1.00 24.59 22 LYS E O 1
ATOM 5228 N N . HIS E 1 23 ? -0.672 30.924 74.449 1.00 21.71 23 HIS E N 1
ATOM 5229 C CA . HIS E 1 23 ? -0.052 32.151 73.964 1.00 23.12 23 HIS E CA 1
ATOM 5230 C C . HIS E 1 23 ? 1.459 32.185 73.906 1.00 23.79 23 HIS E C 1
ATOM 5231 O O . HIS E 1 23 ? 2.044 33.245 73.748 1.00 26.47 23 HIS E O 1
ATOM 5238 N N . SER E 1 24 ? 2.099 31.038 74.035 1.00 22.35 24 SER E N 1
ATOM 5239 C CA . SER E 1 24 ? 3.546 31.010 73.990 1.00 24.24 24 SER E CA 1
ATOM 5240 C C . SER E 1 24 ? 4.044 30.658 72.589 1.00 21.03 24 SER E C 1
ATOM 5241 O O . SER E 1 24 ? 3.333 30.017 71.810 1.00 21.68 24 SER E O 1
ATOM 5244 N N . PRO E 1 25 ? 5.265 31.092 72.248 1.00 21.06 25 PRO E N 1
ATOM 5245 C CA . PRO E 1 25 ? 5.869 30.808 70.936 1.00 19.04 25 PRO E CA 1
ATOM 5246 C C . PRO E 1 25 ? 6.030 29.288 70.817 1.00 16.67 25 PRO E C 1
ATOM 5247 O O . PRO E 1 25 ? 6.386 28.628 71.795 1.00 17.79 25 PRO E O 1
ATOM 5251 N N . LYS E 1 26 ? 5.791 28.748 69.627 1.00 17.17 26 LYS E N 1
ATOM 5252 C CA . LYS E 1 26 ? 5.902 27.305 69.363 1.00 17.59 26 LYS E CA 1
ATOM 5253 C C . LYS E 1 26 ? 7.033 27.210 68.348 1.00 16.94 26 LYS E C 1
ATOM 5254 O O . LYS E 1 26 ? 6.806 27.218 67.135 1.00 13.04 26 LYS E O 1
ATOM 5260 N N . LEU E 1 27 ? 8.245 27.087 68.873 1.00 13.92 27 LEU E N 1
ATOM 5261 C CA . LEU E 1 27 ? 9.461 27.121 68.083 1.00 14.33 27 LEU E CA 1
ATOM 5262 C C . LEU E 1 27 ? 10.205 25.818 67.852 1.00 15.11 27 LEU E C 1
ATOM 5263 O O . LEU E 1 27 ? 10.237 24.930 68.713 1.00 13.25 27 LEU E O 1
ATOM 5268 N N . CYS E 1 28 ? 10.819 25.730 66.679 1.00 12.42 28 CYS E N 1
ATOM 5269 C CA . CYS E 1 28 ? 11.677 24.606 66.336 1.00 13.12 28 CYS E CA 1
ATOM 5270 C C . CYS E 1 28 ? 12.952 25.225 65.751 1.00 15.09 28 CYS E C 1
ATOM 5271 O O . CYS E 1 28 ? 12.889 26.080 64.857 1.00 15.11 28 CYS E O 1
ATOM 5274 N N . ILE E 1 29 ? 14.101 24.803 66.274 1.00 11.49 29 ILE E N 1
ATOM 5275 C CA . ILE E 1 29 ? 15.384 25.281 65.812 1.00 10.49 29 ILE E CA 1
ATOM 5276 C C . ILE E 1 29 ? 16.066 24.138 65.068 1.00 13.22 29 ILE E C 1
ATOM 5277 O O . ILE E 1 29 ? 16.013 22.975 65.499 1.00 11.53 29 ILE E O 1
ATOM 5282 N N . ILE E 1 30 ? 16.669 24.462 63.931 1.00 11.44 30 ILE E N 1
ATOM 5283 C CA . ILE E 1 30 ? 17.387 23.472 63.134 1.00 10.70 30 ILE E CA 1
ATOM 5284 C C . ILE E 1 30 ? 18.805 24.024 63.082 1.00 12.01 30 ILE E C 1
ATOM 5285 O O . ILE E 1 30 ? 19.027 25.129 62.613 1.00 11.54 30 ILE E O 1
ATOM 5290 N N . THR E 1 31 ? 19.768 23.272 63.589 1.00 12.51 31 THR E N 1
ATOM 5291 C CA . THR E 1 31 ? 21.122 23.787 63.612 1.00 12.29 31 THR E CA 1
ATOM 5292 C C . THR E 1 31 ? 22.130 22.656 63.449 1.00 14.12 31 THR E C 1
ATOM 5293 O O . THR E 1 31 ? 21.758 21.535 63.126 1.00 13.25 31 THR E O 1
ATOM 5297 N N . CYS E 1 32 ? 23.399 22.950 63.677 1.00 13.20 32 CYS E N 1
ATOM 5298 C CA . CYS E 1 32 ? 24.450 21.947 63.511 1.00 13.73 32 CYS E CA 1
ATOM 5299 C C . CYS E 1 32 ? 24.779 21.133 64.777 1.00 13.16 32 CYS E C 1
ATOM 5300 O O . CYS E 1 32 ? 24.502 21.572 65.894 1.00 14.49 32 CYS E O 1
ATOM 5303 N N . MET E 1 33 ? 25.387 19.961 64.590 1.00 12.76 33 MET E N 1
ATOM 5304 C CA . MET E 1 33 ? 25.803 19.085 65.708 1.00 15.62 33 MET E CA 1
ATOM 5305 C C . MET E 1 33 ? 27.133 19.531 66.364 1.00 14.05 33 MET E C 1
ATOM 5306 O O . MET E 1 33 ? 27.587 18.928 67.334 1.00 16.01 33 MET E O 1
ATOM 5311 N N . ASP E 1 34 ? 27.745 20.579 65.820 1.00 16.16 34 ASP E N 1
ATOM 5312 C CA . ASP E 1 34 ? 29.015 21.136 66.309 1.00 18.11 34 ASP E CA 1
ATOM 5313 C C . ASP E 1 34 ? 29.007 21.314 67.831 1.00 17.19 34 ASP E C 1
ATOM 5314 O O . ASP E 1 34 ? 28.100 21.933 68.386 1.00 15.88 34 ASP E O 1
ATOM 5319 N N . SER E 1 35 ? 30.033 20.803 68.503 1.00 18.74 35 SER E N 1
ATOM 5320 C CA . SER E 1 35 ? 30.103 20.900 69.965 1.00 17.40 35 SER E CA 1
ATOM 5321 C C . SER E 1 35 ? 30.218 22.329 70.494 1.00 17.81 35 SER E C 1
ATOM 5322 O O . SER E 1 35 ? 29.921 22.587 71.657 1.00 16.13 35 SER E O 1
ATOM 5325 N N . ARG E 1 36 ? 30.645 23.263 69.652 1.00 19.18 36 ARG E N 1
ATOM 5326 C CA . ARG E 1 36 ? 30.778 24.642 70.104 1.00 18.10 36 ARG E CA 1
ATOM 5327 C C . ARG E 1 36 ? 29.435 25.380 70.202 1.00 17.37 36 ARG E C 1
ATOM 5328 O O . ARG E 1 36 ? 29.375 26.521 70.674 1.00 16.06 36 ARG E O 1
ATOM 5336 N N . LEU E 1 37 ? 28.358 24.731 69.758 1.00 17.60 37 LEU E N 1
ATOM 5337 C CA . LEU E 1 37 ? 27.011 25.325 69.833 1.00 14.58 37 LEU E CA 1
ATOM 5338 C C . LEU E 1 37 ? 26.350 24.963 71.164 1.00 12.67 37 LEU E C 1
ATOM 5339 O O . LEU E 1 37 ? 25.412 25.620 71.604 1.00 15.42 37 LEU E O 1
ATOM 5344 N N . ILE E 1 38 ? 26.815 23.894 71.787 1.00 13.49 38 ILE E N 1
ATOM 5345 C CA . ILE E 1 38 ? 26.259 23.501 73.075 1.00 15.55 38 ILE E CA 1
ATOM 5346 C C . ILE E 1 38 ? 26.403 24.662 74.059 1.00 15.90 38 ILE E C 1
ATOM 5347 O O . ILE E 1 38 ? 27.473 25.280 74.139 1.00 17.11 38 ILE E O 1
ATOM 5352 N N . ASP E 1 39 ? 25.316 24.969 74.767 1.00 14.00 39 ASP E N 1
ATOM 5353 C CA . ASP E 1 39 ? 25.287 26.043 75.776 1.00 14.57 39 ASP E CA 1
ATOM 5354 C C . ASP E 1 39 ? 25.298 27.424 75.101 1.00 13.30 39 ASP E C 1
ATOM 5355 O O . ASP E 1 39 ? 24.408 28.241 75.320 1.00 10.98 39 ASP E O 1
ATOM 5360 N N . LEU E 1 40 ? 26.304 27.687 74.274 1.00 12.17 40 LEU E N 1
ATOM 5361 C CA . LEU E 1 40 ? 26.375 28.978 73.592 1.00 13.67 40 LEU E CA 1
ATOM 5362 C C . LEU E 1 40 ? 25.098 29.344 72.810 1.00 15.16 40 LEU E C 1
ATOM 5363 O O . LEU E 1 40 ? 24.550 30.447 72.971 1.00 16.04 40 LEU E O 1
ATOM 5368 N N . LEU E 1 41 ? 24.620 28.433 71.964 1.00 14.75 41 LEU E N 1
ATOM 5369 C CA . LEU E 1 41 ? 23.426 28.729 71.167 1.00 13.47 41 LEU E CA 1
ATOM 5370 C C . LEU E 1 41 ? 22.186 29.039 72.014 1.00 14.58 41 LEU E C 1
ATOM 5371 O O . LEU E 1 41 ? 21.449 29.998 71.726 1.00 13.71 41 LEU E O 1
ATOM 5376 N N . GLU E 1 42 ? 21.955 28.241 73.057 1.00 14.06 42 GLU E N 1
ATOM 5377 C CA . GLU E 1 42 ? 20.830 28.461 73.968 1.00 14.33 42 GLU E CA 1
ATOM 5378 C C . GLU E 1 42 ? 20.887 29.879 74.545 1.00 15.35 42 GLU E C 1
ATOM 5379 O O . GLU E 1 42 ? 19.895 30.626 74.514 1.00 15.77 42 GLU E O 1
ATOM 5385 N N . ARG E 1 43 ? 22.046 30.240 75.087 1.00 14.75 43 ARG E N 1
ATOM 5386 C CA . ARG E 1 43 ? 22.223 31.572 75.668 1.00 15.71 43 ARG E CA 1
ATOM 5387 C C . ARG E 1 43 ? 22.111 32.679 74.611 1.00 16.10 43 ARG E C 1
ATOM 5388 O O . ARG E 1 43 ? 21.546 33.735 74.882 1.00 18.19 43 ARG E O 1
ATOM 5396 N N . ALA E 1 44 ? 22.640 32.443 73.409 1.00 15.30 44 ALA E N 1
ATOM 5397 C CA . ALA E 1 44 ? 22.576 33.452 72.352 1.00 15.16 44 ALA E CA 1
ATOM 5398 C C . ALA E 1 44 ? 21.140 33.691 71.882 1.00 18.77 44 ALA E C 1
ATOM 5399 O O . ALA E 1 44 ? 20.780 34.805 71.491 1.00 18.15 44 ALA E O 1
ATOM 5401 N N . LEU E 1 45 ? 20.318 32.645 71.933 1.00 20.13 45 LEU E N 1
ATOM 5402 C CA . LEU E 1 45 ? 18.931 32.752 71.505 1.00 20.43 45 LEU E CA 1
ATOM 5403 C C . LEU E 1 45 ? 18.005 33.089 72.669 1.00 22.17 45 LEU E C 1
ATOM 5404 O O . LEU E 1 45 ? 16.835 33.420 72.458 1.00 21.04 45 LEU E O 1
ATOM 5409 N N . GLY E 1 46 ? 18.531 33.001 73.887 1.00 21.38 46 GLY E N 1
ATOM 5410 C CA . GLY E 1 46 ? 17.729 33.273 75.063 1.00 24.89 46 GLY E CA 1
ATOM 5411 C C . GLY E 1 46 ? 16.775 32.117 75.285 1.00 26.76 46 GLY E C 1
ATOM 5412 O O . GLY E 1 46 ? 15.674 32.284 75.798 1.00 28.04 46 GLY E O 1
ATOM 5413 N N . ILE E 1 47 ? 17.212 30.925 74.900 1.00 26.75 47 ILE E N 1
ATOM 5414 C CA . ILE E 1 47 ? 16.393 29.734 75.021 1.00 27.35 47 ILE E CA 1
ATOM 5415 C C . ILE E 1 47 ? 16.812 28.820 76.165 1.00 27.13 47 ILE E C 1
ATOM 5416 O O . ILE E 1 47 ? 18.001 28.661 76.454 1.00 29.05 47 ILE E O 1
ATOM 5421 N N . GLY E 1 48 ? 15.816 28.246 76.832 1.00 22.13 48 GLY E N 1
ATOM 5422 C CA . GLY E 1 48 ? 16.080 27.345 77.934 1.00 19.42 48 GLY E CA 1
ATOM 5423 C C . GLY E 1 48 ? 15.227 26.093 77.798 1.00 19.19 48 GLY E C 1
ATOM 5424 O O . GLY E 1 48 ? 14.593 25.861 76.764 1.00 16.36 48 GLY E O 1
ATOM 5425 N N . ARG E 1 49 ? 15.204 25.285 78.844 1.00 17.27 49 ARG E N 1
ATOM 5426 C CA . ARG E 1 49 ? 14.433 24.052 78.831 1.00 18.07 49 ARG E CA 1
ATOM 5427 C C . ARG E 1 49 ? 12.960 24.275 78.477 1.00 18.04 49 ARG E C 1
ATOM 5428 O O . ARG E 1 49 ? 12.282 25.118 79.067 1.00 13.90 49 ARG E O 1
ATOM 5436 N N . GLY E 1 50 ? 12.468 23.516 77.505 1.00 18.40 50 GLY E N 1
ATOM 5437 C CA . GLY E 1 50 ? 11.075 23.634 77.118 1.00 16.32 50 GLY E CA 1
ATOM 5438 C C . GLY E 1 50 ? 10.741 24.719 76.113 1.00 17.57 50 GLY E C 1
ATOM 5439 O O . GLY E 1 50 ? 9.605 24.755 75.620 1.00 17.12 50 GLY E O 1
ATOM 5440 N N . ASP E 1 51 ? 11.710 25.577 75.784 1.00 14.87 51 ASP E N 1
ATOM 5441 C CA . ASP E 1 51 ? 11.469 26.700 74.864 1.00 15.46 51 ASP E CA 1
ATOM 5442 C C . ASP E 1 51 ? 11.409 26.430 73.360 1.00 12.29 51 ASP E C 1
ATOM 5443 O O . ASP E 1 51 ? 10.910 27.257 72.599 1.00 14.24 51 ASP E O 1
ATOM 5448 N N . ALA E 1 52 ? 11.929 25.302 72.919 1.00 12.38 52 ALA E N 1
ATOM 5449 C CA . ALA E 1 52 ? 11.888 25.010 71.498 1.00 14.82 52 ALA E CA 1
ATOM 5450 C C . ALA E 1 52 ? 12.312 23.597 71.234 1.00 13.50 52 ALA E C 1
ATOM 5451 O O . ALA E 1 52 ? 13.106 23.035 71.990 1.00 16.09 52 ALA E O 1
ATOM 5453 N N . LYS E 1 53 ? 11.757 23.018 70.179 1.00 11.31 53 LYS E N 1
ATOM 5454 C CA . LYS E 1 53 ? 12.143 21.684 69.756 1.00 14.30 53 LYS E CA 1
ATOM 5455 C C . LYS E 1 53 ? 13.465 21.916 69.018 1.00 13.63 53 LYS E C 1
ATOM 5456 O O . LYS E 1 53 ? 13.656 22.982 68.416 1.00 14.16 53 LYS E O 1
ATOM 5462 N N . VAL E 1 54 ? 14.381 20.949 69.061 1.00 12.23 54 VAL E N 1
ATOM 5463 C CA . VAL E 1 54 ? 15.678 21.153 68.408 1.00 12.41 54 VAL E CA 1
ATOM 5464 C C . VAL E 1 54 ? 16.135 20.004 67.523 1.00 12.58 54 VAL E C 1
ATOM 5465 O O . VAL E 1 54 ? 16.224 18.857 67.960 1.00 9.93 54 VAL E O 1
ATOM 5469 N N . ILE E 1 55 ? 16.444 20.323 66.272 1.00 10.14 55 ILE E N 1
ATOM 5470 C CA . ILE E 1 55 ? 16.894 19.317 65.319 1.00 9.02 55 ILE E CA 1
ATOM 5471 C C . ILE E 1 55 ? 18.334 19.659 64.993 1.00 12.61 55 ILE E C 1
ATOM 5472 O O . ILE E 1 55 ? 18.636 20.817 64.694 1.00 12.02 55 ILE E O 1
ATOM 5477 N N . LYS E 1 56 ? 19.222 18.666 65.089 1.00 11.81 56 LYS E N 1
ATOM 5478 C CA . LYS E 1 56 ? 20.643 18.865 64.798 1.00 12.94 56 LYS E CA 1
ATOM 5479 C C . LYS E 1 56 ? 21.220 17.760 63.931 1.00 13.59 56 LYS E C 1
ATOM 5480 O O . LYS E 1 56 ? 20.979 16.584 64.188 1.00 13.80 56 LYS E O 1
ATOM 5486 N N . ASN E 1 57 ? 21.986 18.134 62.911 1.00 12.33 57 ASN E N 1
ATOM 5487 C CA . ASN E 1 57 ? 22.644 17.135 62.091 1.00 14.70 57 ASN E CA 1
ATOM 5488 C C . ASN E 1 57 ? 23.963 17.748 61.605 1.00 14.59 57 ASN E C 1
ATOM 5489 O O . ASN E 1 57 ? 24.296 18.867 61.983 1.00 13.00 57 ASN E O 1
ATOM 5494 N N . ALA E 1 58 ? 24.726 17.027 60.790 1.00 15.81 58 ALA E N 1
ATOM 5495 C CA . ALA E 1 58 ? 26.005 17.551 60.302 1.00 17.55 58 ALA E CA 1
ATOM 5496 C C . ALA E 1 58 ? 25.812 18.719 59.326 1.00 19.90 58 ALA E C 1
ATOM 5497 O O . ALA E 1 58 ? 25.271 18.534 58.240 1.00 19.54 58 ALA E O 1
ATOM 5499 N N . GLY E 1 59 ? 26.239 19.911 59.740 1.00 20.56 59 GLY E N 1
ATOM 5500 C CA . GLY E 1 59 ? 26.136 21.106 58.921 1.00 16.55 59 GLY E CA 1
ATOM 5501 C C . GLY E 1 59 ? 24.756 21.724 58.760 1.00 19.76 59 GLY E C 1
ATOM 5502 O O . GLY E 1 59 ? 24.555 22.533 57.852 1.00 19.48 59 GLY E O 1
ATOM 5503 N N . ASN E 1 60 ? 23.827 21.397 59.655 1.00 17.50 60 ASN E N 1
ATOM 5504 C CA . ASN E 1 60 ? 22.445 21.885 59.560 1.00 17.87 60 ASN E CA 1
ATOM 5505 C C . ASN E 1 60 ? 21.932 21.888 58.105 1.00 18.19 60 ASN E C 1
ATOM 5506 O O . ASN E 1 60 ? 21.388 22.873 57.597 1.00 13.64 60 ASN E O 1
ATOM 5511 N N . ILE E 1 61 ? 22.122 20.760 57.436 1.00 16.15 61 ILE E N 1
ATOM 5512 C CA . ILE E 1 61 ? 21.650 20.612 56.067 1.00 17.30 61 ILE E CA 1
ATOM 5513 C C . ILE E 1 61 ? 20.195 20.132 56.094 1.00 16.27 61 ILE E C 1
ATOM 5514 O O . ILE E 1 61 ? 19.875 19.134 56.726 1.00 20.08 61 ILE E O 1
ATOM 5519 N N . VAL E 1 62 ? 19.309 20.850 55.415 1.00 14.04 62 VAL E N 1
ATOM 5520 C CA . VAL E 1 62 ? 17.907 20.471 55.381 1.00 16.74 62 VAL E CA 1
ATOM 5521 C C . VAL E 1 62 ? 1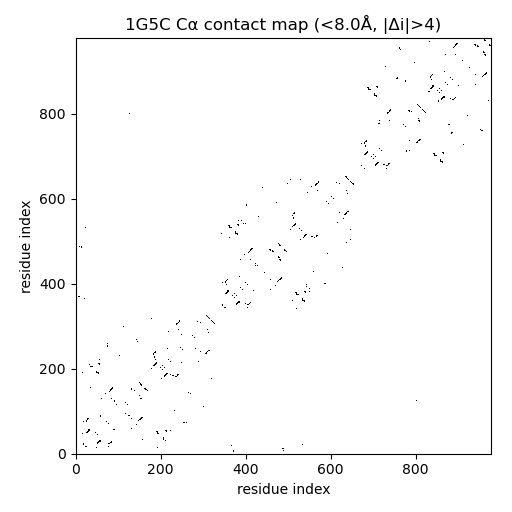7.619 19.436 54.286 1.00 19.70 62 VAL E C 1
ATOM 5522 O O . VAL E 1 62 ? 17.403 19.789 53.132 1.00 23.74 62 VAL E O 1
ATOM 5526 N N . ASP E 1 63 ? 17.628 18.162 54.667 1.00 18.68 63 ASP E N 1
ATOM 5527 C CA . ASP E 1 63 ? 17.333 17.060 53.764 1.00 17.85 63 ASP E CA 1
ATOM 5528 C C . ASP E 1 63 ? 15.935 16.570 54.159 1.00 19.66 63 ASP E C 1
ATOM 5529 O O . ASP E 1 63 ? 15.292 17.171 55.031 1.00 15.75 63 ASP E O 1
ATOM 5534 N N . ASP E 1 64 ? 15.461 15.490 53.539 1.00 19.59 64 ASP E N 1
ATOM 5535 C CA . ASP E 1 64 ? 14.130 14.975 53.852 1.00 20.83 64 ASP E CA 1
ATOM 5536 C C . ASP E 1 64 ? 13.933 14.568 55.310 1.00 20.80 64 ASP E C 1
ATOM 5537 O O . ASP E 1 64 ? 12.851 14.752 55.853 1.00 19.73 64 ASP E O 1
ATOM 5542 N N . GLY E 1 65 ? 14.964 14.015 55.944 1.00 19.14 65 GLY E N 1
ATOM 5543 C CA . GLY E 1 65 ? 14.834 13.644 57.343 1.00 17.64 65 GLY E CA 1
ATOM 5544 C C . GLY E 1 65 ? 14.540 14.876 58.193 1.00 15.46 65 GLY E C 1
ATOM 5545 O O . GLY E 1 65 ? 13.686 14.855 59.068 1.00 17.19 65 GLY E O 1
ATOM 5546 N N . VAL E 1 66 ? 15.249 15.966 57.937 1.00 15.68 66 VAL E N 1
ATOM 5547 C CA . VAL E 1 66 ? 15.016 17.186 58.703 1.00 13.99 66 VAL E CA 1
ATOM 5548 C C . VAL E 1 66 ? 13.606 17.712 58.484 1.00 14.49 66 VAL E C 1
ATOM 5549 O O . VAL E 1 66 ? 12.917 18.079 59.435 1.00 12.01 66 VAL E O 1
ATOM 5553 N N . ILE E 1 67 ? 13.175 17.749 57.226 1.00 12.20 67 ILE E N 1
ATOM 5554 C CA . ILE E 1 67 ? 11.847 18.232 56.912 1.00 11.56 67 ILE E CA 1
ATOM 5555 C C . ILE E 1 67 ? 10.770 17.383 57.594 1.00 12.64 67 ILE E C 1
ATOM 5556 O O . ILE E 1 67 ? 9.806 17.916 58.127 1.00 12.92 67 ILE E O 1
ATOM 5561 N N . ARG E 1 68 ? 10.933 16.063 57.593 1.00 14.15 68 ARG E N 1
ATOM 5562 C CA . ARG E 1 68 ? 9.931 15.205 58.231 1.00 15.21 68 ARG E CA 1
ATOM 5563 C C . ARG E 1 68 ? 9.873 15.416 59.749 1.00 12.18 68 ARG E C 1
ATOM 5564 O O . ARG E 1 68 ? 8.807 15.341 60.339 1.00 13.78 68 ARG E O 1
ATOM 5572 N N . SER E 1 69 ? 11.026 15.635 60.385 1.00 12.35 69 SER E N 1
ATOM 5573 C CA . SER E 1 69 ? 11.058 15.851 61.836 1.00 14.66 69 SER E CA 1
ATOM 5574 C C . SER E 1 69 ? 10.378 17.167 62.211 1.00 15.44 69 SER E C 1
ATOM 5575 O O . SER E 1 69 ? 9.699 17.263 63.233 1.00 15.26 69 SER E O 1
ATOM 5578 N N . ALA E 1 70 ? 10.587 18.182 61.383 1.00 15.04 70 ALA E N 1
ATOM 5579 C CA . ALA E 1 70 ? 9.978 19.488 61.592 1.00 15.35 70 ALA E CA 1
ATOM 5580 C C . ALA E 1 70 ? 8.465 19.353 61.359 1.00 14.58 70 ALA E C 1
ATOM 5581 O O . ALA E 1 70 ? 7.653 19.924 62.096 1.00 13.43 70 ALA E O 1
ATOM 5583 N N . ALA E 1 71 ? 8.092 18.594 60.332 1.00 10.43 71 ALA E N 1
ATOM 5584 C CA . ALA E 1 71 ? 6.676 18.402 60.023 1.00 13.68 71 ALA E CA 1
ATOM 5585 C C . ALA E 1 71 ? 5.981 17.720 61.193 1.00 13.29 71 ALA E C 1
ATOM 5586 O O . ALA E 1 71 ? 4.826 18.031 61.511 1.00 14.01 71 ALA E O 1
ATOM 5588 N N . VAL E 1 72 ? 6.672 16.776 61.820 1.00 13.00 72 VAL E N 1
ATOM 5589 C CA . VAL E 1 72 ? 6.074 16.085 62.955 1.00 19.36 72 VAL E CA 1
ATOM 5590 C C . VAL E 1 72 ? 5.818 17.103 64.050 1.00 17.26 72 VAL E C 1
ATOM 5591 O O . VAL E 1 72 ? 4.737 17.149 64.624 1.00 21.64 72 VAL E O 1
ATOM 5595 N N . ALA E 1 73 ? 6.808 17.937 64.320 1.00 15.97 73 ALA E N 1
ATOM 5596 C CA . ALA E 1 73 ? 6.660 18.963 65.338 1.00 16.34 73 ALA E CA 1
ATOM 5597 C C . ALA E 1 73 ? 5.499 19.910 65.008 1.00 17.91 73 ALA E C 1
ATOM 5598 O O . ALA E 1 73 ? 4.781 20.366 65.899 1.00 15.52 73 ALA E O 1
ATOM 5600 N N . ILE E 1 74 ? 5.314 20.207 63.723 1.00 17.92 74 ILE E N 1
ATOM 5601 C CA . ILE E 1 74 ? 4.244 21.111 63.326 1.00 14.63 74 ILE E CA 1
ATOM 5602 C C . ILE E 1 74 ? 2.871 20.533 63.554 1.00 16.39 74 ILE E C 1
ATOM 5603 O O . ILE E 1 74 ? 2.032 21.167 64.212 1.00 18.57 74 ILE E O 1
ATOM 5608 N N . TYR E 1 75 ? 2.634 19.333 63.015 1.00 15.69 75 TYR E N 1
ATOM 5609 C CA . TYR E 1 75 ? 1.324 18.699 63.120 1.00 17.33 75 TYR E CA 1
ATOM 5610 C C . TYR E 1 75 ? 0.991 18.025 64.452 1.00 18.58 75 TYR E C 1
ATOM 5611 O O . TYR E 1 75 ? -0.182 17.802 64.746 1.00 20.43 75 TYR E O 1
ATOM 5620 N N . ALA E 1 76 ? 2.000 17.695 65.250 1.00 17.76 76 ALA E N 1
ATOM 5621 C CA . ALA E 1 76 ? 1.757 17.049 66.541 1.00 20.23 76 ALA E CA 1
ATOM 5622 C C . ALA E 1 76 ? 1.878 18.022 67.701 1.00 19.16 76 ALA E C 1
ATOM 5623 O O . ALA E 1 76 ? 1.152 17.910 68.688 1.00 20.75 76 ALA E O 1
ATOM 5625 N N . LEU E 1 77 ? 2.787 18.984 67.576 1.00 19.18 77 LEU E N 1
ATOM 5626 C CA . LEU E 1 77 ? 3.020 19.949 68.648 1.00 20.46 77 LEU E CA 1
ATOM 5627 C C . LEU E 1 77 ? 2.640 21.400 68.362 1.00 19.44 77 LEU E C 1
ATOM 5628 O O . LEU E 1 77 ? 3.024 22.292 69.109 1.00 22.01 77 LEU E O 1
ATOM 5633 N N . GLY E 1 78 ? 1.902 21.648 67.288 1.00 16.65 78 GLY E N 1
ATOM 5634 C CA . GLY E 1 78 ? 1.463 23.011 67.011 1.00 17.92 78 GLY E CA 1
ATOM 5635 C C . GLY E 1 78 ? 2.550 24.012 66.675 1.00 18.33 78 GLY E C 1
ATOM 5636 O O . GLY E 1 78 ? 2.361 25.218 66.722 1.00 21.81 78 GLY E O 1
ATOM 5637 N N . ASP E 1 79 ? 3.703 23.495 66.309 1.00 17.42 79 ASP E N 1
ATOM 5638 C CA . ASP E 1 79 ? 4.850 24.309 65.941 1.00 18.97 79 ASP E CA 1
ATOM 5639 C C . ASP E 1 79 ? 4.510 25.289 64.809 1.00 18.06 79 ASP E C 1
ATOM 5640 O O . ASP E 1 79 ? 4.041 24.853 63.763 1.00 17.11 79 ASP E O 1
ATOM 5645 N N . ASN E 1 80 ? 4.769 26.584 64.987 1.00 14.92 80 ASN E N 1
ATOM 5646 C CA . ASN E 1 80 ? 4.440 27.557 63.933 1.00 19.36 80 ASN E CA 1
ATOM 5647 C C . ASN E 1 80 ? 5.591 28.471 63.518 1.00 19.22 80 ASN E C 1
ATOM 5648 O O . ASN E 1 80 ? 5.411 29.402 62.726 1.00 20.52 80 ASN E O 1
ATOM 5653 N N . GLU E 1 81 ? 6.777 28.215 64.043 1.00 17.81 81 GLU E N 1
ATOM 5654 C CA . GLU E 1 81 ? 7.917 29.042 63.688 1.00 16.62 81 GLU E CA 1
ATOM 5655 C C . GLU E 1 81 ? 9.159 28.174 63.660 1.00 15.88 81 GLU E C 1
ATOM 5656 O O . GLU E 1 81 ? 9.408 27.407 64.589 1.00 14.26 81 GLU E O 1
ATOM 5662 N N . ILE E 1 82 ? 9.940 28.298 62.597 1.00 13.00 82 ILE E N 1
ATOM 5663 C CA . ILE E 1 82 ? 11.154 27.504 62.455 1.00 14.19 82 ILE E CA 1
ATOM 5664 C C . ILE E 1 82 ? 12.338 28.422 62.172 1.00 15.61 82 ILE E C 1
ATOM 5665 O O . ILE E 1 82 ? 12.285 29.289 61.272 1.00 14.44 82 ILE E O 1
ATOM 5670 N N . ILE E 1 83 ? 13.404 28.244 62.938 1.00 13.15 83 ILE E N 1
ATOM 5671 C CA . ILE E 1 83 ? 14.591 29.053 62.738 1.00 14.19 83 ILE E CA 1
ATOM 5672 C C . ILE E 1 83 ? 15.786 28.147 62.433 1.00 17.87 83 ILE E C 1
ATOM 5673 O O . ILE E 1 83 ? 16.185 27.316 63.281 1.00 12.80 83 ILE E O 1
ATOM 5678 N N . ILE E 1 84 ? 16.340 28.279 61.223 1.00 13.97 84 ILE E N 1
ATOM 5679 C CA . ILE E 1 84 ? 17.524 27.502 60.856 1.00 15.20 84 ILE E CA 1
ATOM 5680 C C . ILE E 1 84 ? 18.712 28.360 61.311 1.00 16.25 84 ILE E C 1
ATOM 5681 O O . ILE E 1 84 ? 18.795 29.545 60.970 1.00 14.96 84 ILE E O 1
ATOM 5686 N N . VAL E 1 85 ? 19.630 27.788 62.082 1.00 15.90 85 VAL E N 1
ATOM 5687 C CA . VAL E 1 85 ? 20.780 28.569 62.531 1.00 13.33 85 VAL E CA 1
ATOM 5688 C C . VAL E 1 85 ? 22.081 27.901 62.111 1.00 16.63 85 VAL E C 1
ATOM 5689 O O . VAL E 1 85 ? 22.452 26.839 62.636 1.00 13.63 85 VAL E O 1
ATOM 5693 N N . GLY E 1 86 ? 22.753 28.496 61.126 1.00 14.95 86 GLY E N 1
ATOM 5694 C CA . GLY E 1 86 ? 24.027 27.957 60.692 1.00 14.99 86 GLY E CA 1
ATOM 5695 C C . GLY E 1 86 ? 25.052 28.635 61.567 1.00 18.84 86 GLY E C 1
ATOM 5696 O O . GLY E 1 86 ? 24.694 29.437 62.434 1.00 16.72 86 GLY E O 1
ATOM 5697 N N . HIS E 1 87 ? 26.325 28.331 61.367 1.00 19.15 87 HIS E N 1
ATOM 5698 C CA . HIS E 1 87 ? 27.358 28.967 62.172 1.00 19.58 87 HIS E CA 1
ATOM 5699 C C . HIS E 1 87 ? 28.651 29.084 61.360 1.00 20.35 87 HIS E C 1
ATOM 5700 O O . HIS E 1 87 ? 28.881 28.317 60.420 1.00 20.13 87 HIS E O 1
ATOM 5707 N N . THR E 1 88 ? 29.490 30.041 61.733 1.00 19.45 88 THR E N 1
ATOM 5708 C CA . THR E 1 88 ? 30.752 30.249 61.041 1.00 20.78 88 THR E CA 1
ATOM 5709 C C . THR E 1 88 ? 31.705 29.094 61.346 1.00 24.80 88 THR E C 1
ATOM 5710 O O . THR E 1 88 ? 31.567 28.404 62.369 1.00 24.99 88 THR E O 1
ATOM 5714 N N . ASP E 1 89 ? 32.657 28.865 60.448 1.00 25.43 89 ASP E N 1
ATOM 5715 C CA . ASP E 1 89 ? 33.640 27.803 60.630 1.00 28.09 89 ASP E CA 1
ATOM 5716 C C . ASP E 1 89 ? 32.981 26.419 60.769 1.00 29.48 89 ASP E C 1
ATOM 5717 O O . ASP E 1 89 ? 33.222 25.692 61.731 1.00 29.01 89 ASP E O 1
ATOM 5722 N N . CYS E 1 90 ? 32.153 26.073 59.786 1.00 29.56 90 CYS E N 1
ATOM 5723 C CA . CYS E 1 90 ? 31.461 24.788 59.735 1.00 35.07 90 CYS E CA 1
ATOM 5724 C C . CYS E 1 90 ? 31.882 24.017 58.475 1.00 38.86 90 CYS E C 1
ATOM 5725 O O . CYS E 1 90 ? 32.105 24.610 57.416 1.00 41.79 90 CYS E O 1
ATOM 5728 N N . GLY E 1 91 ? 31.997 22.700 58.597 1.00 42.21 91 GLY E N 1
ATOM 5729 C CA . GLY E 1 91 ? 32.341 21.881 57.445 1.00 48.04 91 GLY E CA 1
ATOM 5730 C C . GLY E 1 91 ? 33.802 21.760 57.047 1.00 49.80 91 GLY E C 1
ATOM 5731 O O . GLY E 1 91 ? 34.536 22.747 57.014 1.00 50.73 91 GLY E O 1
ATOM 5732 N N . MET E 1 92 ? 34.212 20.532 56.732 1.00 51.76 92 MET E N 1
ATOM 5733 C CA . MET E 1 92 ? 35.581 20.235 56.314 1.00 53.25 92 MET E CA 1
ATOM 5734 C C . MET E 1 92 ? 35.787 20.572 54.832 1.00 53.06 92 MET E C 1
ATOM 5735 O O . MET E 1 92 ? 34.913 20.333 54.000 1.00 53.78 92 MET E O 1
ATOM 5740 N N . ALA E 1 93 ? 36.953 21.121 54.511 1.00 53.22 93 ALA E N 1
ATOM 5741 C CA . ALA E 1 93 ? 37.287 21.497 53.137 1.00 53.61 93 ALA E CA 1
ATOM 5742 C C . ALA E 1 93 ? 37.422 20.275 52.227 1.00 52.62 93 ALA E C 1
ATOM 5743 O O . ALA E 1 93 ? 37.708 19.172 52.695 1.00 51.94 93 ALA E O 1
ATOM 5745 N N . ARG E 1 94 ? 37.212 20.484 50.928 1.00 53.57 94 ARG E N 1
ATOM 5746 C CA . ARG E 1 94 ? 37.311 19.418 49.926 1.00 54.81 94 ARG E CA 1
ATOM 5747 C C . ARG E 1 94 ? 38.693 18.771 49.917 1.00 54.40 94 ARG E C 1
ATOM 5748 O O . ARG E 1 94 ? 38.827 17.559 50.061 1.00 51.23 94 ARG E O 1
ATOM 5756 N N . LEU E 1 95 ? 39.714 19.603 49.731 1.00 56.80 95 LEU E N 1
ATOM 5757 C CA . LEU E 1 95 ? 41.099 19.150 49.675 1.00 59.75 95 LEU E CA 1
ATOM 5758 C C . LEU E 1 95 ? 41.397 18.216 50.836 1.00 61.64 95 LEU E C 1
ATOM 5759 O O . LEU E 1 95 ? 42.282 17.368 50.758 1.00 62.47 95 LEU E O 1
ATOM 5764 N N . ASP E 1 96 ? 40.638 18.379 51.913 1.00 64.10 96 ASP E N 1
ATOM 5765 C CA . ASP E 1 96 ? 40.793 17.544 53.089 1.00 65.73 96 ASP E CA 1
ATOM 5766 C C . ASP E 1 96 ? 39.964 16.282 52.879 1.00 66.04 96 ASP E C 1
ATOM 5767 O O . ASP E 1 96 ? 38.810 16.202 53.299 1.00 69.24 96 ASP E O 1
ATOM 5772 N N . GLU E 1 97 ? 40.555 15.310 52.200 1.00 65.43 97 GLU E N 1
ATOM 5773 C CA . GLU E 1 97 ? 39.901 14.039 51.926 1.00 64.20 97 GLU E CA 1
ATOM 5774 C C . GLU E 1 97 ? 40.842 12.977 52.471 1.00 61.63 97 GLU E C 1
ATOM 5775 O O . GLU E 1 97 ? 40.419 11.994 53.078 1.00 60.09 97 GLU E O 1
ATOM 5781 N N . ASP E 1 98 ? 42.132 13.219 52.257 1.00 60.91 98 ASP E N 1
ATOM 5782 C CA . ASP E 1 98 ? 43.198 12.327 52.690 1.00 61.30 98 ASP E CA 1
ATOM 5783 C C . ASP E 1 98 ? 43.270 12.162 54.204 1.00 60.60 98 ASP E C 1
ATOM 5784 O O . ASP E 1 98 ? 43.733 11.133 54.689 1.00 60.43 98 ASP E O 1
ATOM 5789 N N . LEU E 1 99 ? 42.820 13.172 54.945 1.00 61.32 99 LEU E N 1
ATOM 5790 C CA . LEU E 1 99 ? 42.817 13.108 56.406 1.00 61.97 99 LEU E CA 1
ATOM 5791 C C . LEU E 1 99 ? 41.640 12.261 56.872 1.00 62.27 99 LEU E C 1
ATOM 5792 O O . LEU E 1 99 ? 41.739 11.531 57.858 1.00 61.77 99 LEU E O 1
ATOM 5797 N N . ILE E 1 100 ? 40.528 12.369 56.151 1.00 63.27 100 ILE E N 1
ATOM 5798 C CA . ILE E 1 100 ? 39.313 11.626 56.475 1.00 64.70 100 ILE E CA 1
ATOM 5799 C C . ILE E 1 100 ? 39.448 10.151 56.112 1.00 64.15 100 ILE E C 1
ATOM 5800 O O . ILE E 1 100 ? 39.180 9.277 56.938 1.00 64.09 100 ILE E O 1
ATOM 5805 N N . VAL E 1 101 ? 39.847 9.880 54.873 1.00 63.18 101 VAL E N 1
ATOM 5806 C CA . VAL E 1 101 ? 40.021 8.510 54.417 1.00 63.77 101 VAL E CA 1
ATOM 5807 C C . VAL E 1 101 ? 40.999 7.811 55.353 1.00 63.45 101 VAL E C 1
ATOM 5808 O O . VAL E 1 101 ? 40.740 6.711 55.836 1.00 62.44 101 VAL E O 1
ATOM 5812 N N . SER E 1 102 ? 42.118 8.472 55.613 1.00 64.03 102 SER E N 1
ATOM 5813 C CA . SER E 1 102 ? 43.136 7.932 56.491 1.00 64.85 102 SER E CA 1
ATOM 5814 C C . SER E 1 102 ? 42.524 7.513 57.831 0.00 64.78 102 SER E C 1
ATOM 5815 O O . SER E 1 102 ? 42.918 6.499 58.405 0.00 65.02 102 SER E O 1
ATOM 5818 N N . ARG E 1 103 ? 41.560 8.280 58.338 1.00 64.39 103 ARG E N 1
ATOM 5819 C CA . ARG E 1 103 ? 40.930 7.915 59.615 1.00 64.10 103 ARG E CA 1
ATOM 5820 C C . ARG E 1 103 ? 39.907 6.757 59.409 1.00 63.63 103 ARG E C 1
ATOM 5821 O O . ARG E 1 103 ? 39.683 5.982 60.343 1.00 64.47 103 ARG E O 1
ATOM 5829 N N . MET E 1 104 ? 39.351 6.601 58.196 1.00 62.44 104 MET E N 1
ATOM 5830 C CA . MET E 1 104 ? 38.414 5.503 57.887 1.00 62.47 104 MET E CA 1
ATOM 5831 C C . MET E 1 104 ? 39.215 4.194 57.880 1.00 62.07 104 MET E C 1
ATOM 5832 O O . MET E 1 104 ? 38.784 3.182 58.440 1.00 63.28 104 MET E O 1
ATOM 5837 N N . ARG E 1 105 ? 40.373 4.219 57.222 0.00 61.02 105 ARG E N 1
ATOM 5838 C CA . ARG E 1 105 ? 41.248 3.048 57.151 1.00 59.53 105 ARG E CA 1
ATOM 5839 C C . ARG E 1 105 ? 41.683 2.741 58.584 1.00 59.37 105 ARG E C 1
ATOM 5840 O O . ARG E 1 105 ? 41.437 1.655 59.111 1.00 59.53 105 ARG E O 1
ATOM 5848 N N . GLU E 1 106 ? 42.323 3.717 59.214 1.00 58.42 106 GLU E N 1
ATOM 5849 C CA . GLU E 1 106 ? 42.769 3.570 60.592 1.00 57.89 106 GLU E CA 1
ATOM 5850 C C . GLU E 1 106 ? 41.620 3.766 61.591 0.00 57.98 106 GLU E C 1
ATOM 5851 O O . GLU E 1 106 ? 41.662 4.689 62.385 0.00 57.88 106 GLU E O 1
ATOM 5857 N N . LEU E 1 107 ? 40.572 2.960 61.550 1.00 58.16 107 LEU E N 1
ATOM 5858 C CA . LEU E 1 107 ? 39.506 3.119 62.547 1.00 58.57 107 LEU E CA 1
ATOM 5859 C C . LEU E 1 107 ? 38.798 1.806 62.458 1.00 59.28 107 LEU E C 1
ATOM 5860 O O . LEU E 1 107 ? 37.856 1.499 63.199 1.00 60.92 107 LEU E O 1
ATOM 5865 N N . GLY E 1 108 ? 39.317 1.042 61.505 1.00 58.50 108 GLY E N 1
ATOM 5866 C CA . GLY E 1 108 ? 38.848 -0.286 61.207 1.00 58.28 108 GLY E CA 1
ATOM 5867 C C . GLY E 1 108 ? 37.751 -0.368 60.170 1.00 57.90 108 GLY E C 1
ATOM 5868 O O . GLY E 1 108 ? 36.934 -1.269 60.286 1.00 58.32 108 GLY E O 1
ATOM 5869 N N . VAL E 1 109 ? 37.723 0.485 59.134 1.00 57.38 109 VAL E N 1
ATOM 5870 C CA . VAL E 1 109 ? 36.656 0.421 58.095 1.00 57.10 109 VAL E CA 1
ATOM 5871 C C . VAL E 1 109 ? 37.096 -0.121 56.701 1.00 57.85 109 VAL E C 1
ATOM 5872 O O . VAL E 1 109 ? 38.246 0.060 56.263 1.00 58.39 109 VAL E O 1
ATOM 5876 N N . GLU E 1 110 ? 36.127 -0.750 56.000 1.00 57.51 110 GLU E N 1
ATOM 5877 C CA . GLU E 1 110 ? 36.307 -1.404 54.692 1.00 57.65 110 GLU E CA 1
ATOM 5878 C C . GLU E 1 110 ? 36.595 -0.503 53.481 1.00 58.52 110 GLU E C 1
ATOM 5879 O O . GLU E 1 110 ? 36.200 0.672 53.458 1.00 59.85 110 GLU E O 1
ATOM 5885 N N . GLU E 1 111 ? 37.261 -1.077 52.479 1.00 58.63 111 GLU E N 1
ATOM 5886 C CA . GLU E 1 111 ? 37.694 -0.356 51.265 0.00 57.60 111 GLU E CA 1
ATOM 5887 C C . GLU E 1 111 ? 36.828 -0.287 49.979 0.00 57.38 111 GLU E C 1
ATOM 5888 O O . GLU E 1 111 ? 36.965 0.653 49.178 0.00 57.28 111 GLU E O 1
ATOM 5894 N N . GLU E 1 112 ? 35.955 -1.269 49.767 0.00 57.08 112 GLU E N 1
ATOM 5895 C CA . GLU E 1 112 ? 35.117 -1.322 48.547 0.00 56.85 112 GLU E CA 1
ATOM 5896 C C . GLU E 1 112 ? 33.845 -0.529 48.854 1.00 56.55 112 GLU E C 1
ATOM 5897 O O . GLU E 1 112 ? 32.740 -0.817 48.353 0.00 56.58 112 GLU E O 1
ATOM 5903 N N . VAL E 1 113 ? 34.028 0.485 49.692 0.00 56.48 113 VAL E N 1
ATOM 5904 C CA . VAL E 1 113 ? 32.968 1.362 50.161 0.00 56.35 113 VAL E CA 1
ATOM 5905 C C . VAL E 1 113 ? 33.297 2.820 49.834 0.00 56.20 113 VAL E C 1
ATOM 5906 O O . VAL E 1 113 ? 32.416 3.680 49.827 0.00 56.19 113 VAL E O 1
ATOM 5910 N N . ILE E 1 114 ? 34.573 3.089 49.572 0.00 56.01 114 ILE E N 1
ATOM 5911 C CA . ILE E 1 114 ? 35.029 4.437 49.252 0.00 55.80 114 ILE E CA 1
ATOM 5912 C C . ILE E 1 114 ? 34.337 4.973 48.004 0.00 55.69 114 ILE E C 1
ATOM 5913 O O . ILE E 1 114 ? 34.082 6.172 47.890 0.00 55.66 114 ILE E O 1
ATOM 5918 N N . GLU E 1 115 ? 34.034 4.076 47.071 0.00 55.55 115 GLU E N 1
ATOM 5919 C CA . GLU E 1 115 ? 33.375 4.454 45.826 0.00 55.43 115 GLU E CA 1
ATOM 5920 C C . GLU E 1 115 ? 32.006 5.080 46.072 0.00 55.51 115 GLU E C 1
ATOM 5921 O O . GLU E 1 115 ? 31.556 5.928 45.302 0.00 55.48 115 GLU E O 1
ATOM 5927 N N . ASN E 1 116 ? 31.350 4.659 47.148 0.00 55.63 116 ASN E N 1
ATOM 5928 C CA . ASN E 1 116 ? 30.028 5.175 47.487 0.00 55.81 116 ASN E CA 1
ATOM 5929 C C . ASN E 1 116 ? 30.084 6.217 48.599 0.00 56.03 116 ASN E C 1
ATOM 5930 O O . ASN E 1 116 ? 29.083 6.471 49.270 0.00 56.02 116 ASN E O 1
ATOM 5935 N N . PHE E 1 117 ? 31.252 6.821 48.790 0.00 56.36 117 PHE E N 1
ATOM 5936 C CA . PHE E 1 117 ? 31.421 7.832 49.827 0.00 56.74 117 PHE E CA 1
ATOM 5937 C C . PHE E 1 117 ? 31.653 9.219 49.229 0.00 57.19 117 PHE E C 1
ATOM 5938 O O . PHE E 1 117 ? 31.359 10.232 49.865 0.00 57.19 117 PHE E O 1
ATOM 5946 N N . SER E 1 118 ? 32.171 9.257 48.004 0.00 57.77 118 SER E N 1
ATOM 5947 C CA . SER E 1 118 ? 32.455 10.515 47.312 0.00 58.41 118 SER E CA 1
ATOM 5948 C C . SER E 1 118 ? 31.200 11.270 46.913 0.00 58.92 118 SER E C 1
ATOM 5949 O O . SER E 1 118 ? 30.976 12.366 47.392 0.00 58.94 118 SER E O 1
ATOM 5952 N N . ILE E 1 119 ? 30.420 10.683 45.999 0.00 59.58 119 ILE E N 1
ATOM 5953 C CA . ILE E 1 119 ? 29.171 11.272 45.494 0.00 60.30 119 ILE E CA 1
ATOM 5954 C C . ILE E 1 119 ? 28.240 11.400 46.631 0.00 60.91 119 ILE E C 1
ATOM 5955 O O . ILE E 1 119 ? 28.052 12.498 47.161 0.00 60.90 119 ILE E O 1
ATOM 5960 N N . ASP E 1 120 ? 27.614 10.279 46.972 0.00 61.70 120 ASP E N 1
ATOM 5961 C CA . ASP E 1 120 ? 26.727 10.313 48.089 0.00 62.65 120 ASP E CA 1
ATOM 5962 C C . ASP E 1 120 ? 27.284 11.468 48.940 0.00 63.44 120 ASP E C 1
ATOM 5963 O O . ASP E 1 120 ? 26.518 12.327 49.377 0.00 63.51 120 ASP E O 1
ATOM 5968 N N . VAL E 1 121 ? 28.620 11.540 49.076 1.00 64.99 121 VAL E N 1
ATOM 5969 C CA . VAL E 1 121 ? 29.314 12.643 49.789 1.00 65.01 121 VAL E CA 1
ATOM 5970 C C . VAL E 1 121 ? 28.921 12.702 51.253 1.00 65.09 121 VAL E C 1
ATOM 5971 O O . VAL E 1 121 ? 27.785 12.372 51.568 1.00 65.24 121 VAL E O 1
ATOM 5975 N N . LEU E 1 122 ? 29.789 13.107 52.180 1.00 64.55 122 LEU E N 1
ATOM 5976 C CA . LEU E 1 122 ? 29.312 13.120 53.568 1.00 63.83 122 LEU E CA 1
ATOM 5977 C C . LEU E 1 122 ? 28.918 14.441 54.244 1.00 63.91 122 LEU E C 1
ATOM 5978 O O . LEU E 1 122 ? 27.885 14.479 54.914 1.00 64.13 122 LEU E O 1
ATOM 5983 N N . ASN E 1 123 ? 29.697 15.511 54.117 1.00 62.99 123 ASN E N 1
ATOM 5984 C CA . ASN E 1 123 ? 29.271 16.760 54.743 1.00 62.05 123 ASN E CA 1
ATOM 5985 C C . ASN E 1 123 ? 29.172 17.929 53.735 1.00 61.40 123 ASN E C 1
ATOM 5986 O O . ASN E 1 123 ? 29.891 18.916 53.846 1.00 61.57 123 ASN E O 1
ATOM 5991 N N . PRO E 1 124 ? 28.257 17.832 52.764 1.00 60.95 124 PRO E N 1
ATOM 5992 C CA . PRO E 1 124 ? 28.001 18.823 51.689 1.00 59.53 124 PRO E CA 1
ATOM 5993 C C . PRO E 1 124 ? 27.579 20.241 52.109 1.00 58.21 124 PRO E C 1
ATOM 5994 O O . PRO E 1 124 ? 26.566 20.736 51.626 1.00 58.20 124 PRO E O 1
ATOM 5998 N N . VAL E 1 125 ? 28.345 20.932 52.935 1.00 55.92 125 VAL E N 1
ATOM 5999 C CA . VAL E 1 125 ? 27.960 22.256 53.344 1.00 54.53 125 VAL E CA 1
ATOM 6000 C C . VAL E 1 125 ? 28.299 23.428 52.432 1.00 50.96 125 VAL E C 1
ATOM 6001 O O . VAL E 1 125 ? 27.429 24.254 52.170 1.00 50.83 125 VAL E O 1
ATOM 6005 N N . GLY E 1 126 ? 29.524 23.498 51.919 1.00 48.15 126 GLY E N 1
ATOM 6006 C CA . GLY E 1 126 ? 29.868 24.636 51.087 1.00 42.28 126 GLY E CA 1
ATOM 6007 C C . GLY E 1 126 ? 29.856 25.828 52.029 1.00 38.83 126 GLY E C 1
ATOM 6008 O O . GLY E 1 126 ? 30.080 25.658 53.232 1.00 38.31 126 GLY E O 1
ATOM 6009 N N . ASP E 1 127 ? 29.583 27.027 51.525 1.00 33.15 127 ASP E N 1
ATOM 6010 C CA . ASP E 1 127 ? 29.573 28.182 52.415 1.00 26.55 127 ASP E CA 1
ATOM 6011 C C . ASP E 1 127 ? 28.373 28.164 53.384 1.00 22.50 127 ASP E C 1
ATOM 6012 O O . ASP E 1 127 ? 27.253 27.841 53.017 1.00 19.81 127 ASP E O 1
ATOM 6017 N N . GLU E 1 128 ? 28.645 28.509 54.633 1.00 20.27 128 GLU E N 1
ATOM 6018 C CA . GLU E 1 128 ? 27.642 28.504 55.693 1.00 20.80 128 GLU E CA 1
ATOM 6019 C C . GLU E 1 128 ? 26.402 29.351 55.477 1.00 21.02 128 GLU E C 1
ATOM 6020 O O . GLU E 1 128 ? 25.292 28.902 55.767 1.00 22.27 128 GLU E O 1
ATOM 6026 N N . GLU E 1 129 ? 26.577 30.579 54.988 1.00 22.70 129 GLU E N 1
ATOM 6027 C CA . GLU E 1 129 ? 25.423 31.446 54.754 1.00 21.79 129 GLU E CA 1
ATOM 6028 C C . GLU E 1 129 ? 24.490 30.942 53.654 1.00 20.23 129 GLU E C 1
ATOM 6029 O O . GLU E 1 129 ? 23.271 30.943 53.829 1.00 20.56 129 GLU E O 1
ATOM 6035 N N . GLU E 1 130 ? 25.041 30.513 52.524 1.00 21.53 130 GLU E N 1
ATOM 6036 C CA . GLU E 1 130 ? 24.189 30.033 51.437 1.00 19.60 130 GLU E CA 1
ATOM 6037 C C . GLU E 1 130 ? 23.530 28.713 51.820 1.00 17.83 130 GLU E C 1
ATOM 6038 O O . GLU E 1 130 ? 22.470 28.385 51.322 1.00 17.97 130 GLU E O 1
ATOM 6044 N N . ASN E 1 131 ? 24.174 27.940 52.689 1.00 20.46 131 ASN E N 1
ATOM 6045 C CA . ASN E 1 131 ? 23.575 26.684 53.124 1.00 20.38 131 ASN E CA 1
ATOM 6046 C C . ASN E 1 131 ? 22.306 27.013 53.928 1.00 16.94 131 ASN E C 1
ATOM 6047 O O . ASN E 1 131 ? 21.270 26.364 53.772 1.00 17.69 131 ASN E O 1
ATOM 6052 N N . VAL E 1 132 ? 22.389 28.024 54.787 1.00 16.60 132 VAL E N 1
ATOM 6053 C CA . VAL E 1 132 ? 21.223 28.434 55.578 1.00 17.69 132 VAL E CA 1
ATOM 6054 C C . VAL E 1 132 ? 20.085 28.842 54.632 1.00 17.75 132 VAL E C 1
ATOM 6055 O O . VAL E 1 132 ? 18.959 28.383 54.773 1.00 18.61 132 VAL E O 1
ATOM 6059 N N . ILE E 1 133 ? 20.388 29.702 53.661 1.00 19.09 133 ILE E N 1
ATOM 6060 C CA . ILE E 1 133 ? 19.377 30.169 52.697 1.00 18.76 133 ILE E CA 1
ATOM 6061 C C . ILE E 1 133 ? 18.756 29.015 51.921 1.00 18.68 133 ILE E C 1
ATOM 6062 O O . ILE E 1 133 ? 17.544 28.955 51.757 1.00 18.84 133 ILE E O 1
ATOM 6067 N N . GLU E 1 134 ? 19.590 28.095 51.444 1.00 19.66 134 GLU E N 1
ATOM 6068 C CA . GLU E 1 134 ? 19.075 26.962 50.701 1.00 22.39 134 GLU E CA 1
ATOM 6069 C C . GLU E 1 134 ? 18.149 26.160 51.609 1.00 20.46 134 GLU E C 1
ATOM 6070 O O . GLU E 1 134 ? 17.127 25.645 51.168 1.00 21.69 134 GLU E O 1
ATOM 6076 N N . GLY E 1 135 ? 18.523 26.047 52.879 1.00 19.21 135 GLY E N 1
ATOM 6077 C CA . GLY E 1 135 ? 17.688 25.321 53.820 1.00 16.67 135 GLY E CA 1
ATOM 6078 C C . GLY E 1 135 ? 16.319 25.984 53.956 1.00 13.78 135 GLY E C 1
ATOM 6079 O O . GLY E 1 135 ? 15.284 25.325 53.981 1.00 12.66 135 GLY E O 1
ATOM 6080 N N . VAL E 1 136 ? 16.310 27.302 54.065 1.00 14.82 136 VAL E N 1
ATOM 6081 C CA . VAL E 1 136 ? 15.046 28.025 54.186 1.00 17.03 136 VAL E CA 1
ATOM 6082 C C . VAL E 1 136 ? 14.162 27.788 52.953 1.00 19.32 136 VAL E C 1
ATOM 6083 O O . VAL E 1 136 ? 12.945 27.587 53.081 1.00 17.73 136 VAL E O 1
ATOM 6087 N N . LYS E 1 137 ? 14.772 27.800 51.765 1.00 20.39 137 LYS E N 1
ATOM 6088 C CA . LYS E 1 137 ? 14.019 27.587 50.530 1.00 22.18 137 LYS E CA 1
ATOM 6089 C C . LYS E 1 137 ? 13.432 26.189 50.496 1.00 20.47 137 LYS E C 1
ATOM 6090 O O . LYS E 1 137 ? 12.291 26.001 50.087 1.00 20.34 137 LYS E O 1
ATOM 6096 N N . ARG E 1 138 ? 14.228 25.207 50.906 1.00 19.57 138 ARG E N 1
ATOM 6097 C CA . ARG E 1 138 ? 13.762 23.825 50.934 1.00 23.84 138 ARG E CA 1
ATOM 6098 C C . ARG E 1 138 ? 12.530 23.678 51.823 1.00 22.07 138 ARG E C 1
ATOM 6099 O O . ARG E 1 138 ? 11.548 23.039 51.446 1.00 21.88 138 ARG E O 1
ATOM 6107 N N . LEU E 1 139 ? 12.586 24.255 53.018 1.00 21.60 139 LEU E N 1
ATOM 6108 C CA . LEU E 1 139 ? 11.448 24.162 53.930 1.00 22.30 139 LEU E CA 1
ATOM 6109 C C . LEU E 1 139 ? 10.208 24.859 53.383 1.00 21.88 139 LEU E C 1
ATOM 6110 O O . LEU E 1 139 ? 9.124 24.290 53.374 1.00 21.70 139 LEU E O 1
ATOM 6115 N N . LYS E 1 140 ? 10.367 26.090 52.915 1.00 22.01 140 LYS E N 1
ATOM 6116 C CA . LYS E 1 140 ? 9.228 26.836 52.395 1.00 24.03 140 LYS E CA 1
ATOM 6117 C C . LYS E 1 140 ? 8.588 26.225 51.159 1.00 22.95 140 LYS E C 1
ATOM 6118 O O . LYS E 1 140 ? 7.384 26.371 50.942 1.00 22.84 140 LYS E O 1
ATOM 6124 N N . SER E 1 141 ? 9.392 25.562 50.336 1.00 20.32 141 SER E N 1
ATOM 6125 C CA . SER E 1 141 ? 8.852 24.956 49.126 1.00 22.04 141 SER E CA 1
ATOM 6126 C C . SER E 1 141 ? 8.280 23.561 49.370 1.00 22.43 141 SER E C 1
ATOM 6127 O O . SER E 1 141 ? 7.632 22.997 48.493 1.00 20.89 141 SER E O 1
ATOM 6130 N N . SER E 1 142 ? 8.512 23.000 50.559 1.00 21.67 142 SER E N 1
ATOM 6131 C CA . SER E 1 142 ? 7.988 21.670 50.859 1.00 18.18 142 SER E CA 1
ATOM 6132 C C . SER E 1 142 ? 6.491 21.698 51.110 1.00 18.64 142 SER E C 1
ATOM 6133 O O . SER E 1 142 ? 6.003 22.518 51.877 1.00 19.50 142 SER E O 1
ATOM 6136 N N . PRO E 1 143 ? 5.739 20.788 50.469 1.00 19.28 143 PRO E N 1
ATOM 6137 C CA . PRO E 1 143 ? 4.285 20.698 50.626 1.00 17.59 143 PRO E CA 1
ATOM 6138 C C . PRO E 1 143 ? 3.929 20.301 52.066 1.00 16.38 143 PRO E C 1
ATOM 6139 O O . PRO E 1 143 ? 2.796 20.473 52.505 1.00 16.04 143 PRO E O 1
ATOM 6143 N N . LEU E 1 144 ? 4.906 19.760 52.791 1.00 16.18 144 LEU E N 1
ATOM 6144 C CA . LEU E 1 144 ? 4.691 19.334 54.179 1.00 17.28 144 LEU E CA 1
ATOM 6145 C C . LEU E 1 144 ? 4.655 20.501 55.152 1.00 17.45 144 LEU E C 1
ATOM 6146 O O . LEU E 1 144 ? 4.130 20.380 56.260 1.00 16.57 144 LEU E O 1
ATOM 6151 N N . ILE E 1 145 ? 5.214 21.632 54.731 1.00 18.12 145 ILE E N 1
ATOM 6152 C CA . ILE E 1 145 ? 5.298 22.815 55.582 1.00 17.60 145 ILE E CA 1
ATOM 6153 C C . ILE E 1 145 ? 4.241 23.835 55.186 1.00 19.03 145 ILE E C 1
ATOM 6154 O O . ILE E 1 145 ? 4.302 24.404 54.089 1.00 22.50 145 ILE E O 1
ATOM 6159 N N . PRO E 1 146 ? 3.240 24.063 56.058 1.00 18.19 146 PRO E N 1
ATOM 6160 C CA . PRO E 1 146 ? 2.162 25.025 55.791 1.00 19.32 146 PRO E CA 1
ATOM 6161 C C . PRO E 1 146 ? 2.729 26.405 55.496 1.00 19.91 146 PRO E C 1
ATOM 6162 O O . PRO E 1 146 ? 3.708 26.827 56.113 1.00 16.70 146 PRO E O 1
ATOM 6166 N N . GLU E 1 147 ? 2.112 27.118 54.561 1.00 18.71 147 GLU E N 1
ATOM 6167 C CA . GLU E 1 147 ? 2.615 28.442 54.215 1.00 21.39 147 GLU E CA 1
ATOM 6168 C C . GLU E 1 147 ? 2.514 29.400 55.399 1.00 19.95 147 GLU E C 1
ATOM 6169 O O . GLU E 1 147 ? 3.185 30.422 55.436 1.00 21.83 147 GLU E O 1
ATOM 6175 N N . SER E 1 148 ? 1.680 29.055 56.370 1.00 21.67 148 SER E N 1
ATOM 6176 C CA . SER E 1 148 ? 1.494 29.892 57.550 1.00 22.29 148 SER E CA 1
ATOM 6177 C C . SER E 1 148 ? 2.676 29.773 58.515 1.00 23.12 148 SER E C 1
ATOM 6178 O O . SER E 1 148 ? 2.799 30.570 59.430 1.00 21.60 148 SER E O 1
ATOM 6181 N N . ILE E 1 149 ? 3.534 28.776 58.310 1.00 21.11 149 ILE E N 1
ATOM 6182 C CA . ILE E 1 149 ? 4.701 28.590 59.168 1.00 18.02 149 ILE E CA 1
ATOM 6183 C C . ILE E 1 149 ? 5.787 29.627 58.858 1.00 19.35 149 ILE E C 1
ATOM 6184 O O . ILE E 1 149 ? 6.208 29.779 57.703 1.00 20.17 149 ILE E O 1
ATOM 6189 N N . GLY E 1 150 ? 6.236 30.353 59.877 1.00 13.69 150 GLY E N 1
ATOM 6190 C CA . GLY E 1 150 ? 7.296 31.320 59.648 1.00 15.71 150 GLY E CA 1
ATOM 6191 C C . GLY E 1 150 ? 8.637 30.585 59.618 1.00 19.18 150 GLY E C 1
ATOM 6192 O O . GLY E 1 150 ? 8.965 29.850 60.554 1.00 18.38 150 GLY E O 1
ATOM 6193 N N . VAL E 1 151 ? 9.406 30.760 58.549 1.00 14.67 151 VAL E N 1
ATOM 6194 C CA . VAL E 1 151 ? 10.701 30.094 58.422 1.00 14.52 151 VAL E CA 1
ATOM 6195 C C . VAL E 1 151 ? 11.795 31.143 58.281 1.00 17.16 151 VAL E C 1
ATOM 6196 O O . VAL E 1 151 ? 11.795 31.909 57.305 1.00 18.68 151 VAL E O 1
ATOM 6200 N N . HIS E 1 152 ? 12.724 31.169 59.238 1.00 11.35 152 HIS E N 1
ATOM 6201 C CA . HIS E 1 152 ? 13.805 32.146 59.249 1.00 14.08 152 HIS E CA 1
ATOM 6202 C C . HIS E 1 152 ? 15.172 31.499 59.162 1.00 15.52 152 HIS E C 1
ATOM 6203 O O . HIS E 1 152 ? 15.349 30.318 59.504 1.00 14.60 152 HIS E O 1
ATOM 6210 N N . GLY E 1 153 ? 16.141 32.291 58.713 1.00 14.53 153 GLY E N 1
ATOM 6211 C CA . GLY E 1 153 ? 17.504 31.810 58.609 1.00 17.82 153 GLY E CA 1
ATOM 6212 C C . GLY E 1 153 ? 18.485 32.787 59.239 1.00 20.07 153 GLY E C 1
ATOM 6213 O O . GLY E 1 153 ? 18.480 33.979 58.930 1.00 18.59 153 GLY E O 1
ATOM 6214 N N . LEU E 1 154 ? 19.336 32.277 60.119 1.00 17.55 154 LEU E N 1
ATOM 6215 C CA . LEU E 1 154 ? 20.317 33.108 60.782 1.00 17.39 154 LEU E CA 1
ATOM 6216 C C . LEU E 1 154 ? 21.651 32.380 60.744 1.00 19.61 154 LEU E C 1
ATOM 6217 O O . LEU E 1 154 ? 21.703 31.173 60.480 1.00 16.90 154 LEU E O 1
ATOM 6222 N N . ILE E 1 155 ? 22.727 33.116 61.001 1.00 15.94 155 ILE E N 1
ATOM 6223 C CA . ILE E 1 155 ? 24.030 32.493 61.120 1.00 17.38 155 ILE E CA 1
ATOM 6224 C C . ILE E 1 155 ? 24.632 33.088 62.383 1.00 19.58 155 ILE E C 1
ATOM 6225 O O . ILE E 1 155 ? 24.568 34.299 62.599 1.00 20.45 155 ILE E O 1
ATOM 6230 N N . ILE E 1 156 ? 25.202 32.238 63.229 1.00 20.21 156 ILE E N 1
ATOM 6231 C CA . ILE E 1 156 ? 25.791 32.713 64.467 1.00 19.60 156 ILE E CA 1
ATOM 6232 C C . ILE E 1 156 ? 27.309 32.609 64.397 1.00 20.60 156 ILE E C 1
ATOM 6233 O O . ILE E 1 156 ? 27.856 31.648 63.839 1.00 18.62 156 ILE E O 1
ATOM 6238 N N . ASP E 1 157 ? 27.990 33.615 64.938 1.00 20.33 157 ASP E N 1
ATOM 6239 C CA . ASP E 1 157 ? 29.445 33.596 64.974 1.00 20.85 157 ASP E CA 1
ATOM 6240 C C . ASP E 1 157 ? 29.738 32.530 66.024 1.00 20.92 157 ASP E C 1
ATOM 6241 O O . ASP E 1 157 ? 29.316 32.655 67.174 1.00 19.21 157 ASP E O 1
ATOM 6246 N N . ILE E 1 158 ? 30.452 31.488 65.626 1.00 22.32 158 ILE E N 1
ATOM 6247 C CA . ILE E 1 158 ? 30.734 30.366 66.511 1.00 21.75 158 ILE E CA 1
ATOM 6248 C C . ILE E 1 158 ? 31.548 30.708 67.747 1.00 25.50 158 ILE E C 1
ATOM 6249 O O . ILE E 1 158 ? 31.549 29.949 68.720 1.00 26.14 158 ILE E O 1
ATOM 6254 N N . ASN E 1 159 ? 32.222 31.855 67.732 1.00 27.98 159 ASN E N 1
ATOM 6255 C CA . ASN E 1 159 ? 33.048 32.247 68.869 1.00 27.80 159 ASN E CA 1
ATOM 6256 C C . ASN E 1 159 ? 32.509 33.364 69.745 1.00 28.76 159 ASN E C 1
ATOM 6257 O O . ASN E 1 159 ? 32.903 33.473 70.900 1.00 29.26 159 ASN E O 1
ATOM 6262 N N . THR E 1 160 ? 31.628 34.199 69.203 1.00 29.88 160 THR E N 1
ATOM 6263 C CA . THR E 1 160 ? 31.064 35.309 69.968 1.00 26.64 160 THR E CA 1
ATOM 6264 C C . THR E 1 160 ? 29.587 35.111 70.273 1.00 26.40 160 THR E C 1
ATOM 6265 O O . THR E 1 160 ? 29.058 35.694 71.221 1.00 27.28 160 THR E O 1
ATOM 6269 N N . GLY E 1 161 ? 28.915 34.305 69.460 1.00 24.47 161 GLY E N 1
ATOM 6270 C CA . GLY E 1 161 ? 27.496 34.077 69.673 1.00 25.04 161 GLY E CA 1
ATOM 6271 C C . GLY E 1 161 ? 26.633 35.181 69.086 1.00 26.42 161 GLY E C 1
ATOM 6272 O O . GLY E 1 161 ? 25.430 35.263 69.355 1.00 27.31 161 GLY E O 1
ATOM 6273 N N . ARG E 1 162 ? 27.237 36.040 68.274 1.00 27.02 162 ARG E N 1
ATOM 6274 C CA . ARG E 1 162 ? 26.486 37.129 67.661 1.00 25.71 162 ARG E CA 1
ATOM 6275 C C . ARG E 1 162 ? 25.680 36.570 66.495 1.00 23.76 162 ARG E C 1
ATOM 6276 O O . ARG E 1 162 ? 26.197 35.796 65.680 1.00 22.69 162 ARG E O 1
ATOM 6284 N N . LEU E 1 163 ? 24.416 36.965 66.419 1.00 21.00 163 LEU E N 1
ATOM 6285 C CA . LEU E 1 163 ? 23.539 36.501 65.360 1.00 22.49 163 LEU E CA 1
ATOM 6286 C C . LEU E 1 163 ? 23.456 37.480 64.209 1.00 23.56 163 LEU E C 1
ATOM 6287 O O . LEU E 1 163 ? 23.397 38.687 64.406 1.00 25.23 163 LEU E O 1
ATOM 6292 N N . LYS E 1 164 ? 23.426 36.943 63.001 1.00 23.69 164 LYS E N 1
ATOM 6293 C CA . LYS E 1 164 ? 23.287 37.765 61.814 1.00 23.27 164 LYS E CA 1
ATOM 6294 C C . LYS E 1 164 ? 22.113 37.196 61.020 1.00 21.01 164 LYS E C 1
ATOM 6295 O O . LYS E 1 164 ? 22.126 36.028 60.627 1.00 21.76 164 LYS E O 1
ATOM 6301 N N . PRO E 1 165 ? 21.062 38.000 60.807 1.00 21.22 165 PRO E N 1
ATOM 6302 C CA . PRO E 1 165 ? 19.909 37.515 60.046 1.00 23.08 165 PRO E CA 1
ATOM 6303 C C . PRO E 1 165 ? 20.254 37.353 58.562 1.00 23.15 165 PRO E C 1
ATOM 6304 O O . PRO E 1 165 ? 20.930 38.194 57.977 1.00 22.50 165 PRO E O 1
ATOM 6308 N N . LEU E 1 166 ? 19.821 36.248 57.967 1.00 23.96 166 LEU E N 1
ATOM 6309 C CA . LEU E 1 166 ? 20.081 35.994 56.556 1.00 21.67 166 LEU E CA 1
ATOM 6310 C C . LEU E 1 166 ? 18.757 36.044 55.813 1.00 23.90 166 LEU E C 1
ATOM 6311 O O . LEU E 1 166 ? 18.706 36.389 54.629 1.00 22.84 166 LEU E O 1
ATOM 6316 N N . TYR E 1 167 ? 17.688 35.685 56.520 1.00 23.25 167 TYR E N 1
ATOM 6317 C CA . TYR E 1 167 ? 16.336 35.730 55.971 1.00 22.61 167 TYR E CA 1
ATOM 6318 C C . TYR E 1 167 ? 15.314 35.755 57.090 1.00 22.32 167 TYR E C 1
ATOM 6319 O O . TYR E 1 167 ? 15.299 34.865 57.939 1.00 23.67 167 TYR E O 1
ATOM 6328 N N . LEU E 1 168 ? 14.466 36.777 57.093 1.00 21.86 168 LEU E N 1
ATOM 6329 C CA . LEU E 1 168 ? 13.425 36.900 58.110 1.00 24.90 168 LEU E CA 1
ATOM 6330 C C . LEU E 1 168 ? 12.084 36.764 57.430 1.00 26.62 168 LEU E C 1
ATOM 6331 O O . LEU E 1 168 ? 11.805 37.467 56.456 1.00 25.00 168 LEU E O 1
ATOM 6336 N N . ASP E 1 169 ? 11.257 35.857 57.940 1.00 27.76 169 ASP E N 1
ATOM 6337 C CA . ASP E 1 169 ? 9.934 35.624 57.375 1.00 32.56 169 ASP E CA 1
ATOM 6338 C C . ASP E 1 169 ? 8.867 36.525 58.016 1.00 36.12 169 ASP E C 1
ATOM 6339 O O . ASP E 1 169 ? 8.169 37.246 57.313 1.00 41.58 169 ASP E O 1
ATOM 6344 N N . GLU E 1 170 ? 8.739 36.488 59.339 0.00 39.48 170 GLU E N 1
ATOM 6345 C CA . GLU E 1 170 ? 7.722 37.293 60.014 0.00 42.00 170 GLU E CA 1
ATOM 6346 C C . GLU E 1 170 ? 8.260 38.480 60.814 0.00 43.27 170 GLU E C 1
ATOM 6347 O O . GLU E 1 170 ? 8.371 39.577 60.227 0.00 43.91 170 GLU E O 1
ATOM 6354 N N . ILE F 1 2 ? 34.289 7.113 77.920 1.00 51.41 2 ILE F N 1
ATOM 6355 C CA . ILE F 1 2 ? 33.656 8.234 78.674 1.00 51.84 2 ILE F CA 1
ATOM 6356 C C . ILE F 1 2 ? 32.352 7.800 79.343 1.00 51.22 2 ILE F C 1
ATOM 6357 O O . ILE F 1 2 ? 32.038 8.227 80.452 1.00 50.71 2 ILE F O 1
ATOM 6362 N N . ILE F 1 3 ? 31.595 6.958 78.650 1.00 51.49 3 ILE F N 1
ATOM 6363 C CA . ILE F 1 3 ? 30.320 6.467 79.152 1.00 51.13 3 ILE F CA 1
ATOM 6364 C C . ILE F 1 3 ? 30.429 6.055 80.626 1.00 51.80 3 ILE F C 1
ATOM 6365 O O . ILE F 1 3 ? 29.535 6.331 81.428 1.00 49.52 3 ILE F O 1
ATOM 6370 N N . LYS F 1 4 ? 31.537 5.405 80.975 1.00 52.94 4 LYS F N 1
ATOM 6371 C CA . LYS F 1 4 ? 31.770 4.957 82.346 1.00 54.14 4 LYS F CA 1
ATOM 6372 C C . LYS F 1 4 ? 31.803 6.165 83.278 1.00 52.98 4 LYS F C 1
ATOM 6373 O O . LYS F 1 4 ? 31.144 6.186 84.320 1.00 51.63 4 LYS F O 1
ATOM 6379 N N . ASP F 1 5 ? 32.585 7.169 82.898 1.00 52.74 5 ASP F N 1
ATOM 6380 C CA . ASP F 1 5 ? 32.685 8.380 83.692 1.00 54.41 5 ASP F CA 1
ATOM 6381 C C . ASP F 1 5 ? 31.283 8.940 83.885 1.00 54.16 5 ASP F C 1
ATOM 6382 O O . ASP F 1 5 ? 30.817 9.116 85.010 1.00 53.02 5 ASP F O 1
ATOM 6387 N N . ILE F 1 6 ? 30.612 9.200 82.774 1.00 53.43 6 ILE F N 1
ATOM 6388 C CA . ILE F 1 6 ? 29.257 9.776 82.793 1.00 53.24 6 ILE F CA 1
ATOM 6389 C C . ILE F 1 6 ? 28.304 9.033 83.739 1.00 54.43 6 ILE F C 1
ATOM 6390 O O . ILE F 1 6 ? 27.618 9.656 84.554 1.00 54.45 6 ILE F O 1
ATOM 6395 N N . LEU F 1 7 ? 28.248 7.710 83.631 1.00 55.31 7 LEU F N 1
ATOM 6396 C CA . LEU F 1 7 ? 27.371 6.979 84.507 1.00 56.93 7 LEU F CA 1
ATOM 6397 C C . LEU F 1 7 ? 27.749 7.234 85.976 1.00 57.35 7 LEU F C 1
ATOM 6398 O O . LEU F 1 7 ? 26.959 7.029 86.895 1.00 57.83 7 LEU F O 1
ATOM 6403 N N . ARG F 1 8 ? 29.008 7.654 86.193 1.00 58.74 8 ARG F N 1
ATOM 6404 C CA . ARG F 1 8 ? 29.548 7.833 87.541 1.00 59.33 8 ARG F CA 1
ATOM 6405 C C . ARG F 1 8 ? 28.855 8.843 88.472 1.00 60.86 8 ARG F C 1
ATOM 6406 O O . ARG F 1 8 ? 28.316 8.460 89.509 1.00 61.65 8 ARG F O 1
ATOM 6414 N N . GLU F 1 9 ? 28.848 10.100 88.112 1.00 62.80 9 GLU F N 1
ATOM 6415 C CA . GLU F 1 9 ? 28.299 11.178 88.942 1.00 65.31 9 GLU F CA 1
ATOM 6416 C C . GLU F 1 9 ? 26.869 11.583 88.599 1.00 65.19 9 GLU F C 1
ATOM 6417 O O . GLU F 1 9 ? 26.346 12.549 89.158 1.00 65.45 9 GLU F O 1
ATOM 6423 N N . ASN F 1 10 ? 26.243 10.870 87.667 1.00 64.98 10 ASN F N 1
ATOM 6424 C CA . ASN F 1 10 ? 24.868 11.184 87.305 1.00 63.54 10 ASN F CA 1
ATOM 6425 C C . ASN F 1 10 ? 23.941 10.655 88.390 1.00 63.71 10 ASN F C 1
ATOM 6426 O O . ASN F 1 10 ? 23.276 11.480 89.051 1.00 64.56 10 ASN F O 1
ATOM 6431 N N . PRO F 1 25 ? 36.233 16.851 70.316 1.00 54.37 25 PRO F N 1
ATOM 6432 C CA . PRO F 1 25 ? 35.500 15.966 71.253 1.00 52.41 25 PRO F CA 1
ATOM 6433 C C . PRO F 1 25 ? 35.423 14.572 70.649 1.00 49.98 25 PRO F C 1
ATOM 6434 O O . PRO F 1 25 ? 35.016 14.421 69.501 1.00 52.42 25 PRO F O 1
ATOM 6438 N N . LYS F 1 26 ? 35.811 13.546 71.393 1.00 47.89 26 LYS F N 1
ATOM 6439 C CA . LYS F 1 26 ? 35.726 12.215 70.812 1.00 45.28 26 LYS F CA 1
ATOM 6440 C C . LYS F 1 26 ? 34.375 11.547 71.042 1.00 42.51 26 LYS F C 1
ATOM 6441 O O . LYS F 1 26 ? 34.186 10.368 70.710 1.00 42.75 26 LYS F O 1
ATOM 6447 N N . LEU F 1 27 ? 33.424 12.324 71.559 1.00 35.58 27 LEU F N 1
ATOM 6448 C CA . LEU F 1 27 ? 32.088 11.821 71.839 1.00 29.95 27 LEU F CA 1
ATOM 6449 C C . LEU F 1 27 ? 31.015 12.366 70.889 1.00 28.12 27 LEU F C 1
ATOM 6450 O O . LEU F 1 27 ? 31.053 13.530 70.493 1.00 26.75 27 LEU F O 1
ATOM 6455 N N . CYS F 1 28 ? 30.064 11.514 70.522 1.00 24.99 28 CYS F N 1
ATOM 6456 C CA . CYS F 1 28 ? 28.935 11.925 69.694 1.00 23.27 28 CYS F CA 1
ATOM 6457 C C . CYS F 1 28 ? 27.674 11.451 70.401 1.00 22.35 28 CYS F C 1
ATOM 6458 O O . CYS F 1 28 ? 27.578 10.284 70.788 1.00 21.34 28 CYS F O 1
ATOM 6461 N N . ILE F 1 29 ? 26.714 12.352 70.576 1.00 21.11 29 ILE F N 1
ATOM 6462 C CA . ILE F 1 29 ? 25.458 12.020 71.237 1.00 19.05 29 ILE F CA 1
ATOM 6463 C C . ILE F 1 29 ? 24.303 12.096 70.238 1.00 20.74 29 ILE F C 1
ATOM 6464 O O . ILE F 1 29 ? 24.185 13.069 69.500 1.00 20.67 29 ILE F O 1
ATOM 6469 N N . ILE F 1 30 ? 23.461 11.066 70.222 1.00 20.45 30 ILE F N 1
ATOM 6470 C CA . ILE F 1 30 ? 22.272 11.020 69.370 1.00 17.68 30 ILE F CA 1
ATOM 6471 C C . ILE F 1 30 ? 21.085 10.993 70.332 1.00 17.32 30 ILE F C 1
ATOM 6472 O O . ILE F 1 30 ? 20.971 10.091 71.166 1.00 16.35 30 ILE F O 1
ATOM 6477 N N . THR F 1 31 ? 20.208 11.982 70.232 1.00 16.34 31 THR F N 1
ATOM 6478 C CA . THR F 1 31 ? 19.080 12.054 71.141 1.00 12.77 31 THR F CA 1
ATOM 6479 C C . THR F 1 31 ? 17.879 12.675 70.438 1.00 15.62 31 THR F C 1
ATOM 6480 O O . THR F 1 31 ? 17.895 12.857 69.208 1.00 15.69 31 THR F O 1
ATOM 6484 N N . CYS F 1 32 ? 16.836 12.988 71.203 1.00 15.60 32 CYS F N 1
ATOM 6485 C CA . CYS F 1 32 ? 15.602 13.508 70.635 1.00 13.99 32 CYS F CA 1
ATOM 6486 C C . CYS F 1 32 ? 15.549 15.029 70.579 1.00 12.71 32 CYS F C 1
ATOM 6487 O O . CYS F 1 32 ? 16.285 15.704 71.274 1.00 9.75 32 CYS F O 1
ATOM 6490 N N . MET F 1 33 ? 14.632 15.549 69.767 1.00 13.97 33 MET F N 1
ATOM 6491 C CA . MET F 1 33 ? 14.450 16.986 69.581 1.00 12.58 33 MET F CA 1
ATOM 6492 C C . MET F 1 33 ? 13.568 17.591 70.670 1.00 13.34 33 MET F C 1
ATOM 6493 O O . MET F 1 33 ? 13.305 18.796 70.673 1.00 10.52 33 MET F O 1
ATOM 6498 N N . ASP F 1 34 ? 13.109 16.737 71.579 1.00 10.10 34 ASP F N 1
ATOM 6499 C CA . ASP F 1 34 ? 12.243 17.140 72.674 1.00 9.98 34 ASP F CA 1
ATOM 6500 C C . ASP F 1 34 ? 12.836 18.354 73.414 1.00 10.96 34 ASP F C 1
ATOM 6501 O O . ASP F 1 34 ? 14.005 18.370 73.775 1.00 12.43 34 ASP F O 1
ATOM 6506 N N . SER F 1 35 ? 12.019 19.378 73.628 1.00 12.41 35 SER F N 1
ATOM 6507 C CA . SER F 1 35 ? 12.475 20.601 74.294 1.00 13.15 35 SER F CA 1
ATOM 6508 C C . SER F 1 35 ? 12.909 20.459 75.760 1.00 13.22 35 SER F C 1
ATOM 6509 O O . SER F 1 35 ? 13.611 21.329 76.283 1.00 10.01 35 SER F O 1
ATOM 6512 N N . ARG F 1 36 ? 12.472 19.391 76.420 1.00 12.45 36 ARG F N 1
ATOM 6513 C CA . ARG F 1 36 ? 12.808 19.178 77.828 1.00 16.51 36 ARG F CA 1
ATOM 6514 C C . ARG F 1 36 ? 14.228 18.662 78.046 1.00 17.33 36 ARG F C 1
ATOM 6515 O O . ARG F 1 36 ? 14.700 18.614 79.190 1.00 16.02 36 ARG F O 1
ATOM 6523 N N . LEU F 1 37 ? 14.897 18.273 76.957 1.00 14.10 37 LEU F N 1
ATOM 6524 C CA . LEU F 1 37 ? 16.278 17.801 77.034 1.00 12.90 37 LEU F CA 1
ATOM 6525 C C . LEU F 1 37 ? 17.261 18.976 77.013 1.00 15.42 37 LEU F C 1
ATOM 6526 O O . LEU F 1 37 ? 18.455 18.801 77.298 1.00 15.15 37 LEU F O 1
ATOM 6531 N N . ILE F 1 38 ? 16.770 20.165 76.654 1.00 13.45 38 ILE F N 1
ATOM 6532 C CA . ILE F 1 38 ? 17.618 21.356 76.633 1.00 12.29 38 ILE F CA 1
ATOM 6533 C C . ILE F 1 38 ? 18.031 21.650 78.068 1.00 14.69 38 ILE F C 1
ATOM 6534 O O . ILE F 1 38 ? 17.167 21.771 78.944 1.00 11.71 38 ILE F O 1
ATOM 6539 N N . ASP F 1 39 ? 19.345 21.754 78.284 1.00 14.69 39 ASP F N 1
ATOM 6540 C CA . ASP F 1 39 ? 19.963 22.013 79.583 1.00 18.89 39 ASP F CA 1
ATOM 6541 C C . ASP F 1 39 ? 19.929 20.819 80.534 1.00 21.81 39 ASP F C 1
ATOM 6542 O O . ASP F 1 39 ? 20.920 20.540 81.219 1.00 18.37 39 ASP F O 1
ATOM 6547 N N . LEU F 1 40 ? 18.801 20.114 80.563 1.00 21.35 40 LEU F N 1
ATOM 6548 C CA . LEU F 1 40 ? 18.649 18.940 81.420 1.00 21.73 40 LEU F CA 1
ATOM 6549 C C . LEU F 1 40 ? 19.705 17.902 81.053 1.00 22.79 40 LEU F C 1
ATOM 6550 O O . LEU F 1 40 ? 20.423 17.400 81.913 1.00 20.61 40 LEU F O 1
ATOM 6555 N N . LEU F 1 41 ? 19.794 17.590 79.763 1.00 22.10 41 LEU F N 1
ATOM 6556 C CA . LEU F 1 41 ? 20.733 16.594 79.273 1.00 22.54 41 LEU F CA 1
ATOM 6557 C C . LEU F 1 41 ? 22.189 16.975 79.529 1.00 23.44 41 LEU F C 1
ATOM 6558 O O . LEU F 1 41 ? 22.981 16.134 79.957 1.00 24.14 41 LEU F O 1
ATOM 6563 N N . GLU F 1 42 ? 22.539 18.231 79.270 1.00 22.78 42 GLU F N 1
ATOM 6564 C CA . GLU F 1 42 ? 23.906 18.705 79.478 1.00 23.42 42 GLU F CA 1
ATOM 6565 C C . GLU F 1 42 ? 24.335 18.501 80.942 1.00 24.92 42 GLU F C 1
ATOM 6566 O O . GLU F 1 42 ? 25.420 17.995 81.229 1.00 23.19 42 GLU F O 1
ATOM 6572 N N . ARG F 1 43 ? 23.479 18.911 81.865 1.00 24.66 43 ARG F N 1
ATOM 6573 C CA . ARG F 1 43 ? 23.774 18.767 83.281 1.00 28.79 43 ARG F CA 1
ATOM 6574 C C . ARG F 1 43 ? 23.827 17.301 83.705 1.00 29.27 43 ARG F C 1
ATOM 6575 O O . ARG F 1 43 ? 24.681 16.910 84.501 1.00 26.83 43 ARG F O 1
ATOM 6583 N N . ALA F 1 44 ? 22.925 16.491 83.155 1.00 26.99 44 ALA F N 1
ATOM 6584 C CA . ALA F 1 44 ? 22.851 15.081 83.502 1.00 27.21 44 ALA F CA 1
ATOM 6585 C C . ALA F 1 44 ? 24.037 14.248 83.037 1.00 27.17 44 ALA F C 1
ATOM 6586 O O . ALA F 1 44 ? 24.448 13.304 83.722 1.00 26.21 44 ALA F O 1
ATOM 6588 N N . LEU F 1 45 ? 24.584 14.585 81.876 1.00 25.21 45 LEU F N 1
ATOM 6589 C CA . LEU F 1 45 ? 25.706 13.834 81.337 1.00 23.07 45 LEU F CA 1
ATOM 6590 C C . LEU F 1 45 ? 27.038 14.479 81.700 1.00 25.48 45 LEU F C 1
ATOM 6591 O O . LEU F 1 45 ? 28.105 13.905 81.437 1.00 24.70 45 LEU F O 1
ATOM 6596 N N . GLY F 1 46 ? 26.973 15.664 82.304 1.00 25.12 46 GLY F N 1
ATOM 6597 C CA . GLY F 1 46 ? 28.186 16.385 82.653 1.00 27.53 46 GLY F CA 1
ATOM 6598 C C . GLY F 1 46 ? 28.849 16.902 81.385 1.00 28.50 46 GLY F C 1
ATOM 6599 O O . GLY F 1 46 ? 30.068 16.882 81.256 1.00 30.23 46 GLY F O 1
ATOM 6600 N N . ILE F 1 47 ? 28.044 17.381 80.444 1.00 28.82 47 ILE F N 1
ATOM 6601 C CA . ILE F 1 47 ? 28.576 17.864 79.177 1.00 29.76 47 ILE F CA 1
ATOM 6602 C C . ILE F 1 47 ? 28.246 19.319 78.865 1.00 29.66 47 ILE F C 1
ATOM 6603 O O . ILE F 1 47 ? 27.083 19.743 78.927 1.00 34.37 47 ILE F O 1
ATOM 6608 N N . GLY F 1 48 ? 29.286 20.078 78.534 1.00 26.25 48 GLY F N 1
ATOM 6609 C CA . GLY F 1 48 ? 29.125 21.479 78.219 1.00 20.90 48 GLY F CA 1
ATOM 6610 C C . GLY F 1 48 ? 29.657 21.773 76.840 1.00 21.50 48 GLY F C 1
ATOM 6611 O O . GLY F 1 48 ? 29.890 20.859 76.052 1.00 19.72 48 GLY F O 1
ATOM 6612 N N . ARG F 1 49 ? 29.850 23.055 76.551 1.00 21.28 49 ARG F N 1
ATOM 6613 C CA . ARG F 1 49 ? 30.354 23.506 75.260 1.00 20.35 49 ARG F CA 1
ATOM 6614 C C . ARG F 1 49 ? 31.676 22.837 74.916 1.00 22.24 49 ARG F C 1
ATOM 6615 O O . ARG F 1 49 ? 32.605 22.820 75.725 1.00 18.71 49 ARG F O 1
ATOM 6623 N N . GLY F 1 50 ? 31.750 22.281 73.710 1.00 20.79 50 GLY F N 1
ATOM 6624 C CA . GLY F 1 50 ? 32.962 21.627 73.271 1.00 19.68 50 GLY F CA 1
ATOM 6625 C C . GLY F 1 50 ? 33.159 20.180 73.706 1.00 23.25 50 GLY F C 1
ATOM 6626 O O . GLY F 1 50 ? 34.171 19.578 73.332 1.00 24.80 50 GLY F O 1
ATOM 6627 N N . ASP F 1 51 ? 32.223 19.591 74.450 1.00 22.45 51 ASP F N 1
ATOM 6628 C CA . ASP F 1 51 ? 32.414 18.203 74.891 1.00 23.45 51 ASP F CA 1
ATOM 6629 C C . ASP F 1 51 ? 31.859 17.114 73.978 1.00 24.69 51 ASP F C 1
ATOM 6630 O O . ASP F 1 51 ? 32.227 15.941 74.100 1.00 26.32 51 ASP F O 1
ATOM 6635 N N . ALA F 1 52 ? 31.008 17.479 73.026 1.00 22.46 52 ALA F N 1
ATOM 6636 C CA . ALA F 1 52 ? 30.467 16.463 72.131 1.00 20.90 52 ALA F CA 1
ATOM 6637 C C . ALA F 1 52 ? 29.670 16.988 70.951 1.00 20.54 52 ALA F C 1
ATOM 6638 O O . ALA F 1 52 ? 29.114 18.086 71.000 1.00 20.33 52 ALA F O 1
ATOM 6640 N N . LYS F 1 53 ? 29.638 16.196 69.881 1.00 18.30 53 LYS F N 1
ATOM 6641 C CA . LYS F 1 53 ? 28.849 16.532 68.704 1.00 19.07 53 LYS F CA 1
ATOM 6642 C C . LYS F 1 53 ? 27.474 16.032 69.112 1.00 18.90 53 LYS F C 1
ATOM 6643 O O . LYS F 1 53 ? 27.365 14.971 69.728 1.00 18.46 53 LYS F O 1
ATOM 6649 N N . VAL F 1 54 ? 26.425 16.775 68.783 1.00 19.17 54 VAL F N 1
ATOM 6650 C CA . VAL F 1 54 ? 25.090 16.349 69.179 1.00 16.48 54 VAL F CA 1
ATOM 6651 C C . VAL F 1 54 ? 24.147 16.277 67.997 1.00 18.08 54 VAL F C 1
ATOM 6652 O O . VAL F 1 54 ? 23.956 17.255 67.271 1.00 14.05 54 VAL F O 1
ATOM 6656 N N . ILE F 1 55 ? 23.568 15.097 67.808 1.00 15.99 55 ILE F N 1
ATOM 6657 C CA . ILE F 1 55 ? 22.624 14.849 66.735 1.00 14.93 55 ILE F CA 1
ATOM 6658 C C . ILE F 1 55 ? 21.239 14.694 67.357 1.00 16.52 55 ILE F C 1
ATOM 6659 O O . ILE F 1 55 ? 21.074 13.981 68.343 1.00 14.76 55 ILE F O 1
ATOM 6664 N N . LYS F 1 56 ? 20.242 15.364 66.779 1.00 12.97 56 LYS F N 1
ATOM 6665 C CA . LYS F 1 56 ? 18.887 15.317 67.326 1.00 14.69 56 LYS F CA 1
ATOM 6666 C C . LYS F 1 56 ? 17.830 15.239 66.248 1.00 14.15 56 LYS F C 1
ATOM 6667 O O . LYS F 1 56 ? 17.912 15.951 65.244 1.00 14.30 56 LYS F O 1
ATOM 6673 N N . ASN F 1 57 ? 16.844 14.370 66.457 1.00 12.91 57 ASN F N 1
ATOM 6674 C CA . ASN F 1 57 ? 15.739 14.228 65.514 1.00 15.92 57 ASN F CA 1
ATOM 6675 C C . ASN F 1 57 ? 14.507 13.721 66.258 1.00 14.77 57 ASN F C 1
ATOM 6676 O O . ASN F 1 57 ? 14.539 13.546 67.482 1.00 14.81 57 ASN F O 1
ATOM 6681 N N . ALA F 1 58 ? 13.418 13.498 65.536 1.00 16.52 58 ALA F N 1
ATOM 6682 C CA . ALA F 1 58 ? 12.190 13.016 66.163 1.00 18.54 58 ALA F CA 1
ATOM 6683 C C . ALA F 1 58 ? 12.329 11.589 66.718 1.00 21.50 58 ALA F C 1
ATOM 6684 O O . ALA F 1 58 ? 12.442 10.616 65.952 1.00 19.98 58 ALA F O 1
ATOM 6686 N N . GLY F 1 59 ? 12.347 11.489 68.050 1.00 19.87 59 GLY F N 1
ATOM 6687 C CA . GLY F 1 59 ? 12.437 10.208 68.737 1.00 18.18 59 GLY F CA 1
ATOM 6688 C C . GLY F 1 59 ? 13.795 9.520 68.745 1.00 17.53 59 GLY F C 1
ATOM 6689 O O . GLY F 1 59 ? 13.878 8.344 69.081 1.00 15.12 59 GLY F O 1
ATOM 6690 N N . ASN F 1 60 ? 14.856 10.252 68.419 1.00 15.31 60 ASN F N 1
ATOM 6691 C CA . ASN F 1 60 ? 16.204 9.683 68.341 1.00 16.54 60 ASN F CA 1
ATOM 6692 C C . ASN F 1 60 ? 16.208 8.345 67.601 1.00 19.74 60 ASN F C 1
ATOM 6693 O O . ASN F 1 60 ? 16.824 7.370 68.023 1.00 20.76 60 ASN F O 1
ATOM 6698 N N . ILE F 1 61 ? 15.506 8.322 66.476 1.00 19.31 61 ILE F N 1
ATOM 6699 C CA . ILE F 1 61 ? 15.426 7.142 65.628 1.00 21.08 61 ILE F CA 1
ATOM 6700 C C . ILE F 1 61 ? 16.604 7.179 64.656 1.00 22.99 61 ILE F C 1
ATOM 6701 O O . ILE F 1 61 ? 16.884 8.216 64.040 1.00 23.37 61 ILE F O 1
ATOM 6706 N N . VAL F 1 62 ? 17.303 6.055 64.525 1.00 21.30 62 VAL F N 1
ATOM 6707 C CA . VAL F 1 62 ? 18.457 5.984 63.641 1.00 21.21 62 VAL F CA 1
ATOM 6708 C C . VAL F 1 62 ? 18.083 5.679 62.190 1.00 22.53 62 VAL F C 1
ATOM 6709 O O . VAL F 1 62 ? 17.715 4.559 61.852 1.00 22.15 62 VAL F O 1
ATOM 6713 N N . ASP F 1 63 ? 18.187 6.695 61.341 1.00 23.46 63 ASP F N 1
ATOM 6714 C CA . ASP F 1 63 ? 17.889 6.582 59.912 1.00 21.72 63 ASP F CA 1
ATOM 6715 C C . ASP F 1 63 ? 19.142 7.015 59.168 1.00 22.40 63 ASP F C 1
ATOM 6716 O O . ASP F 1 63 ? 20.190 7.184 59.782 1.00 21.29 63 ASP F O 1
ATOM 6721 N N . ASP F 1 64 ? 19.041 7.212 57.852 1.00 21.89 64 ASP F N 1
ATOM 6722 C CA . ASP F 1 64 ? 20.194 7.635 57.073 1.00 22.41 64 ASP F CA 1
ATOM 6723 C C . ASP F 1 64 ? 20.773 8.984 57.458 1.00 21.17 64 ASP F C 1
ATOM 6724 O O . ASP F 1 64 ? 21.989 9.162 57.445 1.00 18.88 64 ASP F O 1
ATOM 6729 N N . GLY F 1 65 ? 19.902 9.941 57.769 1.00 19.95 65 GLY F N 1
ATOM 6730 C CA . GLY F 1 65 ? 20.384 11.252 58.164 1.00 20.94 65 GLY F CA 1
ATOM 6731 C C . GLY F 1 65 ? 21.284 11.111 59.379 1.00 19.43 65 GLY F C 1
ATOM 6732 O O . GLY F 1 65 ? 22.371 11.675 59.419 1.00 21.24 65 GLY F O 1
ATOM 6733 N N . VAL F 1 66 ? 20.831 10.346 60.372 1.00 20.23 66 VAL F N 1
ATOM 6734 C CA . VAL F 1 66 ? 21.615 10.120 61.587 1.00 18.57 66 VAL F CA 1
ATOM 6735 C C . VAL F 1 66 ? 22.910 9.380 61.275 1.00 17.88 66 VAL F C 1
ATOM 6736 O O . VAL F 1 66 ? 23.978 9.752 61.759 1.00 18.66 66 VAL F O 1
ATOM 6740 N N . ILE F 1 67 ? 22.830 8.334 60.459 1.00 19.14 67 ILE F N 1
ATOM 6741 C CA . ILE F 1 67 ? 24.045 7.586 60.118 1.00 22.07 67 ILE F CA 1
ATOM 6742 C C . ILE F 1 67 ? 25.071 8.475 59.415 1.00 20.49 67 ILE F C 1
ATOM 6743 O O . ILE F 1 67 ? 26.256 8.427 59.712 1.00 22.52 67 ILE F O 1
ATOM 6748 N N . ARG F 1 68 ? 24.612 9.308 58.492 1.00 23.58 68 ARG F N 1
ATOM 6749 C CA . ARG F 1 68 ? 25.524 10.205 57.779 1.00 24.11 68 ARG F CA 1
ATOM 6750 C C . ARG F 1 68 ? 26.207 11.163 58.754 1.00 23.11 68 ARG F C 1
ATOM 6751 O O . ARG F 1 68 ? 27.434 11.337 58.728 1.00 21.99 68 ARG F O 1
ATOM 6759 N N . SER F 1 69 ? 25.410 11.776 59.628 1.00 21.96 69 SER F N 1
ATOM 6760 C CA . SER F 1 69 ? 25.959 12.724 60.579 1.00 20.97 69 SER F CA 1
ATOM 6761 C C . SER F 1 69 ? 26.947 12.071 61.537 1.00 20.40 69 SER F C 1
ATOM 6762 O O . SER F 1 69 ? 27.978 12.653 61.850 1.00 20.69 69 SER F O 1
ATOM 6765 N N . ALA F 1 70 ? 26.632 10.866 61.991 1.00 20.61 70 ALA F N 1
ATOM 6766 C CA . ALA F 1 70 ? 27.520 10.129 62.897 1.00 23.29 70 ALA F CA 1
ATOM 6767 C C . ALA F 1 70 ? 28.843 9.775 62.191 1.00 25.14 70 ALA F C 1
ATOM 6768 O O . ALA F 1 70 ? 29.908 9.779 62.808 1.00 26.23 70 ALA F O 1
ATOM 6770 N N . ALA F 1 71 ? 28.772 9.470 60.899 1.00 26.81 71 ALA F N 1
ATOM 6771 C CA . ALA F 1 71 ? 29.967 9.135 60.131 1.00 27.20 71 ALA F CA 1
ATOM 6772 C C . ALA F 1 71 ? 30.872 10.370 60.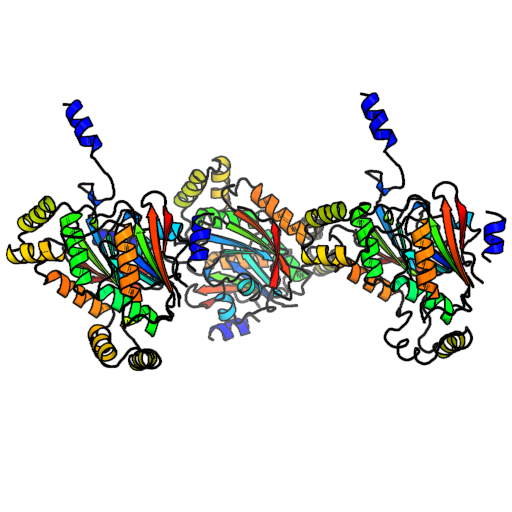028 1.00 28.32 71 ALA F C 1
ATOM 6773 O O . ALA F 1 71 ? 32.092 10.275 60.188 1.00 30.17 71 ALA F O 1
ATOM 6775 N N . VAL F 1 72 ? 30.275 11.526 59.748 1.00 26.72 72 VAL F N 1
ATOM 6776 C CA . VAL F 1 72 ? 31.040 12.766 59.661 1.00 27.13 72 VAL F CA 1
ATOM 6777 C C . VAL F 1 72 ? 31.743 12.981 61.004 1.00 28.36 72 VAL F C 1
ATOM 6778 O O . VAL F 1 72 ? 32.939 13.279 61.056 1.00 31.19 72 VAL F O 1
ATOM 6782 N N . ALA F 1 73 ? 31.000 12.822 62.092 1.00 27.97 73 ALA F N 1
ATOM 6783 C CA . ALA F 1 73 ? 31.566 13.007 63.428 1.00 31.79 73 ALA F CA 1
ATOM 6784 C C . ALA F 1 73 ? 32.781 12.094 63.693 1.00 36.54 73 ALA F C 1
ATOM 6785 O O . ALA F 1 73 ? 33.721 12.475 64.402 1.00 33.81 73 ALA F O 1
ATOM 6787 N N . ILE F 1 74 ? 32.751 10.900 63.105 1.00 39.37 74 ILE F N 1
ATOM 6788 C CA . ILE F 1 74 ? 33.809 9.908 63.262 1.00 42.71 74 ILE F CA 1
ATOM 6789 C C . ILE F 1 74 ? 35.050 10.164 62.408 1.00 44.10 74 ILE F C 1
ATOM 6790 O O . ILE F 1 74 ? 36.154 10.304 62.927 1.00 45.71 74 ILE F O 1
ATOM 6795 N N . TYR F 1 75 ? 34.850 10.229 61.097 1.00 45.16 75 TYR F N 1
ATOM 6796 C CA . TYR F 1 75 ? 35.939 10.391 60.141 1.00 49.31 75 TYR F CA 1
ATOM 6797 C C . TYR F 1 75 ? 36.651 11.733 59.998 1.00 50.24 75 TYR F C 1
ATOM 6798 O O . TYR F 1 75 ? 37.867 11.767 59.815 1.00 49.08 75 TYR F O 1
ATOM 6807 N N . ALA F 1 76 ? 35.909 12.832 60.064 1.00 51.39 76 ALA F N 1
ATOM 6808 C CA . ALA F 1 76 ? 36.517 14.146 59.909 1.00 50.06 76 ALA F CA 1
ATOM 6809 C C . ALA F 1 76 ? 36.794 14.829 61.234 1.00 50.66 76 ALA F C 1
ATOM 6810 O O . ALA F 1 76 ? 37.671 15.691 61.326 1.00 50.94 76 ALA F O 1
ATOM 6812 N N . LEU F 1 77 ? 36.051 14.451 62.266 1.00 50.12 77 LEU F N 1
ATOM 6813 C CA . LEU F 1 77 ? 36.255 15.072 63.555 1.00 50.50 77 LEU F CA 1
ATOM 6814 C C . LEU F 1 77 ? 37.036 14.199 64.511 1.00 49.74 77 LEU F C 1
ATOM 6815 O O . LEU F 1 77 ? 37.761 14.705 65.360 1.00 54.70 77 LEU F O 1
ATOM 6820 N N . GLY F 1 78 ? 36.913 12.887 64.363 1.00 48.09 78 GLY F N 1
ATOM 6821 C CA . GLY F 1 78 ? 37.652 11.999 65.238 1.00 42.11 78 GLY F CA 1
ATOM 6822 C C . GLY F 1 78 ? 36.881 11.509 66.443 1.00 40.12 78 GLY F C 1
ATOM 6823 O O . GLY F 1 78 ? 37.396 11.503 67.564 1.00 40.68 78 GLY F O 1
ATOM 6824 N N . ASP F 1 79 ? 35.639 11.096 66.217 1.00 39.25 79 ASP F N 1
ATOM 6825 C CA . ASP F 1 79 ? 34.804 10.578 67.293 1.00 37.08 79 ASP F CA 1
ATOM 6826 C C . ASP F 1 79 ? 34.979 9.074 67.370 1.00 34.12 79 ASP F C 1
ATOM 6827 O O . ASP F 1 79 ? 34.931 8.397 66.352 1.00 36.86 79 ASP F O 1
ATOM 6832 N N . ASN F 1 80 ? 35.193 8.541 68.565 1.00 34.95 80 ASN F N 1
ATOM 6833 C CA . ASN F 1 80 ? 35.341 7.095 68.687 1.00 34.63 80 ASN F CA 1
ATOM 6834 C C . ASN F 1 80 ? 34.349 6.491 69.669 1.00 33.16 80 ASN F C 1
ATOM 6835 O O . ASN F 1 80 ? 34.459 5.327 70.044 1.00 31.02 80 ASN F O 1
ATOM 6840 N N . GLU F 1 81 ? 33.361 7.288 70.060 1.00 31.77 81 GLU F N 1
ATOM 6841 C CA . GLU F 1 81 ? 32.338 6.839 70.987 1.00 31.82 81 GLU F CA 1
ATOM 6842 C C . GLU F 1 81 ? 31.017 7.538 70.679 1.00 29.33 81 GLU F C 1
ATOM 6843 O O . GLU F 1 81 ? 30.972 8.755 70.539 1.00 25.89 81 GLU F O 1
ATOM 6849 N N . ILE F 1 82 ? 29.948 6.752 70.565 1.00 27.69 82 ILE F N 1
ATOM 6850 C CA . ILE F 1 82 ? 28.610 7.271 70.286 1.00 23.48 82 ILE F CA 1
ATOM 6851 C C . ILE F 1 82 ? 27.652 6.785 71.370 1.00 23.74 82 ILE F C 1
ATOM 6852 O O . ILE F 1 82 ? 27.686 5.619 71.776 1.00 23.93 82 ILE F O 1
ATOM 6857 N N . ILE F 1 83 ? 26.811 7.682 71.854 1.00 21.54 83 ILE F N 1
ATOM 6858 C CA . ILE F 1 83 ? 25.835 7.316 72.858 1.00 19.08 83 ILE F CA 1
ATOM 6859 C C . ILE F 1 83 ? 24.453 7.737 72.367 1.00 18.04 83 ILE F C 1
ATOM 6860 O O . ILE F 1 83 ? 24.235 8.897 72.001 1.00 17.05 83 ILE F O 1
ATOM 6865 N N . ILE F 1 84 ? 23.531 6.784 72.310 1.00 17.82 84 ILE F N 1
ATOM 6866 C CA . ILE F 1 84 ? 22.174 7.097 71.916 1.00 19.00 84 ILE F CA 1
ATOM 6867 C C . ILE F 1 84 ? 21.483 7.319 73.247 1.00 19.45 84 ILE F C 1
ATOM 6868 O O . ILE F 1 84 ? 21.566 6.489 74.156 1.00 21.40 84 ILE F O 1
ATOM 6873 N N . VAL F 1 85 ? 20.841 8.464 73.387 1.00 17.14 85 VAL F N 1
ATOM 6874 C CA . VAL F 1 85 ? 20.161 8.767 74.629 1.00 19.36 85 VAL F CA 1
ATOM 6875 C C . VAL F 1 85 ? 18.685 8.964 74.369 1.00 20.70 85 VAL F C 1
ATOM 6876 O O . VAL F 1 85 ? 18.283 10.001 73.852 1.00 21.29 85 VAL F O 1
ATOM 6880 N N . GLY F 1 86 ? 17.894 7.952 74.703 1.00 19.51 86 GLY F N 1
ATOM 6881 C CA . GLY F 1 86 ? 16.461 8.060 74.545 1.00 19.17 86 GLY F CA 1
ATOM 6882 C C . GLY F 1 86 ? 15.963 8.697 75.825 1.00 19.96 86 GLY F C 1
ATOM 6883 O O . GLY F 1 86 ? 16.753 8.982 76.728 1.00 19.43 86 GLY F O 1
ATOM 6884 N N . HIS F 1 87 ? 14.665 8.948 75.917 1.00 18.54 87 HIS F N 1
ATOM 6885 C CA . HIS F 1 87 ? 14.137 9.536 77.137 1.00 19.21 87 HIS F CA 1
ATOM 6886 C C . HIS F 1 87 ? 12.723 9.037 77.362 1.00 18.03 87 HIS F C 1
ATOM 6887 O O . HIS F 1 87 ? 12.051 8.614 76.419 1.00 16.48 87 HIS F O 1
ATOM 6894 N N . THR F 1 88 ? 12.281 9.083 78.614 1.00 18.79 88 THR F N 1
ATOM 6895 C CA . THR F 1 88 ? 10.935 8.649 78.973 1.00 20.12 88 THR F CA 1
ATOM 6896 C C . THR F 1 88 ? 9.929 9.692 78.499 1.00 19.72 88 THR F C 1
ATOM 6897 O O . THR F 1 88 ? 10.254 10.874 78.377 1.00 20.61 88 THR F O 1
ATOM 6901 N N . ASP F 1 89 ? 8.712 9.240 78.229 1.00 20.17 89 ASP F N 1
ATOM 6902 C CA . ASP F 1 89 ? 7.630 10.103 77.773 1.00 20.43 89 ASP F CA 1
ATOM 6903 C C . ASP F 1 89 ? 7.931 10.775 76.419 1.00 18.90 89 ASP F C 1
ATOM 6904 O O . ASP F 1 89 ? 7.627 11.950 76.214 1.00 16.04 89 ASP F O 1
ATOM 6909 N N . CYS F 1 90 ? 8.508 10.006 75.502 1.00 17.04 90 CYS F N 1
ATOM 6910 C CA . CYS F 1 90 ? 8.837 10.500 74.166 1.00 17.47 90 CYS F CA 1
ATOM 6911 C C . CYS F 1 90 ? 7.591 10.422 73.299 1.00 17.52 90 CYS F C 1
ATOM 6912 O O . CYS F 1 90 ? 6.959 9.370 73.213 1.00 18.33 90 CYS F O 1
ATOM 6915 N N . GLY F 1 91 ? 7.250 11.533 72.653 1.00 17.17 91 GLY F N 1
ATOM 6916 C CA . GLY F 1 91 ? 6.073 11.578 71.811 1.00 18.62 91 GLY F CA 1
ATOM 6917 C C . GLY F 1 91 ? 6.053 10.556 70.680 1.00 19.69 91 GLY F C 1
ATOM 6918 O O . GLY F 1 91 ? 4.964 10.130 70.244 1.00 16.41 91 GLY F O 1
ATOM 6919 N N . MET F 1 92 ? 7.229 10.173 70.188 1.00 17.13 92 MET F N 1
ATOM 6920 C CA . MET F 1 92 ? 7.304 9.202 69.093 1.00 22.30 92 MET F CA 1
ATOM 6921 C C . MET F 1 92 ? 6.844 7.799 69.494 1.00 24.55 92 MET F C 1
ATOM 6922 O O . MET F 1 92 ? 6.503 6.993 68.631 1.00 24.49 92 MET F O 1
ATOM 6927 N N . ALA F 1 93 ? 6.830 7.511 70.793 1.00 24.01 93 ALA F N 1
ATOM 6928 C CA . ALA F 1 93 ? 6.396 6.197 71.263 1.00 27.65 93 ALA F CA 1
ATOM 6929 C C . ALA F 1 93 ? 4.876 6.162 71.437 1.00 27.31 93 ALA F C 1
ATOM 6930 O O . ALA F 1 93 ? 4.307 5.167 71.875 1.00 28.65 93 ALA F O 1
ATOM 6932 N N . ARG F 1 94 ? 4.222 7.259 71.093 1.00 27.51 94 ARG F N 1
ATOM 6933 C CA . ARG F 1 94 ? 2.770 7.349 71.200 1.00 29.86 94 ARG F CA 1
ATOM 6934 C C . ARG F 1 94 ? 2.283 8.144 70.009 1.00 28.57 94 ARG F C 1
ATOM 6935 O O . ARG F 1 94 ? 1.349 8.921 70.119 1.00 29.08 94 ARG F O 1
ATOM 6943 N N . LEU F 1 95 ? 2.942 7.949 68.873 1.00 30.08 95 LEU F N 1
ATOM 6944 C CA . LEU F 1 95 ? 2.601 8.664 67.652 1.00 28.99 95 LEU F CA 1
ATOM 6945 C C . LEU F 1 95 ? 1.227 8.250 67.131 1.00 30.48 95 LEU F C 1
ATOM 6946 O O . LEU F 1 95 ? 0.978 7.068 66.864 1.00 30.65 95 LEU F O 1
ATOM 6951 N N . ASP F 1 96 ? 0.330 9.218 67.003 1.00 31.05 96 ASP F N 1
ATOM 6952 C CA . ASP F 1 96 ? -1.010 8.951 66.490 1.00 32.43 96 ASP F CA 1
ATOM 6953 C C . ASP F 1 96 ? -1.050 9.473 65.053 1.00 32.98 96 ASP F C 1
ATOM 6954 O O . ASP F 1 96 ? -1.436 10.615 64.808 1.00 33.85 96 ASP F O 1
ATOM 6959 N N . GLU F 1 97 ? -0.635 8.644 64.103 1.00 32.38 97 GLU F N 1
ATOM 6960 C CA . GLU F 1 97 ? -0.616 9.076 62.709 1.00 33.55 97 GLU F CA 1
ATOM 6961 C C . GLU F 1 97 ? -1.991 9.439 62.155 1.00 34.92 97 GLU F C 1
ATOM 6962 O O . GLU F 1 97 ? -2.099 10.289 61.272 1.00 35.61 97 GLU F O 1
ATOM 6968 N N . ASP F 1 98 ? -3.041 8.815 62.677 1.00 35.23 98 ASP F N 1
ATOM 6969 C CA . ASP F 1 98 ? -4.396 9.118 62.220 1.00 35.48 98 ASP F CA 1
ATOM 6970 C C . ASP F 1 98 ? -4.722 10.573 62.537 1.00 35.99 98 ASP F C 1
ATOM 6971 O O . ASP F 1 98 ? -5.251 11.307 61.699 1.00 35.87 98 ASP F O 1
ATOM 6976 N N . LEU F 1 99 ? -4.404 10.982 63.760 1.00 35.34 99 LEU F N 1
ATOM 6977 C CA . LEU F 1 99 ? -4.659 12.344 64.205 1.00 34.37 99 LEU F CA 1
ATOM 6978 C C . LEU F 1 99 ? -3.807 13.355 63.425 1.00 34.26 99 LEU F C 1
ATOM 6979 O O . LEU F 1 99 ? -4.255 14.468 63.134 1.00 34.47 99 LEU F O 1
ATOM 6984 N N . ILE F 1 100 ? -2.580 12.974 63.087 1.00 30.05 100 ILE F N 1
ATOM 6985 C CA . ILE F 1 100 ? -1.722 13.873 62.325 1.00 28.55 100 ILE F CA 1
ATOM 6986 C C . ILE F 1 100 ? -2.293 14.019 60.914 1.00 28.77 100 ILE F C 1
ATOM 6987 O O . ILE F 1 100 ? -2.303 15.112 60.345 1.00 27.30 100 ILE F O 1
ATOM 6992 N N . VAL F 1 101 ? -2.766 12.908 60.362 1.00 28.66 101 VAL F N 1
ATOM 6993 C CA . VAL F 1 101 ? -3.331 12.902 59.019 1.00 31.02 101 VAL F CA 1
ATOM 6994 C C . VAL F 1 101 ? -4.521 13.847 58.914 1.00 31.56 101 VAL F C 1
ATOM 6995 O O . VAL F 1 101 ? -4.671 14.559 57.924 1.00 32.98 101 VAL F O 1
ATOM 6999 N N . SER F 1 102 ? -5.358 13.854 59.946 1.00 31.49 102 SER F N 1
ATOM 7000 C CA . SER F 1 102 ? -6.541 14.698 59.967 1.00 32.77 102 SER F CA 1
ATOM 7001 C C . SER F 1 102 ? -6.166 16.169 59.954 1.00 33.47 102 SER F C 1
ATOM 7002 O O . SER F 1 102 ? -6.782 16.969 59.251 1.00 35.69 102 SER F O 1
ATOM 7005 N N . ARG F 1 103 ? -5.149 16.530 60.724 1.00 32.75 103 ARG F N 1
ATOM 7006 C CA . ARG F 1 103 ? -4.706 17.918 60.775 1.00 33.30 103 ARG F CA 1
ATOM 7007 C C . ARG F 1 103 ? -4.082 18.377 59.454 1.00 32.92 103 ARG F C 1
ATOM 7008 O O . ARG F 1 103 ? -4.235 19.538 59.054 1.00 33.14 103 ARG F O 1
ATOM 7016 N N . MET F 1 104 ? -3.370 17.477 58.783 1.00 28.68 104 MET F N 1
ATOM 7017 C CA . MET F 1 104 ? -2.755 17.834 57.507 1.00 29.28 104 MET F CA 1
ATOM 7018 C C . MET F 1 104 ? -3.875 18.080 56.509 1.00 29.50 104 MET F C 1
ATOM 7019 O O . MET F 1 104 ? -3.835 19.043 55.741 1.00 31.43 104 MET F O 1
ATOM 7024 N N . ARG F 1 105 ? -4.880 17.211 56.531 1.00 32.55 105 ARG F N 1
ATOM 7025 C CA . ARG F 1 105 ? -6.014 17.339 55.618 1.00 37.06 105 ARG F CA 1
ATOM 7026 C C . ARG F 1 105 ? -6.754 18.653 55.820 1.00 39.99 105 ARG F C 1
ATOM 7027 O O . ARG F 1 105 ? -7.317 19.211 54.878 1.00 39.70 105 ARG F O 1
ATOM 7035 N N . GLU F 1 106 ? -6.739 19.149 57.050 1.00 41.69 106 GLU F N 1
ATOM 7036 C CA . GLU F 1 106 ? -7.414 20.396 57.368 1.00 44.32 106 GLU F CA 1
ATOM 7037 C C . GLU F 1 106 ? -6.640 21.589 56.831 1.00 44.57 106 GLU F C 1
ATOM 7038 O O . GLU F 1 106 ? -7.231 22.587 56.427 1.00 45.53 106 GLU F O 1
ATOM 7044 N N . LEU F 1 107 ? -5.316 21.501 56.836 1.00 44.39 107 LEU F N 1
ATOM 7045 C CA . LEU F 1 107 ? -4.515 22.598 56.311 1.00 43.05 107 LEU F CA 1
ATOM 7046 C C . LEU F 1 107 ? -4.469 22.477 54.796 1.00 41.53 107 LEU F C 1
ATOM 7047 O O . LEU F 1 107 ? -3.732 23.194 54.123 1.00 45.30 107 LEU F O 1
ATOM 7052 N N . GLY F 1 108 ? -5.265 21.551 54.270 1.00 38.14 108 GLY F N 1
ATOM 7053 C CA . GLY F 1 108 ? -5.330 21.354 52.836 1.00 36.21 108 GLY F CA 1
ATOM 7054 C C . GLY F 1 108 ? -4.132 20.734 52.134 1.00 32.80 108 GLY F C 1
ATOM 7055 O O . GLY F 1 108 ? -3.894 21.046 50.973 1.00 32.42 108 GLY F O 1
ATOM 7056 N N . VAL F 1 109 ? -3.373 19.878 52.817 1.00 29.54 109 VAL F N 1
ATOM 7057 C CA . VAL F 1 109 ? -2.230 19.211 52.187 1.00 25.75 109 VAL F CA 1
ATOM 7058 C C . VAL F 1 109 ? -2.809 18.116 51.289 1.00 25.39 109 VAL F C 1
ATOM 7059 O O . VAL F 1 109 ? -3.630 17.335 51.741 1.00 24.48 109 VAL F O 1
ATOM 7063 N N . GLU F 1 110 ? -2.388 18.058 50.029 1.00 23.08 110 GLU F N 1
ATOM 7064 C CA . GLU F 1 110 ? -2.899 17.048 49.101 1.00 26.28 110 GLU F CA 1
ATOM 7065 C C . GLU F 1 110 ? -2.691 15.605 49.587 1.00 27.52 110 GLU F C 1
ATOM 7066 O O . GLU F 1 110 ? -1.686 15.282 50.238 1.00 26.22 110 GLU F O 1
ATOM 7072 N N . GLU F 1 111 ? -3.649 14.745 49.247 1.00 26.21 111 GLU F N 1
ATOM 7073 C CA . GLU F 1 111 ? -3.619 13.343 49.647 1.00 27.91 111 GLU F CA 1
ATOM 7074 C C . GLU F 1 111 ? -2.321 12.603 49.359 1.00 25.18 111 GLU F C 1
ATOM 7075 O O . GLU F 1 111 ? -1.821 11.883 50.210 1.00 24.58 111 GLU F O 1
ATOM 7081 N N . GLU F 1 112 ? -1.778 12.782 48.163 1.00 22.79 112 GLU F N 1
ATOM 7082 C CA . GLU F 1 112 ? -0.545 12.111 47.785 1.00 26.08 112 GLU F CA 1
ATOM 7083 C C . GLU F 1 112 ? 0.620 12.490 48.718 1.00 26.59 112 GLU F C 1
ATOM 7084 O O . GLU F 1 112 ? 1.415 11.633 49.125 1.00 27.34 112 GLU F O 1
ATOM 7090 N N . VAL F 1 113 ? 0.714 13.774 49.054 1.00 24.31 113 VAL F N 1
ATOM 7091 C CA . VAL F 1 113 ? 1.759 14.264 49.944 1.00 21.25 113 VAL F CA 1
ATOM 7092 C C . VAL F 1 113 ? 1.609 13.640 51.327 1.00 19.25 113 VAL F C 1
ATOM 7093 O O . VAL F 1 113 ? 2.577 13.149 51.901 1.00 18.93 113 VAL F O 1
ATOM 7097 N N . ILE F 1 114 ? 0.390 13.662 51.852 1.00 21.40 114 ILE F N 1
ATOM 7098 C CA . ILE F 1 114 ? 0.098 13.094 53.161 1.00 22.44 114 ILE F CA 1
ATOM 7099 C C . ILE F 1 114 ? 0.466 11.611 53.169 1.00 25.18 114 ILE F C 1
ATOM 7100 O O . ILE F 1 114 ? 1.142 11.136 54.078 1.00 24.54 114 ILE F O 1
ATOM 7105 N N . GLU F 1 115 ? 0.007 10.894 52.144 1.00 24.21 115 GLU F N 1
ATOM 7106 C CA . GLU F 1 115 ? 0.270 9.467 51.997 1.00 26.88 115 GLU F CA 1
ATOM 7107 C C . GLU F 1 115 ? 1.761 9.171 51.996 1.00 22.54 115 GLU F C 1
ATOM 7108 O O . GLU F 1 115 ? 2.218 8.248 52.660 1.00 24.89 115 GLU F O 1
ATOM 7114 N N . ASN F 1 116 ? 2.516 9.961 51.253 1.00 22.09 116 ASN F N 1
ATOM 7115 C CA . ASN F 1 116 ? 3.955 9.779 51.177 1.00 22.08 116 ASN F CA 1
ATOM 7116 C C . ASN F 1 116 ? 4.556 9.994 52.570 1.00 22.35 116 ASN F C 1
ATOM 7117 O O . ASN F 1 116 ? 5.528 9.328 52.963 1.00 20.73 116 ASN F O 1
ATOM 7122 N N . PHE F 1 117 ? 3.955 10.915 53.320 1.00 19.77 117 PHE F N 1
ATOM 7123 C CA . PHE F 1 117 ? 4.413 11.228 54.675 1.00 20.21 117 PHE F CA 1
ATOM 7124 C C . PHE F 1 117 ? 4.064 10.090 55.639 1.00 21.10 117 PHE F C 1
ATOM 7125 O O . PHE F 1 117 ? 4.903 9.679 56.451 1.00 20.28 117 PHE F O 1
ATOM 7133 N N . SER F 1 118 ? 2.835 9.582 55.564 1.00 19.13 118 SER F N 1
ATOM 7134 C CA . SER F 1 118 ? 2.457 8.481 56.451 1.00 20.80 118 SER F CA 1
ATOM 7135 C C . SER F 1 118 ? 3.396 7.299 56.185 1.00 20.45 118 SER F C 1
ATOM 7136 O O . SER F 1 118 ? 3.841 6.646 57.104 1.00 20.18 118 SER F O 1
ATOM 7139 N N . ILE F 1 119 ? 3.719 7.038 54.928 1.00 19.61 119 ILE F N 1
ATOM 7140 C CA . ILE F 1 119 ? 4.618 5.926 54.612 1.00 21.33 119 ILE F CA 1
ATOM 7141 C C . ILE F 1 119 ? 6.042 6.144 55.156 1.00 20.79 119 ILE F C 1
ATOM 7142 O O . ILE F 1 119 ? 6.633 5.237 55.740 1.00 20.24 119 ILE F O 1
ATOM 7147 N N . ASP F 1 120 ? 6.589 7.340 54.956 1.00 21.14 120 ASP F N 1
ATOM 7148 C CA . ASP F 1 120 ? 7.939 7.643 55.410 1.00 23.51 120 ASP F CA 1
ATOM 7149 C C . ASP F 1 120 ? 8.121 7.629 56.922 1.00 23.65 120 ASP F C 1
ATOM 7150 O O . ASP F 1 120 ? 9.143 7.161 57.416 1.00 26.06 120 ASP F O 1
ATOM 7155 N N . VAL F 1 121 ? 7.145 8.149 57.653 1.00 22.47 121 VAL F N 1
ATOM 7156 C CA . VAL F 1 121 ? 7.252 8.201 59.105 1.00 24.83 121 VAL F CA 1
ATOM 7157 C C . VAL F 1 121 ? 6.959 6.834 59.660 1.00 28.21 121 VAL F C 1
ATOM 7158 O O . VAL F 1 121 ? 5.812 6.450 59.797 1.00 23.80 121 VAL F O 1
ATOM 7162 N N . LEU F 1 122 ? 8.012 6.122 60.045 1.00 33.47 122 LEU F N 1
ATOM 7163 C CA . LEU F 1 122 ? 7.906 4.770 60.588 1.00 41.25 122 LEU F CA 1
ATOM 7164 C C . LEU F 1 122 ? 6.902 4.534 61.720 1.00 46.11 122 LEU F C 1
ATOM 7165 O O . LEU F 1 122 ? 6.706 5.371 62.600 1.00 48.58 122 LEU F O 1
ATOM 7170 N N . ASN F 1 123 ? 6.299 3.351 61.683 1.00 52.52 123 ASN F N 1
ATOM 7171 C CA . ASN F 1 123 ? 5.292 2.897 62.641 1.00 56.91 123 ASN F CA 1
ATOM 7172 C C . ASN F 1 123 ? 5.641 3.011 64.124 1.00 56.82 123 ASN F C 1
ATOM 7173 O O . ASN F 1 123 ? 6.810 3.052 64.502 1.00 57.48 123 ASN F O 1
ATOM 7178 N N . PRO F 1 124 ? 4.607 3.072 64.981 1.00 58.59 124 PRO F N 1
ATOM 7179 C CA . PRO F 1 124 ? 4.719 3.170 66.442 0.00 58.26 124 PRO F CA 1
ATOM 7180 C C . PRO F 1 124 ? 5.032 1.759 66.951 1.00 58.40 124 PRO F C 1
ATOM 7181 O O . PRO F 1 124 ? 4.152 1.061 67.459 1.00 59.82 124 PRO F O 1
ATOM 7185 N N . VAL F 1 125 ? 6.294 1.361 66.821 1.00 56.96 125 VAL F N 1
ATOM 7186 C CA . VAL F 1 125 ? 6.743 0.020 67.193 1.00 55.43 125 VAL F CA 1
ATOM 7187 C C . VAL F 1 125 ? 7.018 -0.254 68.676 1.00 54.85 125 VAL F C 1
ATOM 7188 O O . VAL F 1 125 ? 6.118 -0.649 69.416 1.00 55.77 125 VAL F O 1
ATOM 7192 N N . GLY F 1 126 ? 8.256 -0.059 69.112 1.00 51.36 126 GLY F N 1
ATOM 7193 C CA . GLY F 1 126 ? 8.577 -0.321 70.502 1.00 48.12 126 GLY F CA 1
ATOM 7194 C C . GLY F 1 126 ? 8.712 0.913 71.373 1.00 44.53 126 GLY F C 1
ATOM 7195 O O . GLY F 1 126 ? 8.919 2.021 70.871 1.00 46.14 126 GLY F O 1
ATOM 7196 N N . ASP F 1 127 ? 8.608 0.718 72.687 1.00 38.37 127 ASP F N 1
ATOM 7197 C CA . ASP F 1 127 ? 8.724 1.835 73.620 1.00 34.26 127 ASP F CA 1
ATOM 7198 C C . ASP F 1 127 ? 10.119 2.451 73.592 1.00 29.33 127 ASP F C 1
ATOM 7199 O O . ASP F 1 127 ? 10.991 2.011 72.840 1.00 28.42 127 ASP F O 1
ATOM 7204 N N . GLU F 1 128 ? 10.331 3.456 74.433 1.00 25.10 128 GLU F N 1
ATOM 7205 C CA . GLU F 1 128 ? 11.595 4.174 74.456 1.00 25.38 128 GLU F CA 1
ATOM 7206 C C . GLU F 1 128 ? 12.856 3.345 74.626 1.00 25.53 128 GLU F C 1
ATOM 7207 O O . GLU F 1 128 ? 13.834 3.553 73.904 1.00 24.20 128 GLU F O 1
ATOM 7213 N N . GLU F 1 129 ? 12.844 2.410 75.572 1.00 26.27 129 GLU F N 1
ATOM 7214 C CA . GLU F 1 129 ? 14.011 1.567 75.801 1.00 25.31 129 GLU F CA 1
ATOM 7215 C C . GLU F 1 129 ? 14.320 0.716 74.586 1.00 25.06 129 GLU F C 1
ATOM 7216 O O . GLU F 1 129 ? 15.477 0.575 74.191 1.00 25.98 129 GLU F O 1
ATOM 7222 N N . GLU F 1 130 ? 13.273 0.159 73.994 1.00 27.09 130 GLU F N 1
ATOM 7223 C CA . GLU F 1 130 ? 13.413 -0.694 72.823 1.00 28.23 130 GLU F CA 1
ATOM 7224 C C . GLU F 1 130 ? 13.948 0.072 71.621 1.00 27.19 130 GLU F C 1
ATOM 7225 O O . GLU F 1 130 ? 14.786 -0.445 70.876 1.00 27.84 130 GLU F O 1
ATOM 7231 N N . ASN F 1 131 ? 13.465 1.298 71.434 1.00 25.67 131 ASN F N 1
ATOM 7232 C CA . ASN F 1 131 ? 13.912 2.124 70.314 1.00 22.78 131 ASN F CA 1
ATOM 7233 C C . ASN F 1 131 ? 15.408 2.385 70.445 1.00 18.97 131 ASN F C 1
ATOM 7234 O O . ASN F 1 131 ? 16.140 2.351 69.461 1.00 26.01 131 ASN F O 1
ATOM 7239 N N . VAL F 1 132 ? 15.862 2.644 71.666 1.00 21.62 132 VAL F N 1
ATOM 7240 C CA . VAL F 1 132 ? 17.283 2.890 71.905 1.00 23.57 132 VAL F CA 1
ATOM 7241 C C . VAL F 1 132 ? 18.109 1.679 71.466 1.00 25.72 132 VAL F C 1
ATOM 7242 O O . VAL F 1 132 ? 19.081 1.818 70.718 1.00 25.51 132 VAL F O 1
ATOM 7246 N N . ILE F 1 133 ? 17.713 0.493 71.929 1.00 26.94 133 ILE F N 1
ATOM 7247 C CA . ILE F 1 133 ? 18.404 -0.746 71.558 1.00 28.58 133 ILE F CA 1
ATOM 7248 C C . ILE F 1 133 ? 18.398 -0.953 70.051 1.00 28.45 133 ILE F C 1
ATOM 7249 O O . ILE F 1 133 ? 19.418 -1.330 69.469 1.00 29.76 133 ILE F O 1
ATOM 7254 N N . GLU F 1 134 ? 17.250 -0.714 69.419 1.00 28.15 134 GLU F N 1
ATOM 7255 C CA . GLU F 1 134 ? 17.139 -0.874 67.974 1.00 28.56 134 GLU F CA 1
ATOM 7256 C C . GLU F 1 134 ? 18.117 0.074 67.276 1.00 29.26 134 GLU F C 1
ATOM 7257 O O . GLU F 1 134 ? 18.747 -0.281 66.276 1.00 27.59 134 GLU F O 1
ATOM 7263 N N . GLY F 1 135 ? 18.225 1.290 67.803 1.00 27.72 135 GLY F N 1
ATOM 7264 C CA . GLY F 1 135 ? 19.138 2.250 67.221 1.00 25.68 135 GLY F CA 1
ATOM 7265 C C . GLY F 1 135 ? 20.581 1.795 67.345 1.00 24.96 135 GLY F C 1
ATOM 7266 O O . GLY F 1 135 ? 21.352 1.979 66.419 1.00 22.69 135 GLY F O 1
ATOM 7267 N N . VAL F 1 136 ? 20.952 1.216 68.490 1.00 25.60 136 VAL F N 1
ATOM 7268 C CA . VAL F 1 136 ? 22.323 0.744 68.699 1.00 28.33 136 VAL F CA 1
ATOM 7269 C C . VAL F 1 136 ? 22.643 -0.328 67.653 1.00 31.44 136 VAL F C 1
ATOM 7270 O O . VAL F 1 136 ? 23.710 -0.320 67.041 1.00 28.66 136 VAL F O 1
ATOM 7274 N N . LYS F 1 137 ? 21.696 -1.236 67.439 1.00 32.44 137 LYS F N 1
ATOM 7275 C CA . LYS F 1 137 ? 21.873 -2.300 66.459 1.00 33.44 137 LYS F CA 1
ATOM 7276 C C . LYS F 1 137 ? 21.989 -1.736 65.053 1.00 32.96 137 LYS F C 1
ATOM 7277 O O . LYS F 1 137 ? 22.782 -2.220 64.248 1.00 33.03 137 LYS F O 1
ATOM 7283 N N . ARG F 1 138 ? 21.191 -0.719 64.744 1.00 33.18 138 ARG F N 1
ATOM 7284 C CA . ARG F 1 138 ? 21.237 -0.115 63.415 1.00 33.91 138 ARG F CA 1
ATOM 7285 C C . ARG F 1 138 ? 22.591 0.521 63.129 1.00 34.14 138 ARG F C 1
ATOM 7286 O O . ARG F 1 138 ? 23.095 0.455 62.011 1.00 31.97 138 ARG F O 1
ATOM 7294 N N . LEU F 1 139 ? 23.158 1.166 64.143 1.00 33.13 139 LEU F N 1
ATOM 7295 C CA . LEU F 1 139 ? 24.452 1.811 63.990 1.00 34.27 139 LEU F CA 1
ATOM 7296 C C . LEU F 1 139 ? 25.543 0.762 63.844 1.00 36.26 139 LEU F C 1
ATOM 7297 O O . LEU F 1 139 ? 26.310 0.790 62.881 1.00 35.55 139 LEU F O 1
ATOM 7302 N N . LYS F 1 140 ? 25.595 -0.160 64.805 1.00 38.49 140 LYS F N 1
ATOM 7303 C CA . LYS F 1 140 ? 26.593 -1.227 64.813 1.00 41.84 140 LYS F CA 1
ATOM 7304 C C . LYS F 1 140 ? 26.579 -2.083 63.557 1.00 42.89 140 LYS F C 1
ATOM 7305 O O . LYS F 1 140 ? 27.584 -2.703 63.221 1.00 47.15 140 LYS F O 1
ATOM 7311 N N . SER F 1 141 ? 25.450 -2.124 62.858 1.00 43.38 141 SER F N 1
ATOM 7312 C CA . SER F 1 141 ? 25.362 -2.940 61.656 1.00 43.01 141 SER F CA 1
ATOM 7313 C C . SER F 1 141 ? 25.559 -2.126 60.386 1.00 42.82 141 SER F C 1
ATOM 7314 O O . SER F 1 141 ? 25.338 -2.617 59.280 1.00 43.62 141 SER F O 1
ATOM 7317 N N . SER F 1 142 ? 25.970 -0.875 60.541 1.00 41.18 142 SER F N 1
ATOM 7318 C CA . SER F 1 142 ? 26.204 -0.022 59.387 1.00 40.61 142 SER F CA 1
ATOM 7319 C C . SER F 1 142 ? 27.652 -0.172 58.925 1.00 40.36 142 SER F C 1
ATOM 7320 O O . SER F 1 142 ? 28.574 -0.158 59.744 1.00 41.07 142 SER F O 1
ATOM 7323 N N . PRO F 1 143 ? 27.871 -0.335 57.609 1.00 39.22 143 PRO F N 1
ATOM 7324 C CA . PRO F 1 143 ? 29.237 -0.480 57.096 1.00 40.66 143 PRO F CA 1
ATOM 7325 C C . PRO F 1 143 ? 30.019 0.821 57.280 1.00 41.94 143 PRO F C 1
ATOM 7326 O O . PRO F 1 143 ? 31.239 0.861 57.112 1.00 41.25 143 PRO F O 1
ATOM 7330 N N . LEU F 1 144 ? 29.302 1.886 57.627 1.00 40.81 144 LEU F N 1
ATOM 7331 C CA . LEU F 1 144 ? 29.931 3.173 57.863 1.00 39.91 144 LEU F CA 1
ATOM 7332 C C . LEU F 1 144 ? 30.370 3.249 59.322 1.00 39.49 144 LEU F C 1
ATOM 7333 O O . LEU F 1 144 ? 31.226 4.052 59.676 1.00 39.45 144 LEU F O 1
ATOM 7338 N N . ILE F 1 145 ? 29.785 2.417 60.178 1.00 38.34 145 ILE F N 1
ATOM 7339 C CA . ILE F 1 145 ? 30.152 2.458 61.586 1.00 37.63 145 ILE F CA 1
ATOM 7340 C C . ILE F 1 145 ? 31.005 1.277 62.048 1.00 39.72 145 ILE F C 1
ATOM 7341 O O . ILE F 1 145 ? 30.507 0.191 62.327 1.00 40.97 145 ILE F O 1
ATOM 7346 N N . PRO F 1 146 ? 32.315 1.494 62.134 1.00 39.69 146 PRO F N 1
ATOM 7347 C CA . PRO F 1 146 ? 33.359 0.557 62.548 1.00 41.35 146 PRO F CA 1
ATOM 7348 C C . PRO F 1 146 ? 33.096 -0.073 63.894 1.00 41.18 146 PRO F C 1
ATOM 7349 O O . PRO F 1 146 ? 32.563 0.560 64.812 1.00 39.60 146 PRO F O 1
ATOM 7353 N N . GLU F 1 147 ? 33.521 -1.318 64.017 1.00 40.96 147 GLU F N 1
ATOM 7354 C CA . GLU F 1 147 ? 33.333 -2.060 65.242 1.00 39.23 147 GLU F CA 1
ATOM 7355 C C . GLU F 1 147 ? 34.276 -1.541 66.316 1.00 38.33 147 GLU F C 1
ATOM 7356 O O . GLU F 1 147 ? 34.112 -1.842 67.491 1.00 39.35 147 GLU F O 1
ATOM 7362 N N . SER F 1 148 ? 35.247 -0.727 65.913 1.00 36.52 148 SER F N 1
ATOM 7363 C CA . SER F 1 148 ? 36.192 -0.151 66.868 1.00 36.00 148 SER F CA 1
ATOM 7364 C C . SER F 1 148 ? 35.540 1.037 67.584 1.00 33.59 148 SER F C 1
ATOM 7365 O O . SER F 1 148 ? 36.062 1.539 68.576 1.00 33.96 148 SER F O 1
ATOM 7368 N N . ILE F 1 149 ? 34.408 1.497 67.065 1.00 32.13 149 ILE F N 1
ATOM 7369 C CA . ILE F 1 149 ? 33.696 2.621 67.672 1.00 29.12 149 ILE F CA 1
ATOM 7370 C C . ILE F 1 149 ? 32.745 2.084 68.740 1.00 27.56 149 ILE F C 1
ATOM 7371 O O . ILE F 1 149 ? 31.940 1.198 68.469 1.00 26.83 149 ILE F O 1
ATOM 7376 N N . GLY F 1 150 ? 32.848 2.601 69.956 1.00 26.02 150 GLY F N 1
ATOM 7377 C CA . GLY F 1 150 ? 31.941 2.163 71.006 1.00 27.28 150 GLY F CA 1
ATOM 7378 C C . GLY F 1 150 ? 30.573 2.799 70.798 1.00 28.30 150 GLY F C 1
ATOM 7379 O O . GLY F 1 150 ? 30.469 4.021 70.647 1.00 26.70 150 GLY F O 1
ATOM 7380 N N . VAL F 1 151 ? 29.526 1.972 70.780 1.00 29.29 151 VAL F N 1
ATOM 7381 C CA . VAL F 1 151 ? 28.145 2.428 70.583 1.00 27.86 151 VAL F CA 1
ATOM 7382 C C . VAL F 1 151 ? 27.299 2.033 71.795 1.00 28.38 151 VAL F C 1
ATOM 7383 O O . VAL F 1 151 ? 26.934 0.864 71.949 1.00 30.40 151 VAL F O 1
ATOM 7387 N N . HIS F 1 152 ? 26.988 3.007 72.647 1.00 25.86 152 HIS F N 1
ATOM 7388 C CA . HIS F 1 152 ? 26.209 2.761 73.860 1.00 25.14 152 HIS F CA 1
ATOM 7389 C C . HIS F 1 152 ? 24.766 3.247 73.763 1.00 25.97 152 HIS F C 1
ATOM 7390 O O . HIS F 1 152 ? 24.423 4.055 72.896 1.00 24.65 152 HIS F O 1
ATOM 7397 N N . GLY F 1 153 ? 23.931 2.761 74.679 1.00 25.33 153 GLY F N 1
ATOM 7398 C CA . GLY F 1 153 ? 22.538 3.153 74.700 1.00 25.50 153 GLY F CA 1
ATOM 7399 C C . GLY F 1 153 ? 22.085 3.446 76.112 1.00 26.91 153 GLY F C 1
ATOM 7400 O O . GLY F 1 153 ? 22.287 2.639 77.031 1.00 25.74 153 GLY F O 1
ATOM 7401 N N . LEU F 1 154 ? 21.478 4.610 76.292 1.00 25.07 154 LEU F N 1
ATOM 7402 C CA . LEU F 1 154 ? 20.984 5.029 77.598 1.00 23.89 154 LEU F CA 1
ATOM 7403 C C . LEU F 1 154 ? 19.591 5.579 77.430 1.00 22.53 154 LEU F C 1
ATOM 7404 O O . LEU F 1 154 ? 19.135 5.805 76.308 1.00 21.56 154 LEU F O 1
ATOM 7409 N N . ILE F 1 155 ? 18.920 5.787 78.556 1.00 21.22 155 ILE F N 1
ATOM 7410 C CA . ILE F 1 155 ? 17.616 6.423 78.554 1.00 21.75 155 ILE F CA 1
ATOM 7411 C C . ILE F 1 155 ? 17.609 7.306 79.783 1.00 22.14 155 ILE F C 1
ATOM 7412 O O . ILE F 1 155 ? 18.046 6.906 80.866 1.00 23.99 155 ILE F O 1
ATOM 7417 N N . ILE F 1 156 ? 17.154 8.533 79.604 1.00 21.63 156 ILE F N 1
ATOM 7418 C CA . ILE F 1 156 ? 17.128 9.468 80.699 1.00 19.11 156 ILE F CA 1
ATOM 7419 C C . ILE F 1 156 ? 15.693 9.778 81.108 1.00 21.91 156 ILE F C 1
ATOM 7420 O O . ILE F 1 156 ? 14.780 9.793 80.268 1.00 19.32 156 ILE F O 1
ATOM 7425 N N . ASP F 1 157 ? 15.496 9.987 82.409 1.00 18.81 157 ASP F N 1
ATOM 7426 C CA . ASP F 1 157 ? 14.187 10.349 82.929 1.00 21.27 157 ASP F CA 1
ATOM 7427 C C . ASP F 1 157 ? 14.002 11.808 82.506 1.00 22.61 157 ASP F C 1
ATOM 7428 O O . ASP F 1 157 ? 14.756 12.689 82.921 1.00 21.88 157 ASP F O 1
ATOM 7433 N N . ILE F 1 158 ? 12.990 12.070 81.695 1.00 22.05 158 ILE F N 1
ATOM 7434 C CA . ILE F 1 158 ? 12.796 13.412 81.184 1.00 21.62 158 ILE F CA 1
ATOM 7435 C C . ILE F 1 158 ? 12.530 14.496 82.232 1.00 26.04 158 ILE F C 1
ATOM 7436 O O . ILE F 1 158 ? 12.651 15.691 81.931 1.00 26.55 158 ILE F O 1
ATOM 7441 N N . ASN F 1 159 ? 12.187 14.096 83.456 1.00 27.18 159 ASN F N 1
ATOM 7442 C CA . ASN F 1 159 ? 11.914 15.066 84.517 1.00 29.81 159 ASN F CA 1
ATOM 7443 C C . ASN F 1 159 ? 12.997 15.136 85.597 1.00 31.64 159 ASN F C 1
ATOM 7444 O O . ASN F 1 159 ? 13.242 16.198 86.167 1.00 32.93 159 ASN F O 1
ATOM 7449 N N . THR F 1 160 ? 13.655 14.014 85.867 1.00 33.57 160 THR F N 1
ATOM 7450 C CA . THR F 1 160 ? 14.688 13.967 86.901 1.00 32.17 160 THR F CA 1
ATOM 7451 C C . THR F 1 160 ? 16.118 14.016 86.383 1.00 33.61 160 THR F C 1
ATOM 7452 O O . THR F 1 160 ? 17.028 14.408 87.111 1.00 36.12 160 THR F O 1
ATOM 7456 N N . GLY F 1 161 ? 16.334 13.603 85.142 1.00 30.38 161 GLY F N 1
ATOM 7457 C CA . GLY F 1 161 ? 17.682 13.632 84.621 1.00 29.93 161 GLY F CA 1
ATOM 7458 C C . GLY F 1 161 ? 18.467 12.395 85.000 1.00 31.24 161 GLY F C 1
ATOM 7459 O O . GLY F 1 161 ? 19.652 12.285 84.682 1.00 32.22 161 GLY F O 1
ATOM 7460 N N . ARG F 1 162 ? 17.818 11.459 85.688 1.00 31.02 162 ARG F N 1
ATOM 7461 C CA . ARG F 1 162 ? 18.490 10.228 86.070 1.00 30.08 162 ARG F CA 1
ATOM 7462 C C . ARG F 1 162 ? 18.702 9.366 84.831 1.00 29.38 162 ARG F C 1
ATOM 7463 O O . ARG F 1 162 ? 17.789 9.205 84.013 1.00 29.43 162 ARG F O 1
ATOM 7471 N N . LEU F 1 163 ? 19.906 8.816 84.705 1.00 27.84 163 LEU F N 1
ATOM 7472 C CA . LEU F 1 163 ? 20.273 7.974 83.579 1.00 30.99 163 LEU F CA 1
ATOM 7473 C C . LEU F 1 163 ? 20.114 6.494 83.915 1.00 33.24 163 LEU F C 1
ATOM 7474 O O . LEU F 1 163 ? 20.333 6.083 85.056 1.00 34.97 163 LEU F O 1
ATOM 7479 N N . LYS F 1 164 ? 19.721 5.705 82.922 1.00 32.14 164 LYS F N 1
ATOM 7480 C CA . LYS F 1 164 ? 19.578 4.265 83.088 1.00 33.47 164 LYS F CA 1
ATOM 7481 C C . LYS F 1 164 ? 20.222 3.633 81.863 1.00 32.94 164 LYS F C 1
ATOM 7482 O O . LYS F 1 164 ? 19.769 3.838 80.742 1.00 32.74 164 LYS F O 1
ATOM 7488 N N . PRO F 1 165 ? 21.300 2.858 82.063 1.00 35.87 165 PRO F N 1
ATOM 7489 C CA . PRO F 1 165 ? 21.995 2.205 80.950 1.00 36.32 165 PRO F CA 1
ATOM 7490 C C . PRO F 1 165 ? 21.176 1.067 80.370 1.00 35.79 165 PRO F C 1
ATOM 7491 O O . PRO F 1 165 ? 20.530 0.323 81.105 1.00 36.43 165 PRO F O 1
ATOM 7495 N N . LEU F 1 166 ? 21.198 0.948 79.050 1.00 34.08 166 LEU F N 1
ATOM 7496 C CA . LEU F 1 166 ? 20.458 -0.096 78.372 1.00 32.36 166 LEU F CA 1
ATOM 7497 C C . LEU F 1 166 ? 21.484 -0.973 77.680 1.00 33.87 166 LEU F C 1
ATOM 7498 O O . LEU F 1 166 ? 21.255 -2.159 77.455 1.00 35.62 166 LEU F O 1
ATOM 7503 N N . TYR F 1 167 ? 22.629 -0.384 77.355 1.00 33.83 167 TYR F N 1
ATOM 7504 C CA . TYR F 1 167 ? 23.685 -1.128 76.693 1.00 36.11 167 TYR F CA 1
ATOM 7505 C C . TYR F 1 167 ? 25.045 -0.430 76.688 1.00 37.17 167 TYR F C 1
ATOM 7506 O O . TYR F 1 167 ? 25.190 0.675 76.161 1.00 34.96 167 TYR F O 1
ATOM 7515 N N . LEU F 1 168 ? 26.040 -1.108 77.249 1.00 38.42 168 LEU F N 1
ATOM 7516 C CA . LEU F 1 168 ? 27.400 -0.592 77.296 1.00 40.46 168 LEU F CA 1
ATOM 7517 C C . LEU F 1 168 ? 28.224 -1.393 76.288 1.00 42.34 168 LEU F C 1
ATOM 7518 O O . LEU F 1 168 ? 28.433 -2.593 76.461 1.00 42.18 168 LEU F O 1
ATOM 7523 N N . ASP F 1 169 ? 28.679 -0.725 75.233 1.00 43.62 169 ASP F N 1
ATOM 7524 C CA . ASP F 1 169 ? 29.464 -1.374 74.189 1.00 45.41 169 ASP F CA 1
ATOM 7525 C C . ASP F 1 169 ? 30.908 -1.657 74.616 1.00 49.38 169 ASP F C 1
ATOM 7526 O O . ASP F 1 169 ? 31.341 -1.214 75.677 1.00 47.27 169 ASP F O 1
ATOM 7531 N N . GLU F 1 170 ? 31.633 -2.397 73.773 1.00 56.37 170 GLU F N 1
ATOM 7532 C CA . GLU F 1 170 ? 33.034 -2.783 73.990 1.00 62.78 170 GLU F CA 1
ATOM 7533 C C . GLU F 1 170 ? 33.111 -4.217 74.501 1.00 65.19 170 GLU F C 1
ATOM 7534 O O . GLU F 1 170 ? 32.038 -4.835 74.658 1.00 67.22 170 GLU F O 1
#

InterPro domains:
  IPR001765 Carbonic anhydrase [PF00484] (33-168)
  IPR001765 Carbonic anhydrase [PTHR43175] (8-169)
  IPR001765 Carbonic anhydrase [SM00947] (25-172)
  IPR036874 Carbonic anhydrase superfamily [G3DSA:3.40.1050.10] (6-175)
  IPR036874 Carbonic anhydrase superfamily [SSF53056] (8-171)

Solvent-accessible surface area: 45278 Å² total; per-residue (Å²): 69,1,130,58,12,33,147,113,7,123,106,40,126,40,76,14,38,25,45,4,103,26,18,79,23,26,0,3,1,0,6,4,23,11,67,0,3,61,35,4,20,119,34,38,66,19,17,110,8,43,0,4,10,2,7,18,8,2,3,35,2,43,100,15,6,25,78,6,0,0,8,0,0,5,43,52,20,0,76,41,0,24,0,0,2,0,52,93,31,21,16,20,144,34,74,76,117,78,2,29,62,82,1,134,132,100,58,16,114,94,112,22,5,126,66,5,27,112,77,15,10,122,69,51,31,35,32,41,70,17,0,60,63,2,5,116,102,0,67,89,14,89,25,8,13,156,85,5,7,1,12,0,18,9,0,40,0,113,95,10,134,55,32,76,36,82,123,33,209,79,12,126,69,6,41,164,67,24,155,158,122,21,121,1,0,4,0,0,6,6,19,0,12,0,3,41,30,6,41,196,10,3,42,11,23,110,29,64,0,9,11,2,9,16,7,2,3,50,2,34,96,16,6,21,73,7,0,0,2,0,16,6,33,75,42,4,78,17,0,0,0,0,1,0,50,47,6,24,18,52,95,39,75,77,108,114,6,23,49,72,0,125,147,55,52,12,103,83,132,25,6,110,89,6,16,132,106,18,11,80,55,146,32,68,35,58,102,32,0,58,74,2,9,127,99,0,68,90,12,78,22,6,18,147,89,10,13,0,9,0,0,10,0,28,0,109,87,5,138,17,103,65,45,79,82,18,211,162,105,159,66,96,101,170,132,89,120,103,109,131,124,75,13,35,25,58,71,176,163,28,50,24,6,0,2,1,0,6,5,25,9,68,0,4,1,0,5,19,46,2,10,59,15,18,111,8,45,0,3,10,3,7,18,8,2,4,54,4,47,85,23,6,21,83,6,0,0,10,0,0,5,44,50,23,0,71,1,0,0,0,0,2,1,51,77,8,33,44,41,192,48,77,68,119,77,5,21,61,96,0,142,152,68,63,14,118,88,126,27,5,125,76,5,14,111,75,17,4,107,82,149,25,63,37,63,107,22,0,54,68,2,5,121,99,0,59,91,14,83,16,9,13,135,83,4,4,0,0,0,0,9,0,41,0,96,64,0,146,11,92,61,39,81,77,24,142,85,11,156,79,2,27,159,84,34,149,154,123,15,108,1,0,5,1,0,7,6,17,1,12,0,3,13,31,6,24,135,12,1,35,11,9,66,29,70,0,6,10,3,10,18,8,2,4,52,2,50,90,16,7,22,83,6,0,0,7,0,15,4,28,70,41,6,78,14,0,0,0,0,1,1,53,47,7,23,19,51,97,35,67,88,117,113,5,33,60,70,0,124,140,50,49,11,108,86,127,27,6,108,90,7,27,135,96,20,5,71,54,145,38,68,36,59,109,35,0,53,80,2,5,125,104,0,54,91,12,89,21,5,16,137,101,9,12,1,7,0,0,9,0,47,0,112,100,4,161,12,88,64,41,76,85,17,181,127,110,138,55,115,107,139,128,84,138,120,115,127,122,99,12,36,22,60,71,176,167,22,87,26,24,0,4,1,0,6,7,27,8,64,0,4,59,34,4,19,119,35,40,66,16,18,107,7,45,0,3,7,4,7,10,1,1,3,20,2,42,95,19,7,17,65,9,1,0,14,1,12,6,41,74,42,2,72,39,0,25,0,0,1,0,50,98,13,40,64,67,173,172,31,101,114,125,25,41,58,57,15,152,110,22,51,16,96,104,153,29,55,138,101,30,65,141,109,62,20,31,64,12,23,98,37,68,102,18,0,53,80,3,5,125,98,0,58,90,14,88,20,10,17,52,82,8,7,0,10,0,19,10,0,51,0,114,91,4,165,56,105,77,41,63,108,48,154,90,5,142,70,14,52,169,143,70,68,107,2,0,4,0,0,7,11,22,0,13,0,3,46,28,7,38,204,15,9,65,18,26,107,28,69,0,11,11,3,8,20,12,2,3,36,3,44,118,20,5,27,40,0,0,0,6,0,0,5,20,78,10,0,56,16,0,0,0,0,2,0,52,40,7,50,30,32,132,19,74,39,117,76,10,25,48,90,0,135,142,92,32,14,52,96,140,28,4,109,86,8,40,126,57,16,82,95,71,127,18,71,23,58,104,28,0,50,84,3,5,123,91,0,71,90,12,85,44,5,6,165,70,1,15,0,7,0,0,9,0,43,1,114,97,5,158,13,94,63,39,83,98,18,192

CATH classification: 3.40.1050.10

Sequence (978 aa):
IIKDILRENQDFRFRDLSDLKHSPKLCIITCMDSRLIDLLERALGIGRGDAKVIKNAGNIVDDGVIRSAAVAIYALGDNEIIIVGHTDCGMARLDEDLIVSRMRELGVEEEVIENFSIDVLNPVGDEEENVIEGVKRLKSSPLIPESIGVHGLIIDINTGRLKPLYLDEIIKDILRENQDSPKLCIITCMDSRLIDLLERALGIGRGDAKVIKNAGNIVDDGVIRSAAVAIYALGDNEIIIVGHTDCGMARLDEDLIVSRMRELGVEEEVIENFSIDVLNPVGDEEENVIEGVKRLKSSPLIPESIGVHGLIIDINTGRLKPLYLDEIIKDILRENQDFRFRDLSDLKHSPKLCIITCMDSRLIDLLERALGIGRGDAKVIKNAGNIVDDGVIRSAAVAIYALGDNEIIIVGHTDCGMARLDEDLIVSRMRELGVEEEVIENFSIDVLNPVGDEEENVIEGVKRLKSSPLIPESIGVHGLIIDINTGRLKPLYLDEIIKDILRENQDSPKLCIITCMDSRLIDLLERALGIGRGDAKVIKNAGNIVDDGVIRSAAVAIYALGDNEIIIVGHTDCGMARLDEDLIVSRMRELGVEEEVIENFSIDVLNPVGDEEENVIEGVKRLKSSPLIPESIGVHGLIIDINTGRLKPLYLDEIIKDILRENQDFRFRDLSDLKHSPKLCIITCMDSRLIDLLERALGIGRGDAKVIKNAGNIVDDGVIRSAAVAIYALGDNEIIIVGHTDCGMARLDEDLIVSRMRELGVEEEVIENFSIDVLNPVGDEEENVIEGVKRLKSSPLIPESIGVHGLIIDINTGRLKPLYLDEIIKDILRENPKLCIITCMDSRLIDLLERALGIGRGDAKVIKNAGNIVDDGVIRSAAVAIYALGDNEIIIVGHTDCGMARLDEDLIVSRMRELGVEEEVIENFSIDVLNPVGDEEENVIEGVKRLKSSPLIPESIGVHGLIIDINTGRLKPLYLDE

Radius of gyration: 38.71 Å; Cα contacts (8 Å, |Δi|>4): 1897; chains: 6; bounding box: 117×68×95 Å